Protein AF-A0AAE9ZWL4-F1 (afdb_monomer)

Organism: NCBI:txid2909285

pLDDT: mean 78.4, std 14.42, range [25.91, 95.06]

Nearest PDB structures (foldseek):
  4gcz-assembly1_A  TM=4.875E-01  e=4.636E-22  Bacillus subtilis subsp. subtilis str. 168
  8a7f-assembly1_A  TM=4.113E-01  e=7.518E-22  Pseudomonas putida KT2440
  8a6x-assembly1_B  TM=4.033E-01  e=1.219E-21  Pseudomonas putida KT2440
  4u7o-assembly1_A  TM=5.856E-01  e=2.076E-14  Lactiplantibacillus plantarum JDM1
  9ce0-assembly1_B  TM=6.979E-01  e=6.829E-05  Escherichia coli

Structure (mmCIF, N/CA/C/O backbone):
data_AF-A0AAE9ZWL4-F1
#
_entry.id   AF-A0AAE9ZWL4-F1
#
loop_
_atom_site.group_PDB
_atom_site.id
_atom_site.type_symbol
_atom_site.label_atom_id
_atom_site.label_alt_id
_atom_site.label_comp_id
_atom_site.label_asym_id
_atom_site.label_entity_id
_atom_site.label_seq_id
_atom_site.pdbx_PDB_ins_code
_atom_site.Cartn_x
_atom_site.Cartn_y
_atom_site.Cartn_z
_atom_site.occupancy
_atom_site.B_iso_or_equiv
_atom_site.auth_seq_id
_atom_site.auth_comp_id
_atom_site.auth_asym_id
_atom_site.auth_atom_id
_atom_site.pdbx_PDB_model_num
ATOM 1 N N . MET A 1 1 ? -73.776 -15.658 -8.386 1.00 37.19 1 MET A N 1
ATOM 2 C CA . MET A 1 1 ? -74.672 -16.437 -7.505 1.00 37.19 1 MET A CA 1
ATOM 3 C C . MET A 1 1 ? -75.152 -15.501 -6.413 1.00 37.19 1 MET A C 1
ATOM 5 O O . MET A 1 1 ? -74.314 -14.996 -5.683 1.00 37.19 1 MET A O 1
ATOM 9 N N . SER A 1 2 ? -76.451 -15.206 -6.346 1.00 34.47 2 SER A N 1
ATOM 10 C CA . SER A 1 2 ? -77.036 -14.541 -5.174 1.00 34.47 2 SER A CA 1
ATOM 11 C C . SER A 1 2 ? -76.901 -15.471 -3.964 1.00 34.47 2 SER A C 1
ATOM 13 O O . SER A 1 2 ? -77.270 -16.642 -4.106 1.00 34.47 2 SER A O 1
ATOM 15 N N . PRO A 1 3 ? -76.398 -15.023 -2.801 1.00 38.16 3 PRO A N 1
ATOM 16 C CA . PRO A 1 3 ? -76.472 -15.833 -1.600 1.00 38.16 3 PRO A CA 1
ATOM 17 C C . PRO A 1 3 ? -77.908 -15.818 -1.087 1.00 38.16 3 PRO A C 1
ATOM 19 O O . PRO A 1 3 ? -78.582 -14.786 -1.063 1.00 38.16 3 PRO A O 1
ATOM 22 N N . ALA A 1 4 ? -78.366 -17.005 -0.717 1.00 38.38 4 ALA A N 1
ATOM 23 C CA . ALA A 1 4 ? -79.643 -17.232 -0.084 1.00 38.38 4 ALA A CA 1
ATOM 24 C C . ALA A 1 4 ? -79.751 -16.459 1.239 1.00 38.38 4 ALA A C 1
ATOM 26 O O . ALA A 1 4 ? -78.816 -16.386 2.033 1.00 38.38 4 ALA A O 1
ATOM 27 N N . SER A 1 5 ? -80.942 -15.923 1.469 1.00 46.00 5 SER A N 1
ATOM 28 C CA . SER A 1 5 ? -81.447 -15.444 2.749 1.00 46.00 5 SER A CA 1
ATOM 29 C C . SER A 1 5 ? -81.238 -16.471 3.873 1.00 46.00 5 SER A C 1
ATOM 31 O O . SER A 1 5 ? -81.764 -17.581 3.767 1.00 46.00 5 SER A O 1
ATOM 33 N N . GLY A 1 6 ? -80.565 -16.083 4.966 1.00 45.44 6 GLY A N 1
ATOM 34 C CA . GLY A 1 6 ? -80.790 -16.703 6.282 1.00 45.44 6 GLY A CA 1
ATOM 35 C C . GLY A 1 6 ? -79.592 -17.065 7.168 1.00 45.44 6 GLY A C 1
ATOM 36 O O . GLY A 1 6 ? -79.840 -17.592 8.246 1.00 45.44 6 GLY A O 1
ATOM 37 N N . GLN A 1 7 ? -78.333 -16.817 6.793 1.00 48.47 7 GLN A N 1
ATOM 38 C CA . GLN A 1 7 ? -77.205 -17.017 7.722 1.00 48.47 7 GLN A CA 1
ATOM 39 C C . GLN A 1 7 ? -76.834 -15.700 8.410 1.00 48.47 7 GLN A C 1
ATOM 41 O O . GLN A 1 7 ? -76.457 -14.741 7.740 1.00 48.47 7 GLN A O 1
ATOM 46 N N . GLU A 1 8 ? -76.970 -15.654 9.738 1.00 57.31 8 GLU A N 1
ATOM 47 C CA . GLU A 1 8 ? -76.430 -14.574 10.569 1.00 57.31 8 GLU A CA 1
ATOM 48 C C . GLU A 1 8 ? -74.919 -14.462 10.331 1.00 57.31 8 GLU A C 1
ATOM 50 O O . GLU A 1 8 ? -74.193 -15.457 10.383 1.00 57.31 8 GLU A O 1
ATOM 55 N N . THR A 1 9 ? -74.449 -13.253 10.028 1.00 64.88 9 THR A N 1
ATOM 56 C CA . THR A 1 9 ? -73.023 -12.959 9.877 1.00 64.88 9 THR A CA 1
ATOM 57 C C . THR A 1 9 ? -72.321 -13.254 11.209 1.00 64.88 9 THR A C 1
ATOM 59 O O . THR A 1 9 ? -72.756 -12.719 12.231 1.00 64.88 9 THR A O 1
ATOM 62 N N . PRO A 1 10 ? -71.267 -14.091 11.248 1.00 78.56 10 PRO A N 1
ATOM 63 C CA . PRO A 1 10 ? -70.610 -14.448 12.502 1.00 78.56 10 PRO A CA 1
ATOM 64 C C . PRO A 1 10 ? -69.962 -13.217 13.150 1.00 78.56 10 PRO A C 1
ATOM 66 O O . PRO A 1 10 ? -69.257 -12.459 12.484 1.00 78.56 10 PRO A O 1
ATOM 69 N N . THR A 1 11 ? -70.203 -13.027 14.449 1.00 83.06 11 THR A N 1
ATOM 70 C CA . THR A 1 11 ? -69.582 -11.959 15.245 1.00 83.06 11 THR A CA 1
ATOM 71 C C . THR A 1 11 ? -68.169 -12.354 15.653 1.00 83.06 11 THR A C 1
ATOM 73 O O . THR A 1 11 ? -67.961 -13.420 16.228 1.00 83.06 11 THR A O 1
ATOM 76 N N . VAL A 1 12 ? -67.202 -11.476 15.402 1.00 82.56 12 VAL A N 1
ATOM 77 C CA . VAL A 1 12 ? -65.813 -11.626 15.839 1.00 82.56 12 VAL A CA 1
ATOM 78 C C . VAL A 1 12 ? -65.725 -11.293 17.327 1.00 82.56 12 VAL A C 1
ATOM 80 O O . VAL A 1 12 ? -66.024 -10.166 17.727 1.00 82.56 12 VAL A O 1
ATOM 83 N N . THR A 1 13 ? -65.313 -12.266 18.145 1.00 82.38 13 THR A N 1
ATOM 84 C CA . THR A 1 13 ? -65.181 -12.098 19.607 1.00 82.38 13 THR A CA 1
ATOM 85 C C . THR A 1 13 ? -63.762 -12.307 20.125 1.00 82.38 13 THR A C 1
ATOM 87 O O . THR A 1 13 ? -63.435 -11.882 21.229 1.00 82.38 13 THR A O 1
ATOM 90 N N . SER A 1 14 ? -62.892 -12.912 19.319 1.00 81.50 14 SER A N 1
ATOM 91 C CA . SER A 1 14 ? -61.481 -13.129 19.624 1.00 81.50 14 SER A CA 1
ATOM 92 C C . SER A 1 14 ? -60.605 -12.902 18.391 1.00 81.50 14 SER A C 1
ATOM 94 O O . SER A 1 14 ? -61.078 -12.941 17.253 1.00 81.50 14 SER A O 1
ATOM 96 N N . LEU A 1 15 ? -59.302 -12.718 18.607 1.00 76.94 15 LEU A N 1
ATOM 97 C CA . LEU A 1 15 ? -58.333 -12.616 17.516 1.00 76.94 15 LEU A CA 1
ATOM 98 C C . LEU A 1 15 ? -58.260 -13.916 16.686 1.00 76.94 15 LEU A C 1
ATOM 100 O O . LEU A 1 15 ? -58.034 -13.875 15.480 1.00 76.94 15 LEU A O 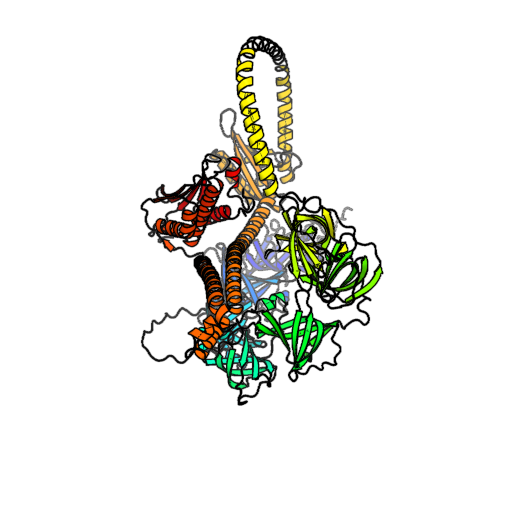1
ATOM 104 N N . ALA A 1 16 ? -58.496 -15.079 17.302 1.00 76.38 16 ALA A N 1
ATOM 105 C CA . ALA A 1 16 ? -58.570 -16.353 16.587 1.00 76.38 16 ALA A CA 1
ATOM 106 C C . ALA A 1 16 ? -59.769 -16.397 15.623 1.00 76.38 16 ALA A C 1
ATOM 108 O O . ALA A 1 16 ? -59.608 -16.826 14.479 1.00 76.38 16 ALA A O 1
ATOM 109 N N . ASP A 1 17 ? -60.934 -15.886 16.046 1.00 76.50 17 ASP A N 1
ATOM 110 C CA . ASP A 1 17 ? -62.109 -15.747 15.173 1.00 76.50 17 ASP A CA 1
ATOM 111 C C . ASP A 1 17 ? -61.779 -14.838 13.987 1.00 76.50 17 ASP A C 1
ATOM 113 O O . ASP A 1 17 ? -62.059 -15.183 12.840 1.00 76.50 17 ASP A O 1
ATOM 117 N N . TYR A 1 18 ? -61.110 -13.715 14.257 1.00 75.25 18 TYR A N 1
ATOM 118 C CA . TYR A 1 18 ? -60.695 -12.746 13.248 1.00 75.25 18 TYR A CA 1
ATOM 119 C C . TYR A 1 18 ? -59.800 -13.362 12.161 1.00 75.25 18 TYR A C 1
ATOM 121 O O . TYR A 1 18 ? -60.066 -13.190 10.972 1.00 75.25 18 TYR A O 1
ATOM 129 N N . TRP A 1 19 ? -58.784 -14.143 12.547 1.00 71.19 19 TRP A N 1
ATOM 130 C CA . TRP A 1 19 ? -57.896 -14.822 11.595 1.00 71.19 19 TRP A CA 1
ATOM 131 C C . TRP A 1 19 ? -58.560 -16.003 10.876 1.00 71.19 19 TRP A C 1
ATOM 133 O O . TRP A 1 19 ? -58.221 -16.292 9.726 1.00 71.19 19 TRP A O 1
ATOM 143 N N . SER A 1 20 ? -59.522 -16.675 11.517 1.00 72.19 20 SER A N 1
ATOM 144 C CA . SER A 1 20 ? -60.236 -17.820 10.933 1.00 72.19 20 SER A CA 1
ATOM 145 C C . SER A 1 20 ? -61.121 -17.457 9.733 1.00 72.19 20 SER A C 1
ATOM 147 O O . SER A 1 20 ? -61.422 -18.324 8.913 1.00 72.19 20 SER A O 1
ATOM 149 N N . LEU A 1 21 ? -61.491 -16.177 9.590 1.00 71.50 21 LEU A N 1
ATOM 150 C CA . LEU A 1 21 ? -62.309 -15.670 8.483 1.00 71.50 21 LEU A CA 1
ATOM 151 C C . LEU A 1 21 ? -61.555 -15.625 7.136 1.00 71.50 21 LEU A C 1
ATOM 153 O O . LEU A 1 21 ? -62.200 -15.563 6.090 1.00 71.50 21 LEU A O 1
ATOM 157 N N . GLY A 1 22 ? -60.218 -15.745 7.144 1.00 55.44 22 GLY A N 1
ATOM 158 C CA . GLY A 1 22 ? -59.363 -15.853 5.954 1.00 55.44 22 GLY A CA 1
ATOM 159 C C . GLY A 1 22 ? -59.314 -14.595 5.067 1.00 55.44 22 GLY A C 1
ATOM 160 O O . GLY A 1 22 ? -60.216 -13.765 5.050 1.00 55.44 22 GLY A O 1
ATOM 161 N N . THR A 1 23 ? -58.259 -14.451 4.256 1.00 53.75 23 THR A N 1
ATOM 162 C CA . THR A 1 23 ? -58.097 -13.317 3.313 1.00 53.75 23 THR A CA 1
ATOM 163 C C . THR A 1 23 ? -59.020 -13.390 2.085 1.00 53.75 23 THR A C 1
ATOM 165 O O . THR A 1 23 ? -59.045 -12.470 1.272 1.00 53.75 23 THR A O 1
ATOM 168 N N . GLY A 1 24 ? -59.798 -14.468 1.934 1.00 47.91 24 GLY A N 1
ATOM 169 C CA . GLY A 1 24 ? -60.672 -14.715 0.779 1.00 47.91 24 GLY A CA 1
ATOM 170 C C . GLY A 1 24 ? -62.015 -13.969 0.786 1.00 47.91 24 GLY A C 1
ATOM 171 O O . GLY A 1 24 ? -62.770 -14.107 -0.173 1.00 47.91 24 GLY A O 1
ATOM 172 N N . GLY A 1 25 ? -62.326 -13.205 1.841 1.00 50.28 25 GLY A N 1
ATOM 173 C CA . GLY A 1 25 ? -63.624 -12.542 2.044 1.00 50.28 25 GLY A CA 1
ATOM 174 C C . GLY A 1 25 ? -63.800 -11.140 1.438 1.00 50.28 25 GLY A C 1
ATOM 175 O O . GLY A 1 25 ? -64.884 -10.578 1.565 1.00 50.28 25 GLY A O 1
ATOM 176 N N . GLY A 1 26 ? -62.785 -10.553 0.788 1.00 55.97 26 GLY A N 1
ATOM 177 C CA . GLY A 1 26 ? -62.871 -9.181 0.250 1.00 55.97 26 GLY A CA 1
ATOM 178 C C . GLY A 1 26 ? -63.246 -8.119 1.306 1.00 55.97 26 GLY A C 1
ATOM 179 O O . GLY A 1 26 ? -63.008 -8.315 2.497 1.00 55.97 26 GLY A O 1
ATOM 180 N N . ASP A 1 27 ? -63.864 -7.012 0.873 1.00 65.81 27 ASP A N 1
ATOM 181 C CA . ASP A 1 27 ? -64.302 -5.866 1.705 1.00 65.81 27 ASP A CA 1
ATOM 182 C C . ASP A 1 27 ? -65.557 -6.148 2.565 1.00 65.81 27 ASP A C 1
ATOM 184 O O . ASP A 1 27 ? -66.308 -5.240 2.923 1.00 65.81 27 ASP A O 1
ATOM 188 N N . GLN A 1 28 ? -65.843 -7.416 2.873 1.00 78.81 28 GLN A N 1
ATOM 189 C CA . GLN A 1 28 ? -67.029 -7.787 3.640 1.00 78.81 28 GLN A CA 1
ATOM 190 C C . GLN A 1 28 ? -66.879 -7.411 5.124 1.00 78.81 28 GLN A C 1
ATOM 192 O O . GLN A 1 28 ? -65.907 -7.780 5.783 1.00 78.81 28 GLN A O 1
ATOM 197 N N . GLU A 1 29 ? -67.881 -6.707 5.658 1.00 83.56 29 GLU A N 1
ATOM 198 C CA . GLU A 1 29 ? -67.945 -6.302 7.065 1.00 83.56 29 GLU A CA 1
ATOM 199 C C . GLU A 1 29 ? -68.489 -7.425 7.960 1.00 83.56 29 GLU A C 1
ATOM 201 O O . GLU A 1 29 ? -69.533 -8.021 7.674 1.00 83.56 29 GLU A O 1
ATOM 206 N N . PHE A 1 30 ? -67.824 -7.652 9.091 1.00 85.38 30 PHE A N 1
ATOM 207 C CA . PHE A 1 30 ? -68.262 -8.563 10.147 1.00 85.38 30 PHE A CA 1
ATOM 208 C C . PHE A 1 30 ? -68.467 -7.787 11.453 1.00 85.38 30 PHE A C 1
ATOM 210 O O . PHE A 1 30 ? -67.647 -6.925 11.775 1.00 85.38 30 PHE A O 1
ATOM 217 N N . PRO A 1 31 ? -69.541 -8.055 12.218 1.00 87.75 31 PRO A N 1
ATOM 218 C CA . PRO A 1 31 ? -69.724 -7.432 13.522 1.00 87.75 31 PRO A CA 1
ATOM 219 C C . PRO A 1 31 ? -68.602 -7.859 14.480 1.00 87.75 31 PRO A C 1
ATOM 221 O O . PRO A 1 31 ? -68.210 -9.023 14.511 1.00 87.75 31 PRO A O 1
ATOM 224 N N . LEU A 1 32 ? -68.088 -6.917 15.264 1.00 88.06 32 LEU A N 1
ATOM 225 C CA . LEU A 1 32 ? -67.034 -7.099 16.261 1.00 88.06 32 LEU A CA 1
ATOM 226 C C . LEU A 1 32 ? -67.612 -6.807 17.640 1.00 88.06 32 LEU A C 1
ATOM 228 O O . LEU A 1 32 ? -68.112 -5.707 17.864 1.00 88.06 32 LEU A O 1
ATOM 232 N N . ARG A 1 33 ? -67.484 -7.750 18.576 1.00 89.38 33 ARG A N 1
ATOM 233 C CA . ARG A 1 33 ? -67.759 -7.498 19.992 1.00 89.38 33 ARG A CA 1
ATOM 234 C C . ARG A 1 33 ? -66.735 -8.211 20.863 1.00 89.38 33 ARG A C 1
ATOM 236 O O . ARG A 1 33 ? -66.790 -9.427 21.006 1.00 89.38 33 ARG A O 1
ATOM 243 N N . THR A 1 34 ? -65.802 -7.462 21.442 1.00 89.62 34 THR A N 1
ATOM 244 C CA . THR A 1 34 ? -64.680 -8.031 22.206 1.00 89.62 34 THR A CA 1
ATOM 245 C C . THR A 1 34 ? -64.226 -7.111 23.332 1.00 89.62 34 THR A C 1
ATOM 247 O O . THR A 1 34 ? -64.480 -5.909 23.302 1.00 89.62 34 THR A O 1
ATOM 250 N N . GLN A 1 35 ? -63.503 -7.669 24.302 1.00 90.19 35 GLN A N 1
ATOM 251 C CA . GLN A 1 35 ? -62.712 -6.898 25.259 1.00 90.19 35 GLN A CA 1
ATOM 252 C C . GLN A 1 35 ? -61.227 -7.019 24.920 1.00 90.19 35 GLN A C 1
ATOM 254 O O . GLN A 1 35 ? -60.768 -8.107 24.566 1.00 90.19 35 GLN A O 1
ATOM 259 N N . ILE A 1 36 ? -60.497 -5.909 25.011 1.00 89.62 36 ILE A N 1
ATOM 260 C CA . ILE A 1 36 ? -59.049 -5.861 24.790 1.00 89.62 36 ILE A CA 1
ATOM 261 C C . ILE A 1 36 ? -58.354 -5.066 25.895 1.00 89.62 36 ILE A C 1
ATOM 263 O O . ILE A 1 36 ? -58.919 -4.126 26.465 1.00 89.62 36 ILE A O 1
ATOM 267 N N . ASP A 1 37 ? -57.119 -5.463 26.177 1.00 90.00 37 ASP A N 1
ATOM 268 C CA . ASP A 1 37 ? -56.246 -4.852 27.171 1.00 90.00 37 ASP A CA 1
ATOM 269 C C . ASP A 1 37 ? -55.214 -3.974 26.467 1.00 90.00 37 ASP A C 1
ATOM 271 O O . ASP A 1 37 ? -54.341 -4.477 25.767 1.00 90.00 37 ASP A O 1
ATOM 275 N N . VAL A 1 38 ? -55.320 -2.656 26.622 1.00 90.12 38 VAL A N 1
ATOM 276 C CA . VAL A 1 38 ? -54.443 -1.691 25.950 1.00 90.12 38 VAL A CA 1
ATOM 277 C C . VAL A 1 38 ? -53.129 -1.598 26.720 1.00 90.12 38 VAL A C 1
ATOM 279 O O . VAL A 1 38 ? -53.079 -1.035 27.814 1.00 90.12 38 VAL A O 1
ATOM 282 N N . PHE A 1 39 ? -52.053 -2.154 26.165 1.00 89.50 39 PHE A N 1
ATOM 283 C CA . PHE A 1 39 ? -50.728 -2.120 26.787 1.00 89.50 39 PHE A CA 1
ATOM 284 C C . PHE A 1 39 ? -49.990 -0.820 26.504 1.00 89.50 39 PHE A C 1
ATOM 286 O O . PHE A 1 39 ? -49.381 -0.259 27.408 1.00 89.50 39 PHE A O 1
ATOM 293 N N . TYR A 1 40 ? -50.068 -0.343 25.268 1.00 90.38 40 TYR A N 1
ATOM 294 C CA . TYR A 1 40 ? -49.476 0.915 24.846 1.00 90.38 40 TYR A CA 1
ATOM 295 C C . TYR A 1 40 ? -50.411 1.567 23.839 1.00 90.38 40 TYR A C 1
ATOM 297 O O . TYR A 1 40 ? -50.862 0.911 22.900 1.00 90.38 40 TYR A O 1
ATOM 305 N N . TYR A 1 41 ? -50.705 2.842 24.033 1.00 89.19 41 TYR A N 1
ATOM 306 C CA . TYR A 1 41 ? -51.411 3.665 23.071 1.00 89.19 41 TYR A CA 1
ATOM 307 C C . TYR A 1 41 ? -50.761 5.037 23.031 1.00 89.19 41 TYR A C 1
ATOM 309 O O . TYR A 1 41 ? -50.666 5.708 24.058 1.00 89.19 41 TYR A O 1
ATOM 317 N N . ASP A 1 42 ? -50.361 5.426 21.831 1.00 88.06 42 ASP A N 1
ATOM 318 C CA . ASP A 1 42 ? -49.905 6.763 21.520 1.00 88.06 42 ASP A CA 1
ATOM 319 C C . ASP A 1 42 ? -50.720 7.303 20.342 1.00 88.06 42 ASP A C 1
ATOM 321 O O . ASP A 1 42 ? -50.744 6.731 19.245 1.00 88.06 42 ASP A O 1
ATOM 325 N N . SER A 1 43 ? -51.428 8.400 20.601 1.00 83.81 43 SER A N 1
ATOM 326 C CA . SER A 1 43 ? -52.210 9.100 19.591 1.00 83.81 43 SER A CA 1
ATOM 327 C C . SER A 1 43 ? -51.344 9.862 18.597 1.00 83.81 43 SER A C 1
ATOM 329 O O . SER A 1 43 ? -51.783 10.039 17.463 1.00 83.81 43 SER A O 1
ATOM 331 N N . ASP A 1 44 ? -50.153 10.304 19.007 1.00 81.94 44 ASP A N 1
ATOM 332 C CA . ASP A 1 44 ? -49.305 11.194 18.217 1.00 81.94 44 ASP A CA 1
ATOM 333 C C . ASP A 1 44 ? -48.598 10.413 17.104 1.00 81.94 44 ASP A C 1
ATOM 335 O O . ASP A 1 44 ? -48.622 10.833 15.947 1.00 81.94 44 ASP A O 1
ATOM 339 N N . TRP A 1 45 ? -48.070 9.218 17.395 1.00 86.88 45 TRP A N 1
ATOM 340 C CA . TRP A 1 45 ? -47.541 8.308 16.369 1.00 86.88 45 TRP A CA 1
ATOM 341 C C . TRP A 1 45 ? -48.579 7.319 15.818 1.00 86.88 45 TRP A C 1
ATOM 343 O O . TRP A 1 45 ? -48.261 6.510 14.942 1.00 86.88 45 TRP A O 1
ATOM 353 N N . ASN A 1 46 ? -49.828 7.377 16.291 1.00 85.12 46 ASN A N 1
ATOM 354 C CA . ASN A 1 46 ? -50.921 6.489 15.885 1.00 85.12 46 ASN A CA 1
ATOM 355 C C . ASN A 1 46 ? -50.591 4.991 16.068 1.00 85.12 46 ASN A C 1
ATOM 357 O O . ASN A 1 46 ? -50.816 4.147 15.190 1.00 85.12 46 ASN A O 1
ATOM 361 N N . VAL A 1 47 ? -50.031 4.654 17.229 1.00 87.12 47 VAL A N 1
ATOM 362 C CA . VAL A 1 47 ? -49.579 3.303 17.578 1.00 87.12 47 VAL A CA 1
ATOM 363 C C . VAL A 1 47 ? -50.426 2.770 18.726 1.00 87.12 47 VAL A C 1
ATOM 365 O O . VAL A 1 47 ? -50.548 3.409 19.767 1.00 87.12 47 VAL A O 1
ATOM 368 N N . MET A 1 48 ? -50.982 1.565 18.572 1.00 88.62 48 MET A N 1
ATOM 369 C CA . MET A 1 48 ? -51.623 0.852 19.677 1.00 88.62 48 MET A CA 1
ATOM 370 C C . MET A 1 48 ? -51.209 -0.614 19.704 1.00 88.62 48 MET A C 1
ATOM 372 O O . MET A 1 48 ? -51.389 -1.358 18.738 1.00 88.62 48 MET A O 1
ATOM 376 N N . TRP A 1 49 ? -50.697 -1.027 20.856 1.00 89.88 49 TRP A N 1
ATOM 377 C CA . TRP A 1 49 ? -50.411 -2.411 21.193 1.00 89.88 49 TRP A CA 1
ATOM 378 C C . TRP A 1 49 ? -51.372 -2.864 22.278 1.00 89.88 49 TRP A C 1
ATOM 380 O O . TRP A 1 49 ? -51.505 -2.219 23.323 1.00 89.88 49 TRP A O 1
ATOM 390 N N . ALA A 1 50 ? -52.033 -3.988 22.039 1.00 88.94 50 ALA A N 1
ATOM 391 C CA . ALA A 1 50 ? -53.018 -4.521 22.960 1.00 88.94 50 ALA A CA 1
ATOM 392 C C . ALA A 1 50 ? -52.946 -6.044 23.038 1.00 88.94 50 ALA A C 1
ATOM 394 O O . ALA A 1 50 ? -52.531 -6.715 22.092 1.00 88.94 50 ALA A O 1
ATOM 395 N N . ASP A 1 51 ? -53.398 -6.593 24.157 1.00 87.81 51 ASP A N 1
ATOM 396 C CA . ASP A 1 51 ? -53.710 -8.008 24.278 1.00 87.81 51 ASP A CA 1
ATOM 397 C C . ASP A 1 51 ? -55.179 -8.253 23.923 1.00 87.81 51 ASP A C 1
ATOM 399 O O . ASP A 1 51 ? -56.103 -7.731 24.556 1.00 87.81 51 ASP A O 1
ATOM 403 N N . TRP A 1 52 ? -55.385 -9.059 22.881 1.00 86.56 52 TRP A N 1
ATOM 404 C CA . TRP A 1 52 ? -56.696 -9.480 22.415 1.00 86.56 52 TRP A CA 1
ATOM 405 C C . TRP A 1 52 ? -56.895 -10.965 22.718 1.00 86.56 52 TRP A C 1
ATOM 407 O O . TRP A 1 52 ? -56.591 -11.848 21.914 1.00 86.56 52 TRP A O 1
ATOM 417 N N . GLY A 1 53 ? -57.455 -11.245 23.897 1.00 75.00 53 GLY A N 1
ATOM 418 C CA . GLY A 1 53 ? -57.810 -12.605 24.308 1.00 75.00 53 GLY A CA 1
ATOM 419 C C . GLY A 1 53 ? -56.608 -13.502 24.635 1.00 75.00 53 GLY A C 1
ATOM 420 O O . GLY A 1 53 ? -56.673 -14.706 24.392 1.00 75.00 53 GLY A O 1
ATOM 421 N N . GLY A 1 54 ? -55.519 -12.941 25.171 1.00 75.44 54 GLY A N 1
ATOM 422 C CA . GLY A 1 54 ? -54.285 -13.653 25.534 1.00 75.44 54 GLY A CA 1
ATOM 423 C C . GLY A 1 54 ? -53.211 -13.664 24.438 1.00 75.44 54 GLY A C 1
ATOM 424 O O . GLY A 1 54 ? -52.188 -14.340 24.583 1.00 75.44 54 GLY A O 1
ATOM 425 N N . THR A 1 55 ? -53.440 -12.940 23.340 1.00 79.12 55 THR A N 1
ATOM 426 C CA . THR A 1 55 ? -52.498 -12.746 22.236 1.00 79.12 55 THR A CA 1
ATOM 427 C C . THR A 1 55 ? -52.210 -11.257 22.052 1.00 79.12 55 THR A C 1
ATOM 429 O O . THR A 1 55 ? -53.100 -10.484 21.698 1.00 79.12 55 THR A O 1
ATOM 432 N N . GLY A 1 56 ? -50.948 -10.864 22.248 1.00 83.69 56 GLY A N 1
ATOM 433 C CA . GLY A 1 56 ? -50.475 -9.514 21.944 1.00 83.69 56 GLY A CA 1
ATOM 434 C C . GLY A 1 56 ? -50.545 -9.229 20.444 1.00 83.69 56 GLY A C 1
ATOM 435 O O . GLY A 1 56 ? -50.134 -10.060 19.632 1.00 83.69 56 GLY A O 1
ATOM 436 N N . CYS A 1 57 ? -51.082 -8.074 20.068 1.00 84.81 57 CYS A N 1
ATOM 437 C CA . CYS A 1 57 ? -51.257 -7.674 18.678 1.00 84.81 57 CYS A CA 1
ATOM 438 C C . CYS A 1 57 ? -51.101 -6.160 18.494 1.00 84.81 57 CYS A C 1
ATOM 440 O O . CYS A 1 57 ? -51.353 -5.369 19.408 1.00 84.81 57 CYS A O 1
ATOM 442 N N . TYR A 1 58 ? -50.683 -5.771 17.289 1.00 85.31 58 TYR A N 1
ATOM 443 C CA . TYR A 1 58 ? -50.788 -4.392 16.821 1.00 85.31 58 TYR A CA 1
ATOM 444 C C . TYR A 1 58 ? -52.223 -4.138 16.372 1.00 85.31 58 TYR A C 1
ATOM 446 O O . TYR A 1 58 ? -52.774 -4.923 15.596 1.00 85.31 58 TYR A O 1
ATOM 454 N N . ILE A 1 59 ? -52.811 -3.031 16.809 1.00 84.00 59 ILE A N 1
ATOM 455 C CA . ILE A 1 59 ? -54.120 -2.590 16.342 1.00 84.00 59 ILE A CA 1
ATOM 456 C C . ILE A 1 59 ? -53.960 -1.172 15.801 1.00 84.00 59 ILE A C 1
ATOM 458 O O . ILE A 1 59 ? -53.576 -0.269 16.531 1.00 84.00 59 ILE A O 1
ATOM 462 N N . SER A 1 60 ? -54.279 -0.950 14.526 1.00 81.19 60 SER A N 1
ATOM 463 C CA . SER A 1 60 ? -54.247 0.402 13.957 1.00 81.19 60 SER A CA 1
ATOM 464 C C . SER A 1 60 ? -55.393 1.246 14.545 1.00 81.19 60 SER A C 1
ATOM 466 O O . SER A 1 60 ? -56.547 0.864 14.334 1.00 81.19 60 SER A O 1
ATOM 468 N N . PRO A 1 61 ? -55.136 2.374 15.239 1.00 77.12 61 PRO A N 1
ATOM 469 C CA . PRO A 1 61 ? -56.167 3.191 15.906 1.00 77.12 61 PRO A CA 1
ATOM 470 C C . PRO A 1 61 ? -57.068 4.010 14.961 1.00 77.12 61 PRO A C 1
ATOM 472 O O . PRO A 1 61 ? -58.003 4.672 15.411 1.00 77.12 61 PRO A O 1
ATOM 475 N N . GLY A 1 62 ? -56.835 3.954 13.644 1.00 72.94 62 GLY A N 1
ATOM 476 C CA . GLY A 1 62 ? -57.530 4.791 12.661 1.00 72.94 62 GLY A CA 1
ATOM 477 C C . GLY A 1 62 ? -56.898 6.179 12.531 1.00 72.94 62 GLY A C 1
ATOM 478 O O . GLY A 1 62 ? -55.767 6.384 12.938 1.00 72.94 62 GLY A O 1
ATOM 479 N N . THR A 1 63 ? -57.581 7.137 11.900 1.00 69.38 63 THR A N 1
ATOM 480 C CA . THR A 1 63 ? -57.033 8.493 11.660 1.00 69.38 63 THR A CA 1
ATOM 481 C C . THR A 1 63 ? -57.448 9.521 12.710 1.00 69.38 63 THR A C 1
ATOM 483 O O . THR A 1 63 ? -56.994 10.661 12.667 1.00 69.38 63 THR A O 1
ATOM 486 N N . LYS A 1 64 ? -58.344 9.153 13.631 1.00 74.88 64 LYS A N 1
ATOM 487 C CA . LYS A 1 64 ? -58.803 10.029 14.709 1.00 74.88 64 LYS A CA 1
ATOM 488 C C . LYS A 1 64 ? -58.282 9.499 16.039 1.00 74.88 64 LYS A C 1
ATOM 490 O O . LYS A 1 64 ? -58.458 8.307 16.284 1.00 74.88 64 LYS A O 1
ATOM 495 N N . PRO A 1 65 ? -57.734 10.363 16.910 1.00 77.69 65 PRO A N 1
ATOM 496 C CA . PRO A 1 65 ? -57.318 9.945 18.236 1.00 77.69 65 PRO A CA 1
ATOM 497 C C . PRO A 1 65 ? -58.516 9.374 18.995 1.00 77.69 65 PRO A C 1
ATOM 499 O O . PRO A 1 65 ? -59.558 10.017 19.157 1.00 77.69 65 PRO A O 1
ATOM 502 N N . LEU A 1 66 ? -58.362 8.131 19.433 1.00 84.75 66 LEU A N 1
ATOM 503 C CA . LEU A 1 66 ? -59.301 7.446 20.301 1.00 84.75 66 LEU A CA 1
ATOM 504 C C . LEU A 1 66 ? -59.160 8.006 21.728 1.00 84.75 66 LEU A C 1
ATOM 506 O O . LEU A 1 66 ? -58.041 8.306 22.153 1.00 84.75 66 LEU A O 1
ATOM 510 N N . PRO A 1 67 ? -60.258 8.139 22.494 1.00 82.25 67 PRO A N 1
ATOM 511 C CA . PRO A 1 67 ? -60.236 8.623 23.876 1.00 82.25 67 PRO A CA 1
ATOM 512 C C . PRO A 1 67 ? -59.753 7.520 24.837 1.00 82.25 67 PRO A C 1
ATOM 514 O O . PRO A 1 67 ? -60.472 7.113 25.749 1.00 82.25 67 PRO A O 1
ATOM 517 N N . LEU A 1 68 ? -58.554 7.001 24.584 1.00 87.12 68 LEU A N 1
ATOM 518 C CA . LEU A 1 68 ? -57.938 5.869 25.268 1.00 87.12 68 LEU A CA 1
ATOM 519 C C . LEU A 1 68 ? -56.645 6.286 25.966 1.00 87.12 68 LEU A C 1
ATOM 521 O O . LEU A 1 68 ? -56.029 7.290 25.617 1.00 87.12 68 LEU A O 1
ATOM 525 N N . LYS A 1 69 ? -56.230 5.490 26.950 1.00 84.94 69 LYS A N 1
ATOM 526 C CA . LYS A 1 69 ? -54.929 5.583 27.615 1.00 84.94 69 LYS A CA 1
ATOM 527 C C . LYS A 1 69 ? -54.305 4.197 27.727 1.00 84.94 69 LYS A C 1
ATOM 529 O O . LYS A 1 69 ? -55.016 3.200 27.878 1.00 84.94 69 LYS A O 1
ATOM 534 N N . SER A 1 70 ? -52.976 4.145 27.706 1.00 88.00 70 SER A N 1
ATOM 535 C CA . SER A 1 70 ? -52.215 2.946 28.073 1.00 88.00 70 SER A CA 1
ATOM 536 C C . SER A 1 70 ? -52.647 2.442 29.458 1.00 88.00 70 SER A C 1
ATOM 538 O O . SER A 1 70 ? -52.883 3.237 30.367 1.00 88.00 70 SER A O 1
ATOM 540 N N . GLY A 1 71 ? -52.781 1.126 29.628 1.00 85.69 71 GLY A N 1
ATOM 541 C CA . GLY A 1 71 ? -53.201 0.510 30.892 1.00 85.69 71 GLY A CA 1
ATOM 542 C C . GLY A 1 71 ? -54.716 0.332 31.073 1.00 85.69 71 GLY A C 1
ATOM 543 O O . GLY A 1 71 ? -55.142 -0.172 32.116 1.00 85.69 71 GLY A O 1
ATOM 544 N N . GLN A 1 72 ? -55.536 0.704 30.084 1.00 90.06 72 GLN A N 1
ATOM 545 C CA . GLN A 1 72 ? -56.992 0.532 30.128 1.00 90.06 72 GLN A CA 1
ATOM 546 C C . GLN A 1 72 ? -57.439 -0.842 29.613 1.00 90.06 72 GLN A C 1
ATOM 548 O O . GLN A 1 72 ? -56.877 -1.388 28.664 1.00 90.06 72 GLN A O 1
ATOM 553 N N . ARG A 1 73 ? -58.524 -1.370 30.189 1.00 90.38 73 ARG A N 1
ATOM 554 C CA . ARG A 1 73 ? -59.304 -2.467 29.594 1.00 90.38 73 ARG A CA 1
ATOM 555 C C . ARG A 1 73 ? -60.552 -1.892 28.955 1.00 90.38 73 ARG A C 1
ATOM 557 O O . ARG A 1 73 ? -61.341 -1.220 29.630 1.00 90.38 73 ARG A O 1
ATOM 564 N N . ILE A 1 74 ? -60.760 -2.192 27.681 1.00 91.50 74 ILE A N 1
ATOM 565 C CA . ILE A 1 74 ? -61.858 -1.625 26.900 1.00 91.50 74 ILE A CA 1
ATOM 566 C C . ILE A 1 74 ? -62.705 -2.703 26.246 1.00 91.50 74 ILE A C 1
ATOM 568 O O . ILE A 1 74 ? -62.233 -3.790 25.930 1.00 91.50 74 ILE A O 1
ATOM 572 N N . GLU A 1 75 ? -63.973 -2.378 26.047 1.00 90.94 75 GLU A N 1
ATOM 573 C CA . GLU A 1 75 ? -64.936 -3.152 25.282 1.00 90.94 75 GLU A CA 1
ATOM 574 C C . GLU A 1 75 ? -65.183 -2.431 23.956 1.00 90.94 75 GLU A C 1
ATOM 576 O O . GLU A 1 75 ? -65.488 -1.235 23.931 1.00 90.94 75 GLU A O 1
ATOM 581 N N . LEU A 1 76 ? -65.006 -3.165 22.861 1.00 89.44 76 LEU A N 1
ATOM 582 C CA . LEU A 1 76 ? -65.239 -2.715 21.496 1.00 89.44 76 LEU A CA 1
ATOM 583 C C . LEU A 1 76 ? -66.516 -3.369 20.979 1.00 89.44 76 LEU A C 1
ATOM 585 O O . LEU A 1 76 ? -66.626 -4.595 21.009 1.00 89.44 76 LEU A O 1
ATOM 589 N N . ASP A 1 77 ? -67.450 -2.560 20.486 1.00 89.94 77 ASP A N 1
ATOM 590 C CA . ASP A 1 77 ? -68.700 -3.012 19.864 1.00 89.94 77 ASP A CA 1
ATOM 591 C C . ASP A 1 77 ? -68.901 -2.275 18.533 1.00 89.94 77 ASP A C 1
ATOM 593 O O . ASP A 1 77 ? -69.193 -1.076 18.514 1.00 89.94 77 ASP A O 1
ATOM 597 N N . GLY A 1 78 ? -68.668 -2.955 17.412 1.00 89.38 78 GLY A N 1
ATOM 598 C CA . GLY A 1 78 ? -68.551 -2.323 16.098 1.00 89.38 78 GLY A CA 1
ATOM 599 C C . GLY A 1 78 ? -68.442 -3.303 14.938 1.00 89.38 78 GLY A C 1
ATOM 600 O O . GLY A 1 78 ? -69.103 -4.338 14.925 1.00 89.38 78 GLY A O 1
ATOM 601 N N . PHE A 1 79 ? -67.616 -2.968 13.943 1.00 86.06 79 PHE A N 1
ATOM 602 C CA . PHE A 1 79 ? -67.430 -3.770 12.730 1.00 86.06 79 PHE A CA 1
ATOM 603 C C . PHE A 1 79 ? -65.956 -3.852 12.326 1.00 86.06 79 PHE A C 1
ATOM 605 O O . PHE A 1 79 ? -65.189 -2.906 12.513 1.00 86.06 79 PHE A O 1
ATOM 612 N N . VAL A 1 80 ? -65.574 -4.979 11.730 1.00 85.69 80 VAL A N 1
ATOM 613 C CA . VAL A 1 80 ? -64.236 -5.233 11.185 1.00 85.69 80 VAL A CA 1
ATOM 614 C C . VAL A 1 80 ? -64.306 -5.718 9.747 1.00 85.69 80 VAL A C 1
ATOM 616 O O . VAL A 1 80 ? -65.266 -6.379 9.353 1.00 85.69 80 VAL A O 1
ATOM 619 N N . ILE A 1 81 ? -63.258 -5.427 8.980 1.00 82.31 81 ILE A N 1
ATOM 620 C CA . ILE A 1 81 ? -63.044 -5.961 7.633 1.00 82.31 81 ILE A CA 1
ATOM 621 C C . ILE A 1 81 ? -61.745 -6.780 7.661 1.00 82.31 81 ILE A C 1
ATOM 623 O O . ILE A 1 81 ? -60.659 -6.206 7.521 1.00 82.31 81 ILE A O 1
ATOM 627 N N . PRO A 1 82 ? -61.819 -8.114 7.842 1.00 74.00 82 PRO A N 1
ATOM 628 C CA . PRO A 1 82 ? -60.634 -8.969 7.943 1.00 74.00 82 PRO A CA 1
ATOM 629 C C . PRO A 1 82 ? -59.725 -8.896 6.708 1.00 74.00 82 PRO A C 1
ATOM 631 O O . PRO A 1 82 ? -58.504 -8.888 6.845 1.00 74.00 82 PRO A O 1
ATOM 634 N N . GLY A 1 83 ? -60.305 -8.768 5.504 1.00 65.88 83 GLY A N 1
ATOM 635 C CA . GLY A 1 83 ? -59.559 -8.659 4.243 1.00 65.88 83 GLY A CA 1
ATOM 636 C C . GLY A 1 83 ? -58.681 -7.406 4.133 1.00 65.88 83 GLY A C 1
ATOM 637 O O . GLY A 1 83 ? -57.647 -7.448 3.474 1.00 65.88 83 GLY A O 1
ATOM 638 N N . GLN A 1 84 ? -59.053 -6.324 4.827 1.00 69.50 84 GLN A N 1
ATOM 639 C CA . GLN A 1 84 ? -58.281 -5.076 4.914 1.00 69.50 84 GLN A CA 1
ATOM 640 C C . GLN A 1 84 ? -57.504 -4.945 6.231 1.00 69.50 84 GLN A C 1
ATOM 642 O O . GLN A 1 84 ? -56.895 -3.912 6.492 1.00 69.50 84 GLN A O 1
ATOM 647 N N . GLN A 1 85 ? -57.567 -5.969 7.085 1.00 72.12 85 GLN A N 1
ATOM 648 C CA . GLN A 1 85 ? -57.027 -5.967 8.439 1.00 72.12 85 GLN A CA 1
ATOM 649 C C . GLN A 1 85 ? -57.434 -4.739 9.285 1.00 72.12 85 GLN A C 1
ATOM 651 O O . GLN A 1 85 ? -56.633 -4.214 10.059 1.00 72.12 85 GLN A O 1
ATOM 656 N N . LYS A 1 86 ? -58.676 -4.259 9.135 1.00 76.25 86 LYS A N 1
ATOM 657 C CA . LYS A 1 86 ? -59.101 -2.949 9.648 1.00 76.25 86 LYS A CA 1
ATOM 658 C C . LYS A 1 86 ? -60.317 -3.036 10.569 1.00 76.25 86 LYS A C 1
ATOM 660 O O . LYS A 1 86 ? -61.322 -3.664 10.232 1.00 76.25 86 LYS A O 1
ATOM 665 N N . ILE A 1 87 ? -60.246 -2.333 11.701 1.00 84.94 87 ILE A N 1
ATOM 666 C CA . ILE A 1 87 ? -61.404 -2.011 12.547 1.00 84.94 87 ILE A CA 1
ATOM 667 C C . ILE A 1 87 ? -62.039 -0.716 12.024 1.00 84.94 87 ILE A C 1
ATOM 669 O O . ILE A 1 87 ? -61.344 0.274 11.787 1.00 84.94 87 ILE A O 1
ATOM 673 N N . LEU A 1 88 ? -63.358 -0.717 11.822 1.00 85.44 88 LEU A N 1
ATOM 674 C CA . LEU A 1 88 ? -64.113 0.463 11.391 1.00 85.44 88 LEU A CA 1
ATOM 675 C C . LEU A 1 88 ? -64.425 1.346 12.603 1.00 85.44 88 LEU A C 1
ATOM 677 O O . LEU A 1 88 ? -65.508 1.274 13.192 1.00 85.44 88 LEU A O 1
ATOM 681 N N . TRP A 1 89 ? -63.451 2.154 13.016 1.00 85.75 89 TRP A N 1
ATOM 682 C CA . TRP A 1 89 ? -63.522 2.977 14.227 1.00 85.75 89 TRP A CA 1
ATOM 683 C C . TRP A 1 89 ? -64.691 3.964 14.235 1.00 85.75 89 TRP A C 1
ATOM 685 O O . TRP A 1 89 ? -65.318 4.164 15.270 1.00 85.75 89 TRP A O 1
ATOM 695 N N . GLU A 1 90 ? -65.066 4.518 13.082 1.00 81.50 90 GLU A N 1
ATOM 696 C CA . GLU A 1 90 ? -66.217 5.417 12.930 1.00 81.50 90 GLU A CA 1
ATOM 697 C C . GLU A 1 90 ? -67.571 4.758 13.241 1.00 81.50 90 GLU A C 1
ATOM 699 O O . GLU A 1 90 ? -68.554 5.449 13.510 1.00 81.50 90 GLU A O 1
ATOM 704 N N . ARG A 1 91 ? -67.619 3.424 13.211 1.00 83.69 91 ARG A N 1
ATOM 705 C CA . ARG A 1 91 ? -68.795 2.599 13.512 1.00 83.69 91 ARG A CA 1
ATOM 706 C C . ARG A 1 91 ? -68.556 1.668 14.701 1.00 83.69 91 ARG A C 1
ATOM 708 O O . ARG A 1 91 ? -69.320 0.724 14.889 1.00 83.69 91 ARG A O 1
ATOM 715 N N . THR A 1 92 ? -67.519 1.933 15.495 1.00 85.50 92 THR A N 1
ATOM 716 C CA . THR A 1 92 ? -67.173 1.150 16.683 1.00 85.50 92 THR A CA 1
ATOM 717 C C . THR A 1 92 ? -67.359 1.996 17.930 1.00 85.50 92 THR A C 1
ATOM 719 O O . THR A 1 92 ? -66.759 3.056 18.088 1.00 85.50 92 THR A O 1
ATOM 722 N N . THR A 1 93 ? -68.203 1.517 18.837 1.00 86.44 93 THR A N 1
ATOM 723 C CA . THR A 1 93 ? -68.371 2.117 20.157 1.00 86.44 93 THR A CA 1
ATOM 724 C C . THR A 1 93 ? -67.294 1.564 21.078 1.00 86.44 93 THR A C 1
ATOM 726 O O . THR A 1 93 ? -67.139 0.349 21.199 1.00 86.44 93 THR A O 1
ATOM 729 N N . ILE A 1 94 ? -66.559 2.463 21.728 1.00 89.12 94 ILE A N 1
ATOM 730 C CA . ILE A 1 94 ? -65.521 2.126 22.700 1.00 89.12 94 ILE A CA 1
ATOM 731 C C . ILE A 1 94 ? -66.061 2.417 24.093 1.00 89.12 94 ILE A C 1
ATOM 733 O O . ILE A 1 94 ? -66.482 3.539 24.382 1.00 89.12 94 ILE A O 1
ATOM 737 N N . ARG A 1 95 ? -66.024 1.420 24.975 1.00 88.94 95 ARG A N 1
ATOM 738 C CA . ARG A 1 95 ? -66.378 1.584 26.383 1.00 88.94 95 ARG A CA 1
ATOM 739 C C . ARG A 1 95 ? -65.205 1.177 27.260 1.00 88.94 95 ARG A C 1
ATOM 741 O O . ARG A 1 95 ? -64.782 0.028 27.233 1.00 88.94 95 ARG A O 1
ATOM 748 N N . VAL A 1 96 ? -64.713 2.098 28.084 1.00 88.75 96 VAL A N 1
ATOM 749 C CA . VAL A 1 96 ? -63.710 1.767 29.104 1.00 88.75 96 VAL A CA 1
ATOM 750 C C . VAL A 1 96 ? -64.386 0.927 30.187 1.00 88.75 96 VAL A C 1
ATOM 752 O O . VAL A 1 96 ? -65.297 1.391 30.874 1.00 88.75 96 VAL A O 1
ATOM 755 N N . VAL A 1 97 ? -63.971 -0.332 30.298 1.00 87.56 97 VAL A N 1
ATOM 756 C CA . VAL A 1 97 ? -64.458 -1.282 31.309 1.00 87.56 97 VAL A CA 1
ATOM 757 C C . VAL A 1 97 ? -63.692 -1.077 32.611 1.00 87.56 97 VAL A C 1
ATOM 759 O O . VAL A 1 97 ? -64.275 -1.131 33.692 1.00 87.56 97 VAL A O 1
ATOM 762 N N . GLN A 1 98 ? -62.388 -0.816 32.504 1.00 86.69 98 GLN A N 1
ATOM 763 C CA . GLN A 1 98 ? -61.512 -0.542 33.633 1.00 86.69 98 GLN A CA 1
ATOM 764 C C . GLN A 1 98 ? -60.453 0.488 33.236 1.00 86.69 98 GLN A C 1
ATOM 766 O O . GLN A 1 98 ? -59.752 0.304 32.245 1.00 86.69 98 GLN A O 1
ATOM 771 N N . ASP A 1 99 ? -60.346 1.559 34.022 1.00 76.50 99 ASP A N 1
ATOM 772 C CA . ASP A 1 99 ? -59.488 2.711 33.710 1.00 76.50 99 ASP A CA 1
ATOM 773 C C . ASP A 1 99 ? -58.003 2.471 34.050 1.00 76.50 99 ASP A C 1
ATOM 775 O O . ASP A 1 99 ? -57.117 2.961 33.363 1.00 76.50 99 ASP A O 1
ATOM 779 N N . VAL A 1 100 ? -57.725 1.662 35.079 1.00 73.38 100 VAL A N 1
ATOM 780 C CA . VAL A 1 100 ? -56.373 1.194 35.427 1.00 73.38 100 VAL A CA 1
ATOM 781 C C . VAL A 1 100 ? -56.437 -0.306 35.695 1.00 73.38 100 VAL A C 1
ATOM 783 O O . VAL A 1 100 ? -56.977 -0.750 36.717 1.00 73.38 100 VAL A O 1
ATOM 786 N N . ALA A 1 101 ? -55.926 -1.103 34.763 1.00 72.69 101 ALA A N 1
ATOM 787 C CA . ALA A 1 101 ? -55.862 -2.550 34.886 1.00 72.69 101 ALA A CA 1
ATOM 788 C C . ALA A 1 101 ? -54.446 -2.994 35.314 1.00 72.69 101 ALA A C 1
ATOM 790 O O . ALA A 1 101 ? -53.453 -2.588 34.709 1.00 72.69 101 ALA A O 1
ATOM 791 N N . PRO A 1 102 ? -54.304 -3.834 36.360 1.00 65.31 102 PRO A N 1
ATOM 792 C CA . PRO A 1 102 ? -53.003 -4.268 36.863 1.00 65.31 102 PRO A CA 1
ATOM 793 C C . PRO A 1 102 ? -52.442 -5.402 35.994 1.00 65.31 102 PRO A C 1
ATOM 795 O O . PRO A 1 102 ? -52.364 -6.556 36.420 1.00 65.31 102 PRO A O 1
ATOM 798 N N . PHE A 1 103 ? -52.073 -5.092 34.751 1.00 79.81 103 PHE A N 1
ATOM 799 C CA . PHE A 1 103 ? -51.428 -6.061 33.870 1.00 79.81 103 PHE A CA 1
ATOM 800 C C . PHE A 1 103 ? -50.099 -6.498 34.483 1.00 79.81 103 PHE A C 1
ATOM 802 O O . PHE A 1 103 ? -49.320 -5.670 34.956 1.00 79.81 103 PHE A O 1
ATOM 809 N N . LYS A 1 104 ? -49.831 -7.802 34.510 1.00 77.25 104 LYS A N 1
ATOM 810 C CA . LYS A 1 104 ? -48.580 -8.328 35.052 1.00 77.25 104 LYS A CA 1
ATOM 811 C C . LYS A 1 104 ? -47.554 -8.405 33.926 1.00 77.25 104 LYS A C 1
ATOM 813 O O . LYS A 1 104 ? -47.702 -9.232 33.032 1.00 77.25 104 LYS A O 1
ATOM 818 N N . ALA A 1 105 ? -46.531 -7.555 33.978 1.00 83.31 105 ALA A N 1
ATOM 819 C CA . ALA A 1 105 ? -45.397 -7.657 33.068 1.00 83.31 105 ALA A CA 1
ATOM 820 C C . ALA A 1 105 ? -44.587 -8.927 33.370 1.00 83.31 105 ALA A C 1
ATOM 822 O O . ALA A 1 105 ? -44.439 -9.321 34.533 1.00 83.31 105 ALA A O 1
ATOM 823 N N . VAL A 1 106 ? -44.091 -9.585 32.325 1.00 85.56 106 VAL A N 1
ATOM 824 C CA . VAL A 1 106 ? -43.261 -10.789 32.460 1.00 85.56 106 VAL A CA 1
ATOM 825 C C . VAL A 1 106 ? -41.786 -10.398 32.316 1.00 85.56 106 VAL A C 1
ATOM 827 O O . VAL A 1 106 ? -41.452 -9.692 31.369 1.00 85.56 106 VAL A O 1
ATOM 830 N N . PRO A 1 107 ? -40.878 -10.835 33.205 1.00 84.12 107 PRO A N 1
ATOM 831 C CA . PRO A 1 107 ? -39.450 -10.585 33.022 1.00 84.12 107 PRO A CA 1
ATOM 832 C C . PRO A 1 107 ? -38.963 -11.191 31.701 1.00 84.12 107 PRO A C 1
ATOM 834 O O . PRO A 1 107 ? -39.235 -12.365 31.433 1.00 84.12 107 PRO A O 1
ATOM 837 N N . LEU A 1 108 ? -38.253 -10.411 30.885 1.00 79.31 108 LEU A N 1
ATOM 838 C CA . LEU A 1 108 ? -37.679 -10.913 29.637 1.00 79.31 108 LEU A CA 1
ATOM 839 C C . LEU A 1 108 ? -36.494 -11.849 29.968 1.00 79.31 108 LEU A C 1
ATOM 841 O O . LEU A 1 108 ? -35.567 -11.424 30.661 1.00 79.31 108 LEU A O 1
ATOM 845 N N . PRO A 1 109 ? -36.497 -13.125 29.537 1.00 66.56 109 PRO A N 1
ATOM 846 C CA . PRO A 1 109 ? -35.455 -14.071 29.923 1.00 66.56 109 PRO A CA 1
ATOM 847 C C . PRO A 1 109 ? -34.115 -13.781 29.233 1.00 66.56 109 PRO A C 1
ATOM 849 O O . PRO A 1 109 ? -34.058 -13.487 28.039 1.00 66.56 109 PRO A O 1
ATOM 852 N N . VAL A 1 110 ? -33.026 -13.963 29.984 1.00 60.66 110 VAL A N 1
ATOM 853 C CA . VAL A 1 110 ? -31.638 -13.916 29.499 1.00 60.66 110 VAL A CA 1
ATOM 854 C C . VAL A 1 110 ? -31.042 -15.332 29.607 1.00 60.66 110 VAL A C 1
ATOM 856 O O . VAL A 1 110 ? -31.178 -15.945 30.669 1.00 60.66 110 VAL A O 1
ATOM 859 N N . PRO A 1 111 ? -30.398 -15.890 28.558 1.00 56.62 111 PRO A N 1
ATOM 860 C CA . PRO A 1 111 ? -30.100 -15.284 27.258 1.00 56.62 111 PRO A CA 1
ATOM 861 C C . PRO A 1 111 ? -31.260 -15.384 26.250 1.00 56.62 111 PRO A C 1
ATOM 863 O O . PRO A 1 111 ? -32.023 -16.352 26.235 1.00 56.62 111 PRO A O 1
ATOM 866 N N . LEU A 1 112 ? -31.331 -14.406 25.343 1.00 59.44 112 LEU A N 1
ATOM 867 C CA . LEU A 1 112 ? -32.440 -14.123 24.416 1.00 59.44 112 LEU A CA 1
ATOM 868 C C . LEU A 1 112 ? -32.734 -15.186 23.339 1.00 59.44 112 LEU A C 1
ATOM 870 O O . LEU A 1 112 ? -33.507 -14.932 22.430 1.00 59.44 112 LEU A O 1
ATOM 874 N N . SER A 1 113 ? -32.227 -16.413 23.436 1.00 59.94 113 SER A N 1
ATOM 875 C CA . SER A 1 113 ? -32.535 -17.511 22.493 1.00 59.94 113 SER A CA 1
ATOM 876 C C . SER A 1 113 ? -34.037 -17.826 22.300 1.00 59.94 113 SER A C 1
ATOM 878 O O . SER A 1 113 ? -34.391 -18.597 21.411 1.00 59.94 113 SER A O 1
ATOM 880 N N . ARG A 1 114 ? -34.924 -17.234 23.115 1.00 65.19 114 ARG A N 1
ATOM 881 C CA . ARG A 1 114 ? -36.389 -17.370 23.074 1.00 65.19 114 ARG A CA 1
ATOM 882 C C . ARG A 1 114 ? -37.142 -16.036 22.944 1.00 65.19 114 ARG A C 1
ATOM 884 O O . ARG A 1 114 ? -38.321 -15.981 23.277 1.00 65.19 114 ARG A O 1
ATOM 891 N N . PHE A 1 115 ? -36.505 -14.957 22.472 1.00 72.69 115 PHE A N 1
ATOM 892 C CA . PHE A 1 115 ? -37.129 -13.619 22.412 1.00 72.69 115 PHE A CA 1
ATOM 893 C C . PHE A 1 115 ? -38.462 -13.592 21.640 1.00 72.69 115 PHE A C 1
ATOM 895 O O . PHE A 1 115 ? -39.376 -12.861 22.014 1.00 72.69 115 PHE A O 1
ATOM 902 N N . MET A 1 116 ? -38.615 -14.452 20.625 1.00 73.44 116 MET A N 1
ATOM 903 C CA . MET A 1 116 ? -39.848 -14.566 19.837 1.00 73.44 116 MET A CA 1
ATOM 904 C C . MET A 1 116 ? -41.071 -14.973 20.670 1.00 73.44 116 MET A C 1
ATOM 906 O O . MET A 1 116 ? -42.187 -14.602 20.320 1.00 73.44 116 MET A O 1
ATOM 910 N N . GLU A 1 117 ? -40.887 -15.683 21.789 1.00 76.44 117 GLU A N 1
ATOM 911 C CA . GLU A 1 117 ? -41.982 -16.070 22.696 1.00 76.44 117 GLU A CA 1
ATOM 912 C C . GLU A 1 117 ? -42.595 -14.864 23.435 1.00 76.44 117 GLU A C 1
ATOM 914 O O . GLU A 1 117 ? -43.711 -14.947 23.955 1.00 76.44 117 GLU A O 1
ATOM 919 N N . PHE A 1 118 ? -41.870 -13.742 23.480 1.00 82.25 118 PHE A N 1
ATOM 920 C CA . PHE A 1 118 ? -42.240 -12.518 24.190 1.00 82.25 118 PHE A CA 1
ATOM 921 C C . PHE A 1 118 ? -42.616 -11.373 23.248 1.00 82.25 118 PHE A C 1
ATOM 923 O O . PHE A 1 118 ? -42.930 -10.282 23.721 1.00 82.25 118 PHE A O 1
ATOM 930 N N . ASN A 1 119 ? -42.612 -11.612 21.933 1.00 85.00 119 ASN A N 1
ATOM 931 C CA . ASN A 1 119 ? -42.988 -10.604 20.952 1.00 85.00 119 ASN A CA 1
ATOM 932 C C . ASN A 1 119 ? -44.419 -10.105 21.213 1.00 85.00 119 ASN A C 1
ATOM 934 O O . ASN A 1 119 ? -45.339 -10.899 21.424 1.00 85.00 119 ASN A O 1
ATOM 938 N N . LEU A 1 120 ? -44.591 -8.786 21.195 1.00 86.06 120 LEU A N 1
ATOM 939 C CA . LEU A 1 120 ? -45.836 -8.053 21.438 1.00 86.06 120 LEU A CA 1
ATOM 940 C C . LEU A 1 120 ? -46.421 -8.219 22.847 1.00 86.06 120 LEU A C 1
ATOM 942 O O . LEU A 1 120 ? -47.608 -7.973 23.064 1.00 86.06 120 LEU A O 1
ATOM 946 N N . ARG A 1 121 ? -45.609 -8.641 23.822 1.00 86.94 121 ARG A N 1
ATOM 947 C CA . ARG A 1 121 ? -46.027 -8.777 25.224 1.00 86.94 121 ARG A CA 1
ATOM 948 C C . ARG A 1 121 ? -45.477 -7.651 26.084 1.00 86.94 121 ARG A C 1
ATOM 950 O O . ARG A 1 121 ? -44.428 -7.079 25.801 1.00 86.94 121 ARG A O 1
ATOM 957 N N . LEU A 1 122 ? -46.180 -7.381 27.181 1.00 88.38 122 LEU A N 1
ATOM 958 C CA . LEU A 1 122 ? -45.711 -6.479 28.222 1.00 88.38 122 LEU A CA 1
ATOM 959 C C . LEU A 1 122 ? -44.625 -7.169 29.060 1.00 88.38 122 LEU A C 1
ATOM 961 O O . LEU A 1 122 ? -44.891 -8.179 29.723 1.00 88.38 122 LEU A O 1
ATOM 965 N N . VAL A 1 123 ? -43.411 -6.622 29.041 1.00 90.12 123 VAL A N 1
ATOM 966 C CA . VAL A 1 123 ? -42.238 -7.195 29.709 1.00 90.12 123 VAL A CA 1
ATOM 967 C C . VAL A 1 123 ? -41.555 -6.209 30.649 1.00 90.12 123 VAL A C 1
ATOM 969 O O . VAL A 1 123 ? -41.839 -5.011 30.637 1.00 90.12 123 VAL A O 1
ATOM 972 N N . THR A 1 124 ? -40.648 -6.729 31.474 1.00 90.81 124 THR A N 1
ATOM 973 C CA . THR A 1 124 ? -39.712 -5.929 32.272 1.00 90.81 124 THR A CA 1
ATOM 974 C C . THR A 1 124 ? -38.280 -6.271 31.873 1.00 90.81 124 THR A C 1
ATOM 976 O O . THR A 1 124 ? -37.942 -7.455 31.769 1.00 90.81 124 THR A O 1
ATOM 979 N N . VAL A 1 125 ? -37.457 -5.244 31.647 1.00 88.81 125 VAL A N 1
ATOM 980 C CA . VAL A 1 125 ? -36.064 -5.349 31.185 1.00 88.81 125 VAL A CA 1
ATOM 981 C C . VAL A 1 125 ? -35.153 -4.496 32.069 1.00 88.81 125 VAL A C 1
ATOM 983 O O . VAL A 1 125 ? -35.534 -3.398 32.467 1.00 88.81 125 VAL A O 1
ATOM 986 N N . GLU A 1 126 ? -33.948 -4.993 32.354 1.00 89.06 126 GLU A N 1
ATOM 987 C CA . GLU A 1 126 ? -32.890 -4.265 33.068 1.00 89.06 126 GLU A CA 1
ATOM 988 C C . GLU A 1 126 ? -31.659 -4.081 32.171 1.00 89.06 126 GLU A C 1
ATOM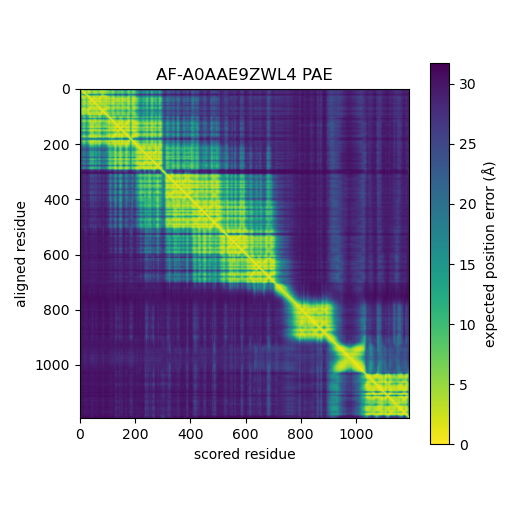 990 O O . GLU A 1 126 ? -31.239 -5.025 31.495 1.00 89.06 126 GLU A O 1
ATOM 995 N N . GLY A 1 127 ? -31.059 -2.889 32.171 1.00 88.88 127 GLY A N 1
ATOM 996 C CA . GLY A 1 127 ? -29.838 -2.620 31.408 1.00 88.88 127 GLY A CA 1
ATOM 997 C C . GLY A 1 127 ? -29.264 -1.217 31.607 1.00 88.88 127 GLY A C 1
ATOM 998 O O . GLY A 1 127 ? -29.822 -0.397 32.331 1.00 88.88 127 GLY A O 1
ATOM 999 N N . LEU A 1 128 ? -28.124 -0.954 30.968 1.00 90.38 128 LEU A N 1
ATOM 1000 C CA . LEU A 1 128 ? -27.427 0.333 30.979 1.00 90.38 128 LEU A CA 1
ATOM 1001 C C . LEU A 1 128 ? -27.886 1.197 29.802 1.00 90.38 128 LEU A C 1
ATOM 1003 O O . LEU A 1 128 ? -27.816 0.757 28.657 1.00 90.38 128 LEU A O 1
ATOM 1007 N N . VAL A 1 129 ? -28.281 2.440 30.057 1.00 90.56 129 VAL A N 1
ATOM 1008 C CA . VAL A 1 129 ? -28.602 3.408 29.000 1.00 90.56 129 VAL A CA 1
ATOM 1009 C C . VAL A 1 129 ? -27.303 4.008 28.439 1.00 90.56 129 VAL A C 1
ATOM 1011 O O . VAL A 1 129 ? -26.628 4.786 29.114 1.00 90.56 129 VAL A O 1
ATOM 1014 N N . CYS A 1 130 ? -26.935 3.670 27.201 1.00 86.88 130 CYS A N 1
ATOM 1015 C CA . CYS A 1 130 ? -25.716 4.174 26.545 1.00 86.88 130 CYS A CA 1
ATOM 1016 C C . CYS A 1 130 ? -25.946 5.450 25.739 1.00 86.88 130 CYS A C 1
ATOM 1018 O O . CYS A 1 130 ? -25.109 6.360 25.741 1.00 86.88 130 CYS A O 1
ATOM 1020 N N . GLU A 1 131 ? -27.092 5.521 25.069 1.00 86.00 131 GLU A N 1
ATOM 1021 C CA . GLU A 1 131 ? -27.497 6.662 24.260 1.00 86.00 131 GLU A CA 1
ATOM 1022 C C . GLU A 1 131 ? -28.924 7.056 24.592 1.00 86.00 131 GLU A C 1
ATOM 1024 O O . GLU A 1 131 ? -29.766 6.216 24.911 1.00 86.00 131 GLU A O 1
ATOM 1029 N N . GLN A 1 132 ? -29.167 8.352 24.484 1.00 90.31 132 GLN A N 1
ATOM 1030 C CA . GLN A 1 132 ? -30.473 8.962 24.603 1.00 90.31 132 GLN A CA 1
ATOM 1031 C C . GLN A 1 132 ? -30.574 10.027 23.516 1.00 90.31 132 GLN A C 1
ATOM 1033 O O . GLN A 1 132 ? -29.678 10.863 23.388 1.00 90.31 132 GLN A O 1
ATOM 1038 N N . SER A 1 133 ? -31.639 9.977 22.726 1.00 88.88 133 SER A N 1
ATOM 1039 C CA . SER A 1 133 ? -31.935 10.970 21.697 1.00 88.88 133 SER A CA 1
ATOM 1040 C C . SER A 1 133 ? -33.397 11.380 21.788 1.00 88.88 133 SER A C 1
ATOM 1042 O O . SER A 1 133 ? -34.282 10.525 21.738 1.00 88.88 133 SER A O 1
ATOM 1044 N N . GLU A 1 134 ? -33.658 12.676 21.891 1.00 86.75 134 GLU A N 1
ATOM 1045 C CA . GLU A 1 134 ? -35.007 13.227 21.756 1.00 86.75 134 GLU A CA 1
ATOM 1046 C C . GLU A 1 134 ? -35.459 13.084 20.299 1.00 86.75 134 GLU A C 1
ATOM 1048 O O . GLU A 1 134 ? -34.715 13.428 19.379 1.00 86.75 134 GLU A O 1
ATOM 1053 N N . LEU A 1 135 ? -36.642 12.509 20.088 1.00 85.12 135 LEU A N 1
ATOM 1054 C CA . LEU A 1 135 ? -37.224 12.346 18.754 1.00 85.12 135 LEU A CA 1
ATOM 1055 C C . LEU A 1 135 ? -38.195 13.481 18.445 1.00 85.12 135 LEU A C 1
ATOM 1057 O O . LEU A 1 135 ? -38.168 14.033 17.348 1.00 85.12 135 LEU A O 1
ATOM 1061 N N . ASP A 1 136 ? -39.016 13.834 19.430 1.00 84.12 136 ASP A N 1
ATOM 1062 C CA . ASP A 1 136 ? -39.932 14.967 19.412 1.00 84.12 136 ASP A CA 1
ATOM 1063 C C . ASP A 1 136 ? -40.221 15.423 20.857 1.00 84.12 136 ASP A C 1
ATOM 1065 O O . ASP A 1 136 ? -39.636 14.910 21.811 1.00 84.12 136 ASP A O 1
ATOM 1069 N N . SER A 1 137 ? -41.117 16.399 21.035 1.00 80.00 137 SER A N 1
ATOM 1070 C CA . SER A 1 137 ? -41.479 16.952 22.352 1.00 80.00 137 SER A CA 1
ATOM 1071 C C . SER A 1 137 ? -42.160 15.961 23.306 1.00 80.00 137 SER A C 1
ATOM 1073 O O . SER A 1 137 ? -42.344 16.276 24.477 1.00 80.00 137 SER A O 1
ATOM 1075 N N . THR A 1 138 ? -42.568 14.798 22.804 1.00 83.88 138 THR A N 1
ATOM 1076 C CA . THR A 1 138 ? -43.340 13.762 23.506 1.00 83.88 138 THR A CA 1
ATOM 1077 C C . THR A 1 138 ? -42.665 12.390 23.477 1.00 83.88 138 THR A C 1
ATOM 1079 O O . THR A 1 138 ? -43.158 11.457 24.100 1.00 83.88 138 THR A O 1
ATOM 1082 N N . HIS A 1 139 ? -41.522 12.245 22.803 1.00 89.69 139 HIS A N 1
ATOM 1083 C CA . HIS A 1 139 ? -40.840 10.968 22.636 1.00 89.69 139 HIS A CA 1
ATOM 1084 C C . HIS A 1 139 ? -39.333 11.092 22.800 1.00 89.69 139 HIS A C 1
ATOM 1086 O O . HIS A 1 139 ? -38.658 11.877 22.128 1.00 89.69 139 HIS A O 1
ATOM 1092 N N . THR A 1 140 ? -38.774 10.213 23.628 1.00 90.94 140 THR A N 1
ATOM 1093 C CA . THR A 1 140 ? -37.329 10.009 23.710 1.00 90.94 140 THR A CA 1
ATOM 1094 C C . THR A 1 140 ? -36.981 8.567 23.377 1.00 90.94 140 THR A C 1
ATOM 1096 O O . THR A 1 140 ? -37.713 7.631 23.703 1.00 90.94 140 THR A O 1
ATOM 1099 N N . ARG A 1 141 ? -35.852 8.380 22.702 1.00 92.44 141 ARG A N 1
ATOM 1100 C CA . ARG A 1 141 ? -35.309 7.068 22.370 1.00 92.44 141 ARG A CA 1
ATOM 1101 C C . ARG A 1 141 ? -34.103 6.784 23.238 1.00 92.44 141 ARG A C 1
ATOM 1103 O O . ARG A 1 141 ? -33.183 7.596 23.295 1.00 92.44 141 ARG A O 1
ATOM 1110 N N . LEU A 1 142 ? -34.086 5.605 23.846 1.00 92.19 142 LEU A N 1
ATOM 1111 C CA . LEU A 1 142 ? -32.978 5.101 24.646 1.00 92.19 142 LEU A CA 1
ATOM 1112 C C . LEU A 1 142 ? -32.355 3.884 23.958 1.00 92.19 142 LEU A C 1
ATOM 1114 O O . LEU A 1 142 ? -33.063 2.954 23.569 1.00 92.19 142 LEU A O 1
ATOM 1118 N N . THR A 1 143 ? -31.030 3.854 23.852 1.00 89.62 143 THR A N 1
ATOM 1119 C CA . THR A 1 143 ? -30.292 2.626 23.528 1.00 89.62 143 THR A CA 1
ATOM 1120 C C . THR A 1 143 ? -29.862 1.993 24.838 1.00 89.62 143 THR A C 1
ATOM 1122 O O . THR A 1 143 ? -28.982 2.520 25.526 1.00 89.62 143 THR A O 1
ATOM 1125 N N . VAL A 1 144 ? -30.491 0.873 25.188 1.00 88.81 144 VAL A N 1
ATOM 1126 C CA . VAL A 1 144 ? -30.209 0.152 26.427 1.00 88.81 144 VAL A CA 1
ATOM 1127 C C . VAL A 1 144 ? -29.457 -1.126 26.117 1.00 88.81 144 VAL A C 1
ATOM 1129 O O . VAL A 1 144 ? -29.865 -1.916 25.266 1.00 88.81 144 VAL A O 1
ATOM 1132 N N . VAL A 1 145 ? -28.343 -1.329 26.808 1.00 86.44 145 VAL A N 1
ATOM 1133 C CA . VAL A 1 145 ? -27.457 -2.466 26.588 1.00 86.44 145 VAL A CA 1
ATOM 1134 C C . VAL A 1 145 ? -27.356 -3.326 27.835 1.00 86.44 145 VAL A C 1
ATOM 1136 O O . VAL A 1 145 ? -27.416 -2.867 28.975 1.00 86.44 145 VAL A O 1
ATOM 1139 N N . SER A 1 146 ? -27.140 -4.602 27.588 1.00 79.94 146 SER A N 1
ATOM 1140 C CA . SER A 1 146 ? -26.763 -5.616 28.557 1.00 79.94 146 SER A CA 1
ATOM 1141 C C . SER A 1 146 ? -25.563 -6.371 27.977 1.00 79.94 146 SER A C 1
ATOM 1143 O O . SER A 1 146 ? -25.300 -6.254 26.776 1.00 79.94 146 SER A O 1
ATOM 1145 N N . PRO A 1 147 ? -24.811 -7.164 28.758 1.00 69.19 147 PRO A N 1
ATOM 1146 C CA . PRO A 1 147 ? -23.657 -7.875 28.218 1.00 69.19 147 PRO A CA 1
ATOM 1147 C C . PRO A 1 147 ? -23.947 -8.743 26.987 1.00 69.19 147 PRO A C 1
ATOM 1149 O O . PRO A 1 147 ? -23.083 -8.902 26.126 1.00 69.19 147 PRO A O 1
ATOM 1152 N N . ASP A 1 148 ? -25.167 -9.274 26.893 1.00 71.19 148 ASP A N 1
ATOM 1153 C CA . ASP A 1 148 ? -25.547 -10.236 25.862 1.00 71.19 148 ASP A CA 1
ATOM 1154 C C . ASP A 1 148 ? -26.447 -9.626 24.761 1.00 71.19 148 ASP A C 1
ATOM 1156 O O . ASP A 1 148 ? -26.711 -10.296 23.762 1.00 71.19 148 ASP A O 1
ATOM 1160 N N . TRP A 1 149 ? -26.920 -8.377 24.904 1.00 78.00 149 TRP A N 1
ATOM 1161 C CA . TRP A 1 149 ? -27.885 -7.772 23.974 1.00 78.00 149 TRP A CA 1
ATOM 1162 C C . TRP A 1 149 ? -27.936 -6.245 23.980 1.00 78.00 149 TRP A C 1
ATOM 1164 O O . TRP A 1 149 ? -27.486 -5.587 24.913 1.00 78.00 149 TRP A O 1
ATOM 1174 N N . GLN A 1 150 ? -28.537 -5.694 22.927 1.00 82.25 150 GLN A N 1
ATOM 1175 C CA . GLN A 1 150 ? -28.836 -4.275 22.761 1.00 82.25 150 GLN A CA 1
ATOM 1176 C C . GLN A 1 150 ? -30.315 -4.127 22.385 1.00 82.25 150 GLN A C 1
ATOM 1178 O O . GLN A 1 150 ? -30.822 -4.900 21.574 1.00 82.25 150 GLN A O 1
ATOM 1183 N N . LEU A 1 151 ? -30.993 -3.162 23.001 1.00 86.88 151 LEU A N 1
ATOM 1184 C CA . LEU A 1 151 ? -32.424 -2.907 22.866 1.00 86.88 151 LEU A CA 1
ATOM 1185 C C . LEU A 1 151 ? -32.656 -1.422 22.590 1.00 86.88 151 LEU A C 1
ATOM 1187 O O . LEU A 1 151 ? -32.208 -0.566 23.357 1.00 86.88 151 LEU A O 1
ATOM 1191 N N . THR A 1 152 ? -33.394 -1.111 21.529 1.00 89.75 152 THR A N 1
ATOM 1192 C CA . THR A 1 152 ? -33.845 0.256 21.257 1.00 89.75 152 THR A CA 1
ATOM 1193 C C . THR A 1 152 ? -35.200 0.476 21.911 1.00 89.75 152 THR A C 1
ATOM 1195 O O . THR A 1 152 ? -36.172 -0.199 21.595 1.00 89.75 152 THR A O 1
ATOM 1198 N N . THR A 1 153 ? -35.284 1.427 22.832 1.00 91.69 153 THR A N 1
ATOM 1199 C CA . THR A 1 153 ? -36.508 1.705 23.586 1.00 91.69 153 THR A CA 1
ATOM 1200 C C . THR A 1 153 ? -37.082 3.054 23.170 1.00 91.69 153 THR A C 1
ATOM 1202 O O . THR A 1 153 ? -36.382 4.058 23.258 1.00 91.69 153 THR A O 1
ATOM 1205 N N . GLN A 1 154 ? -38.337 3.083 22.724 1.00 91.94 154 GLN A N 1
ATOM 1206 C CA . GLN A 1 154 ? -39.113 4.308 22.531 1.00 91.94 154 GLN A CA 1
ATOM 1207 C C . GLN A 1 154 ? -39.896 4.583 23.813 1.00 91.94 154 GLN A C 1
ATOM 1209 O O . GLN A 1 154 ? -40.604 3.703 24.305 1.00 91.94 154 GLN A O 1
ATOM 1214 N N . VAL A 1 155 ? -39.764 5.784 24.358 1.00 90.94 155 VAL A N 1
ATOM 1215 C CA . VAL A 1 155 ? -40.408 6.185 25.607 1.00 90.94 155 VAL A CA 1
ATOM 1216 C C . VAL A 1 155 ? -41.319 7.363 25.324 1.00 90.94 155 VAL A C 1
ATOM 1218 O O . VAL A 1 155 ? -40.852 8.402 24.855 1.00 90.94 155 VAL A O 1
ATOM 1221 N N . TYR A 1 156 ? -42.603 7.192 25.625 1.00 88.19 156 TYR A N 1
ATOM 1222 C CA . TYR A 1 156 ? -43.567 8.281 25.606 1.00 88.19 156 TYR A CA 1
ATOM 1223 C C . TYR A 1 156 ? -43.398 9.151 26.857 1.00 88.19 156 TYR A C 1
ATOM 1225 O O . TYR A 1 156 ? -43.360 8.654 27.986 1.00 88.19 156 TYR A O 1
ATOM 1233 N N . VAL A 1 157 ? -43.287 10.459 26.654 1.00 84.75 157 VAL A N 1
ATOM 1234 C CA . VAL A 1 157 ? -43.141 11.482 27.687 1.00 84.75 157 VAL A CA 1
ATOM 1235 C C . VAL A 1 157 ? -44.319 12.436 27.564 1.00 84.75 157 VAL A C 1
ATOM 1237 O O . VAL A 1 157 ? -44.611 12.963 26.493 1.00 84.75 157 VAL A O 1
ATOM 1240 N N . ARG A 1 158 ? -45.021 12.672 28.676 1.00 81.12 158 ARG A N 1
ATOM 1241 C CA . ARG A 1 158 ? -46.185 13.563 28.675 1.00 81.12 158 ARG A CA 1
ATOM 1242 C C . ARG A 1 158 ? -45.758 14.992 28.284 1.00 81.12 158 ARG A C 1
ATOM 1244 O O . ARG A 1 158 ? -44.734 15.444 28.793 1.00 81.12 158 ARG A O 1
ATOM 1251 N N . PRO A 1 159 ? -46.569 15.738 27.505 1.00 73.81 159 PRO A N 1
ATOM 1252 C CA . PRO A 1 159 ? -46.217 17.074 26.997 1.00 73.81 159 PRO A CA 1
ATOM 1253 C C . PRO A 1 159 ? -45.765 18.105 28.051 1.00 73.81 159 PRO A C 1
ATOM 1255 O O . PRO A 1 159 ? -45.033 19.033 27.726 1.00 73.81 159 PRO A O 1
ATOM 1258 N N . ASP A 1 160 ? -46.178 17.939 29.314 1.00 73.31 160 ASP A N 1
ATOM 1259 C CA . ASP A 1 160 ? -45.860 18.849 30.427 1.00 73.31 160 ASP A CA 1
ATOM 1260 C C . ASP A 1 160 ? -44.742 18.328 31.358 1.00 73.31 160 ASP A C 1
ATOM 1262 O O . ASP A 1 160 ? -44.535 18.866 32.448 1.00 73.31 160 ASP A O 1
ATOM 1266 N N . SER A 1 161 ? -44.048 17.246 30.990 1.00 74.00 161 SER A N 1
ATOM 1267 C CA . SER A 1 161 ? -43.014 16.606 31.817 1.00 74.00 161 SER A CA 1
ATOM 1268 C C . SER A 1 161 ? -41.617 16.780 31.208 1.00 74.00 161 SER A C 1
ATOM 1270 O O . SER A 1 161 ? -41.441 16.530 30.019 1.00 74.00 161 SER A O 1
ATOM 1272 N N . PRO A 1 162 ? -40.600 17.196 31.989 1.00 76.12 162 PRO A N 1
ATOM 1273 C CA . PRO A 1 162 ? -39.237 17.302 31.478 1.00 76.12 162 PRO A CA 1
ATOM 1274 C C . PRO A 1 162 ? -38.677 15.911 31.162 1.00 76.12 162 PRO A C 1
ATOM 1276 O O . PRO A 1 162 ? -38.847 14.983 31.953 1.00 76.12 162 PRO A O 1
ATOM 1279 N N . ILE A 1 163 ? -37.973 15.780 30.036 1.00 78.56 163 ILE A N 1
ATOM 1280 C CA . ILE A 1 163 ? -37.275 14.546 29.663 1.00 78.56 163 ILE A CA 1
ATOM 1281 C C . ILE A 1 163 ? -36.056 14.392 30.595 1.00 78.56 163 ILE A C 1
ATOM 1283 O O . ILE A 1 163 ? -35.151 15.230 30.556 1.00 78.56 163 ILE A O 1
ATOM 1287 N N . PRO A 1 164 ? -36.005 13.370 31.470 1.00 81.50 164 PRO A N 1
ATOM 1288 C CA . PRO A 1 164 ? -34.866 13.179 32.359 1.00 81.50 164 PRO A CA 1
ATOM 1289 C C . PRO A 1 164 ? -33.647 12.694 31.568 1.00 81.50 164 PRO A C 1
ATOM 1291 O O . PRO A 1 164 ? -33.771 11.875 30.657 1.00 81.50 164 PRO A O 1
ATOM 1294 N N . GLN A 1 165 ? -32.453 13.157 31.940 1.00 87.06 165 GLN A N 1
ATOM 1295 C CA . GLN A 1 165 ? -31.206 12.653 31.368 1.00 87.06 165 GLN A CA 1
ATOM 1296 C C . GLN A 1 165 ? -30.843 11.321 32.030 1.00 87.06 165 GLN A C 1
ATOM 1298 O O . GLN A 1 165 ? -30.429 11.290 33.185 1.00 87.06 165 GLN A O 1
ATOM 1303 N N . LEU A 1 166 ? -30.998 10.225 31.292 1.00 90.19 166 LEU A N 1
ATOM 1304 C CA . LEU A 1 166 ? -30.796 8.851 31.759 1.00 90.19 166 LEU A CA 1
ATOM 1305 C C . LEU A 1 166 ? -29.508 8.220 31.218 1.00 90.19 166 LEU A C 1
ATOM 1307 O O . LEU A 1 166 ? -29.170 7.102 31.594 1.00 90.19 166 LEU A O 1
ATOM 1311 N N . ARG A 1 167 ? -28.764 8.904 30.342 1.00 88.56 167 ARG A N 1
ATOM 1312 C CA . ARG A 1 167 ? -27.489 8.395 29.816 1.00 88.56 167 ARG A CA 1
ATOM 1313 C C . ARG A 1 167 ? -26.516 8.062 30.955 1.00 88.56 167 ARG A C 1
ATOM 1315 O O . ARG A 1 167 ? -26.200 8.919 31.774 1.00 88.56 167 ARG A O 1
ATOM 1322 N N . GLY A 1 168 ? -26.007 6.832 30.965 1.00 86.38 168 GLY A N 1
ATOM 1323 C CA . GLY A 1 168 ? -25.127 6.310 32.012 1.00 86.38 168 GLY A CA 1
ATOM 1324 C C . GLY A 1 168 ? -25.857 5.731 33.229 1.00 86.38 168 GLY A C 1
ATOM 1325 O O . GLY A 1 168 ? -25.188 5.243 34.139 1.00 86.38 168 GLY A O 1
ATOM 1326 N N . ALA A 1 169 ? -27.193 5.750 33.257 1.00 91.19 169 ALA A N 1
ATOM 1327 C CA . ALA A 1 169 ? -27.990 5.110 34.297 1.00 91.19 169 ALA A CA 1
ATOM 1328 C C . ALA A 1 169 ? -28.206 3.620 33.997 1.00 91.19 169 ALA A C 1
ATOM 1330 O O . ALA A 1 169 ? -28.468 3.229 32.855 1.00 91.19 169 ALA A O 1
ATOM 1331 N N . PHE A 1 170 ? -28.159 2.791 35.036 1.00 90.75 170 PHE A N 1
ATOM 1332 C CA . PHE A 1 170 ? -28.779 1.473 35.015 1.00 90.75 170 PHE A CA 1
ATOM 1333 C C . PHE A 1 170 ? -30.266 1.637 35.309 1.00 90.75 170 PHE A C 1
ATOM 1335 O O . PHE A 1 170 ? -30.644 2.263 36.302 1.00 90.75 170 PHE A O 1
ATOM 1342 N N . VAL A 1 171 ? -31.104 1.093 34.432 1.00 92.81 171 VAL A N 1
ATOM 1343 C CA . VAL A 1 171 ? -32.557 1.236 34.506 1.00 92.81 171 VAL A CA 1
ATOM 1344 C C . VAL A 1 171 ? -33.241 -0.121 34.501 1.00 92.81 171 VAL A C 1
ATOM 1346 O O . VAL A 1 171 ? -32.830 -1.037 33.785 1.00 92.81 171 VAL A O 1
ATOM 1349 N N . ARG A 1 172 ? -34.325 -0.226 35.267 1.00 92.31 172 ARG A N 1
ATOM 1350 C CA . ARG A 1 172 ? -35.359 -1.249 35.132 1.00 92.31 172 ARG A CA 1
ATOM 1351 C C . ARG A 1 172 ? -36.573 -0.595 34.497 1.00 92.31 172 ARG A C 1
ATOM 1353 O O . ARG A 1 172 ? -37.106 0.367 35.031 1.00 92.31 172 ARG A O 1
ATOM 1360 N N . MET A 1 173 ? -37.030 -1.127 33.377 1.00 92.06 173 MET A N 1
ATOM 1361 C CA . MET A 1 173 ? -38.114 -0.524 32.605 1.00 92.06 173 MET A CA 1
ATOM 1362 C C . MET A 1 173 ? -39.172 -1.542 32.225 1.00 92.06 173 MET A C 1
ATOM 1364 O O . MET A 1 173 ? -38.883 -2.723 32.005 1.00 92.06 173 MET A O 1
ATOM 1368 N N . ARG A 1 174 ? -40.412 -1.066 32.154 1.00 91.88 174 ARG A N 1
ATOM 1369 C CA . ARG A 1 174 ? -41.586 -1.847 31.782 1.00 91.88 174 ARG A CA 1
ATOM 1370 C C . ARG A 1 174 ? -42.164 -1.322 30.470 1.00 91.88 174 ARG A C 1
ATOM 1372 O O . ARG A 1 174 ? -42.448 -0.140 30.350 1.00 91.88 174 ARG A O 1
ATOM 1379 N N . GLY A 1 175 ? -42.376 -2.206 29.500 1.00 91.31 175 GLY A N 1
ATOM 1380 C CA . GLY A 1 175 ? -42.877 -1.806 28.185 1.00 91.31 175 GLY A CA 1
ATOM 1381 C C . GLY A 1 175 ? -43.297 -2.978 27.308 1.00 91.31 175 GLY A C 1
ATOM 1382 O O . GLY A 1 175 ? -43.142 -4.142 27.681 1.00 91.31 175 GLY A O 1
ATOM 1383 N N . VAL A 1 176 ? -43.870 -2.676 26.145 1.00 90.88 176 VAL A N 1
ATOM 1384 C CA . VAL A 1 176 ? -44.236 -3.674 25.133 1.00 90.88 176 VAL A CA 1
ATOM 1385 C C . VAL A 1 176 ? -43.006 -4.011 24.306 1.00 90.88 176 VAL A C 1
ATOM 1387 O O . VAL A 1 176 ? -42.434 -3.141 23.655 1.00 90.88 176 VAL A O 1
ATOM 1390 N N . PHE A 1 177 ? -42.596 -5.274 24.325 1.00 89.50 177 PHE A N 1
ATOM 1391 C CA . PHE A 1 177 ? -41.457 -5.760 23.552 1.00 89.50 177 PHE A CA 1
ATOM 1392 C C . PHE A 1 177 ? -41.875 -6.108 22.126 1.00 89.50 177 PHE A C 1
ATOM 1394 O O . PHE A 1 177 ? -42.880 -6.787 21.930 1.00 89.50 177 PHE A O 1
ATOM 1401 N N . SER A 1 178 ? -41.105 -5.670 21.136 1.00 86.00 178 SER A N 1
ATOM 1402 C CA . SER A 1 178 ? -41.362 -5.901 19.716 1.00 86.00 178 SER A CA 1
ATOM 1403 C C . SER A 1 178 ? -40.076 -6.306 19.001 1.00 86.00 178 SER A C 1
ATOM 1405 O O . SER A 1 178 ? -39.004 -5.771 19.267 1.00 86.00 178 SER A O 1
ATOM 1407 N N . VAL A 1 179 ? -40.179 -7.256 18.077 1.00 79.38 179 VAL A N 1
ATOM 1408 C CA . VAL A 1 179 ? -39.052 -7.743 17.276 1.00 79.38 179 VAL A CA 1
ATOM 1409 C C . VAL A 1 179 ? -39.312 -7.421 15.813 1.00 79.38 179 VAL A C 1
ATOM 1411 O O . VAL A 1 179 ? -40.344 -7.816 15.265 1.00 79.38 179 VAL A O 1
ATOM 1414 N N . LYS A 1 180 ? -38.368 -6.734 15.168 1.00 68.38 180 LYS A N 1
ATOM 1415 C CA . LYS A 1 180 ? -38.457 -6.351 13.757 1.00 68.38 180 LYS A CA 1
ATOM 1416 C C . LYS A 1 180 ? -37.549 -7.258 12.923 1.00 68.38 180 LYS A C 1
ATOM 1418 O O . LYS A 1 180 ? -36.334 -7.227 13.087 1.00 68.38 180 LYS A O 1
ATOM 1423 N N . GLU A 1 181 ? -38.125 -8.100 12.062 1.00 57.03 181 GLU A N 1
ATOM 1424 C CA . GLU A 1 181 ? -37.353 -8.912 11.106 1.00 57.03 181 GLU A CA 1
ATOM 1425 C C . GLU A 1 181 ? -36.951 -8.064 9.888 1.00 57.03 181 GLU A C 1
ATOM 1427 O O . GLU A 1 181 ? -37.803 -7.422 9.270 1.00 57.03 181 GLU A O 1
ATOM 1432 N N . ASP A 1 182 ? -35.669 -8.089 9.509 1.00 42.66 182 ASP A N 1
ATOM 1433 C CA . ASP A 1 182 ? -35.210 -7.551 8.222 1.00 42.66 182 ASP A CA 1
ATOM 1434 C C . ASP A 1 182 ? -35.741 -8.400 7.041 1.00 42.66 182 ASP A C 1
ATOM 1436 O O . ASP A 1 182 ? -35.996 -9.600 7.174 1.00 42.66 182 ASP A O 1
ATOM 1440 N N . ILE A 1 183 ? -35.864 -7.802 5.852 1.00 39.34 183 ILE A N 1
ATOM 1441 C CA . ILE A 1 183 ? -36.389 -8.389 4.603 1.00 39.34 183 ILE A CA 1
ATOM 1442 C C . ILE A 1 183 ? -35.619 -9.668 4.204 1.00 39.34 183 ILE A C 1
ATOM 1444 O O . ILE A 1 183 ? -36.176 -10.560 3.560 1.00 39.34 183 ILE A O 1
ATOM 1448 N N . ALA A 1 184 ? -34.358 -9.800 4.631 1.00 36.09 184 ALA A N 1
ATOM 1449 C CA . ALA A 1 184 ? -33.514 -10.982 4.431 1.00 36.09 184 ALA A CA 1
ATOM 1450 C C . ALA A 1 184 ? -33.663 -12.084 5.510 1.00 36.09 184 ALA A C 1
ATOM 1452 O O . ALA A 1 184 ? -33.010 -13.123 5.405 1.00 36.09 184 ALA A O 1
ATOM 1453 N N . LYS A 1 185 ? -34.490 -11.880 6.550 1.00 41.94 185 LYS A N 1
ATOM 1454 C CA . LYS A 1 185 ? -34.650 -12.756 7.734 1.00 41.94 185 LYS A CA 1
ATOM 1455 C C . LYS A 1 185 ? -33.342 -13.099 8.470 1.00 41.94 185 LYS A C 1
ATOM 1457 O O . LYS A 1 185 ? -33.251 -14.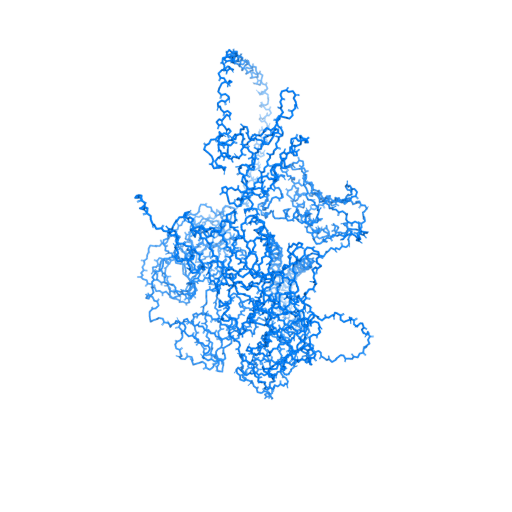143 9.113 1.00 41.94 185 LYS A O 1
ATOM 1462 N N . GLN A 1 186 ? -32.316 -12.253 8.357 1.00 33.44 186 GLN A N 1
ATOM 1463 C CA . GLN A 1 186 ? -30.975 -12.524 8.899 1.00 33.44 186 GLN A CA 1
ATOM 1464 C C . GLN A 1 186 ? -30.608 -11.707 10.144 1.00 33.44 186 GLN A C 1
ATOM 1466 O O . GLN A 1 186 ? -29.775 -12.169 10.919 1.00 33.44 186 GLN A O 1
ATOM 1471 N N . SER A 1 187 ? -31.226 -10.543 10.365 1.00 42.59 187 SER A N 1
ATOM 1472 C CA . SER A 1 187 ? -31.010 -9.710 11.553 1.00 42.59 187 SER A CA 1
ATOM 1473 C C . SER A 1 187 ? -32.353 -9.285 12.142 1.00 42.59 187 SER A C 1
ATOM 1475 O O . SER A 1 187 ? -33.285 -8.974 11.397 1.00 42.59 187 SER A O 1
ATOM 1477 N N . SER A 1 188 ? -32.460 -9.316 13.470 1.00 54.34 188 SER A N 1
ATOM 1478 C CA . SER A 1 188 ? -33.651 -8.916 14.219 1.00 54.34 188 SER A CA 1
ATOM 1479 C C . SER A 1 188 ? -33.307 -7.736 15.122 1.00 54.34 188 SER A C 1
ATOM 1481 O O . SER A 1 188 ? -32.589 -7.922 16.107 1.00 54.34 188 SER A O 1
ATOM 1483 N N . ASP A 1 189 ? -33.816 -6.549 14.792 1.00 67.00 189 ASP A N 1
ATOM 1484 C CA . ASP A 1 189 ? -33.714 -5.380 15.667 1.00 67.00 189 ASP A CA 1
ATOM 1485 C C . ASP A 1 189 ? -34.710 -5.543 16.821 1.00 67.00 189 ASP A C 1
ATOM 1487 O O . ASP A 1 189 ? -35.896 -5.834 16.614 1.00 67.00 189 ASP A O 1
ATOM 1491 N N . LEU A 1 190 ? -34.209 -5.409 18.050 1.00 83.50 190 LEU A N 1
ATOM 1492 C CA . LEU A 1 190 ? -35.010 -5.515 19.264 1.00 83.50 190 LEU A CA 1
ATOM 1493 C C . LEU A 1 190 ? -35.511 -4.123 19.643 1.00 83.50 190 LEU A C 1
ATOM 1495 O O . LEU A 1 190 ? -34.711 -3.215 19.888 1.00 83.50 190 LEU A O 1
ATOM 1499 N N . GLU A 1 191 ? -36.827 -3.976 19.740 1.00 88.56 191 GLU A N 1
ATOM 1500 C CA . GLU A 1 191 ? -37.488 -2.728 20.103 1.00 88.56 191 GLU A CA 1
ATOM 1501 C C . GLU A 1 191 ? -38.343 -2.901 21.367 1.00 88.56 191 GLU A C 1
ATOM 1503 O O . GLU A 1 191 ? -38.911 -3.964 21.631 1.00 88.56 191 GLU A O 1
ATOM 1508 N N . MET A 1 192 ? -38.472 -1.842 22.162 1.00 90.94 192 MET A N 1
ATOM 1509 C CA . MET A 1 192 ? -39.411 -1.798 23.281 1.00 90.94 192 MET A CA 1
ATOM 1510 C C . MET A 1 192 ? -40.136 -0.457 23.341 1.00 90.94 192 MET A C 1
ATOM 1512 O O . MET A 1 192 ? -39.543 0.585 23.085 1.00 90.94 192 MET A O 1
ATOM 1516 N N . TRP A 1 193 ? -41.416 -0.490 23.696 1.00 91.88 193 TRP A N 1
ATOM 1517 C CA . TRP A 1 193 ? -42.298 0.673 23.762 1.00 91.88 193 TRP A CA 1
ATOM 1518 C C . TRP A 1 193 ? -42.745 0.902 25.202 1.00 91.88 193 TRP A C 1
ATOM 1520 O O . TRP A 1 193 ? -43.450 0.070 25.777 1.00 91.88 193 TRP A O 1
ATOM 1530 N N . VAL A 1 194 ? -42.310 2.007 25.795 1.00 92.25 194 VAL A N 1
ATOM 1531 C CA . VAL A 1 194 ? -42.597 2.379 27.183 1.00 92.25 194 VAL A CA 1
ATOM 1532 C C . VAL A 1 194 ? -43.669 3.459 27.190 1.00 92.25 194 VAL A C 1
ATOM 1534 O O . VAL A 1 194 ? -43.514 4.506 26.563 1.00 92.25 194 VAL A O 1
ATOM 1537 N N . SER A 1 195 ? -44.770 3.174 27.883 1.00 88.06 195 SER A N 1
ATOM 1538 C CA . SER A 1 195 ? -45.980 4.000 27.926 1.00 88.06 195 SER A CA 1
ATOM 1539 C C . SER A 1 195 ? -45.827 5.304 28.693 1.00 88.06 195 SER A C 1
ATOM 1541 O O . SER A 1 195 ? -46.573 6.241 28.425 1.00 88.06 195 SER A O 1
ATOM 1543 N N . ASP A 1 196 ? -44.918 5.347 29.661 1.00 86.31 196 ASP A N 1
ATOM 1544 C CA . ASP A 1 196 ? -44.679 6.522 30.485 1.00 86.31 196 ASP A CA 1
ATOM 1545 C C . ASP A 1 196 ? -43.252 6.503 31.038 1.00 86.31 196 ASP A C 1
ATOM 1547 O O . ASP A 1 196 ? -42.706 5.442 31.337 1.00 86.31 196 ASP A O 1
ATOM 1551 N N . ILE A 1 197 ? -42.647 7.671 31.236 1.00 85.38 197 ILE A N 1
ATOM 1552 C CA . ILE A 1 197 ? -41.327 7.779 31.865 1.00 85.38 197 ILE A CA 1
ATOM 1553 C C . ILE A 1 197 ? -41.329 7.232 33.304 1.00 85.38 197 ILE A C 1
ATOM 1555 O O . ILE A 1 197 ? -40.305 6.739 33.771 1.00 85.38 197 ILE A O 1
ATOM 1559 N N . GLU A 1 198 ? -42.479 7.261 33.989 1.00 84.81 198 GLU A N 1
ATOM 1560 C CA . GLU A 1 198 ? -42.664 6.663 35.321 1.00 84.81 198 GLU A CA 1
ATOM 1561 C C . GLU A 1 198 ? -42.511 5.127 35.321 1.00 84.81 198 GLU A C 1
ATOM 1563 O O . GLU A 1 198 ? -42.239 4.540 36.369 1.00 84.81 198 GLU A O 1
ATOM 1568 N N . ASP A 1 199 ? -42.627 4.469 34.160 1.00 88.19 199 ASP A N 1
ATOM 1569 C CA . ASP A 1 199 ? -42.373 3.031 33.996 1.00 88.19 199 ASP A CA 1
ATOM 1570 C C . ASP A 1 199 ? -40.865 2.696 33.908 1.00 88.19 199 ASP A C 1
ATOM 1572 O O . ASP A 1 199 ? -40.502 1.533 33.688 1.00 88.19 199 ASP A O 1
ATOM 1576 N N . ILE A 1 200 ? -39.983 3.692 34.085 1.00 91.06 200 ILE A N 1
ATOM 1577 C CA . ILE A 1 200 ? -38.524 3.551 34.150 1.00 91.06 200 ILE A CA 1
ATOM 1578 C C . ILE A 1 200 ? -38.029 3.858 35.570 1.00 91.06 200 ILE A C 1
ATOM 1580 O O . ILE A 1 200 ? -38.041 4.993 36.040 1.00 91.06 200 ILE A O 1
ATOM 1584 N N . GLU A 1 201 ? -37.519 2.834 36.244 1.00 92.62 201 GLU A N 1
ATOM 1585 C CA . GLU A 1 201 ? -36.876 2.919 37.552 1.00 92.62 201 GLU A CA 1
ATOM 1586 C C . GLU A 1 201 ? -35.350 2.972 37.375 1.00 92.62 201 GLU A C 1
ATOM 1588 O O . GLU A 1 201 ? -34.748 2.038 36.847 1.00 92.62 201 GLU A O 1
ATOM 1593 N N . VAL A 1 202 ? -34.699 4.047 37.830 1.00 91.94 202 VAL A N 1
ATOM 1594 C CA . VAL A 1 202 ? -33.227 4.125 37.881 1.00 91.94 202 VAL A CA 1
ATOM 1595 C C . VAL A 1 202 ? -32.725 3.335 39.087 1.00 91.94 202 VAL A C 1
ATOM 1597 O O . VAL A 1 202 ? -33.057 3.664 40.224 1.00 91.94 202 VAL A O 1
ATOM 1600 N N . THR A 1 203 ? -31.909 2.307 38.853 1.00 90.75 203 THR A N 1
ATOM 1601 C CA . THR A 1 203 ? -31.375 1.442 39.914 1.00 90.75 203 THR A CA 1
ATOM 1602 C C . THR A 1 203 ? -30.013 1.905 40.432 1.00 90.75 203 THR A C 1
ATOM 1604 O O . THR A 1 203 ? -29.746 1.776 41.623 1.00 90.75 203 THR A O 1
ATOM 1607 N N . SER A 1 204 ? -29.144 2.418 39.554 1.00 90.50 204 SER A N 1
ATOM 1608 C CA . SER A 1 204 ? -27.793 2.916 39.878 1.00 90.50 204 SER A CA 1
ATOM 1609 C C . SER A 1 204 ? -27.186 3.693 38.695 1.00 90.50 204 SER A C 1
ATOM 1611 O O . SER A 1 204 ? -27.814 3.806 37.641 1.00 90.50 204 SER A O 1
ATOM 1613 N N . TRP A 1 205 ? -25.961 4.214 38.841 1.00 90.12 205 TRP A N 1
ATOM 1614 C CA . TRP A 1 205 ? -25.230 4.944 37.794 1.00 90.12 205 TRP A CA 1
ATOM 1615 C C . TRP A 1 205 ? -23.875 4.300 37.491 1.00 90.12 205 TRP A C 1
ATOM 1617 O O . TRP A 1 205 ? -23.168 3.887 38.403 1.00 90.12 205 TRP A O 1
ATOM 1627 N N . LEU A 1 206 ? -23.466 4.282 36.217 1.00 88.25 206 LEU A N 1
ATOM 1628 C CA . LEU A 1 206 ? -22.174 3.728 35.778 1.00 88.25 206 LEU A CA 1
ATOM 1629 C C . LEU A 1 206 ? -20.966 4.422 36.434 1.00 88.25 206 LEU A C 1
ATOM 1631 O O . LEU A 1 206 ? -19.942 3.793 36.702 1.00 88.25 206 LEU A O 1
ATOM 1635 N N . ALA A 1 207 ? -21.087 5.723 36.705 1.00 83.50 207 ALA A N 1
ATOM 1636 C CA . ALA A 1 207 ? -20.052 6.501 37.384 1.00 83.50 207 ALA A CA 1
ATOM 1637 C C . ALA A 1 207 ? -19.833 6.063 38.845 1.00 83.50 207 ALA A C 1
ATOM 1639 O O . ALA A 1 207 ? -18.741 6.246 39.372 1.00 83.50 207 ALA A O 1
ATOM 1640 N N . GLU A 1 208 ? -20.842 5.457 39.472 1.00 84.50 208 GLU A N 1
ATOM 1641 C CA . GLU A 1 208 ? -20.861 5.053 40.886 1.00 84.50 208 GLU A CA 1
ATOM 1642 C C . GLU A 1 208 ? -20.886 3.523 41.040 1.00 84.50 208 GLU A C 1
ATOM 1644 O O . GLU A 1 208 ? -21.222 3.006 42.097 1.00 84.50 208 GLU A O 1
ATOM 1649 N N . ASP A 1 209 ? -20.592 2.778 39.973 1.00 86.38 209 ASP A N 1
ATOM 1650 C CA . ASP A 1 209 ? -20.713 1.323 39.974 1.00 86.38 209 ASP A CA 1
ATOM 1651 C C . ASP A 1 209 ? -19.537 0.650 40.705 1.00 86.38 209 ASP A C 1
ATOM 1653 O O . ASP A 1 209 ? -18.395 0.698 40.237 1.00 86.38 209 ASP A O 1
ATOM 1657 N N . ASP A 1 210 ? -19.846 -0.029 41.816 1.00 85.75 210 ASP A N 1
ATOM 1658 C CA . ASP A 1 210 ? -18.893 -0.722 42.697 1.00 85.75 210 ASP A CA 1
ATOM 1659 C C . ASP A 1 210 ? -17.977 -1.725 41.965 1.00 85.75 210 ASP A C 1
ATOM 1661 O O . ASP A 1 210 ? -16.899 -2.069 42.455 1.00 85.75 210 ASP A O 1
ATOM 1665 N N . ARG A 1 211 ? -18.352 -2.219 40.771 1.00 86.75 211 ARG A N 1
ATOM 1666 C CA . ARG A 1 211 ? -17.488 -3.130 39.994 1.00 86.75 211 ARG A CA 1
ATOM 1667 C C . ARG A 1 211 ? -16.174 -2.472 39.585 1.00 86.75 211 ARG A C 1
ATOM 1669 O O . ARG A 1 211 ? -15.189 -3.177 39.382 1.00 86.75 211 ARG A O 1
ATOM 1676 N N . PHE A 1 212 ? -16.138 -1.147 39.471 1.00 87.81 212 PHE A N 1
ATOM 1677 C CA . PHE A 1 212 ? -14.921 -0.397 39.165 1.00 87.81 212 PHE A CA 1
ATOM 1678 C C . PHE A 1 212 ? -14.071 -0.072 40.405 1.00 87.81 212 PHE A C 1
ATOM 1680 O O . PHE A 1 212 ? -12.957 0.419 40.251 1.00 87.81 212 PHE A O 1
ATOM 1687 N N . ASP A 1 213 ? -14.522 -0.414 41.615 1.00 85.69 213 ASP A N 1
ATOM 1688 C CA . ASP A 1 213 ? -13.728 -0.250 42.844 1.00 85.69 213 ASP A CA 1
ATOM 1689 C C . ASP A 1 213 ? -12.716 -1.389 43.057 1.00 85.69 213 ASP A C 1
ATOM 1691 O O . ASP A 1 213 ? -11.928 -1.390 44.008 1.00 85.69 213 ASP A O 1
ATOM 1695 N N . LEU A 1 214 ? -12.703 -2.370 42.150 1.00 86.19 214 LEU A N 1
ATOM 1696 C CA . LEU A 1 214 ? -11.709 -3.433 42.128 1.00 86.19 214 LEU A CA 1
ATOM 1697 C C . LEU A 1 214 ? -10.286 -2.861 41.953 1.00 86.19 214 LEU A C 1
ATOM 1699 O O . LEU A 1 214 ? -10.079 -1.847 41.276 1.00 86.19 214 LEU A O 1
ATOM 1703 N N . PRO A 1 215 ? -9.257 -3.515 42.517 1.00 84.31 215 PRO A N 1
ATOM 1704 C CA . PRO A 1 215 ? -7.879 -3.152 42.222 1.00 84.31 215 PRO A CA 1
ATOM 1705 C C . PRO A 1 215 ? -7.577 -3.372 40.731 1.00 84.31 215 PRO A C 1
ATOM 1707 O O . PRO A 1 215 ? -7.963 -4.389 40.150 1.00 84.31 215 PRO A O 1
ATOM 1710 N N . SER A 1 216 ? -6.856 -2.428 40.116 1.00 85.25 216 SER A N 1
ATOM 1711 C CA . SER A 1 216 ? -6.405 -2.562 38.727 1.00 85.25 216 SER A CA 1
ATOM 1712 C C . SER A 1 216 ? -5.543 -3.819 38.572 1.00 85.25 216 SER A C 1
ATOM 1714 O O . SER A 1 216 ? -4.579 -4.047 39.310 1.00 85.25 216 SER A O 1
ATOM 1716 N N . THR A 1 217 ? -5.929 -4.667 37.628 1.00 86.38 217 THR A N 1
ATOM 1717 C CA . THR A 1 217 ? -5.270 -5.923 37.295 1.00 86.38 217 THR A CA 1
ATOM 1718 C C . THR A 1 217 ? -4.272 -5.654 36.168 1.00 86.38 217 THR A C 1
ATOM 1720 O O . THR A 1 217 ? -4.649 -5.143 35.123 1.00 86.38 217 THR A O 1
ATOM 1723 N N . PRO A 1 218 ? -2.982 -5.978 36.307 1.00 84.75 218 PRO A N 1
ATOM 1724 C CA . PRO A 1 218 ? -2.057 -5.891 35.180 1.00 84.75 218 PRO A CA 1
ATOM 1725 C C . PRO A 1 218 ? -2.490 -6.821 34.038 1.00 84.75 218 PRO A C 1
ATOM 1727 O O . PRO A 1 218 ? -2.845 -7.975 34.292 1.00 84.75 218 PRO A O 1
ATOM 1730 N N . VAL A 1 219 ? -2.398 -6.376 32.780 1.00 82.50 219 VAL A N 1
ATOM 1731 C CA . VAL A 1 219 ? -2.822 -7.172 31.606 1.00 82.50 219 VAL A CA 1
ATOM 1732 C C . VAL A 1 219 ? -2.085 -8.516 31.542 1.00 82.50 219 VAL A C 1
ATOM 1734 O O . VAL A 1 219 ? -2.661 -9.541 31.179 1.00 82.50 219 VAL A O 1
ATOM 1737 N N . GLU A 1 220 ? -0.821 -8.543 31.970 1.00 74.88 220 GLU A N 1
ATOM 1738 C CA . GLU A 1 220 ? 0.012 -9.748 32.063 1.00 74.88 220 GLU A CA 1
ATOM 1739 C C . GLU A 1 220 ? -0.515 -10.810 33.049 1.00 74.88 220 GLU A C 1
ATOM 1741 O O . GLU A 1 220 ? -0.215 -11.994 32.870 1.00 74.88 220 GLU A O 1
ATOM 1746 N N . LYS A 1 221 ? -1.319 -10.405 34.044 1.00 81.19 221 LYS A N 1
ATOM 1747 C CA . LYS A 1 221 ? -1.923 -11.277 35.065 1.00 81.19 221 LYS A CA 1
ATOM 1748 C C . LYS A 1 221 ? -3.343 -11.727 34.735 1.00 81.19 221 LYS A C 1
ATOM 1750 O O . LYS A 1 221 ? -3.852 -12.616 35.408 1.00 81.19 221 LYS A O 1
ATOM 1755 N N . LEU A 1 222 ? -3.967 -11.188 33.684 1.00 81.44 222 LEU A N 1
ATOM 1756 C CA . LEU A 1 222 ? -5.303 -11.622 33.251 1.00 81.44 222 LEU A CA 1
ATOM 1757 C C . LEU A 1 222 ? -5.360 -13.120 32.939 1.00 81.44 222 LEU A C 1
ATOM 1759 O O . LEU A 1 222 ? -6.393 -13.745 33.128 1.00 81.44 222 LEU A O 1
ATOM 1763 N N . ALA A 1 223 ? -4.243 -13.702 32.498 1.00 69.88 223 ALA A N 1
ATOM 1764 C CA . ALA A 1 223 ? -4.155 -15.130 32.215 1.00 69.88 223 ALA A CA 1
ATOM 1765 C C . ALA A 1 223 ? -4.219 -16.026 33.467 1.00 69.88 223 ALA A C 1
ATOM 1767 O O . ALA A 1 223 ? -4.493 -17.217 33.358 1.00 69.88 223 ALA A O 1
ATOM 1768 N N . GLU A 1 224 ? -3.915 -15.465 34.637 1.00 73.88 224 GLU A N 1
ATOM 1769 C CA . GLU A 1 224 ? -3.901 -16.161 35.929 1.00 73.88 224 GLU A CA 1
ATOM 1770 C C . GLU A 1 224 ? -5.165 -15.861 36.748 1.00 73.88 224 GLU A C 1
ATOM 1772 O O . GLU A 1 224 ? -5.392 -16.488 37.783 1.00 73.88 224 GLU A O 1
ATOM 1777 N N . ALA A 1 225 ? -5.977 -14.901 36.298 1.00 76.50 225 ALA A N 1
ATOM 1778 C CA . ALA A 1 225 ? -7.206 -14.505 36.961 1.00 76.50 225 ALA A CA 1
ATOM 1779 C C . ALA A 1 225 ? -8.307 -15.566 36.751 1.00 76.50 225 ALA A C 1
ATOM 1781 O O . ALA A 1 225 ? -8.413 -16.130 35.656 1.00 76.50 225 ALA A O 1
ATOM 1782 N N . PRO A 1 226 ? -9.142 -15.847 37.767 1.00 73.88 226 PRO A N 1
ATOM 1783 C CA . PRO A 1 226 ? -10.287 -16.738 37.616 1.00 73.88 226 PRO A CA 1
ATOM 1784 C C . PRO A 1 226 ? -11.260 -16.183 36.567 1.00 73.88 226 PRO A C 1
ATOM 1786 O O . PRO A 1 226 ? -11.659 -15.023 36.638 1.00 73.88 226 PRO A O 1
ATOM 1789 N N . GLY A 1 227 ? -11.650 -17.002 35.585 1.00 75.25 227 GLY A N 1
ATOM 1790 C CA . GLY A 1 227 ? -12.555 -16.581 34.501 1.00 75.25 227 GLY A CA 1
ATOM 1791 C C . GLY A 1 227 ? -13.983 -16.249 34.957 1.00 75.25 227 GLY A C 1
ATOM 1792 O O . GLY A 1 227 ? -14.771 -15.711 34.184 1.00 75.25 227 GLY A O 1
ATOM 1793 N N . ASP A 1 228 ? -14.329 -16.577 36.201 1.00 80.19 228 ASP A N 1
ATOM 1794 C CA . ASP A 1 228 ? -15.592 -16.275 36.874 1.00 80.19 228 ASP A CA 1
ATOM 1795 C C . ASP A 1 228 ? -15.518 -15.055 37.809 1.00 80.19 228 ASP A C 1
ATOM 1797 O O . ASP A 1 228 ? -16.548 -14.634 38.339 1.00 80.19 228 ASP A O 1
ATOM 1801 N N . GLU A 1 229 ? -14.341 -14.444 37.971 1.00 85.38 229 GLU A N 1
ATOM 1802 C CA . GLU A 1 229 ? -14.152 -13.204 38.725 1.00 85.38 229 GLU A CA 1
ATOM 1803 C C . GLU A 1 229 ? -13.984 -12.000 37.788 1.00 85.38 229 GLU A C 1
ATOM 1805 O O . GLU A 1 229 ? -13.481 -12.104 36.669 1.00 85.38 229 GLU A O 1
ATOM 1810 N N . LEU A 1 230 ? -14.432 -10.828 38.241 1.00 88.31 230 LEU A N 1
ATOM 1811 C CA . LEU A 1 230 ? -14.264 -9.587 37.491 1.00 88.31 230 LEU A CA 1
ATOM 1812 C C . LEU A 1 230 ? -12.817 -9.097 37.600 1.00 88.31 230 LEU A C 1
ATOM 1814 O O . LEU A 1 230 ? -12.260 -9.002 38.692 1.00 88.31 230 LEU A O 1
ATOM 1818 N N . ALA A 1 231 ? -12.240 -8.714 36.467 1.00 89.81 231 ALA A N 1
ATOM 1819 C CA . ALA A 1 231 ? -10.968 -8.016 36.388 1.00 89.81 231 ALA A CA 1
ATOM 1820 C C . ALA A 1 231 ? -11.197 -6.579 35.917 1.00 89.81 231 ALA A C 1
ATOM 1822 O O . ALA A 1 231 ? -11.978 -6.337 34.994 1.00 89.81 231 ALA A O 1
ATOM 1823 N N . ARG A 1 232 ? -10.487 -5.632 36.536 1.00 92.19 232 ARG A N 1
ATOM 1824 C CA . ARG A 1 232 ? -10.479 -4.215 36.155 1.00 92.19 232 ARG A CA 1
ATOM 1825 C C . ARG A 1 232 ? -9.164 -3.864 35.475 1.00 92.19 232 ARG A C 1
ATOM 1827 O O . ARG A 1 232 ? -8.114 -4.143 36.042 1.00 92.19 232 ARG A O 1
ATOM 1834 N N . ILE A 1 233 ? -9.212 -3.234 34.308 1.00 90.75 233 ILE A N 1
ATOM 1835 C CA . ILE A 1 233 ? -8.046 -2.775 33.545 1.00 90.75 233 ILE A CA 1
ATOM 1836 C C . ILE A 1 233 ? -8.150 -1.276 33.290 1.00 90.75 233 ILE A C 1
ATOM 1838 O O . ILE A 1 233 ? -9.204 -0.790 32.896 1.00 90.75 233 ILE A O 1
ATOM 1842 N N . GLU A 1 234 ? -7.033 -0.568 33.432 1.00 90.56 234 GLU A N 1
ATOM 1843 C CA . GLU A 1 234 ? -6.881 0.823 33.002 1.00 90.56 234 GLU A CA 1
ATOM 1844 C C . GLU A 1 234 ? -5.964 0.900 31.775 1.00 90.56 234 GLU A C 1
ATOM 1846 O O . GLU A 1 234 ? -4.916 0.241 31.717 1.00 90.56 234 GLU A O 1
ATOM 1851 N N . GLY A 1 235 ? -6.347 1.704 30.784 1.00 88.50 235 GLY A N 1
ATOM 1852 C CA . GLY A 1 235 ? -5.550 1.877 29.574 1.00 88.50 235 GLY A CA 1
ATOM 1853 C C . GLY A 1 235 ? -6.094 2.932 28.619 1.00 88.50 235 GLY A C 1
ATOM 1854 O O . GLY A 1 235 ? -7.228 3.390 28.745 1.00 88.50 235 GLY A O 1
ATOM 1855 N N . ALA A 1 236 ? -5.265 3.301 27.647 1.00 87.44 236 ALA A N 1
ATOM 1856 C CA . ALA A 1 236 ? -5.653 4.175 26.550 1.00 87.44 236 ALA A CA 1
ATOM 1857 C C . ALA A 1 236 ? -6.369 3.371 25.460 1.00 87.44 236 ALA A C 1
ATOM 1859 O O . ALA A 1 236 ? -5.953 2.261 25.114 1.00 87.44 236 ALA A O 1
ATOM 1860 N N . VAL A 1 237 ? -7.415 3.937 24.870 1.00 86.44 237 VAL A N 1
ATOM 1861 C CA . VAL A 1 237 ? -8.136 3.310 23.759 1.00 86.44 237 VAL A CA 1
ATOM 1862 C C . VAL A 1 237 ? -7.260 3.291 22.505 1.00 86.44 237 VAL A C 1
ATOM 1864 O O . VAL A 1 237 ? -6.890 4.336 21.970 1.00 86.44 237 VAL A O 1
ATOM 1867 N N . HIS A 1 238 ? -6.936 2.094 22.016 1.00 84.12 238 HIS A N 1
ATOM 1868 C CA . HIS A 1 238 ? -6.076 1.889 20.848 1.00 84.12 238 HIS A CA 1
ATOM 1869 C C . HIS A 1 238 ? -6.846 1.517 19.574 1.00 84.12 238 HIS A C 1
ATOM 1871 O O . HIS A 1 238 ? -6.417 1.859 18.475 1.00 84.12 238 HIS A O 1
ATOM 1877 N N . ALA A 1 239 ? -7.985 0.835 19.709 1.00 82.38 239 ALA A N 1
ATOM 1878 C CA . ALA A 1 239 ? -8.886 0.527 18.600 1.00 82.38 239 ALA A CA 1
ATOM 1879 C C . ALA A 1 239 ? -10.330 0.425 19.103 1.00 82.38 239 ALA A C 1
ATOM 1881 O O . ALA A 1 239 ? -10.557 -0.044 20.218 1.00 82.38 239 ALA A O 1
ATOM 1882 N N . VAL A 1 240 ? -11.296 0.829 18.277 1.00 81.81 240 VAL A N 1
ATOM 1883 C CA . VAL A 1 240 ? -12.727 0.821 18.616 1.00 81.81 240 VAL A CA 1
ATOM 1884 C C . VAL A 1 240 ? -13.505 0.125 17.506 1.00 81.81 240 VAL A C 1
ATOM 1886 O O . VAL A 1 240 ? -13.417 0.518 16.346 1.00 81.81 240 VAL A O 1
ATOM 1889 N N . ASP A 1 241 ? -14.285 -0.881 17.882 1.00 80.69 241 ASP A N 1
ATOM 1890 C CA . ASP A 1 241 ? -15.344 -1.487 17.082 1.00 80.69 241 ASP A CA 1
ATOM 1891 C C . ASP A 1 241 ? -16.668 -1.265 17.826 1.00 80.69 241 ASP A C 1
ATOM 1893 O O . ASP A 1 241 ? -16.990 -1.952 18.802 1.00 80.69 241 ASP A O 1
ATOM 1897 N N . SER A 1 242 ? -17.374 -0.197 17.449 1.00 72.50 242 SER A N 1
ATOM 1898 C CA . SER A 1 242 ? -18.503 0.341 18.218 1.00 72.50 242 SER A CA 1
ATOM 1899 C C . SER A 1 242 ? -19.593 -0.711 18.438 1.00 72.50 242 SER A C 1
ATOM 1901 O O . SER A 1 242 ? -20.107 -1.288 17.484 1.00 72.50 242 SER A O 1
ATOM 1903 N N . GLY A 1 243 ? -19.970 -0.946 19.700 1.00 65.88 243 GLY A N 1
ATOM 1904 C CA . GLY A 1 243 ? -20.991 -1.935 20.068 1.00 65.88 243 GLY A CA 1
ATOM 1905 C C . GLY A 1 243 ? -20.540 -3.402 19.989 1.00 65.88 243 GLY A C 1
ATOM 1906 O O . GLY A 1 243 ? -21.363 -4.294 20.212 1.00 65.88 243 GLY A O 1
ATOM 1907 N N . ALA A 1 244 ? -19.260 -3.666 19.699 1.00 80.62 244 ALA A N 1
ATOM 1908 C CA . ALA A 1 244 ? -18.689 -5.010 19.659 1.00 80.62 244 ALA A CA 1
ATOM 1909 C C . ALA A 1 244 ? -17.467 -5.161 20.574 1.00 80.62 244 ALA A C 1
ATOM 1911 O O . ALA A 1 244 ? -17.437 -6.045 21.439 1.00 80.62 244 ALA A O 1
ATOM 1912 N N . SER A 1 245 ? -16.438 -4.327 20.393 1.00 87.62 245 SER A N 1
ATOM 1913 C CA . SER A 1 245 ? -15.233 -4.394 21.217 1.00 87.62 245 SER A CA 1
ATOM 1914 C C . SER A 1 245 ? -14.404 -3.113 21.214 1.00 87.62 245 SER A C 1
ATOM 1916 O O . SER A 1 245 ? -14.410 -2.339 20.264 1.00 87.62 245 SER A O 1
ATOM 1918 N N . ILE A 1 246 ? -13.627 -2.912 22.273 1.00 89.00 246 ILE A N 1
ATOM 1919 C CA . ILE A 1 246 ? -12.635 -1.842 22.378 1.00 89.00 246 ILE A CA 1
ATOM 1920 C C . ILE A 1 246 ? -11.305 -2.476 22.760 1.00 89.00 246 ILE A C 1
ATOM 192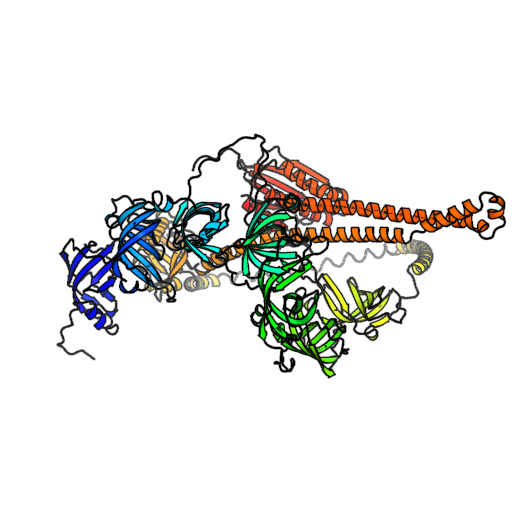2 O O . ILE A 1 246 ? -11.242 -3.297 23.668 1.00 89.00 246 ILE A O 1
ATOM 1926 N N . THR A 1 247 ? -10.228 -2.118 22.072 1.00 89.19 247 THR A N 1
ATOM 1927 C CA . THR A 1 247 ? -8.878 -2.557 22.442 1.00 89.19 247 THR A CA 1
ATOM 1928 C C . THR A 1 247 ? -8.239 -1.491 23.310 1.00 89.19 247 THR A C 1
ATOM 1930 O O . THR A 1 247 ? -8.023 -0.367 22.857 1.00 89.19 247 THR A O 1
ATOM 1933 N N . LEU A 1 248 ? -7.939 -1.853 24.553 1.00 88.94 248 LEU A N 1
ATOM 1934 C CA . LEU A 1 248 ? -7.238 -1.005 25.502 1.00 88.94 248 LEU A CA 1
ATOM 1935 C C . LEU A 1 248 ? -5.763 -1.360 25.517 1.00 88.94 248 LEU A C 1
ATOM 1937 O O . LEU A 1 248 ? -5.390 -2.533 25.586 1.00 88.94 248 LEU A O 1
ATOM 1941 N N . ARG A 1 249 ? -4.931 -0.325 25.486 1.00 83.56 249 ARG A N 1
ATOM 1942 C CA . ARG A 1 249 ? -3.487 -0.420 25.624 1.00 83.56 249 ARG A CA 1
ATOM 1943 C C . ARG A 1 249 ? -3.080 0.125 26.984 1.00 83.56 249 ARG A C 1
ATOM 1945 O O . ARG A 1 249 ? -3.257 1.304 27.279 1.00 83.56 249 ARG A O 1
ATOM 1952 N N . SER A 1 250 ? -2.515 -0.758 27.790 1.00 83.56 250 SER A N 1
ATOM 1953 C CA . SER A 1 250 ? -1.923 -0.456 29.086 1.00 83.56 250 SER A CA 1
ATOM 1954 C C . SER A 1 250 ? -0.393 -0.535 28.993 1.00 83.56 250 SER A C 1
ATOM 1956 O O . SER A 1 250 ? 0.168 -0.969 27.984 1.00 83.56 250 SER A O 1
ATOM 1958 N N . ASP A 1 251 ? 0.304 -0.142 30.052 1.00 73.62 251 ASP A N 1
ATOM 1959 C CA . ASP A 1 251 ? 1.760 -0.291 30.184 1.00 73.62 251 ASP A CA 1
ATOM 1960 C C . ASP A 1 251 ? 2.209 -1.766 30.229 1.00 73.62 251 ASP A C 1
ATOM 1962 O O . ASP A 1 251 ? 3.334 -2.107 29.854 1.00 73.62 251 ASP A O 1
ATOM 1966 N N . THR A 1 252 ? 1.307 -2.644 30.666 1.00 70.38 252 THR A N 1
ATOM 1967 C CA . THR A 1 252 ? 1.523 -4.084 30.851 1.00 70.38 252 THR A CA 1
ATOM 1968 C C . THR A 1 252 ? 1.003 -4.953 29.705 1.00 70.38 252 THR A C 1
ATOM 1970 O O . THR A 1 252 ? 1.208 -6.167 29.725 1.00 70.38 252 THR A O 1
ATOM 1973 N N . GLY A 1 253 ? 0.359 -4.367 28.691 1.00 76.62 253 GLY A N 1
ATOM 1974 C CA . GLY A 1 253 ? -0.072 -5.086 27.493 1.00 76.62 253 GLY A CA 1
ATOM 1975 C C . GLY A 1 253 ? -1.339 -4.534 26.848 1.00 76.62 253 GLY A C 1
ATOM 1976 O O . GLY A 1 253 ? -1.837 -3.473 27.219 1.00 76.62 253 GLY A O 1
ATOM 1977 N N . GLU A 1 254 ? -1.871 -5.282 25.884 1.00 85.31 254 GLU A N 1
ATOM 1978 C CA . GLU A 1 254 ? -3.146 -4.976 25.233 1.00 85.31 254 GLU A CA 1
ATOM 1979 C C . GLU A 1 254 ? -4.234 -5.968 25.639 1.00 85.31 254 GLU A C 1
ATOM 1981 O O . GLU A 1 254 ? -3.992 -7.173 25.753 1.00 85.31 254 GLU A O 1
ATOM 1986 N N . VAL A 1 255 ? -5.445 -5.453 25.834 1.00 88.81 255 VAL A N 1
ATOM 1987 C CA . VAL A 1 255 ? -6.630 -6.255 26.132 1.00 88.81 255 VAL A CA 1
ATOM 1988 C C . VAL A 1 255 ? -7.788 -5.814 25.249 1.00 88.81 255 VAL A C 1
ATOM 1990 O O . VAL A 1 255 ? -8.063 -4.623 25.107 1.00 88.81 255 VAL A O 1
ATOM 1993 N N . ARG A 1 256 ? -8.489 -6.776 24.646 1.00 90.19 256 ARG A N 1
ATOM 1994 C CA . ARG A 1 256 ? -9.727 -6.503 23.915 1.00 90.19 256 ARG A CA 1
ATOM 1995 C C . ARG A 1 256 ? -10.918 -6.656 24.853 1.00 90.19 256 ARG A C 1
ATOM 1997 O O . ARG A 1 256 ? -11.242 -7.749 25.301 1.00 90.19 256 ARG A O 1
ATOM 2004 N N . VAL A 1 257 ? -11.584 -5.555 25.141 1.00 91.06 257 VAL A N 1
ATOM 2005 C CA . VAL A 1 257 ? -12.800 -5.498 25.944 1.00 91.06 257 VAL A CA 1
ATOM 2006 C C . VAL A 1 257 ? -13.992 -5.722 25.028 1.00 91.06 257 VAL A C 1
ATOM 2008 O O . VAL A 1 257 ? -14.301 -4.880 24.191 1.00 91.06 257 VAL A O 1
ATOM 2011 N N . MET A 1 258 ? -14.657 -6.863 25.162 1.00 89.69 258 MET A N 1
ATOM 2012 C CA . MET A 1 258 ? -15.899 -7.166 24.457 1.00 89.69 258 MET A CA 1
ATOM 2013 C C . MET A 1 258 ? -17.033 -6.410 25.144 1.00 89.69 258 MET A C 1
ATOM 2015 O O . MET A 1 258 ? -17.465 -6.798 26.230 1.00 89.69 258 MET A O 1
ATOM 2019 N N . THR A 1 259 ? -17.500 -5.326 24.530 1.00 87.88 259 THR A N 1
ATOM 2020 C CA . THR A 1 259 ? -18.519 -4.442 25.102 1.00 87.88 259 THR A CA 1
ATOM 2021 C C . THR A 1 259 ? -19.597 -4.123 24.077 1.00 87.88 259 THR A C 1
ATOM 2023 O O . THR A 1 259 ? -19.314 -3.927 22.898 1.00 87.88 259 THR A O 1
ATOM 2026 N N . ARG A 1 260 ? -20.847 -4.066 24.543 1.00 83.31 260 ARG A N 1
ATOM 2027 C CA . ARG A 1 260 ? -22.004 -3.624 23.753 1.00 83.31 260 ARG A CA 1
ATOM 2028 C C . ARG A 1 260 ? -22.281 -2.130 23.900 1.00 83.31 260 ARG A C 1
ATOM 2030 O O . ARG A 1 260 ? -23.178 -1.629 23.236 1.00 83.31 260 ARG A O 1
ATOM 2037 N N . GLN A 1 261 ? -21.540 -1.417 24.753 1.00 83.94 261 GLN A N 1
ATOM 2038 C CA . GLN A 1 261 ? -21.717 0.022 24.916 1.00 83.94 261 GLN A CA 1
ATOM 2039 C C . GLN A 1 261 ? -21.425 0.736 23.597 1.00 83.94 261 GLN A C 1
ATOM 2041 O O . GLN A 1 261 ? -20.309 0.689 23.073 1.00 83.94 261 GLN A O 1
ATOM 2046 N N . THR A 1 262 ? -22.432 1.416 23.062 1.00 70.75 262 THR A N 1
ATOM 2047 C CA . THR A 1 262 ? -22.258 2.296 21.912 1.00 70.75 262 THR A CA 1
ATOM 2048 C C . THR A 1 262 ? -21.578 3.583 22.383 1.00 70.75 262 THR A C 1
ATOM 2050 O O . THR A 1 262 ? -21.932 4.136 23.426 1.00 70.75 262 THR A O 1
ATOM 2053 N N . ARG A 1 263 ? -20.534 4.020 21.660 1.00 67.56 263 ARG A N 1
ATOM 2054 C CA . ARG A 1 263 ? -19.685 5.173 22.036 1.00 67.56 263 ARG A CA 1
ATOM 2055 C C . ARG A 1 263 ? -19.125 5.100 23.468 1.00 67.56 263 ARG A C 1
ATOM 2057 O O . ARG A 1 263 ? -19.226 6.066 24.222 1.00 67.56 263 ARG A O 1
ATOM 2064 N N . ALA A 1 264 ? -18.539 3.962 23.851 1.00 69.06 264 ALA A N 1
ATOM 2065 C CA . ALA A 1 264 ? -17.951 3.823 25.187 1.00 69.06 264 ALA A CA 1
ATOM 2066 C C . ALA A 1 264 ? -16.727 4.740 25.408 1.00 69.06 264 ALA A C 1
ATOM 2068 O O . ALA A 1 264 ? -16.554 5.222 26.524 1.00 69.06 264 ALA A O 1
ATOM 2069 N N . ALA A 1 265 ? -15.912 4.966 24.366 1.00 79.81 265 ALA A N 1
ATOM 2070 C CA . ALA A 1 265 ? -14.787 5.907 24.347 1.00 79.81 265 ALA A CA 1
ATOM 2071 C C . ALA A 1 265 ? -14.231 6.114 22.920 1.00 79.81 265 ALA A C 1
ATOM 2073 O O . ALA A 1 265 ? -14.486 5.301 22.024 1.00 79.81 265 ALA A O 1
ATOM 2074 N N . GLU A 1 266 ? -13.460 7.181 22.719 1.00 83.12 266 GLU A N 1
ATOM 2075 C CA . GLU A 1 266 ? -12.767 7.537 21.476 1.00 83.12 266 GLU A CA 1
ATOM 2076 C C . GLU A 1 266 ? -11.286 7.119 21.480 1.00 83.12 266 GLU A C 1
ATOM 2078 O O . GLU A 1 266 ? -10.681 6.861 22.520 1.00 83.12 266 GLU A O 1
ATOM 2083 N N . LEU A 1 267 ? -10.679 7.044 20.289 1.00 82.00 267 LEU A N 1
ATOM 2084 C CA . LEU A 1 267 ? -9.255 6.728 20.123 1.00 82.00 267 LEU A CA 1
ATOM 2085 C C . LEU A 1 267 ? -8.374 7.694 20.929 1.00 82.00 267 LEU A C 1
ATOM 2087 O O . LEU A 1 267 ? -8.414 8.903 20.723 1.00 82.00 267 LEU A O 1
ATOM 2091 N N . GLY A 1 268 ? -7.523 7.139 21.792 1.00 79.25 268 GLY A N 1
ATOM 2092 C CA . GLY A 1 268 ? -6.600 7.891 22.640 1.00 79.25 268 GLY A CA 1
ATOM 2093 C C . GLY A 1 268 ? -7.144 8.287 24.016 1.00 79.25 268 GLY A C 1
ATOM 2094 O O . GLY A 1 268 ? -6.342 8.696 24.854 1.00 79.25 268 GLY A O 1
ATOM 2095 N N . GLU A 1 269 ? -8.443 8.134 24.291 1.00 83.56 269 GLU A N 1
ATOM 2096 C CA . GLU A 1 269 ? -8.999 8.423 25.619 1.00 83.56 269 GLU A CA 1
ATOM 2097 C C . GLU A 1 269 ? -8.500 7.428 26.673 1.00 83.56 269 GLU A C 1
ATOM 2099 O O . GLU A 1 269 ? -8.317 6.237 26.400 1.00 83.56 269 GLU A O 1
ATOM 2104 N N . MET A 1 270 ? -8.291 7.919 27.897 1.00 88.06 270 MET A N 1
ATOM 2105 C CA . MET A 1 270 ? -7.980 7.079 29.051 1.00 88.06 270 MET A CA 1
ATOM 2106 C C . MET A 1 270 ? -9.268 6.545 29.661 1.00 88.06 270 MET A C 1
ATOM 2108 O O . MET A 1 270 ? -10.158 7.308 30.039 1.00 88.06 270 MET A O 1
ATOM 2112 N N . VAL A 1 271 ? -9.354 5.225 29.790 1.00 91.50 271 VAL A N 1
ATOM 2113 C CA . VAL A 1 271 ? -10.543 4.558 30.313 1.00 91.50 271 VAL A CA 1
ATOM 2114 C C . VAL A 1 271 ? -10.172 3.487 31.320 1.00 91.50 271 VAL A C 1
ATOM 2116 O O . VAL A 1 271 ? -9.057 2.956 31.331 1.00 91.50 271 VAL A O 1
ATOM 2119 N N . GLU A 1 272 ? -11.154 3.128 32.130 1.00 91.31 272 GLU A N 1
ATOM 2120 C CA . GLU A 1 272 ? -11.142 1.898 32.900 1.00 91.31 272 GLU A CA 1
ATOM 2121 C C . GLU A 1 272 ? -12.237 0.958 32.399 1.00 91.31 272 GLU A C 1
ATOM 2123 O O . GLU A 1 272 ? -13.338 1.385 32.040 1.00 91.31 272 GLU A O 1
ATOM 2128 N N . ALA A 1 273 ? -11.919 -0.332 32.350 1.00 92.06 273 ALA A N 1
ATOM 2129 C CA . ALA A 1 273 ? -12.826 -1.378 31.919 1.00 92.06 273 ALA A CA 1
ATOM 2130 C C . ALA A 1 273 ? -12.872 -2.520 32.925 1.00 92.06 273 ALA A C 1
ATOM 2132 O O . ALA A 1 273 ? -11.836 -2.955 33.421 1.00 92.06 273 ALA A O 1
ATOM 2133 N N . VAL A 1 274 ? -14.068 -3.040 33.179 1.00 91.44 274 VAL A N 1
ATOM 2134 C CA . VAL A 1 274 ? -14.309 -4.201 34.039 1.00 91.44 274 VAL A CA 1
ATOM 2135 C C . VAL A 1 274 ? -14.980 -5.300 33.238 1.00 91.44 274 VAL A C 1
ATOM 2137 O O . VAL A 1 274 ? -15.900 -5.032 32.470 1.00 91.44 274 VAL A O 1
ATOM 2140 N N . GLY A 1 275 ? -14.541 -6.540 33.400 1.00 90.25 275 GLY A N 1
ATOM 2141 C CA . GLY A 1 275 ? -15.150 -7.681 32.724 1.00 90.25 275 GLY A CA 1
ATOM 2142 C C . GLY A 1 275 ? -14.556 -9.001 33.183 1.00 90.25 275 GLY A C 1
ATOM 2143 O O . GLY A 1 275 ? -13.673 -9.032 34.037 1.00 90.25 275 GLY A O 1
ATOM 2144 N N . TYR A 1 276 ? -15.041 -10.095 32.612 1.00 88.50 276 TYR A N 1
ATOM 2145 C CA . TYR A 1 276 ? -14.555 -11.433 32.937 1.00 88.50 276 TYR A CA 1
ATOM 2146 C C . TYR A 1 276 ? -13.377 -11.792 32.025 1.00 88.50 276 TYR A C 1
ATOM 2148 O O . TYR A 1 276 ? -13.524 -11.712 30.801 1.00 88.50 276 TYR A O 1
ATOM 2156 N N . PRO A 1 277 ? -12.207 -12.152 32.573 1.00 88.62 277 PRO A N 1
ATOM 2157 C CA . PRO A 1 277 ? -11.029 -12.446 31.776 1.00 88.62 277 PRO A CA 1
ATOM 2158 C C . PRO A 1 277 ? -11.205 -13.732 30.961 1.00 88.62 277 PRO A C 1
ATOM 2160 O O . PRO A 1 277 ? -11.591 -14.776 31.480 1.00 88.62 277 PRO A O 1
ATOM 2163 N N . GLU A 1 278 ? -10.870 -13.664 29.673 1.00 84.94 278 GLU A N 1
ATOM 2164 C CA . GLU A 1 278 ? -10.772 -14.815 28.775 1.00 84.94 278 GLU A CA 1
ATOM 2165 C C . GLU A 1 278 ? -9.483 -14.716 27.946 1.00 84.94 278 GLU A C 1
ATOM 2167 O O . GLU A 1 278 ? -9.122 -13.647 27.449 1.00 84.94 278 GLU A O 1
ATOM 2172 N N . ILE A 1 279 ? -8.781 -15.838 27.764 1.00 73.06 279 ILE A N 1
ATOM 2173 C CA . ILE A 1 279 ? -7.601 -15.904 26.894 1.00 73.06 279 ILE A CA 1
ATOM 2174 C C . ILE A 1 279 ? -8.001 -16.490 25.538 1.00 73.06 279 ILE A C 1
ATOM 2176 O O . ILE A 1 279 ? -8.360 -17.662 25.436 1.00 73.06 279 ILE A O 1
ATOM 2180 N N . GLY A 1 280 ? -7.868 -15.690 24.478 1.00 63.91 280 GLY A N 1
ATOM 2181 C CA . GLY A 1 280 ? -8.050 -16.112 23.091 1.00 63.91 280 GLY A CA 1
ATOM 2182 C C . GLY A 1 280 ? -6.712 -16.231 22.361 1.00 63.91 280 GLY A C 1
ATOM 2183 O O . GLY A 1 280 ? -6.351 -15.357 21.574 1.00 63.91 280 GLY A O 1
ATOM 2184 N N . GLY A 1 281 ? -5.954 -17.302 22.602 1.00 76.06 281 GLY A N 1
ATOM 2185 C CA . GLY A 1 281 ? -4.636 -17.479 21.978 1.00 76.06 281 GLY A CA 1
ATOM 2186 C C . GLY A 1 281 ? -3.567 -16.566 22.585 1.00 76.06 281 GLY A C 1
ATOM 2187 O O . GLY A 1 281 ? -3.193 -16.746 23.743 1.00 76.06 281 GLY A O 1
ATOM 2188 N N . VAL A 1 282 ? -3.065 -15.605 21.799 1.00 75.12 282 VAL A N 1
ATOM 2189 C CA . VAL A 1 282 ? -2.147 -14.539 22.259 1.00 75.12 282 VAL A CA 1
ATOM 2190 C C . VAL A 1 282 ? -2.877 -13.261 22.690 1.00 75.12 282 VAL A C 1
ATOM 2192 O O . VAL A 1 282 ? -2.254 -12.395 23.301 1.00 75.12 282 VAL A O 1
ATOM 2195 N N . GLU A 1 283 ? -4.177 -13.135 22.395 1.00 78.75 283 GLU A N 1
ATOM 2196 C CA . GLU A 1 283 ? -4.998 -11.982 22.782 1.00 78.75 283 GLU A CA 1
ATOM 2197 C C . GLU A 1 283 ? -5.631 -12.201 24.166 1.00 78.75 283 GLU A C 1
ATOM 2199 O O . GLU A 1 283 ? -6.324 -13.198 24.390 1.00 78.75 283 GLU A O 1
ATOM 2204 N N . SER A 1 284 ? -5.454 -11.241 25.076 1.00 83.12 284 SER A N 1
ATOM 2205 C CA . SER A 1 284 ? -6.249 -11.157 26.307 1.00 83.12 284 SER A CA 1
ATOM 2206 C C . SER A 1 284 ? -7.583 -10.480 26.007 1.00 83.12 284 SER A C 1
ATOM 2208 O O . SER A 1 284 ? -7.617 -9.447 25.331 1.00 83.12 284 SER A O 1
ATOM 2210 N N . ARG A 1 285 ? -8.684 -11.029 26.523 1.00 89.19 285 ARG A N 1
ATOM 2211 C CA . ARG A 1 285 ? -10.028 -10.472 26.360 1.00 89.19 285 ARG A CA 1
ATOM 2212 C C . ARG A 1 285 ? -10.699 -10.244 27.707 1.00 89.19 285 ARG A C 1
ATOM 2214 O O . ARG A 1 285 ? -10.486 -11.006 28.644 1.00 89.19 285 ARG A O 1
ATOM 2221 N N . LEU A 1 286 ? -11.530 -9.211 27.782 1.00 89.56 286 LEU A N 1
ATOM 2222 C CA . LEU A 1 286 ? -12.529 -9.059 28.836 1.00 89.56 286 LEU A CA 1
ATOM 2223 C C . LEU A 1 286 ? -13.902 -9.276 28.217 1.00 89.56 286 LEU A C 1
ATOM 2225 O O . LEU A 1 286 ? -14.351 -8.474 27.401 1.00 89.56 286 LEU A O 1
ATOM 2229 N N . LEU A 1 287 ? -14.561 -10.368 28.581 1.00 87.50 287 LEU A N 1
ATOM 2230 C CA . LEU A 1 287 ? -15.940 -10.628 28.201 1.00 87.50 287 LEU A CA 1
ATOM 2231 C C . LEU A 1 287 ? -16.886 -9.789 29.054 1.00 87.50 287 LEU A C 1
ATOM 2233 O O . LEU A 1 287 ? -16.608 -9.519 30.224 1.00 87.50 287 LEU A O 1
ATOM 2237 N N . ARG A 1 288 ? -18.042 -9.433 28.478 1.00 85.88 288 ARG A N 1
ATOM 2238 C CA . ARG A 1 288 ? -19.105 -8.692 29.180 1.00 85.88 288 ARG A CA 1
ATOM 2239 C C . ARG A 1 288 ? -18.598 -7.374 29.775 1.00 85.88 288 ARG A C 1
ATOM 2241 O O . ARG A 1 288 ? -18.962 -7.001 30.887 1.00 85.88 288 ARG A O 1
ATOM 2248 N N . GLY A 1 289 ? -17.725 -6.713 29.023 1.00 87.31 289 GLY A N 1
ATOM 2249 C CA . GLY A 1 289 ? -16.981 -5.550 29.456 1.00 87.31 289 GLY A CA 1
ATOM 2250 C C . GLY A 1 289 ? -17.858 -4.316 29.620 1.00 87.31 289 GLY A C 1
ATOM 2251 O O . GLY A 1 289 ? -18.592 -3.945 28.700 1.00 87.31 289 GLY A O 1
ATOM 2252 N N . LEU A 1 290 ? -17.730 -3.655 30.765 1.00 89.06 290 LEU A N 1
ATOM 2253 C CA . LEU A 1 290 ? -18.191 -2.289 30.974 1.00 89.06 290 LEU A CA 1
ATOM 2254 C C . LEU A 1 290 ? -16.991 -1.354 30.991 1.00 89.06 290 LEU A C 1
ATOM 2256 O O . LEU A 1 290 ? -15.974 -1.665 31.598 1.00 89.06 290 LEU A O 1
ATOM 2260 N N . VAL A 1 291 ? -17.122 -0.214 30.335 1.00 90.44 291 VAL A N 1
ATOM 2261 C CA . VAL A 1 291 ? -16.088 0.797 30.136 1.00 90.44 291 VAL A CA 1
ATOM 2262 C C . VAL A 1 291 ? -16.631 2.133 30.618 1.00 90.44 291 VAL A C 1
ATOM 2264 O O . VAL A 1 291 ? -17.775 2.484 30.310 1.00 90.44 291 VAL A O 1
ATOM 2267 N N . ARG A 1 292 ? -15.809 2.887 31.347 1.00 89.44 292 ARG A N 1
ATOM 2268 C CA . ARG A 1 292 ? -16.072 4.294 31.659 1.00 89.44 292 ARG A CA 1
ATOM 2269 C C . ARG A 1 292 ? -14.810 5.135 31.470 1.00 89.44 292 ARG A C 1
ATOM 2271 O O . ARG A 1 292 ? -13.695 4.663 31.698 1.00 89.44 292 ARG A O 1
ATOM 2278 N N . ILE A 1 293 ? -15.004 6.372 31.020 1.00 86.31 293 ILE A N 1
ATOM 2279 C CA . ILE A 1 293 ? -13.926 7.331 30.761 1.00 86.31 293 ILE A CA 1
ATOM 2280 C C . ILE A 1 293 ? -13.390 7.846 32.097 1.00 86.31 293 ILE A C 1
ATOM 2282 O O . ILE A 1 293 ? -14.167 8.227 32.975 1.00 86.31 293 ILE A O 1
ATOM 2286 N N . LEU A 1 294 ? -12.067 7.857 32.250 1.00 81.06 294 LEU A N 1
ATOM 2287 C CA . LEU A 1 294 ? -11.420 8.440 33.419 1.00 81.06 294 LEU A CA 1
ATOM 2288 C C . LEU A 1 294 ? -11.388 9.971 33.260 1.00 81.06 294 LEU A C 1
ATOM 2290 O O . LEU A 1 294 ? -10.951 10.454 32.213 1.00 81.06 294 LEU A O 1
ATOM 2294 N N . PRO A 1 295 ? -11.811 10.759 34.268 1.00 60.44 295 PRO A N 1
ATOM 2295 C CA . PRO A 1 295 ? -11.623 12.206 34.249 1.00 60.44 295 PRO A CA 1
ATOM 2296 C C . PRO A 1 295 ? -10.134 12.523 34.087 1.00 60.44 295 PRO A C 1
ATOM 2298 O O . PRO A 1 295 ? -9.312 11.907 34.767 1.00 60.44 295 PRO A O 1
ATOM 2301 N N . GLU A 1 296 ? -9.773 13.476 33.221 1.00 48.19 296 GLU A N 1
ATOM 2302 C CA . GLU A 1 296 ? -8.387 13.943 33.085 1.00 48.19 296 GLU A CA 1
ATOM 2303 C C . GLU A 1 296 ? -7.891 14.511 34.428 1.00 48.19 296 GLU A C 1
ATOM 2305 O O . GLU A 1 296 ? -8.049 15.693 34.740 1.00 48.19 296 GLU A O 1
ATOM 2310 N N . VAL A 1 297 ? -7.287 13.664 35.262 1.00 38.06 297 VAL A N 1
ATOM 2311 C CA . VAL A 1 297 ? -6.571 14.110 36.453 1.00 38.06 297 VAL A CA 1
ATOM 2312 C C . VAL A 1 297 ? -5.304 14.796 35.967 1.00 38.06 297 VAL A C 1
ATOM 2314 O O . VAL A 1 297 ? -4.500 14.216 35.238 1.00 38.06 297 VAL A O 1
ATOM 2317 N N . GLY A 1 298 ? -5.194 16.070 36.345 1.00 35.69 298 GLY A N 1
ATOM 2318 C CA . GLY A 1 298 ? -4.248 17.045 35.830 1.00 35.69 298 GLY A CA 1
ATOM 2319 C C . GLY A 1 298 ? -2.858 16.494 35.541 1.00 35.69 298 GLY A C 1
ATOM 2320 O O . GLY A 1 298 ? -2.241 15.837 36.378 1.00 35.69 298 GLY A O 1
ATOM 2321 N N . LYS A 1 299 ? -2.348 16.864 34.360 1.00 31.17 299 LYS A N 1
ATOM 2322 C CA . LYS A 1 299 ? -0.921 16.868 34.037 1.00 31.17 299 LYS A CA 1
ATOM 2323 C C . LYS A 1 299 ? -0.169 17.538 35.187 1.00 31.17 299 LYS A C 1
ATOM 2325 O O . LYS A 1 299 ? -0.076 18.764 35.249 1.00 31.17 299 LYS A O 1
ATOM 2330 N N . SER A 1 300 ? 0.356 16.731 36.101 1.00 27.30 300 SER A N 1
ATOM 2331 C CA . SER A 1 300 ? 1.340 17.169 37.069 1.00 27.30 300 SER A CA 1
ATOM 2332 C C . SER A 1 300 ? 2.588 17.543 36.282 1.00 27.30 300 SER A C 1
ATOM 2334 O O . SER A 1 300 ? 3.342 16.717 35.775 1.00 27.30 300 SER A O 1
ATOM 2336 N N . THR A 1 301 ? 2.777 18.849 36.145 1.00 36.12 301 THR A N 1
ATOM 2337 C CA . THR A 1 301 ? 4.097 19.441 36.016 1.00 36.12 301 THR A CA 1
ATOM 2338 C C . THR A 1 301 ? 4.937 18.960 37.193 1.00 36.12 301 THR A C 1
ATOM 2340 O O . THR A 1 301 ? 4.729 19.409 38.319 1.00 36.12 301 THR A O 1
ATOM 2343 N N . GLU A 1 302 ? 5.885 18.068 36.937 1.00 27.53 302 GLU A N 1
ATOM 2344 C CA . GLU A 1 302 ? 7.007 17.834 37.838 1.00 27.53 302 GLU A CA 1
ATOM 2345 C C . GLU A 1 302 ? 8.343 18.099 37.133 1.00 27.53 302 GLU A C 1
ATOM 2347 O O . GLU A 1 302 ? 8.431 18.082 35.901 1.00 27.53 302 GLU A O 1
ATOM 2352 N N . PRO A 1 303 ? 9.361 18.494 37.912 1.00 31.45 303 PRO A N 1
ATOM 2353 C CA . PRO A 1 303 ? 10.316 19.511 37.516 1.00 31.45 303 PRO A CA 1
ATOM 2354 C C . PRO A 1 303 ? 11.538 18.915 36.828 1.00 31.45 303 PRO A C 1
ATOM 2356 O O . PRO A 1 303 ? 11.951 17.784 37.076 1.00 31.45 303 PRO A O 1
ATOM 2359 N N . SER A 1 304 ? 12.207 19.754 36.044 1.00 35.00 304 SER A N 1
ATOM 2360 C CA . SER A 1 304 ? 13.605 19.575 35.669 1.00 35.00 304 SER A CA 1
ATOM 2361 C C . SER A 1 304 ? 14.480 19.430 36.925 1.00 35.00 304 SER A C 1
ATOM 2363 O O . SER A 1 304 ? 14.869 20.423 37.542 1.00 35.00 304 SER A O 1
ATOM 2365 N N . GLY A 1 305 ? 14.792 18.190 37.295 1.00 25.91 305 GLY A N 1
ATOM 2366 C CA . GLY A 1 305 ? 15.712 17.834 38.369 1.00 25.91 305 GLY A CA 1
ATOM 2367 C C . GLY A 1 305 ? 16.392 16.509 38.043 1.00 25.91 305 GLY A C 1
ATOM 2368 O O . GLY A 1 305 ? 15.750 15.466 37.999 1.00 25.91 305 GLY A O 1
ATOM 2369 N N . GLY A 1 306 ? 17.694 16.559 37.757 1.00 34.53 306 GLY A N 1
ATOM 2370 C CA . GLY A 1 306 ? 18.485 15.398 37.366 1.00 34.53 306 GLY A CA 1
ATOM 2371 C C . GLY A 1 306 ? 18.531 14.321 38.447 1.00 34.53 306 GLY A C 1
ATOM 2372 O O . GLY A 1 306 ? 19.159 14.502 39.486 1.00 34.53 306 GLY A O 1
ATOM 2373 N N . ILE A 1 307 ? 17.934 13.172 38.143 1.00 29.36 307 ILE A N 1
ATOM 2374 C CA . ILE A 1 307 ? 18.248 11.867 38.724 1.00 29.36 307 ILE A CA 1
ATOM 2375 C C . ILE A 1 307 ? 18.279 10.899 37.539 1.00 29.36 307 ILE A C 1
ATOM 2377 O O . ILE A 1 307 ? 17.384 10.930 36.696 1.00 29.36 307 ILE A O 1
ATOM 2381 N N . ALA A 1 308 ? 19.335 10.089 37.430 1.00 33.06 308 ALA A N 1
ATOM 2382 C CA . ALA A 1 308 ? 19.474 9.086 36.379 1.00 33.06 308 ALA A CA 1
ATOM 2383 C C . ALA A 1 308 ? 18.213 8.206 36.320 1.00 33.06 308 ALA A C 1
ATOM 2385 O O . ALA A 1 308 ? 17.943 7.439 37.244 1.00 33.06 308 ALA A O 1
ATOM 2386 N N . SER A 1 309 ? 17.426 8.352 35.253 1.00 31.44 309 SER A N 1
ATOM 2387 C CA . SER A 1 309 ? 16.200 7.585 35.053 1.00 31.44 309 SER A CA 1
ATOM 2388 C C . SER A 1 309 ? 16.541 6.093 34.921 1.00 31.44 309 SER A C 1
ATOM 2390 O O . SER A 1 309 ? 17.527 5.759 34.251 1.00 31.44 309 SER A O 1
ATOM 2392 N N . PRO A 1 310 ? 15.756 5.177 35.519 1.00 39.81 310 PRO A N 1
ATOM 2393 C CA . PRO A 1 310 ? 15.912 3.753 35.252 1.00 39.81 310 PRO A CA 1
ATOM 2394 C C . PRO A 1 310 ? 15.778 3.538 33.7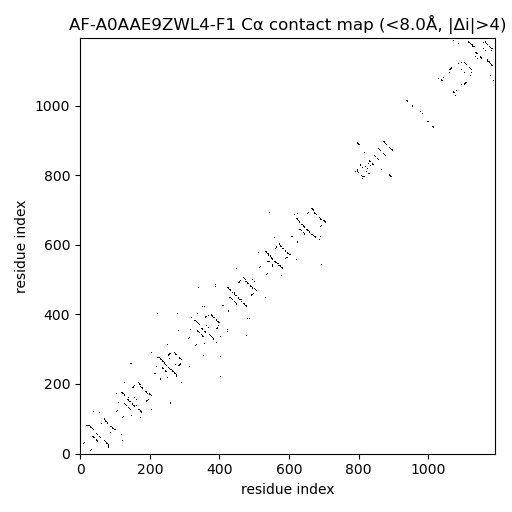42 1.00 39.81 310 PRO A C 1
ATOM 2396 O O . PRO A 1 310 ? 14.876 4.103 33.122 1.00 39.81 310 PRO A O 1
ATOM 2399 N N . LYS A 1 311 ? 16.691 2.769 33.131 1.00 55.28 311 LYS A N 1
ATOM 2400 C CA . LYS A 1 311 ? 16.614 2.432 31.701 1.00 55.28 311 LYS A CA 1
ATOM 2401 C C . LYS A 1 311 ? 15.195 1.948 31.384 1.00 55.28 311 LYS A C 1
ATOM 2403 O O . LYS A 1 311 ? 14.756 0.957 31.961 1.00 55.28 311 LYS A O 1
ATOM 2408 N N . MET A 1 312 ? 14.506 2.661 30.491 1.00 67.69 312 MET A N 1
ATOM 2409 C CA . MET A 1 312 ? 13.166 2.326 30.002 1.00 67.69 312 MET A CA 1
ATOM 2410 C C . MET A 1 312 ? 13.106 0.828 29.650 1.00 67.69 312 MET A C 1
ATOM 2412 O O . MET A 1 312 ? 13.982 0.336 28.931 1.00 67.69 312 MET A O 1
ATOM 2416 N N . LYS A 1 313 ? 12.136 0.106 30.228 1.00 81.38 313 LYS A N 1
ATOM 2417 C CA . LYS A 1 313 ? 11.944 -1.341 30.049 1.00 81.38 313 LYS A CA 1
ATOM 2418 C C . LYS A 1 313 ? 10.741 -1.569 29.131 1.00 81.38 313 LYS A C 1
ATOM 2420 O O . LYS A 1 313 ? 9.629 -1.216 29.512 1.00 81.38 313 LYS A O 1
ATOM 2425 N N . PHE A 1 314 ? 10.958 -2.132 27.947 1.00 86.38 314 PHE A N 1
ATOM 2426 C CA . PHE A 1 314 ? 9.901 -2.449 26.983 1.00 86.38 314 PHE A CA 1
ATOM 2427 C C . PHE A 1 314 ? 9.249 -3.793 27.301 1.00 86.38 314 PHE A C 1
ATOM 2429 O O . PHE A 1 314 ? 9.952 -4.760 27.604 1.00 86.38 314 PHE A O 1
ATOM 2436 N N . ARG A 1 315 ? 7.916 -3.851 27.216 1.00 86.25 315 ARG A N 1
ATOM 2437 C CA . ARG A 1 315 ? 7.129 -5.063 27.515 1.00 86.25 315 ARG A CA 1
ATOM 2438 C C . ARG A 1 315 ? 6.362 -5.622 26.316 1.00 86.25 315 ARG A C 1
ATOM 2440 O O . ARG A 1 315 ? 5.918 -6.765 26.370 1.00 86.25 315 ARG A O 1
ATOM 2447 N N . LEU A 1 316 ? 6.241 -4.844 25.239 1.00 85.88 316 LEU A N 1
ATOM 2448 C CA . LEU A 1 316 ? 5.579 -5.237 23.992 1.00 85.88 316 LEU A CA 1
ATOM 2449 C C . LEU A 1 316 ? 6.579 -5.289 22.837 1.00 85.88 316 LEU A C 1
ATOM 2451 O O . LEU A 1 316 ? 7.463 -4.433 22.739 1.00 85.88 316 LEU A O 1
ATOM 2455 N N . THR A 1 317 ? 6.419 -6.258 21.936 1.00 87.06 317 THR A N 1
ATOM 2456 C CA . THR A 1 317 ? 7.279 -6.387 20.750 1.00 87.06 317 THR A CA 1
ATOM 2457 C C . THR A 1 317 ? 7.181 -5.159 19.849 1.00 87.06 317 THR A C 1
ATOM 2459 O O . THR A 1 317 ? 8.199 -4.679 19.353 1.00 87.06 317 THR A O 1
ATOM 2462 N N . ASP A 1 318 ? 5.988 -4.590 19.686 1.00 84.19 318 ASP A N 1
ATOM 2463 C CA . ASP A 1 318 ? 5.756 -3.453 18.798 1.00 84.19 318 ASP A CA 1
ATOM 2464 C C . ASP A 1 318 ? 6.484 -2.173 19.239 1.00 84.19 318 ASP A C 1
ATOM 2466 O O . ASP A 1 318 ? 7.031 -1.444 18.407 1.00 84.19 318 ASP A O 1
ATOM 2470 N N . GLN A 1 319 ? 6.598 -1.956 20.558 1.00 85.75 319 GLN A N 1
ATOM 2471 C CA . GLN A 1 319 ? 7.390 -0.861 21.133 1.00 85.75 319 GLN A CA 1
ATOM 2472 C C . GLN A 1 319 ? 8.862 -0.954 20.723 1.00 85.75 319 GLN A C 1
ATOM 2474 O O . GLN A 1 319 ? 9.523 0.067 20.559 1.00 85.75 319 GLN A O 1
ATOM 2479 N N . ILE A 1 320 ? 9.371 -2.177 20.565 1.00 87.56 320 ILE A N 1
ATOM 2480 C CA . ILE A 1 320 ? 10.756 -2.442 20.184 1.00 87.56 320 ILE A CA 1
ATOM 2481 C C . ILE A 1 320 ? 10.916 -2.323 18.663 1.00 87.56 320 ILE A C 1
ATOM 2483 O O . ILE A 1 320 ? 11.863 -1.689 18.201 1.00 87.56 320 ILE A O 1
ATOM 2487 N N . ARG A 1 321 ? 9.980 -2.876 17.879 1.00 84.81 321 ARG A N 1
ATOM 2488 C CA . ARG A 1 321 ? 10.018 -2.878 16.402 1.00 84.81 321 ARG A CA 1
ATOM 2489 C C . ARG A 1 321 ? 10.012 -1.476 15.792 1.00 84.81 321 ARG A C 1
ATOM 2491 O O . ARG A 1 321 ? 10.629 -1.274 14.750 1.00 84.81 321 ARG A O 1
ATOM 2498 N N . HIS A 1 322 ? 9.354 -0.520 16.446 1.00 82.12 322 HIS A N 1
ATOM 2499 C CA . HIS A 1 322 ? 9.267 0.871 15.995 1.00 82.12 322 HIS A CA 1
ATOM 2500 C C . HIS A 1 322 ? 10.459 1.748 16.405 1.00 82.12 322 HIS A C 1
ATOM 2502 O O . HIS A 1 322 ? 10.517 2.923 16.033 1.00 82.12 322 HIS A O 1
ATOM 2508 N N . LEU A 1 323 ? 11.428 1.213 17.154 1.00 83.19 323 LEU A N 1
ATOM 2509 C CA . LEU A 1 323 ? 12.625 1.974 17.493 1.00 83.19 323 LEU A CA 1
ATOM 2510 C C . LEU A 1 323 ? 13.465 2.218 16.244 1.00 83.19 323 LEU A C 1
ATOM 2512 O O . LEU A 1 323 ? 13.781 1.304 15.481 1.00 83.19 323 LEU A O 1
ATOM 2516 N N . ASN A 1 324 ? 13.914 3.460 16.075 1.00 79.44 324 ASN A N 1
ATOM 2517 C CA . ASN A 1 324 ? 14.924 3.739 15.068 1.00 79.44 324 ASN A CA 1
ATOM 2518 C C . ASN A 1 324 ? 16.255 3.035 15.440 1.00 79.44 324 ASN A C 1
ATOM 2520 O O . ASN A 1 324 ? 16.513 2.731 16.614 1.00 79.44 324 ASN A O 1
ATOM 2524 N N . PRO A 1 325 ? 17.159 2.808 14.469 1.00 76.81 325 PRO A N 1
ATOM 2525 C CA . PRO A 1 325 ? 18.410 2.099 14.729 1.00 76.81 325 PRO A CA 1
ATOM 2526 C C . PRO A 1 325 ? 19.312 2.754 15.785 1.00 76.81 325 PRO A C 1
ATOM 2528 O O . PRO A 1 325 ? 20.114 2.056 16.405 1.00 76.81 325 PRO A O 1
ATOM 2531 N N . ALA A 1 326 ? 19.230 4.075 15.981 1.00 75.56 326 ALA A N 1
ATOM 2532 C CA . ALA A 1 326 ? 20.040 4.790 16.965 1.00 75.56 326 ALA A CA 1
ATOM 2533 C C . ALA A 1 326 ? 19.544 4.548 18.396 1.00 75.56 326 ALA A C 1
ATOM 2535 O O . ALA A 1 326 ? 20.363 4.329 19.288 1.00 75.56 326 ALA A O 1
ATOM 2536 N N . ASP A 1 327 ? 18.230 4.522 18.596 1.00 79.06 327 ASP A N 1
ATOM 2537 C CA . ASP A 1 327 ? 17.602 4.242 19.883 1.00 79.06 327 ASP A CA 1
ATOM 2538 C C . ASP A 1 327 ? 17.755 2.768 20.263 1.00 79.06 327 ASP A C 1
ATOM 2540 O O . ASP A 1 327 ? 18.128 2.464 21.395 1.00 79.06 327 ASP A O 1
ATOM 2544 N N . ALA A 1 328 ? 17.627 1.846 19.305 1.00 79.56 328 ALA A N 1
ATOM 2545 C CA . ALA A 1 328 ? 17.887 0.427 19.544 1.00 79.56 328 ALA A CA 1
ATOM 2546 C C . ALA A 1 328 ? 19.335 0.148 20.015 1.00 79.56 328 ALA A C 1
ATOM 2548 O O . ALA A 1 328 ? 19.560 -0.750 20.822 1.00 79.56 328 ALA A O 1
ATOM 2549 N N . ARG A 1 329 ? 20.329 0.949 19.588 1.00 80.06 329 ARG A N 1
ATOM 2550 C CA . ARG A 1 329 ? 21.734 0.832 20.049 1.00 80.06 329 ARG A CA 1
ATOM 2551 C C . ARG A 1 329 ? 21.964 1.283 21.490 1.00 80.06 329 ARG A C 1
ATOM 2553 O O . ARG A 1 329 ? 23.035 1.026 22.034 1.00 80.06 329 ARG A O 1
ATOM 2560 N N . ARG A 1 330 ? 20.998 1.954 22.121 1.00 80.62 330 ARG A N 1
ATOM 2561 C CA . ARG A 1 330 ? 21.131 2.428 23.508 1.00 80.62 330 ARG A CA 1
ATOM 2562 C C . ARG A 1 330 ? 21.020 1.297 24.536 1.00 80.62 330 ARG A C 1
ATOM 2564 O O . ARG A 1 330 ? 21.303 1.528 25.712 1.00 80.62 330 ARG A O 1
ATOM 2571 N N . GLY A 1 331 ? 20.643 0.086 24.110 1.00 74.88 331 GLY A N 1
ATOM 2572 C CA . GLY A 1 331 ? 20.562 -1.087 24.981 1.00 74.88 331 GLY A CA 1
ATOM 2573 C C . GLY A 1 331 ? 19.485 -0.928 26.052 1.00 74.88 331 GLY A C 1
ATOM 2574 O O . GLY A 1 331 ? 19.756 -1.113 27.245 1.00 74.88 331 GLY A O 1
ATOM 2575 N N . TYR A 1 332 ? 18.288 -0.508 25.629 1.00 87.19 332 TYR A N 1
ATOM 2576 C CA . TYR A 1 332 ? 17.094 -0.502 26.473 1.00 87.19 332 TYR A CA 1
ATOM 2577 C C . TYR A 1 332 ? 16.777 -1.920 26.953 1.00 87.19 332 TYR A C 1
ATOM 2579 O O . TYR A 1 332 ? 17.113 -2.897 26.283 1.00 87.19 332 TYR A O 1
ATOM 2587 N N . LEU A 1 333 ? 16.158 -2.037 28.125 1.00 90.62 333 LEU A N 1
ATOM 2588 C CA . LEU A 1 333 ? 15.802 -3.341 28.679 1.00 90.62 333 LEU A CA 1
ATOM 2589 C C . LEU A 1 333 ? 14.501 -3.837 28.038 1.00 90.62 333 LEU A C 1
ATOM 2591 O O . LEU A 1 333 ? 13.612 -3.039 27.755 1.00 90.62 333 LEU A O 1
ATOM 2595 N N . ALA A 1 334 ? 14.386 -5.143 27.834 1.00 90.44 334 ALA A N 1
ATOM 2596 C CA . ALA A 1 334 ? 13.193 -5.815 27.334 1.00 90.44 334 ALA A CA 1
ATOM 2597 C C . ALA A 1 334 ? 12.754 -6.897 28.333 1.00 90.44 334 ALA A C 1
ATOM 2599 O O . ALA A 1 334 ? 13.597 -7.586 28.906 1.00 90.44 334 ALA A O 1
ATOM 2600 N N . ASP A 1 335 ? 11.450 -7.016 28.565 1.00 91.62 335 ASP A N 1
ATOM 2601 C CA . ASP A 1 335 ? 10.800 -8.079 29.345 1.00 91.62 335 ASP A CA 1
ATOM 2602 C C . ASP A 1 335 ? 9.470 -8.404 28.679 1.00 91.62 335 ASP A C 1
ATOM 2604 O O . ASP A 1 335 ? 8.428 -7.844 29.015 1.00 91.62 335 ASP A O 1
ATOM 2608 N N . VAL A 1 336 ? 9.561 -9.215 27.627 1.00 90.69 336 VAL A N 1
ATOM 2609 C CA . VAL A 1 336 ? 8.477 -9.437 26.668 1.00 90.69 336 VAL A CA 1
ATOM 2610 C C . VAL A 1 336 ? 7.943 -10.854 26.826 1.00 90.69 336 VAL A C 1
ATOM 2612 O O . VAL A 1 336 ? 8.706 -11.823 26.805 1.00 90.69 336 VAL A O 1
ATOM 2615 N N . ARG A 1 337 ? 6.620 -10.979 26.967 1.00 90.12 337 ARG A N 1
ATOM 2616 C CA . ARG A 1 337 ? 5.904 -12.260 27.032 1.00 90.12 337 ARG A CA 1
ATOM 2617 C C . ARG A 1 337 ? 5.307 -12.608 25.677 1.00 90.12 337 ARG A C 1
ATOM 2619 O O . ARG A 1 337 ? 4.552 -11.807 25.130 1.00 90.12 337 ARG A O 1
ATOM 2626 N N . GLY A 1 338 ? 5.514 -13.827 25.197 1.00 91.06 338 GLY A N 1
ATOM 2627 C CA . GLY A 1 338 ? 4.913 -14.284 23.948 1.00 91.06 338 GLY A CA 1
ATOM 2628 C C . GLY A 1 338 ? 5.014 -15.789 23.735 1.00 91.06 338 GLY A C 1
ATOM 2629 O O . GLY A 1 338 ? 5.605 -16.515 24.530 1.00 91.06 338 GLY A O 1
ATOM 2630 N N . VAL A 1 339 ? 4.436 -16.247 22.630 1.00 92.81 339 VAL A N 1
ATOM 2631 C CA . VAL A 1 339 ? 4.488 -17.644 22.196 1.00 92.81 339 VAL A CA 1
ATOM 2632 C C . VAL A 1 339 ? 5.596 -17.804 21.161 1.00 92.81 339 VAL A C 1
ATOM 2634 O O . VAL A 1 339 ? 5.721 -16.996 20.241 1.00 92.81 339 VAL A O 1
ATOM 2637 N N . VAL A 1 340 ? 6.408 -18.848 21.300 1.00 93.69 340 VAL A N 1
ATOM 2638 C CA . VAL A 1 340 ? 7.504 -19.146 20.370 1.00 93.69 340 VAL A CA 1
ATOM 2639 C C . VAL A 1 340 ? 6.940 -19.668 19.051 1.00 93.69 340 VAL A C 1
ATOM 2641 O O . VAL A 1 340 ? 6.336 -20.741 19.009 1.00 93.69 340 VAL A O 1
ATOM 2644 N N . THR A 1 341 ? 7.151 -18.929 17.963 1.00 92.88 341 THR A N 1
ATOM 2645 C CA . THR A 1 341 ? 6.612 -19.250 16.628 1.00 92.88 341 THR A CA 1
ATOM 2646 C C . THR A 1 341 ? 7.622 -19.917 15.708 1.00 92.88 341 THR A C 1
ATOM 2648 O O . THR A 1 341 ? 7.225 -20.584 14.758 1.00 92.88 341 THR A O 1
ATOM 2651 N N . TRP A 1 342 ? 8.915 -19.783 15.997 1.00 92.88 342 TRP A N 1
ATOM 2652 C CA . TRP A 1 342 ? 9.993 -20.546 15.373 1.00 92.88 342 TRP A CA 1
ATOM 2653 C C . TRP A 1 342 ? 11.228 -20.525 16.272 1.00 92.88 342 TRP A C 1
ATOM 2655 O O . TRP A 1 342 ? 11.428 -19.553 16.986 1.00 92.88 342 TRP A O 1
ATOM 2665 N N . SER A 1 343 ? 12.040 -21.583 16.280 1.00 89.31 343 SER A N 1
ATOM 2666 C CA . SER A 1 343 ? 13.211 -21.685 17.161 1.00 89.31 343 SER A CA 1
ATOM 2667 C C . SER A 1 343 ? 14.284 -22.582 16.555 1.00 89.31 343 SER A C 1
ATOM 2669 O O . SER A 1 343 ? 13.979 -23.703 16.121 1.00 89.31 343 SER A O 1
ATOM 2671 N N . ASP A 1 344 ? 15.530 -22.106 16.561 1.00 80.62 344 ASP A N 1
ATOM 2672 C CA . ASP A 1 344 ? 16.693 -22.836 16.066 1.00 80.62 344 ASP A CA 1
ATOM 2673 C C . ASP A 1 344 ? 17.843 -22.830 17.096 1.00 80.62 344 ASP A C 1
ATOM 2675 O O . ASP A 1 344 ? 18.493 -21.804 17.322 1.00 80.62 344 ASP A O 1
ATOM 2679 N N . PRO A 1 345 ? 18.119 -23.989 17.726 1.00 74.75 345 PRO A N 1
ATOM 2680 C CA . PRO A 1 345 ? 19.227 -24.141 18.661 1.00 74.75 345 PRO A CA 1
ATOM 2681 C C . PRO A 1 345 ? 20.619 -23.968 18.034 1.00 74.75 345 PRO A C 1
ATOM 2683 O O . PRO A 1 345 ? 21.543 -23.605 18.755 1.00 74.75 345 PRO A O 1
ATOM 2686 N N . GLU A 1 346 ? 20.794 -24.250 16.738 1.00 76.31 346 GLU A N 1
ATOM 2687 C CA . GLU A 1 346 ? 22.088 -24.152 16.045 1.00 76.31 346 GLU A CA 1
ATOM 2688 C C . GLU A 1 346 ? 22.398 -22.711 15.629 1.00 76.31 346 GLU A C 1
ATOM 2690 O O . GLU A 1 346 ? 23.546 -22.276 15.724 1.00 76.31 346 GLU A O 1
ATOM 2695 N N . LEU A 1 347 ? 21.378 -21.957 15.204 1.00 77.50 347 LEU A N 1
ATOM 2696 C CA . LEU A 1 347 ? 21.516 -20.539 14.842 1.00 77.50 347 LEU A CA 1
ATOM 2697 C C . LEU A 1 347 ? 21.503 -19.600 16.054 1.00 77.50 347 LEU A C 1
ATOM 2699 O O . LEU A 1 347 ? 21.879 -18.435 15.931 1.00 77.50 347 LEU A O 1
ATOM 2703 N N . GLY A 1 348 ? 21.105 -20.100 17.228 1.00 85.19 348 GLY A N 1
ATOM 2704 C CA . GLY A 1 348 ? 21.100 -19.322 18.462 1.00 85.19 348 GLY A CA 1
ATOM 2705 C C . GLY A 1 348 ? 20.078 -18.185 18.445 1.00 85.19 348 GLY A C 1
ATOM 2706 O O . GLY A 1 348 ? 20.308 -17.157 19.077 1.00 85.19 348 GLY A O 1
ATOM 2707 N N . SER A 1 349 ? 18.959 -18.338 17.734 1.00 90.56 349 SER A N 1
ATOM 2708 C CA . SER A 1 349 ? 17.847 -17.384 17.765 1.00 90.56 349 SER A CA 1
ATOM 2709 C C . SER A 1 349 ? 16.489 -18.081 17.655 1.00 90.56 349 SER A C 1
ATOM 2711 O O . SER A 1 349 ? 16.370 -19.240 17.249 1.00 90.56 349 SER A O 1
ATOM 2713 N N . PHE A 1 350 ? 15.441 -17.380 18.078 1.00 93.31 350 PHE A N 1
ATOM 2714 C CA . PHE A 1 350 ? 14.055 -17.816 17.951 1.00 93.31 350 PHE A CA 1
ATOM 2715 C C . PHE A 1 350 ? 13.139 -16.609 17.730 1.00 93.31 350 PHE A C 1
ATOM 2717 O O . PHE A 1 350 ? 13.477 -15.487 18.093 1.00 93.31 350 PHE A O 1
ATOM 2724 N N . PHE A 1 351 ? 11.967 -16.833 17.146 1.00 94.12 351 PHE A N 1
ATOM 2725 C CA . PHE A 1 351 ? 10.932 -15.816 16.998 1.00 94.12 351 PHE A CA 1
ATOM 2726 C C . PHE A 1 351 ? 9.889 -15.945 18.103 1.00 94.12 351 PHE A C 1
ATOM 2728 O O . PHE A 1 351 ? 9.404 -17.039 18.409 1.00 94.12 351 PHE A O 1
ATOM 2735 N N . LEU A 1 352 ? 9.541 -14.801 18.684 1.00 93.62 352 LEU A N 1
ATOM 2736 C CA . LEU A 1 352 ? 8.541 -14.653 19.730 1.00 93.62 352 LEU A CA 1
ATOM 2737 C C . LEU A 1 352 ? 7.385 -13.805 19.198 1.00 93.62 352 LEU A C 1
ATOM 2739 O O . LEU A 1 352 ? 7.619 -12.721 18.669 1.00 93.62 352 LEU A O 1
ATOM 2743 N N . LEU A 1 353 ? 6.151 -14.278 19.363 1.00 92.44 353 LEU A N 1
ATOM 2744 C CA . LEU A 1 353 ? 4.936 -13.560 18.982 1.00 92.44 353 LEU A CA 1
ATOM 2745 C C . LEU A 1 353 ? 4.138 -13.161 20.225 1.00 92.44 353 LEU A C 1
ATOM 2747 O O . LEU A 1 353 ? 3.754 -14.021 21.020 1.00 92.44 353 LEU A O 1
ATOM 2751 N N . ASP A 1 354 ? 3.851 -11.871 20.371 1.00 89.12 354 ASP A N 1
ATOM 2752 C CA . ASP A 1 354 ? 2.884 -11.355 21.343 1.00 89.12 354 ASP A CA 1
ATOM 2753 C C . ASP A 1 354 ? 1.626 -10.809 20.641 1.00 89.12 354 ASP A C 1
ATOM 2755 O O . ASP A 1 354 ? 1.432 -11.007 19.440 1.00 89.12 354 ASP A O 1
ATOM 2759 N N . SER A 1 355 ? 0.732 -10.157 21.390 1.00 81.62 355 SER A N 1
ATOM 2760 C CA . SER A 1 355 ? -0.494 -9.568 20.831 1.00 81.62 355 SER A CA 1
ATOM 2761 C C . SER A 1 355 ? -0.230 -8.410 19.862 1.00 81.62 355 SER A C 1
ATOM 2763 O O . SER A 1 355 ? -1.084 -8.113 19.033 1.00 81.62 355 SER A O 1
ATOM 2765 N N . SER A 1 356 ? 0.939 -7.772 19.954 1.00 82.31 356 SER A N 1
ATOM 2766 C CA . SER A 1 356 ? 1.309 -6.581 19.185 1.00 82.31 356 SER A CA 1
ATOM 2767 C C . SER A 1 356 ? 2.142 -6.905 17.937 1.00 82.31 356 SER A C 1
ATOM 2769 O O . SER A 1 356 ? 2.116 -6.162 16.956 1.00 82.31 356 SER A O 1
ATOM 2771 N N . GLY A 1 357 ? 2.851 -8.037 17.918 1.00 85.38 357 GLY A N 1
ATOM 2772 C CA . GLY A 1 357 ? 3.667 -8.439 16.780 1.00 85.38 357 GLY A CA 1
ATOM 2773 C C . GLY A 1 357 ? 4.672 -9.545 17.082 1.00 85.38 357 GLY A C 1
ATOM 2774 O O . GLY A 1 357 ? 4.708 -10.127 18.165 1.00 85.38 357 GLY A O 1
ATOM 2775 N N . GLY A 1 358 ? 5.478 -9.865 16.069 1.00 90.00 358 GLY A N 1
ATOM 2776 C CA . GLY A 1 358 ? 6.565 -10.832 16.181 1.00 90.00 358 GLY A CA 1
ATOM 2777 C C . GLY A 1 358 ? 7.926 -10.154 16.226 1.00 90.00 358 GLY A C 1
ATOM 2778 O O . GLY A 1 358 ? 8.159 -9.183 15.505 1.00 90.00 358 GLY A O 1
ATOM 2779 N N . ILE A 1 359 ? 8.834 -10.679 17.043 1.00 92.31 359 ILE A N 1
ATOM 2780 C CA . ILE A 1 359 ? 10.211 -10.196 17.157 1.00 92.31 359 ILE A CA 1
ATOM 2781 C C . ILE A 1 359 ? 11.204 -11.354 17.148 1.00 92.31 359 ILE A C 1
ATOM 2783 O O . ILE A 1 359 ? 10.918 -12.438 17.661 1.00 92.31 359 ILE A O 1
ATOM 2787 N N . GLU A 1 360 ? 12.383 -11.111 16.583 1.00 93.50 360 GLU A N 1
ATOM 2788 C CA . GLU A 1 360 ? 13.510 -12.032 16.682 1.00 93.50 360 GLU A CA 1
ATOM 2789 C C . GLU A 1 360 ? 14.220 -11.858 18.033 1.00 93.50 360 GLU A C 1
ATOM 2791 O O . GLU A 1 360 ? 14.509 -10.741 18.482 1.00 93.50 360 GLU A O 1
ATOM 2796 N N . VAL A 1 361 ? 14.508 -12.980 18.686 1.00 94.06 361 VAL A N 1
ATOM 2797 C CA . VAL A 1 361 ? 15.221 -13.057 19.956 1.00 94.06 361 VAL A CA 1
ATOM 2798 C C . VAL A 1 361 ? 16.507 -13.846 19.757 1.00 94.06 361 VAL A C 1
ATOM 2800 O O . VAL A 1 361 ? 16.485 -15.010 19.366 1.00 94.06 361 VAL A O 1
ATOM 2803 N N . HIS A 1 362 ? 17.636 -13.217 20.061 1.00 93.00 362 HIS A N 1
ATOM 2804 C CA . HIS A 1 362 ? 18.964 -13.810 19.981 1.00 93.00 362 HIS A CA 1
ATOM 2805 C C . HIS A 1 362 ? 19.347 -14.397 21.340 1.00 93.00 362 HIS A C 1
ATOM 2807 O O . HIS A 1 362 ? 19.234 -13.738 22.379 1.00 93.00 362 HIS A O 1
ATOM 2813 N N . LEU A 1 363 ? 19.827 -15.634 21.334 1.00 91.56 363 LEU A N 1
ATOM 2814 C CA . LEU A 1 363 ? 20.351 -16.328 22.502 1.00 91.56 363 LEU A CA 1
ATOM 2815 C C . LEU A 1 363 ? 21.845 -16.007 22.691 1.00 91.56 363 LEU A C 1
ATOM 2817 O O . LEU A 1 363 ? 22.547 -15.681 21.729 1.00 91.56 363 LEU A O 1
ATOM 2821 N N . PRO A 1 364 ? 22.362 -16.072 23.927 1.00 89.00 364 PRO A N 1
ATOM 2822 C CA . PRO A 1 364 ? 23.791 -15.958 24.191 1.00 89.00 364 PRO A CA 1
ATOM 2823 C C . PRO A 1 364 ? 24.599 -17.064 23.494 1.00 89.00 364 PRO A C 1
ATOM 2825 O O . PRO A 1 364 ? 24.251 -18.242 23.564 1.00 89.00 364 PRO A O 1
ATOM 2828 N N . SER A 1 365 ? 25.725 -16.704 22.872 1.00 83.81 365 SER A N 1
ATOM 2829 C CA . SER A 1 365 ? 26.594 -17.659 22.159 1.00 83.81 365 SER A CA 1
ATOM 2830 C C . SER A 1 365 ? 27.314 -18.660 23.071 1.00 83.81 365 SER A C 1
ATOM 2832 O O . SER A 1 365 ? 27.911 -19.614 22.582 1.00 83.81 365 SER A O 1
ATOM 2834 N N . ASP A 1 366 ? 27.292 -18.439 24.387 1.00 84.12 366 ASP A N 1
ATOM 2835 C CA . ASP A 1 366 ? 27.900 -19.317 25.393 1.00 84.12 366 ASP A CA 1
ATOM 2836 C C . ASP A 1 366 ? 27.016 -20.520 25.773 1.00 84.12 366 ASP A C 1
ATOM 2838 O O . ASP A 1 366 ? 27.440 -21.373 26.554 1.00 84.12 366 ASP A O 1
ATOM 2842 N N . GLY A 1 367 ? 25.797 -20.599 25.224 1.00 78.56 367 GLY A N 1
ATOM 2843 C CA . GLY A 1 367 ? 24.842 -21.673 25.497 1.00 78.56 367 GLY A CA 1
ATOM 2844 C C . GLY A 1 367 ? 24.211 -21.611 26.890 1.00 78.56 367 GLY A C 1
ATOM 2845 O O . GLY A 1 367 ? 23.610 -22.592 27.325 1.00 78.56 367 GLY A O 1
ATOM 2846 N N . SER A 1 368 ? 24.330 -20.483 27.599 1.00 84.94 368 SER A N 1
ATOM 2847 C CA . SER A 1 368 ? 23.766 -20.300 28.945 1.00 84.94 368 SER A CA 1
ATOM 2848 C C . SER A 1 368 ? 22.235 -20.384 28.995 1.00 84.94 368 SER A C 1
ATOM 2850 O O . SER A 1 368 ? 21.680 -20.767 30.026 1.00 84.94 368 SER A O 1
ATOM 2852 N N . ILE A 1 369 ? 21.549 -20.067 27.891 1.00 88.06 369 ILE A N 1
ATOM 2853 C CA . ILE A 1 369 ? 20.088 -20.133 27.765 1.00 88.06 369 ILE A CA 1
ATOM 2854 C C . ILE A 1 369 ? 19.730 -21.136 26.658 1.00 88.06 369 ILE A C 1
ATOM 2856 O O . ILE A 1 369 ? 20.085 -20.900 25.500 1.00 88.06 369 ILE A O 1
ATOM 2860 N N . PRO A 1 370 ? 19.025 -22.244 26.967 1.00 87.44 370 PRO A N 1
ATOM 2861 C CA . PRO A 1 370 ? 18.595 -23.195 25.949 1.00 87.44 370 PRO A CA 1
ATOM 2862 C C . PRO A 1 370 ? 17.486 -22.599 25.073 1.00 87.44 370 PRO A C 1
ATOM 2864 O O . PRO A 1 370 ? 16.621 -21.865 25.556 1.00 87.44 370 PRO A O 1
ATOM 2867 N N . ALA A 1 371 ? 17.480 -22.956 23.788 1.00 87.12 371 ALA A N 1
ATOM 2868 C CA . ALA A 1 371 ? 16.438 -22.526 22.863 1.00 87.12 371 ALA A CA 1
ATOM 2869 C C . ALA A 1 371 ? 15.070 -23.129 23.252 1.00 87.12 371 ALA A C 1
ATOM 2871 O O . ALA A 1 371 ? 14.976 -24.349 23.433 1.00 87.12 371 ALA A O 1
ATOM 2872 N N . PRO A 1 372 ? 14.004 -22.316 23.379 1.00 91.94 372 PRO A N 1
ATOM 2873 C CA . PRO A 1 372 ? 12.682 -22.819 23.736 1.00 91.94 372 PRO A CA 1
ATOM 2874 C C . PRO A 1 372 ? 12.051 -23.616 22.588 1.00 91.94 372 PRO A C 1
ATOM 2876 O O . PRO A 1 372 ? 12.375 -23.406 21.417 1.00 91.94 372 PRO A O 1
ATOM 2879 N N . ALA A 1 373 ? 11.130 -24.526 22.910 1.00 89.12 373 ALA A N 1
ATOM 2880 C CA . ALA A 1 373 ? 10.408 -25.290 21.896 1.00 89.12 373 ALA A CA 1
ATOM 2881 C C . ALA A 1 373 ? 9.316 -24.445 21.215 1.00 89.12 373 ALA A C 1
ATOM 2883 O O . ALA A 1 373 ? 8.739 -23.541 21.823 1.00 89.12 373 ALA A O 1
ATOM 2884 N N . PHE A 1 374 ? 9.011 -24.773 19.955 1.00 89.88 374 PHE A N 1
ATOM 2885 C CA . PHE A 1 374 ? 7.876 -24.201 19.225 1.00 89.88 374 PHE A CA 1
ATOM 2886 C C . PHE A 1 374 ? 6.571 -24.372 20.019 1.00 89.88 374 PHE A C 1
ATOM 2888 O O . PHE A 1 374 ? 6.306 -25.441 20.569 1.00 89.88 374 PHE A O 1
ATOM 2895 N N . GLY A 1 375 ? 5.766 -23.313 20.079 1.00 88.25 375 GLY A N 1
ATOM 2896 C CA . GLY A 1 375 ? 4.485 -23.289 20.779 1.00 88.25 375 GLY A CA 1
ATOM 2897 C C . GLY A 1 375 ? 4.551 -23.054 22.287 1.00 88.25 375 GLY A C 1
ATOM 2898 O O . GLY A 1 375 ? 3.498 -22.938 22.909 1.00 88.25 375 GLY A O 1
ATOM 2899 N N . MET A 1 376 ? 5.741 -22.945 22.887 1.00 90.81 376 MET A N 1
ATOM 2900 C CA . MET A 1 376 ? 5.860 -22.595 24.305 1.00 90.81 376 MET A CA 1
ATOM 2901 C C . MET A 1 376 ? 5.526 -21.119 24.552 1.00 90.81 376 MET A C 1
ATOM 2903 O O . MET A 1 376 ? 6.007 -20.246 23.831 1.00 90.81 376 MET A O 1
ATOM 2907 N N . ASP A 1 377 ? 4.756 -20.845 25.607 1.00 91.38 377 ASP A N 1
ATOM 2908 C CA . ASP A 1 377 ? 4.590 -19.504 26.182 1.00 91.38 377 ASP A CA 1
ATOM 2909 C C . ASP A 1 377 ? 5.791 -19.210 27.092 1.00 91.38 377 ASP A C 1
ATOM 2911 O O . ASP A 1 377 ? 6.108 -19.977 28.009 1.00 91.38 377 ASP A O 1
ATOM 2915 N N . VAL A 1 378 ? 6.508 -18.127 26.809 1.00 92.81 378 VAL A N 1
ATOM 2916 C CA . VAL A 1 378 ? 7.750 -17.768 27.500 1.00 92.81 378 VAL A CA 1
ATOM 2917 C C . VAL A 1 378 ? 7.816 -16.272 27.757 1.00 92.81 378 VAL A C 1
ATOM 2919 O O . VAL A 1 378 ? 7.206 -15.461 27.056 1.00 92.81 378 VAL A O 1
ATOM 2922 N N . ILE A 1 379 ? 8.604 -15.903 28.762 1.00 91.88 379 ILE A N 1
ATOM 2923 C CA . ILE A 1 379 ? 8.941 -14.513 29.046 1.00 91.88 379 ILE A CA 1
ATOM 2924 C C . ILE A 1 379 ? 10.444 -14.338 28.886 1.00 91.88 379 ILE A C 1
ATOM 2926 O O . ILE A 1 379 ? 11.237 -15.079 29.476 1.00 91.88 379 ILE A O 1
ATOM 2930 N N . VAL A 1 380 ? 10.803 -13.374 28.043 1.00 93.31 380 VAL A N 1
ATOM 2931 C CA . VAL A 1 380 ? 12.169 -13.077 27.628 1.00 93.31 380 VAL A CA 1
ATOM 2932 C C . VAL A 1 380 ? 12.615 -11.797 28.307 1.00 93.31 380 VAL A C 1
ATOM 2934 O O . VAL A 1 380 ? 12.120 -10.718 27.987 1.00 93.31 380 VAL A O 1
ATOM 2937 N N . GLU A 1 381 ? 13.600 -11.913 29.189 1.00 93.44 381 GLU A N 1
ATOM 2938 C CA . GLU A 1 381 ? 14.317 -10.771 29.745 1.00 93.44 381 GLU A CA 1
ATOM 2939 C C . GLU A 1 381 ? 15.588 -10.546 28.930 1.00 93.44 381 GLU A C 1
ATOM 2941 O O . GLU A 1 381 ? 16.342 -11.488 28.680 1.00 93.44 381 GLU A O 1
ATOM 2946 N N . GLY A 1 382 ? 15.845 -9.313 28.502 1.00 92.25 382 GLY A N 1
ATOM 2947 C CA . GLY A 1 382 ? 16.958 -9.037 27.602 1.00 92.25 382 GLY A CA 1
ATOM 2948 C C . GLY A 1 382 ? 17.254 -7.563 27.366 1.00 92.25 382 GLY A C 1
ATOM 2949 O O . GLY A 1 382 ? 16.731 -6.674 28.038 1.00 92.25 382 GLY A O 1
ATOM 2950 N N . GLN A 1 383 ? 18.119 -7.306 26.388 1.00 91.69 383 GLN A N 1
ATOM 2951 C CA . GLN A 1 383 ? 18.446 -5.963 25.910 1.00 91.69 383 GLN A CA 1
ATOM 2952 C C . GLN A 1 383 ? 18.071 -5.809 24.440 1.00 91.69 383 GLN A C 1
ATOM 2954 O O . GLN A 1 383 ? 18.330 -6.697 23.630 1.00 91.69 383 GLN A O 1
ATOM 2959 N N . VAL A 1 384 ? 17.495 -4.662 24.092 1.00 92.06 384 VAL A N 1
ATOM 2960 C CA . VAL A 1 384 ? 17.188 -4.303 22.706 1.00 92.06 384 VAL A CA 1
ATOM 2961 C C . VAL A 1 384 ? 18.476 -4.077 21.916 1.00 92.06 384 VAL A C 1
ATOM 2963 O O . VAL A 1 384 ? 19.426 -3.468 2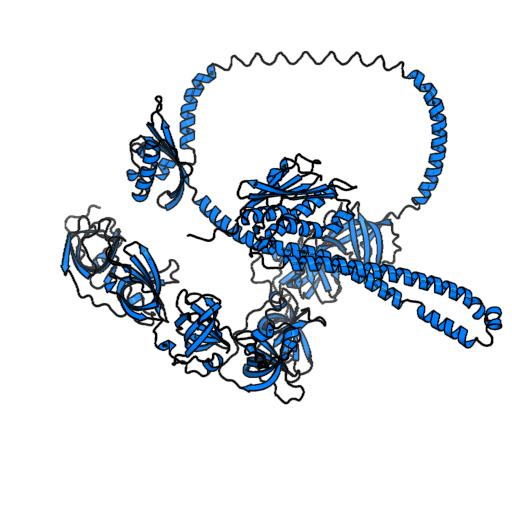2.414 1.00 92.06 384 VAL A O 1
ATOM 2966 N N . GLN A 1 385 ? 18.483 -4.541 20.669 1.00 88.44 385 GLN A N 1
ATOM 2967 C CA . GLN A 1 385 ? 19.553 -4.353 19.696 1.00 88.44 385 GLN A CA 1
ATOM 2968 C C . GLN A 1 385 ? 18.982 -3.940 18.333 1.00 88.44 385 GLN A C 1
ATOM 2970 O O . GLN A 1 385 ? 17.801 -4.120 18.058 1.00 88.44 385 GLN A O 1
ATOM 2975 N N . SER A 1 386 ? 19.818 -3.400 17.441 1.00 80.25 386 SER A N 1
ATOM 2976 C CA . SER A 1 386 ? 19.365 -2.873 16.141 1.00 80.25 386 SER A CA 1
ATOM 2977 C C . SER A 1 386 ? 18.816 -3.910 15.156 1.00 80.25 386 SER A C 1
ATOM 2979 O O . SER A 1 386 ? 18.242 -3.489 14.156 1.00 80.25 386 SER A O 1
ATOM 2981 N N . GLY A 1 387 ? 19.043 -5.209 15.388 1.00 79.44 387 GLY A N 1
ATOM 2982 C CA . GLY A 1 387 ? 18.656 -6.301 14.487 1.00 79.44 387 GLY A CA 1
ATOM 2983 C C . GLY A 1 387 ? 19.149 -6.150 13.036 1.00 79.44 387 GLY A C 1
ATOM 2984 O O . GLY A 1 387 ? 19.955 -5.260 12.716 1.00 79.44 387 GLY A O 1
ATOM 2985 N N . ASN A 1 388 ? 18.677 -7.050 12.167 1.00 71.94 388 ASN A N 1
ATOM 2986 C CA . ASN A 1 388 ? 19.046 -7.111 10.745 1.00 71.94 388 ASN A CA 1
ATOM 2987 C C . ASN A 1 388 ? 18.127 -6.263 9.853 1.00 71.94 388 ASN A C 1
ATOM 2989 O O . ASN A 1 388 ? 18.620 -5.527 8.998 1.00 71.94 388 ASN A O 1
ATOM 2993 N N . PHE A 1 389 ? 16.812 -6.328 10.083 1.00 80.06 389 PHE A N 1
ATOM 2994 C CA . PHE A 1 389 ? 15.796 -5.549 9.364 1.00 80.06 389 PHE A CA 1
ATOM 2995 C C . PHE A 1 389 ? 15.042 -4.620 10.324 1.00 80.06 389 PHE A C 1
ATOM 2997 O O . PHE A 1 389 ? 15.088 -3.402 10.167 1.00 80.06 389 PHE A O 1
ATOM 3004 N N . VAL A 1 390 ? 14.450 -5.190 11.377 1.00 85.31 390 VAL A N 1
ATOM 3005 C CA . VAL A 1 390 ? 13.872 -4.465 12.523 1.00 85.31 390 VAL A CA 1
ATOM 3006 C C . VAL A 1 390 ? 14.678 -4.753 13.796 1.00 85.31 390 VAL A C 1
ATOM 3008 O O . VAL A 1 390 ? 15.408 -5.749 13.825 1.00 85.31 390 VAL A O 1
ATOM 3011 N N . PRO A 1 391 ? 14.571 -3.918 14.847 1.00 89.38 391 PRO A N 1
ATOM 3012 C CA . PRO A 1 391 ? 15.190 -4.190 16.140 1.00 89.38 391 PRO A CA 1
ATOM 3013 C C . PRO A 1 391 ? 14.837 -5.573 16.707 1.00 89.38 391 PRO A C 1
ATOM 3015 O O . PRO A 1 391 ? 13.726 -6.070 16.528 1.00 89.38 391 PRO A O 1
ATOM 3018 N N . ALA A 1 392 ? 15.793 -6.170 17.416 1.00 91.56 392 ALA A N 1
ATOM 3019 C CA . ALA A 1 392 ? 15.716 -7.511 17.996 1.00 91.56 392 ALA A CA 1
ATOM 3020 C C . ALA A 1 392 ? 16.025 -7.474 19.502 1.00 91.56 392 ALA A C 1
ATOM 3022 O O . ALA A 1 392 ? 16.496 -6.457 20.022 1.00 91.56 392 ALA A O 1
ATOM 3023 N N . VAL A 1 393 ? 15.787 -8.579 20.211 1.00 93.81 393 VAL A N 1
ATOM 3024 C CA . VAL A 1 393 ? 16.095 -8.704 21.648 1.00 93.81 393 VAL A CA 1
ATOM 3025 C C . VAL A 1 393 ? 17.222 -9.706 21.865 1.00 93.81 393 VAL A C 1
ATOM 3027 O O . VAL A 1 393 ? 17.126 -10.852 21.449 1.00 93.81 393 VAL A O 1
ATOM 3030 N N . GLN A 1 394 ? 18.272 -9.310 22.576 1.00 93.62 394 GLN A N 1
ATOM 3031 C CA . GLN A 1 394 ? 19.280 -10.233 23.091 1.00 93.62 394 GLN A CA 1
ATOM 3032 C C . GLN A 1 394 ? 18.850 -10.736 24.463 1.00 93.62 394 GLN A C 1
ATOM 3034 O O . GLN A 1 394 ? 18.841 -9.967 25.427 1.00 93.62 394 GLN A O 1
ATOM 3039 N N . ALA A 1 395 ? 18.511 -12.018 24.552 1.00 93.25 395 ALA A N 1
ATOM 3040 C CA . ALA A 1 395 ? 18.071 -12.638 25.791 1.00 93.25 395 ALA A CA 1
ATOM 3041 C C . ALA A 1 395 ? 19.211 -12.693 26.822 1.00 93.25 395 ALA A C 1
ATOM 3043 O O . ALA A 1 395 ? 20.318 -13.141 26.528 1.00 93.25 395 ALA A O 1
ATOM 3044 N N . THR A 1 396 ? 18.912 -12.261 28.044 1.00 92.25 396 THR A N 1
ATOM 3045 C CA . THR A 1 396 ? 19.727 -12.440 29.256 1.00 92.25 396 THR A CA 1
ATOM 3046 C C . THR A 1 396 ? 19.063 -13.384 30.257 1.00 92.25 396 THR A C 1
ATOM 3048 O O . THR A 1 396 ? 19.731 -13.890 31.153 1.00 92.25 396 THR A O 1
ATOM 3051 N N . GLY A 1 397 ? 17.761 -13.636 30.105 1.00 91.44 397 GLY A N 1
ATOM 3052 C CA . GLY A 1 397 ? 16.999 -14.592 30.896 1.00 91.44 397 GLY A CA 1
ATOM 3053 C C . GLY A 1 397 ? 15.768 -15.082 30.138 1.00 91.44 397 GLY A C 1
ATOM 3054 O O . GLY A 1 397 ? 15.187 -14.359 29.329 1.00 91.44 397 GLY A O 1
ATOM 3055 N N . LEU A 1 398 ? 15.373 -16.326 30.400 1.00 92.75 398 LEU A N 1
ATOM 3056 C CA . LEU A 1 398 ? 14.186 -16.948 29.822 1.00 92.75 398 LEU A CA 1
ATOM 3057 C C . LEU A 1 398 ? 13.450 -17.710 30.921 1.00 92.75 398 LEU A C 1
ATOM 3059 O O . LEU A 1 398 ? 14.050 -18.542 31.605 1.00 92.75 398 LEU A O 1
ATOM 3063 N N . ARG A 1 399 ? 12.155 -17.441 31.089 1.00 91.56 399 ARG A N 1
ATOM 3064 C CA . ARG A 1 399 ? 11.308 -18.116 32.082 1.00 91.56 399 ARG A CA 1
ATOM 3065 C C . ARG A 1 399 ? 10.019 -18.639 31.436 1.00 91.56 399 ARG A C 1
ATOM 3067 O O . ARG A 1 399 ? 9.449 -17.940 30.596 1.00 91.56 399 ARG A O 1
ATOM 3074 N N . PRO A 1 400 ? 9.559 -19.855 31.784 1.00 85.56 400 PRO A N 1
ATOM 3075 C CA . PRO A 1 400 ? 8.318 -20.395 31.243 1.00 85.56 400 PRO A CA 1
ATOM 3076 C C . PRO A 1 400 ? 7.116 -19.590 31.742 1.00 85.56 400 PRO A C 1
ATOM 3078 O O . PRO A 1 400 ? 7.090 -19.138 32.889 1.00 85.56 400 PRO A O 1
ATOM 3081 N N . ALA A 1 401 ? 6.119 -19.444 30.878 1.00 81.69 401 ALA A N 1
ATOM 3082 C CA . ALA A 1 401 ? 4.803 -18.913 31.200 1.00 81.69 401 ALA A CA 1
ATOM 3083 C C . ALA A 1 401 ? 3.723 -19.943 30.822 1.00 81.69 401 ALA A C 1
ATOM 3085 O O . ALA A 1 401 ? 4.011 -20.941 30.160 1.00 81.69 401 ALA A O 1
ATOM 3086 N N . MET A 1 402 ? 2.488 -19.746 31.290 1.00 74.50 402 MET A N 1
ATOM 3087 C CA . MET A 1 402 ? 1.357 -20.621 30.965 1.00 74.50 402 MET A CA 1
ATOM 3088 C C . MET A 1 402 ? 0.116 -19.811 30.586 1.00 74.50 402 MET A C 1
ATOM 3090 O O . MET A 1 402 ? -0.140 -18.751 31.158 1.00 74.50 402 MET A O 1
ATOM 3094 N N . GLY A 1 403 ? -0.665 -20.337 29.639 1.00 72.00 403 GLY A N 1
ATOM 3095 C CA . GLY A 1 403 ? -1.986 -19.821 29.265 1.00 72.00 403 GLY A CA 1
ATOM 3096 C C . GLY A 1 403 ? -2.111 -19.352 27.814 1.00 72.00 403 GLY A C 1
ATOM 3097 O O . GLY A 1 403 ? -3.201 -19.457 27.258 1.00 72.00 403 GLY A O 1
ATOM 3098 N N . ARG A 1 404 ? -1.030 -18.893 27.162 1.00 82.81 404 ARG A N 1
ATOM 3099 C CA . ARG A 1 404 ? -1.098 -18.451 25.754 1.00 82.81 404 ARG A CA 1
ATOM 3100 C C . ARG A 1 404 ? -0.906 -19.601 24.770 1.00 82.81 404 ARG A C 1
ATOM 3102 O O . ARG A 1 404 ? -0.110 -20.508 24.998 1.00 82.81 404 ARG A O 1
ATOM 3109 N N . THR A 1 405 ? -1.614 -19.532 23.646 1.00 83.56 405 THR A N 1
ATOM 3110 C CA . THR A 1 405 ? -1.484 -20.479 22.524 1.00 83.56 405 THR A CA 1
ATOM 3111 C C . THR A 1 405 ? -1.309 -19.730 21.203 1.00 83.56 405 THR A C 1
ATOM 3113 O O . THR A 1 405 ? -1.650 -18.549 21.109 1.00 83.56 405 THR A O 1
ATOM 3116 N N . LEU A 1 406 ? -0.739 -20.387 20.183 1.00 83.69 406 LEU A N 1
ATOM 3117 C CA . LEU A 1 406 ? -0.556 -19.764 18.868 1.00 83.69 406 LEU A CA 1
ATOM 3118 C C . LEU A 1 406 ? -1.911 -19.362 18.253 1.00 83.69 406 LEU A C 1
ATOM 3120 O O . LEU A 1 406 ? -2.842 -20.170 18.255 1.00 83.69 406 LEU A O 1
ATOM 3124 N N . PRO A 1 407 ? -2.021 -18.156 17.666 1.00 83.56 407 PRO A N 1
ATOM 3125 C CA . PRO A 1 407 ? -3.210 -17.763 16.923 1.00 83.56 407 PRO A CA 1
ATOM 3126 C C . PRO A 1 407 ? -3.313 -18.521 15.589 1.00 83.56 407 PRO A C 1
ATOM 3128 O O . PRO A 1 407 ? -2.345 -19.108 15.097 1.00 83.56 407 PRO A O 1
ATOM 3131 N N . SER A 1 408 ? -4.490 -18.462 14.958 1.00 85.19 408 SER A N 1
ATOM 3132 C CA . SER A 1 408 ? -4.647 -18.950 13.581 1.00 85.19 408 SER A CA 1
ATOM 3133 C C . SER A 1 408 ? -3.762 -18.134 12.622 1.00 85.19 408 SER A C 1
ATOM 3135 O O . SER A 1 408 ? -3.726 -16.905 12.740 1.00 85.19 408 SER A O 1
ATOM 3137 N N . PRO A 1 409 ? -3.030 -18.780 11.693 1.00 87.12 409 PRO A N 1
ATOM 3138 C CA . PRO A 1 409 ? -2.137 -18.087 10.768 1.00 87.12 409 PRO A CA 1
ATOM 3139 C C . PRO A 1 409 ? -2.926 -17.211 9.792 1.00 87.12 409 PRO A C 1
ATOM 3141 O O . PRO A 1 409 ? -4.001 -17.591 9.329 1.00 87.12 409 PRO A O 1
ATOM 3144 N N . LYS A 1 410 ? -2.378 -16.041 9.458 1.00 84.06 410 LYS A N 1
ATOM 3145 C CA . LYS A 1 410 ? -2.988 -15.128 8.480 1.00 84.06 410 LYS A CA 1
ATOM 3146 C C . LYS A 1 410 ? -2.544 -15.499 7.054 1.00 84.06 410 LYS A C 1
ATOM 3148 O O . LYS A 1 410 ? -1.332 -15.553 6.831 1.00 84.06 410 LYS A O 1
ATOM 3153 N N . PRO A 1 411 ? -3.463 -15.723 6.091 1.00 88.19 411 PRO A N 1
ATOM 3154 C CA . PRO A 1 411 ? -3.096 -15.931 4.691 1.00 88.19 411 PRO A CA 1
ATOM 3155 C C . PRO A 1 411 ? -2.358 -14.711 4.143 1.00 88.19 411 PRO A C 1
ATOM 3157 O O . PRO A 1 411 ? -2.822 -13.582 4.317 1.00 88.19 411 PRO A O 1
ATOM 3160 N N . LEU A 1 412 ? -1.220 -14.932 3.488 1.00 86.75 412 LEU A N 1
ATOM 3161 C CA . LEU A 1 412 ? -0.375 -13.860 2.978 1.00 86.75 412 LEU A CA 1
ATOM 3162 C C . LEU A 1 412 ? 0.040 -14.133 1.529 1.00 86.75 412 LEU A C 1
ATOM 3164 O O . LEU A 1 412 ? 0.469 -15.230 1.175 1.00 86.75 412 LEU A O 1
ATOM 3168 N N . THR A 1 413 ? -0.098 -13.119 0.675 1.00 84.50 413 THR A N 1
ATOM 3169 C CA . THR A 1 413 ? 0.402 -13.160 -0.709 1.00 84.50 413 THR A CA 1
ATOM 3170 C C . THR A 1 413 ? 1.853 -12.683 -0.777 1.00 84.50 413 THR A C 1
ATOM 3172 O O . THR A 1 413 ? 2.316 -11.943 0.094 1.00 84.50 413 THR A O 1
ATOM 3175 N N . PHE A 1 414 ? 2.582 -13.073 -1.827 1.00 83.06 414 PHE A N 1
ATOM 3176 C CA . PHE A 1 414 ? 3.975 -12.647 -2.011 1.00 83.06 414 PHE A CA 1
ATOM 3177 C C . PHE A 1 414 ? 4.110 -11.114 -2.053 1.00 83.06 414 PHE A C 1
ATOM 3179 O O . PHE A 1 414 ? 4.946 -10.558 -1.345 1.00 83.06 414 PHE A O 1
ATOM 3186 N N . ASP A 1 415 ? 3.229 -10.427 -2.789 1.00 78.50 415 ASP A N 1
ATOM 3187 C CA . ASP A 1 415 ? 3.230 -8.960 -2.887 1.00 78.50 415 ASP A CA 1
ATOM 3188 C C . ASP A 1 415 ? 3.017 -8.286 -1.520 1.00 78.50 415 ASP A C 1
ATOM 3190 O O . ASP A 1 415 ? 3.698 -7.318 -1.184 1.00 78.50 415 ASP A O 1
ATOM 3194 N N . GLN A 1 416 ? 2.120 -8.827 -0.687 1.00 80.81 416 GLN A N 1
ATOM 3195 C CA . GLN A 1 416 ? 1.889 -8.314 0.667 1.00 80.81 416 GLN A CA 1
ATOM 3196 C C . GLN A 1 416 ? 3.076 -8.567 1.603 1.00 80.81 416 GLN A C 1
ATOM 3198 O O . GLN A 1 416 ? 3.364 -7.729 2.460 1.00 80.81 416 GLN A O 1
ATOM 3203 N N . ALA A 1 417 ? 3.787 -9.687 1.462 1.00 84.69 417 ALA A N 1
ATOM 3204 C CA . ALA A 1 417 ? 5.000 -9.938 2.241 1.00 84.69 417 ALA A CA 1
ATOM 3205 C C . ALA A 1 417 ? 6.147 -8.997 1.860 1.00 84.69 417 ALA A C 1
ATOM 3207 O O . ALA A 1 417 ? 6.852 -8.511 2.744 1.00 84.69 417 ALA A O 1
ATOM 3208 N N . MET A 1 418 ? 6.289 -8.678 0.571 1.00 82.38 418 MET A N 1
ATOM 3209 C CA . MET A 1 418 ? 7.310 -7.749 0.074 1.00 82.38 418 MET A CA 1
ATOM 3210 C C . MET A 1 418 ? 7.132 -6.304 0.578 1.00 82.38 418 MET A C 1
ATOM 3212 O O . MET A 1 418 ? 8.020 -5.482 0.378 1.00 82.38 418 MET A O 1
ATOM 3216 N N . THR A 1 419 ? 6.039 -5.988 1.286 1.00 79.69 419 THR A N 1
ATOM 3217 C CA . THR A 1 419 ? 5.881 -4.705 2.001 1.00 79.69 419 THR A CA 1
ATOM 3218 C C . THR A 1 419 ? 6.725 -4.608 3.279 1.00 79.69 419 THR A C 1
ATOM 3220 O O . THR A 1 419 ? 6.911 -3.515 3.805 1.00 79.69 419 THR A O 1
ATOM 3223 N N . GLY A 1 420 ? 7.199 -5.735 3.826 1.00 76.25 420 GLY A N 1
ATOM 3224 C CA . GLY A 1 420 ? 7.943 -5.794 5.091 1.00 76.25 420 GLY A CA 1
ATOM 3225 C C . GLY A 1 420 ? 7.090 -5.654 6.362 1.00 76.25 420 GLY A C 1
ATOM 3226 O O . GLY A 1 420 ? 7.572 -5.965 7.451 1.00 76.25 420 GLY A O 1
ATOM 3227 N N . PHE A 1 421 ? 5.813 -5.268 6.253 1.00 75.50 421 PHE A N 1
ATOM 3228 C CA . PHE A 1 421 ? 4.923 -5.051 7.404 1.00 75.50 421 PHE A CA 1
ATOM 3229 C C . PHE A 1 421 ? 4.691 -6.326 8.235 1.00 75.50 421 PHE A C 1
ATOM 3231 O O . PHE A 1 421 ? 4.633 -6.292 9.466 1.00 75.50 421 PHE A O 1
ATOM 3238 N N . ASN A 1 422 ? 4.621 -7.477 7.559 1.00 81.12 422 ASN A N 1
ATOM 3239 C CA . ASN A 1 422 ? 4.353 -8.778 8.176 1.00 81.12 422 ASN A CA 1
ATOM 3240 C C . ASN A 1 422 ? 5.609 -9.486 8.720 1.00 81.12 422 ASN A C 1
ATOM 3242 O O . ASN A 1 422 ? 5.537 -10.670 9.050 1.00 81.12 422 ASN A O 1
ATOM 3246 N N . TYR A 1 423 ? 6.750 -8.795 8.827 1.00 87.38 423 TYR A N 1
ATOM 3247 C CA . TYR A 1 423 ? 7.965 -9.364 9.418 1.00 87.38 423 TYR A CA 1
ATOM 3248 C C . TYR A 1 423 ? 7.708 -9.912 10.832 1.00 87.38 423 TYR A C 1
ATOM 3250 O O . TYR A 1 423 ? 7.088 -9.242 11.659 1.00 87.38 423 TYR A O 1
ATOM 3258 N N . GLY A 1 424 ? 8.189 -11.126 11.107 1.00 86.88 424 GLY A N 1
ATOM 3259 C CA . GLY A 1 424 ? 7.998 -11.826 12.380 1.00 86.88 424 GLY A CA 1
ATOM 3260 C C . GLY A 1 424 ? 6.576 -12.361 12.593 1.00 86.88 424 GLY A C 1
ATOM 3261 O O . GLY A 1 424 ? 6.316 -13.045 13.582 1.00 86.88 424 GLY A O 1
ATOM 3262 N N . GLY A 1 425 ? 5.645 -12.078 11.679 1.00 89.19 425 GLY A N 1
ATOM 3263 C CA . GLY A 1 425 ? 4.253 -12.500 11.780 1.00 89.19 425 GLY A CA 1
ATOM 3264 C C . GLY A 1 425 ? 4.059 -13.995 11.525 1.00 89.19 425 GLY A C 1
ATOM 3265 O O . GLY A 1 425 ? 4.753 -14.598 10.706 1.00 89.19 425 GLY A O 1
ATOM 3266 N N . TRP A 1 426 ? 3.063 -14.578 12.197 1.00 92.38 426 TRP A N 1
ATOM 3267 C CA . TRP A 1 426 ? 2.600 -15.949 11.966 1.00 92.38 426 TRP A CA 1
ATOM 3268 C C . TRP A 1 426 ? 1.624 -16.004 10.781 1.00 92.38 426 TRP A C 1
ATOM 3270 O O . TRP A 1 426 ? 0.517 -15.460 10.840 1.00 92.38 426 TRP A O 1
ATOM 3280 N N . THR A 1 427 ? 2.053 -16.628 9.683 1.00 93.62 427 THR A N 1
ATOM 3281 C CA . THR A 1 427 ? 1.428 -16.486 8.356 1.00 93.62 427 THR A CA 1
ATOM 3282 C C . THR A 1 427 ? 1.270 -17.821 7.632 1.00 93.62 427 THR A C 1
ATOM 3284 O O . THR A 1 427 ? 1.964 -18.790 7.938 1.00 93.62 427 THR A O 1
ATOM 3287 N N . GLU A 1 428 ? 0.343 -17.872 6.675 1.00 93.06 428 GLU A N 1
ATOM 3288 C CA . GLU A 1 428 ? 0.122 -19.003 5.771 1.00 93.06 428 GLU A CA 1
ATOM 3289 C C . GLU A 1 428 ? 0.410 -18.584 4.320 1.00 93.06 428 GLU A C 1
ATOM 3291 O O . GLU A 1 428 ? -0.155 -17.604 3.834 1.00 93.06 428 GLU A O 1
ATOM 3296 N N . PHE A 1 429 ? 1.264 -19.340 3.623 1.00 91.00 429 PHE A N 1
ATOM 3297 C CA . PHE A 1 429 ? 1.599 -19.140 2.209 1.00 91.00 429 PHE A CA 1
ATOM 3298 C C . PHE A 1 429 ? 1.246 -20.353 1.364 1.00 91.00 429 PHE A C 1
ATOM 3300 O O . PHE A 1 429 ? 1.491 -21.490 1.766 1.00 91.00 429 PHE A O 1
ATOM 3307 N N . ARG A 1 430 ? 0.766 -20.099 0.143 1.00 89.75 430 ARG A N 1
ATOM 3308 C CA . ARG A 1 430 ? 0.450 -21.135 -0.846 1.00 89.75 430 ARG A CA 1
ATOM 3309 C C . ARG A 1 430 ? 1.324 -21.003 -2.083 1.00 89.75 430 ARG A C 1
ATOM 3311 O O . ARG A 1 430 ? 1.605 -19.894 -2.531 1.00 89.75 430 ARG A O 1
ATOM 3318 N N . GLY A 1 431 ? 1.745 -22.132 -2.648 1.00 88.75 431 GLY A N 1
ATOM 3319 C CA . GLY A 1 431 ? 2.527 -22.144 -3.884 1.00 88.75 431 GLY A CA 1
ATOM 3320 C C . GLY A 1 431 ? 2.921 -23.540 -4.354 1.00 88.75 431 GLY A C 1
ATOM 3321 O O . GLY A 1 431 ? 2.826 -24.520 -3.612 1.00 88.75 431 GLY A O 1
ATOM 3322 N N . TYR A 1 432 ? 3.375 -23.638 -5.605 1.00 87.62 432 TYR A N 1
ATOM 3323 C CA . TYR A 1 432 ? 3.840 -24.907 -6.168 1.00 87.62 432 TYR A CA 1
ATOM 3324 C C . TYR A 1 432 ? 5.303 -25.147 -5.859 1.00 87.62 432 TYR A C 1
ATOM 3326 O O . TYR A 1 432 ? 6.158 -24.330 -6.199 1.00 87.62 432 TYR A O 1
ATOM 3334 N N . VAL A 1 433 ? 5.605 -26.323 -5.324 1.00 89.00 433 VAL A N 1
ATOM 3335 C CA . VAL A 1 433 ? 6.979 -26.745 -5.064 1.00 89.00 433 VAL A CA 1
ATOM 3336 C C . VAL A 1 433 ? 7.686 -27.023 -6.382 1.00 89.00 433 VAL A C 1
ATOM 3338 O O . VAL A 1 433 ? 7.246 -27.863 -7.168 1.00 89.00 433 VAL A O 1
ATOM 3341 N N . HIS A 1 434 ? 8.809 -26.354 -6.622 1.00 84.38 434 HIS A N 1
ATOM 3342 C CA . HIS A 1 434 ? 9.632 -26.602 -7.807 1.00 84.38 434 HIS A CA 1
ATOM 3343 C C . HIS A 1 434 ? 11.019 -27.158 -7.476 1.00 84.38 434 HIS A C 1
ATOM 3345 O O . HIS A 1 434 ? 11.646 -27.767 -8.339 1.00 84.38 434 HIS A O 1
ATOM 3351 N N . ALA A 1 435 ? 11.501 -26.980 -6.245 1.00 85.69 435 ALA A N 1
ATOM 3352 C CA . ALA A 1 435 ? 12.746 -27.578 -5.781 1.00 85.69 435 ALA A CA 1
ATOM 3353 C C . ALA A 1 435 ? 12.677 -27.874 -4.282 1.00 85.69 435 ALA A C 1
ATOM 3355 O O . ALA A 1 435 ? 12.116 -27.095 -3.512 1.00 85.69 435 ALA A O 1
ATOM 3356 N N . VAL A 1 436 ? 13.285 -28.988 -3.884 1.00 89.62 436 VAL A N 1
ATOM 3357 C CA . VAL A 1 436 ? 13.531 -29.352 -2.488 1.00 89.62 436 VAL A CA 1
ATOM 3358 C C . VAL A 1 436 ? 15.013 -29.674 -2.385 1.00 89.62 436 VAL A C 1
ATOM 3360 O O . VAL A 1 436 ? 15.513 -30.518 -3.126 1.00 89.62 436 VAL A O 1
ATOM 3363 N N . ALA A 1 437 ? 15.721 -28.974 -1.510 1.00 86.88 437 ALA A N 1
ATOM 3364 C CA . ALA A 1 437 ? 17.145 -29.168 -1.292 1.00 86.88 437 ALA A CA 1
ATOM 3365 C C . ALA A 1 437 ? 17.429 -29.208 0.206 1.00 86.88 437 ALA A C 1
ATOM 3367 O O . ALA A 1 437 ? 16.856 -28.439 0.974 1.00 86.88 437 ALA A O 1
ATOM 3368 N N . ARG A 1 438 ? 18.327 -30.100 0.625 1.00 83.12 438 ARG A N 1
ATOM 3369 C CA . ARG A 1 438 ? 18.827 -30.087 1.999 1.00 83.12 438 ARG A CA 1
ATOM 3370 C C . ARG A 1 438 ? 19.755 -28.887 2.165 1.00 83.12 438 ARG A C 1
ATOM 3372 O O . ARG A 1 438 ? 20.636 -28.685 1.330 1.00 83.12 438 ARG A O 1
ATOM 3379 N N . GLU A 1 439 ? 19.529 -28.096 3.201 1.00 80.25 439 GLU A N 1
ATOM 3380 C CA . GLU A 1 439 ? 20.383 -26.969 3.566 1.00 80.25 439 GLU A CA 1
ATOM 3381 C C . GLU A 1 439 ? 21.274 -27.377 4.753 1.00 80.25 439 GLU A C 1
ATOM 3383 O O . GLU A 1 439 ? 21.434 -28.568 5.037 1.00 80.25 439 GLU A O 1
ATOM 3388 N N . PHE A 1 440 ? 21.935 -26.418 5.396 1.00 70.25 440 PHE A N 1
ATOM 3389 C CA . PHE A 1 440 ? 22.809 -26.693 6.534 1.00 70.25 440 PHE A CA 1
ATOM 3390 C C . PHE A 1 440 ? 22.015 -27.283 7.719 1.00 70.25 440 PHE A C 1
ATOM 3392 O O . PHE A 1 440 ? 20.905 -26.839 8.008 1.00 70.25 440 PHE A O 1
ATOM 3399 N N . GLY A 1 441 ? 22.582 -28.286 8.399 1.00 75.44 441 GLY A N 1
ATOM 3400 C CA . GLY A 1 441 ? 21.969 -28.922 9.573 1.00 75.44 441 GLY A CA 1
ATOM 3401 C C . GLY A 1 441 ? 20.696 -29.732 9.266 1.00 75.44 441 GLY A C 1
ATOM 3402 O O . GLY A 1 441 ? 20.668 -30.579 8.365 1.00 75.44 441 GLY A O 1
ATOM 3403 N N . ASP A 1 442 ? 19.648 -29.492 10.060 1.00 81.12 442 ASP A N 1
ATOM 3404 C CA . ASP A 1 442 ? 18.317 -30.125 9.967 1.00 81.12 442 ASP A CA 1
ATOM 3405 C C . ASP A 1 442 ? 17.300 -29.300 9.142 1.00 81.12 442 ASP A C 1
ATOM 3407 O O . ASP A 1 442 ? 16.101 -29.592 9.116 1.00 81.12 442 ASP A O 1
ATOM 3411 N N . LEU A 1 443 ? 17.763 -28.246 8.459 1.00 86.12 443 LEU A N 1
ATOM 3412 C CA . LEU A 1 443 ? 16.925 -27.388 7.624 1.00 86.12 443 LEU A CA 1
ATOM 3413 C C . LEU A 1 443 ? 16.837 -27.918 6.187 1.00 86.12 443 LEU A C 1
ATOM 3415 O O . LEU A 1 443 ? 17.832 -28.251 5.541 1.00 86.12 443 LEU A O 1
ATOM 3419 N N . THR A 1 444 ? 15.618 -27.954 5.657 1.00 90.31 444 THR A N 1
ATOM 3420 C CA . THR A 1 444 ? 15.336 -28.242 4.250 1.00 90.31 444 THR A CA 1
ATOM 3421 C C . THR A 1 444 ? 14.764 -27.007 3.579 1.00 90.31 444 THR A C 1
ATOM 3423 O O . THR A 1 444 ? 13.755 -26.451 4.015 1.00 90.31 444 THR A O 1
ATOM 3426 N N . ARG A 1 445 ? 15.388 -26.616 2.472 1.00 92.31 445 ARG A N 1
ATOM 3427 C CA . ARG A 1 445 ? 14.941 -25.538 1.605 1.00 92.31 445 ARG A CA 1
ATOM 3428 C C . ARG A 1 445 ? 13.892 -26.055 0.632 1.00 92.31 445 ARG A C 1
ATOM 3430 O O . ARG A 1 445 ? 14.200 -26.862 -0.247 1.00 92.31 445 ARG A O 1
ATOM 3437 N N . ILE A 1 446 ? 12.670 -25.549 0.734 1.00 92.75 446 ILE A N 1
ATOM 3438 C CA . ILE A 1 446 ? 11.606 -25.790 -0.244 1.00 92.75 446 ILE A CA 1
ATOM 3439 C C . ILE A 1 446 ? 11.390 -24.497 -1.023 1.00 92.75 446 ILE A C 1
ATOM 3441 O O . ILE A 1 446 ? 11.092 -23.459 -0.445 1.00 92.75 446 ILE A O 1
ATOM 3445 N N . SER A 1 447 ? 11.574 -24.542 -2.339 1.00 91.31 447 SER A N 1
ATOM 3446 C CA . SER A 1 447 ? 11.352 -23.382 -3.208 1.00 91.31 447 SER A CA 1
ATOM 3447 C C . SER A 1 447 ? 9.976 -23.486 -3.857 1.00 91.31 447 SER A C 1
ATOM 3449 O O . SER A 1 447 ? 9.673 -24.490 -4.517 1.00 91.31 447 SER A O 1
ATOM 3451 N N . LEU A 1 448 ? 9.150 -22.461 -3.646 1.00 90.00 448 LEU A N 1
ATOM 3452 C CA . LEU A 1 448 ? 7.813 -22.333 -4.211 1.00 90.00 448 LEU A CA 1
ATOM 3453 C C . LEU A 1 448 ? 7.781 -21.293 -5.314 1.00 90.00 448 LEU A C 1
ATOM 3455 O O . LEU A 1 448 ? 8.407 -20.245 -5.201 1.00 90.00 448 LEU A O 1
ATOM 3459 N N . THR A 1 449 ? 6.955 -21.553 -6.318 1.00 86.31 449 THR A N 1
ATOM 3460 C CA . THR A 1 449 ? 6.529 -20.550 -7.292 1.00 86.31 449 THR A CA 1
ATOM 3461 C C . THR A 1 449 ? 5.070 -20.190 -7.030 1.00 86.31 449 THR A C 1
ATOM 3463 O O . THR A 1 449 ? 4.214 -21.075 -6.924 1.00 86.31 449 THR A O 1
ATOM 3466 N N . THR A 1 450 ? 4.798 -18.890 -6.950 1.00 84.75 450 THR A N 1
ATOM 3467 C CA . THR A 1 450 ? 3.457 -18.289 -6.853 1.00 84.75 450 THR A CA 1
ATOM 3468 C C . THR A 1 450 ? 3.135 -17.507 -8.135 1.00 84.75 450 THR A C 1
ATOM 3470 O O . THR A 1 450 ? 3.988 -17.378 -9.019 1.00 84.75 450 THR A O 1
ATOM 3473 N N . SER A 1 451 ? 1.926 -16.951 -8.260 1.00 76.38 451 SER A N 1
ATOM 3474 C CA . SER A 1 451 ? 1.566 -16.078 -9.390 1.00 76.38 451 SER A CA 1
ATOM 3475 C C . SER A 1 451 ? 2.387 -14.777 -9.453 1.00 76.38 451 SER A C 1
ATOM 3477 O O . SER A 1 451 ? 2.540 -14.189 -10.529 1.00 76.38 451 SER A O 1
ATOM 3479 N N . ALA A 1 452 ? 2.906 -14.313 -8.312 1.00 74.88 452 ALA A N 1
ATOM 3480 C CA . ALA A 1 452 ? 3.601 -13.031 -8.171 1.00 74.88 452 ALA A CA 1
ATOM 3481 C C . ALA A 1 452 ? 5.133 -13.169 -8.088 1.00 74.88 452 ALA A C 1
ATOM 3483 O O . ALA A 1 452 ? 5.853 -12.284 -8.543 1.00 74.88 452 ALA A O 1
ATOM 3484 N N . GLY A 1 453 ? 5.651 -14.291 -7.583 1.00 77.69 453 GLY A N 1
ATOM 3485 C CA . GLY A 1 453 ? 7.094 -14.498 -7.436 1.00 77.69 453 GLY A CA 1
ATOM 3486 C C . GLY A 1 453 ? 7.481 -15.857 -6.855 1.00 77.69 453 GLY A C 1
ATOM 3487 O O . GLY A 1 453 ? 6.620 -16.672 -6.509 1.00 77.69 453 GLY A O 1
ATOM 3488 N N . ASP A 1 454 ? 8.788 -16.094 -6.754 1.00 84.12 454 ASP A N 1
ATOM 3489 C CA . ASP A 1 454 ? 9.342 -17.277 -6.093 1.00 84.12 454 ASP A CA 1
ATOM 3490 C C . ASP A 1 454 ? 9.582 -16.981 -4.600 1.00 84.12 454 ASP A C 1
ATOM 3492 O O . ASP A 1 454 ? 10.157 -15.953 -4.243 1.00 84.12 454 ASP A O 1
ATOM 3496 N N . LEU A 1 455 ? 9.160 -17.898 -3.728 1.00 89.31 455 LEU A N 1
ATOM 3497 C CA . LEU A 1 455 ? 9.313 -17.826 -2.272 1.00 89.31 455 LEU A CA 1
ATOM 3498 C C . LEU A 1 455 ? 10.125 -19.024 -1.778 1.00 89.31 455 LEU A C 1
ATOM 3500 O O . LEU A 1 455 ? 9.991 -20.139 -2.283 1.00 89.31 455 LEU A O 1
ATOM 3504 N N . VAL A 1 456 ? 10.942 -18.814 -0.750 1.00 92.00 456 VAL A N 1
ATOM 3505 C CA . VAL A 1 456 ? 11.717 -19.884 -0.115 1.00 92.00 456 VAL A CA 1
ATOM 3506 C C . VAL A 1 456 ? 11.142 -20.197 1.258 1.00 92.00 456 VAL A C 1
ATOM 3508 O O . VAL A 1 456 ? 10.905 -19.292 2.054 1.00 92.00 456 VAL A O 1
ATOM 3511 N N . LEU A 1 457 ? 10.972 -21.483 1.548 1.00 93.94 457 LEU A N 1
ATOM 3512 C CA . LEU A 1 457 ? 10.640 -21.993 2.868 1.00 93.94 457 LEU A CA 1
ATOM 3513 C C . LEU A 1 457 ? 11.847 -22.709 3.439 1.00 93.94 457 LEU A C 1
ATOM 3515 O O . LEU A 1 457 ? 12.464 -23.530 2.757 1.00 93.94 457 LEU A O 1
ATOM 3519 N N . LEU A 1 458 ? 12.134 -22.429 4.701 1.00 92.19 458 LEU A N 1
ATOM 3520 C CA . LEU A 1 458 ? 13.113 -23.157 5.492 1.00 92.19 458 LEU A CA 1
ATOM 3521 C C . LEU A 1 458 ? 12.355 -24.012 6.495 1.00 92.19 458 LEU A C 1
ATOM 3523 O O . LEU A 1 458 ? 11.738 -23.488 7.419 1.00 92.19 458 LEU A O 1
ATOM 3527 N N . VAL A 1 459 ? 12.363 -25.322 6.270 1.00 91.12 459 VAL A N 1
ATOM 3528 C CA . VAL A 1 459 ? 11.559 -26.281 7.028 1.00 91.12 459 VAL A CA 1
ATOM 3529 C C . VAL A 1 459 ? 12.468 -27.161 7.861 1.00 91.12 459 VAL A C 1
ATOM 3531 O O . VAL A 1 459 ? 13.351 -27.831 7.323 1.00 91.12 459 VAL A O 1
ATOM 3534 N N . ARG A 1 460 ? 12.234 -27.193 9.168 1.00 85.44 460 ARG A N 1
ATOM 3535 C CA . ARG A 1 460 ? 13.007 -28.024 10.092 1.00 85.44 460 ARG A CA 1
ATOM 3536 C C . ARG A 1 460 ? 12.517 -29.471 10.112 1.00 85.44 460 ARG A C 1
ATOM 3538 O O . ARG A 1 460 ? 11.312 -29.717 10.043 1.00 85.44 460 ARG A O 1
ATOM 3545 N N . GLY A 1 461 ? 13.443 -30.426 10.209 1.00 83.44 461 GLY A N 1
ATOM 3546 C CA . GLY A 1 461 ? 13.137 -31.853 10.364 1.00 83.44 461 GLY A CA 1
ATOM 3547 C C . GLY A 1 461 ? 12.414 -32.469 9.167 1.00 83.44 461 GLY A C 1
ATOM 3548 O O . GLY A 1 461 ? 11.824 -33.546 9.275 1.00 83.44 461 GLY A O 1
ATOM 3549 N N . PHE A 1 462 ? 12.396 -31.777 8.025 1.00 84.56 462 PHE A N 1
ATOM 3550 C CA . PHE A 1 462 ? 11.674 -32.231 6.847 1.00 84.56 462 PHE A CA 1
ATOM 3551 C C . PHE A 1 462 ? 12.509 -33.267 6.082 1.00 84.56 462 PHE A C 1
ATOM 3553 O O . PHE A 1 462 ? 13.635 -32.967 5.688 1.00 84.56 462 PHE A O 1
ATOM 3560 N N . PRO A 1 463 ? 11.990 -34.480 5.822 1.00 78.31 463 PRO A N 1
ATOM 3561 C CA . PRO A 1 463 ? 12.725 -35.483 5.064 1.00 78.31 463 PRO A CA 1
ATOM 3562 C C . PRO A 1 463 ? 12.754 -35.098 3.571 1.00 78.31 463 PRO A C 1
ATOM 3564 O O . PRO A 1 463 ? 11.696 -35.082 2.933 1.00 78.31 463 PRO A O 1
ATOM 3567 N N . PRO A 1 464 ? 13.932 -34.834 2.969 1.00 69.00 464 PRO A N 1
ATOM 3568 C CA . PRO A 1 464 ? 14.026 -34.374 1.579 1.00 69.00 464 PRO A CA 1
ATOM 3569 C C . PRO A 1 464 ? 13.556 -35.422 0.555 1.00 69.00 464 PRO A C 1
ATOM 3571 O O . PRO A 1 464 ? 13.254 -35.077 -0.582 1.00 69.00 464 PRO A O 1
ATOM 3574 N N . GLU A 1 465 ? 13.449 -36.692 0.953 1.00 66.62 465 GLU A N 1
ATOM 3575 C CA . GLU A 1 465 ? 12.959 -37.793 0.111 1.00 66.62 465 GLU A CA 1
ATOM 3576 C C . GLU A 1 465 ? 11.438 -37.755 -0.126 1.00 66.62 465 GLU A C 1
ATOM 3578 O O . GLU A 1 465 ? 10.916 -38.497 -0.960 1.00 66.62 465 GLU A O 1
ATOM 3583 N N . ARG A 1 466 ? 10.696 -36.898 0.591 1.00 75.31 466 ARG A N 1
ATOM 3584 C CA . ARG A 1 466 ? 9.244 -36.778 0.423 1.00 75.31 466 ARG A CA 1
ATOM 3585 C C . ARG A 1 466 ? 8.934 -36.130 -0.941 1.00 75.31 466 ARG A C 1
ATOM 3587 O O . ARG A 1 466 ? 9.359 -34.999 -1.180 1.00 75.31 466 ARG A O 1
ATOM 3594 N N . PRO A 1 467 ? 8.174 -36.791 -1.836 1.00 77.00 467 PRO A N 1
ATOM 3595 C CA . PRO A 1 467 ? 7.945 -36.297 -3.191 1.00 77.00 467 PRO A CA 1
ATOM 3596 C C . PRO A 1 467 ? 6.955 -35.127 -3.180 1.00 77.00 467 PRO A C 1
ATOM 3598 O O . PRO A 1 467 ? 5.743 -35.316 -3.276 1.00 77.00 467 PRO A O 1
ATOM 3601 N N . LEU A 1 468 ? 7.481 -33.910 -3.035 1.00 85.06 468 LEU A N 1
ATOM 3602 C CA . LEU A 1 468 ? 6.702 -32.672 -3.096 1.00 85.06 468 LEU A CA 1
ATOM 3603 C C . LEU A 1 468 ? 6.860 -31.918 -4.415 1.00 85.06 468 LEU A C 1
ATOM 3605 O O . LEU A 1 468 ? 6.005 -31.104 -4.738 1.00 85.06 468 LEU A O 1
ATOM 3609 N N . VAL A 1 469 ? 7.926 -32.164 -5.182 1.00 86.31 469 VAL A N 1
ATOM 3610 C CA . VAL A 1 469 ? 8.176 -31.439 -6.437 1.00 86.31 469 VAL A CA 1
ATOM 3611 C C . VAL A 1 469 ? 6.975 -31.584 -7.373 1.00 86.31 469 VAL A C 1
ATOM 3613 O O . VAL A 1 469 ? 6.588 -32.685 -7.754 1.00 86.31 469 VAL A O 1
ATOM 3616 N N . GLY A 1 470 ? 6.386 -30.449 -7.740 1.00 80.62 470 GLY A N 1
ATOM 3617 C CA . GLY A 1 470 ? 5.200 -30.347 -8.578 1.00 80.62 470 GLY A CA 1
ATOM 3618 C C . GLY A 1 470 ? 3.865 -30.265 -7.835 1.00 80.62 470 GLY A C 1
ATOM 3619 O O . GLY A 1 470 ? 2.861 -30.019 -8.498 1.00 80.62 470 GLY A O 1
ATOM 3620 N N . ALA A 1 471 ? 3.841 -30.444 -6.513 1.00 87.88 471 ALA A N 1
ATOM 3621 C CA . ALA A 1 471 ? 2.644 -30.331 -5.681 1.00 87.88 471 ALA A CA 1
ATOM 3622 C C . ALA A 1 471 ? 2.334 -28.868 -5.318 1.00 87.88 471 ALA A C 1
ATOM 3624 O O . ALA A 1 471 ? 3.255 -28.061 -5.163 1.00 87.88 471 ALA A O 1
ATOM 3625 N N . LEU A 1 472 ? 1.048 -28.548 -5.155 1.00 88.56 472 LEU A N 1
ATOM 3626 C CA . LEU A 1 472 ? 0.580 -27.321 -4.510 1.00 88.56 472 LEU A CA 1
ATOM 3627 C C . LEU A 1 472 ? 0.537 -27.566 -3.004 1.00 88.56 472 LEU A C 1
ATOM 3629 O O . LEU A 1 472 ? -0.109 -28.514 -2.546 1.00 88.56 472 LEU A O 1
ATOM 3633 N N . ILE A 1 473 ? 1.225 -26.721 -2.244 1.00 91.88 473 ILE A N 1
ATOM 3634 C CA . ILE A 1 473 ? 1.234 -26.798 -0.785 1.00 91.88 473 ILE A CA 1
ATOM 3635 C C . ILE A 1 473 ? 0.734 -25.492 -0.172 1.00 91.88 473 ILE A C 1
ATOM 3637 O O . ILE A 1 473 ? 0.931 -24.420 -0.747 1.00 91.88 473 ILE A O 1
ATOM 3641 N N . SER A 1 474 ? 0.146 -25.603 1.015 1.00 92.38 474 SER A N 1
ATOM 3642 C CA . SER A 1 474 ? -0.028 -24.516 1.973 1.00 92.38 474 SER A CA 1
ATOM 3643 C C . SER A 1 474 ? 0.948 -24.733 3.127 1.00 92.38 474 SER A C 1
ATOM 3645 O O . SER A 1 474 ? 1.072 -25.847 3.636 1.00 92.38 474 SER A O 1
ATOM 3647 N N . ALA A 1 475 ? 1.675 -23.701 3.532 1.00 93.69 475 ALA A N 1
ATOM 3648 C CA . ALA A 1 475 ? 2.664 -23.788 4.597 1.00 93.69 475 ALA A CA 1
ATOM 3649 C C . ALA A 1 475 ? 2.477 -22.667 5.613 1.00 93.69 475 ALA A C 1
ATOM 3651 O O . ALA A 1 475 ? 2.300 -21.505 5.244 1.00 93.69 475 ALA A O 1
ATOM 3652 N N . ARG A 1 476 ? 2.554 -23.025 6.895 1.00 94.94 476 ARG A N 1
ATOM 3653 C CA . ARG A 1 476 ? 2.357 -22.116 8.030 1.00 94.94 476 ARG A CA 1
ATOM 3654 C C . ARG A 1 476 ? 3.692 -21.854 8.716 1.00 94.94 476 ARG A C 1
ATOM 3656 O O . ARG A 1 476 ? 4.405 -22.797 9.056 1.00 94.94 476 ARG A O 1
ATOM 3663 N N . GLY A 1 477 ? 4.045 -20.588 8.901 1.00 93.62 477 GLY A N 1
ATOM 3664 C CA . GLY A 1 477 ? 5.346 -20.219 9.448 1.00 93.62 477 GLY A CA 1
ATOM 3665 C C . GLY A 1 477 ? 5.524 -18.729 9.711 1.00 93.62 477 GLY A C 1
ATOM 3666 O O . GLY A 1 477 ? 4.607 -17.922 9.537 1.00 93.62 477 GLY A O 1
ATOM 3667 N N . VAL A 1 478 ? 6.734 -18.370 10.134 1.00 93.56 478 VAL A N 1
ATOM 3668 C CA . VAL A 1 478 ? 7.132 -16.986 10.412 1.00 93.56 478 VAL A CA 1
ATOM 3669 C C . VAL A 1 478 ? 7.672 -16.331 9.148 1.00 93.56 478 VAL A C 1
ATOM 3671 O O . VAL A 1 478 ? 8.588 -16.864 8.520 1.00 93.56 478 VAL A O 1
ATOM 3674 N N . CYS A 1 479 ? 7.116 -15.179 8.772 1.00 92.31 479 CYS A N 1
ATOM 3675 C CA . CYS A 1 479 ? 7.607 -14.407 7.632 1.00 92.31 479 CYS A CA 1
ATOM 3676 C C . CYS A 1 479 ? 8.875 -13.635 8.020 1.00 92.31 479 CYS A C 1
ATOM 3678 O O . CYS A 1 479 ? 8.838 -12.759 8.883 1.00 92.31 479 CYS A O 1
ATOM 3680 N N . ASP A 1 480 ? 9.984 -13.934 7.354 1.00 91.19 480 ASP A N 1
ATOM 3681 C CA . ASP A 1 480 ? 11.291 -13.326 7.590 1.00 91.19 480 ASP A CA 1
ATOM 3682 C C . ASP A 1 480 ? 11.770 -12.549 6.352 1.00 91.19 480 ASP A C 1
ATOM 3684 O O . ASP A 1 480 ? 11.415 -12.864 5.210 1.00 91.19 480 ASP A O 1
ATOM 3688 N N . ALA A 1 481 ? 12.567 -11.509 6.584 1.00 88.06 481 ALA A N 1
ATOM 3689 C CA . ALA A 1 481 ? 13.066 -10.598 5.563 1.00 88.06 481 ALA A CA 1
ATOM 3690 C C . ALA A 1 481 ? 14.484 -10.981 5.124 1.00 88.06 481 ALA A C 1
ATOM 3692 O O . ALA A 1 481 ? 15.377 -11.194 5.939 1.00 88.06 481 ALA A O 1
ATOM 3693 N N . ILE A 1 482 ? 14.714 -10.998 3.813 1.00 86.12 482 ILE A N 1
ATOM 3694 C CA . ILE A 1 482 ? 16.045 -11.122 3.220 1.00 86.12 482 ILE A CA 1
ATOM 3695 C C . ILE A 1 482 ? 16.511 -9.717 2.861 1.00 86.12 482 ILE A C 1
ATOM 3697 O O . ILE A 1 482 ? 15.939 -9.073 1.979 1.00 86.12 482 ILE A O 1
ATOM 3701 N N . VAL A 1 483 ? 17.558 -9.243 3.525 1.00 83.00 483 VAL A N 1
ATOM 3702 C CA . VAL A 1 483 ? 18.102 -7.898 3.321 1.00 83.00 483 VAL A CA 1
ATOM 3703 C C . VAL A 1 483 ? 19.514 -7.936 2.749 1.00 83.00 483 VAL A C 1
ATOM 3705 O O . VAL A 1 483 ? 20.250 -8.896 2.966 1.00 83.00 483 VAL A O 1
ATOM 3708 N N . ASN A 1 484 ? 19.898 -6.891 2.016 1.00 76.81 484 ASN A N 1
ATOM 3709 C CA . ASN A 1 484 ? 21.283 -6.705 1.573 1.00 76.81 484 ASN A CA 1
ATOM 3710 C C . ASN A 1 484 ? 22.157 -6.062 2.673 1.00 76.81 484 ASN A C 1
ATOM 3712 O O . ASN A 1 484 ? 21.671 -5.702 3.745 1.00 76.81 484 ASN A O 1
ATOM 3716 N N . ASP A 1 485 ? 23.445 -5.840 2.385 1.00 74.38 485 ASP A N 1
ATOM 3717 C CA . ASP A 1 485 ? 24.402 -5.202 3.312 1.00 74.38 485 ASP A CA 1
ATOM 3718 C C . ASP A 1 485 ? 23.990 -3.783 3.754 1.00 74.38 485 ASP A C 1
ATOM 3720 O O . ASP A 1 485 ? 24.461 -3.274 4.772 1.00 74.38 485 ASP A O 1
ATOM 3724 N N . ARG A 1 486 ? 23.100 -3.129 2.996 1.00 71.25 486 ARG A N 1
ATOM 3725 C CA . ARG A 1 486 ? 22.526 -1.813 3.314 1.00 71.25 486 ARG A CA 1
ATOM 3726 C C . ARG A 1 486 ? 21.236 -1.903 4.135 1.00 71.25 486 ARG A C 1
ATOM 3728 O O . ARG A 1 486 ? 20.656 -0.866 4.438 1.00 71.25 486 ARG A O 1
ATOM 3735 N N . ARG A 1 487 ? 20.818 -3.112 4.532 1.00 69.06 487 ARG A N 1
ATOM 3736 C CA . ARG A 1 487 ? 19.556 -3.424 5.229 1.00 69.06 487 ARG A CA 1
ATOM 3737 C C . ARG A 1 487 ? 18.295 -3.131 4.410 1.00 69.06 487 ARG A C 1
ATOM 3739 O O . ARG A 1 487 ? 17.219 -2.951 4.972 1.00 69.06 487 ARG A O 1
ATOM 3746 N N . GLU A 1 488 ? 18.410 -3.094 3.086 1.00 75.06 488 GLU A N 1
ATOM 3747 C CA . GLU A 1 488 ? 17.260 -2.942 2.191 1.00 75.06 488 GLU A CA 1
ATOM 3748 C C . GLU A 1 488 ? 16.622 -4.312 1.940 1.00 75.06 488 GLU A C 1
ATOM 3750 O O . GLU A 1 488 ? 17.334 -5.294 1.719 1.00 75.06 488 GLU A O 1
ATOM 3755 N N . LEU A 1 489 ? 15.288 -4.381 1.954 1.00 80.62 489 LEU A N 1
ATOM 3756 C CA . LEU A 1 489 ? 14.533 -5.604 1.680 1.00 80.62 489 LEU A CA 1
ATOM 3757 C C . LEU A 1 489 ? 14.729 -6.038 0.219 1.00 80.62 489 LEU A C 1
ATOM 3759 O O . LEU A 1 489 ? 14.320 -5.347 -0.708 1.00 80.62 489 LEU A O 1
ATOM 3763 N N . THR A 1 490 ? 15.342 -7.202 0.020 1.00 81.00 490 THR A N 1
ATOM 3764 C CA . THR A 1 490 ? 15.601 -7.809 -1.301 1.00 81.00 490 THR A CA 1
ATOM 3765 C C . THR A 1 490 ? 14.731 -9.028 -1.586 1.00 81.00 490 THR A C 1
ATOM 3767 O O . THR A 1 490 ? 14.619 -9.455 -2.733 1.00 81.00 490 THR A O 1
ATOM 3770 N N . GLY A 1 491 ? 14.098 -9.588 -0.558 1.00 83.00 491 GLY A N 1
ATOM 3771 C CA . GLY A 1 491 ? 13.199 -10.725 -0.675 1.00 83.00 491 GLY A CA 1
ATOM 3772 C C . GLY A 1 491 ? 12.610 -11.110 0.674 1.00 83.00 491 GLY A C 1
ATOM 3773 O O . GLY A 1 491 ? 12.940 -10.524 1.703 1.00 83.00 491 GLY A O 1
ATOM 3774 N N . VAL A 1 492 ? 11.767 -12.134 0.671 1.00 89.81 492 VAL A N 1
ATOM 3775 C CA . VAL A 1 492 ? 11.185 -12.717 1.883 1.00 89.81 492 VAL A CA 1
ATOM 3776 C C . VAL A 1 492 ? 11.358 -14.232 1.883 1.00 89.81 492 VAL A C 1
ATOM 3778 O O . VAL A 1 492 ? 11.503 -14.859 0.830 1.00 89.81 492 VAL A O 1
ATOM 3781 N N . ARG A 1 493 ? 11.345 -14.831 3.071 1.00 92.12 493 ARG A N 1
ATOM 3782 C CA . ARG A 1 493 ? 11.321 -16.285 3.263 1.00 92.12 493 ARG A CA 1
ATOM 3783 C C . ARG A 1 493 ? 10.349 -16.655 4.374 1.00 92.12 493 ARG A C 1
ATOM 3785 O O . ARG A 1 493 ? 10.060 -15.838 5.242 1.00 92.12 493 ARG A O 1
ATOM 3792 N N . LEU A 1 494 ? 9.873 -17.894 4.361 1.00 94.62 494 LEU A N 1
ATOM 3793 C CA . LEU A 1 494 ? 9.018 -18.428 5.416 1.00 94.62 494 LEU A CA 1
ATOM 3794 C C . LEU A 1 494 ? 9.791 -19.448 6.254 1.00 94.62 494 LEU A C 1
ATOM 3796 O O . LEU A 1 494 ? 10.300 -20.439 5.729 1.00 94.62 494 LEU A O 1
ATOM 3800 N N . LEU A 1 495 ? 9.867 -19.221 7.560 1.00 93.00 495 LEU A N 1
ATOM 3801 C CA . LEU A 1 495 ? 10.491 -20.135 8.511 1.00 93.00 495 LEU A CA 1
ATOM 3802 C C . LEU A 1 495 ? 9.424 -21.075 9.083 1.00 93.00 495 LEU A C 1
ATOM 3804 O O . LEU A 1 495 ? 8.493 -20.634 9.757 1.00 93.00 495 LEU A O 1
ATOM 3808 N N . VAL A 1 496 ? 9.548 -22.374 8.812 1.00 93.50 496 VAL A N 1
ATOM 3809 C CA . VAL A 1 496 ? 8.569 -23.404 9.185 1.00 93.50 496 VAL A CA 1
ATOM 3810 C C . VAL A 1 496 ? 9.181 -24.338 10.225 1.00 93.50 496 VAL A C 1
ATOM 3812 O O . VAL A 1 496 ? 10.180 -25.017 9.975 1.00 93.50 496 VAL A O 1
ATOM 3815 N N . SER A 1 497 ? 8.584 -24.371 11.416 1.00 89.50 497 SER A N 1
ATOM 3816 C CA . SER A 1 497 ? 9.170 -25.040 12.586 1.00 89.50 497 SER A CA 1
ATOM 3817 C C . SER A 1 497 ? 9.060 -26.558 12.577 1.00 89.50 497 SER A C 1
ATOM 3819 O O . SER A 1 497 ? 9.842 -27.210 13.267 1.00 89.50 497 SER A O 1
ATOM 3821 N N . ALA A 1 498 ? 8.103 -27.118 11.836 1.00 87.44 498 ALA A N 1
ATOM 3822 C CA . ALA A 1 498 ? 7.874 -28.554 11.787 1.00 87.44 498 ALA A CA 1
ATOM 3823 C C . ALA A 1 498 ? 7.199 -28.995 10.467 1.00 87.44 498 ALA A C 1
ATOM 3825 O O . ALA A 1 498 ? 6.474 -28.207 9.853 1.00 87.44 498 ALA A O 1
ATOM 3826 N N . PRO A 1 499 ? 7.417 -30.242 10.000 1.00 88.25 499 PRO A N 1
ATOM 3827 C CA . PRO A 1 499 ? 6.888 -30.729 8.718 1.00 88.25 499 PRO A CA 1
ATOM 3828 C C . PRO A 1 499 ? 5.360 -30.854 8.628 1.00 88.25 499 PRO A C 1
ATOM 3830 O O . PRO A 1 499 ? 4.826 -30.942 7.524 1.00 88.25 499 PRO A O 1
ATOM 3833 N N . ASP A 1 500 ? 4.667 -30.938 9.761 1.00 89.62 500 ASP A N 1
ATOM 3834 C CA . ASP A 1 500 ? 3.206 -31.025 9.886 1.00 89.62 500 ASP A CA 1
ATOM 3835 C C . ASP A 1 500 ? 2.501 -29.683 9.638 1.00 89.62 500 ASP A C 1
ATOM 3837 O O . ASP A 1 500 ? 1.318 -29.660 9.309 1.00 89.62 500 ASP A O 1
ATOM 3841 N N . LEU A 1 501 ? 3.241 -28.573 9.697 1.00 91.81 501 LEU A N 1
ATOM 3842 C CA . LEU A 1 501 ? 2.777 -27.239 9.303 1.00 91.81 501 LEU A CA 1
ATOM 3843 C C . LEU A 1 501 ? 2.718 -27.040 7.778 1.00 91.81 501 LEU A C 1
ATOM 3845 O O . LEU A 1 501 ? 2.395 -25.945 7.313 1.00 91.81 501 LEU A O 1
ATOM 3849 N N . ILE A 1 502 ? 3.038 -28.082 7.003 1.00 92.44 502 ILE A N 1
ATOM 3850 C CA . ILE A 1 502 ? 2.922 -28.116 5.545 1.00 92.44 502 ILE A CA 1
ATOM 3851 C C . ILE A 1 502 ? 1.786 -29.052 5.153 1.00 92.44 502 ILE A C 1
ATOM 3853 O O . ILE A 1 502 ? 1.859 -30.272 5.323 1.00 92.44 502 ILE A O 1
ATOM 3857 N N . GLU A 1 503 ? 0.761 -28.472 4.548 1.00 91.88 503 GLU A N 1
ATOM 3858 C CA . GLU A 1 503 ? -0.400 -29.163 4.019 1.00 91.88 503 GLU A CA 1
ATOM 3859 C C . GLU A 1 503 ? -0.281 -29.283 2.495 1.00 91.88 503 GLU A C 1
ATOM 3861 O O . GLU A 1 503 ? -0.024 -28.308 1.793 1.00 91.88 503 GLU A O 1
ATOM 3866 N N . VAL A 1 504 ? -0.441 -30.496 1.961 1.00 91.00 504 VAL A N 1
ATOM 3867 C CA . VAL A 1 504 ? -0.442 -30.723 0.509 1.00 91.00 504 VAL A CA 1
ATOM 3868 C C . VAL A 1 504 ? -1.875 -30.583 0.007 1.00 91.00 504 VAL A C 1
ATOM 3870 O O . VAL A 1 504 ? -2.667 -31.507 0.179 1.00 91.00 504 VAL A O 1
ATOM 3873 N N . GLU A 1 505 ? -2.190 -29.449 -0.617 1.00 89.00 505 GLU A N 1
ATOM 3874 C CA . GLU A 1 505 ? -3.517 -29.181 -1.187 1.00 89.00 505 GLU A CA 1
ATOM 3875 C C . GLU A 1 505 ? -3.742 -29.983 -2.480 1.00 89.00 505 GLU A C 1
ATOM 3877 O O . GLU A 1 505 ? -4.793 -30.596 -2.667 1.00 89.00 505 GLU A O 1
ATOM 3882 N N . GLU A 1 506 ? -2.737 -30.032 -3.362 1.00 86.12 506 GLU A N 1
ATOM 3883 C CA . GLU A 1 506 ? -2.791 -30.773 -4.626 1.00 86.12 506 GLU A CA 1
ATOM 3884 C C . GLU A 1 506 ? -1.490 -31.550 -4.843 1.00 86.12 506 GLU A C 1
ATOM 3886 O O . GLU A 1 506 ? -0.395 -30.989 -4.809 1.00 86.12 506 GLU A O 1
ATOM 3891 N N . ARG A 1 507 ? -1.584 -32.861 -5.084 1.00 85.88 507 ARG A N 1
ATOM 3892 C CA . ARG A 1 507 ? -0.404 -33.684 -5.395 1.00 85.88 507 ARG A CA 1
ATOM 3893 C C . ARG A 1 507 ? 0.063 -33.434 -6.825 1.00 85.88 507 ARG A C 1
ATOM 3895 O O . ARG A 1 507 ? -0.755 -33.218 -7.712 1.00 85.88 507 ARG A O 1
ATOM 3902 N N . ALA A 1 508 ? 1.369 -33.564 -7.058 1.00 81.12 508 ALA A N 1
ATOM 3903 C CA . ALA A 1 508 ? 1.923 -33.520 -8.406 1.00 81.12 508 ALA A CA 1
ATOM 3904 C C . ALA A 1 508 ? 1.229 -34.573 -9.302 1.00 81.12 508 ALA A C 1
ATOM 3906 O O . ALA A 1 508 ? 1.248 -35.762 -8.958 1.00 81.12 508 ALA A O 1
ATOM 3907 N N . PRO A 1 509 ? 0.601 -34.179 -10.424 1.00 79.19 509 PRO A N 1
ATOM 3908 C CA . PRO A 1 509 ? -0.059 -35.129 -11.312 1.00 79.19 509 PRO A CA 1
ATOM 3909 C C . PRO A 1 509 ? 0.968 -36.045 -11.993 1.00 79.19 509 PRO A C 1
ATOM 3911 O O . PRO A 1 509 ? 2.087 -35.625 -12.286 1.00 79.19 509 PRO A O 1
ATOM 3914 N N . ALA A 1 510 ? 0.574 -37.293 -12.276 1.00 77.94 510 ALA A N 1
ATOM 3915 C CA . ALA A 1 510 ? 1.444 -38.289 -12.914 1.00 77.94 510 ALA A CA 1
ATOM 3916 C C . ALA A 1 510 ? 1.883 -37.879 -14.335 1.00 77.94 510 ALA A C 1
ATOM 3918 O O . ALA A 1 510 ? 3.019 -38.135 -14.725 1.00 77.94 510 ALA A O 1
ATOM 3919 N N . ASP A 1 511 ? 0.997 -37.213 -15.083 1.00 82.69 511 ASP A N 1
ATOM 3920 C CA . ASP A 1 511 ? 1.323 -36.502 -16.323 1.00 82.69 511 ASP A CA 1
ATOM 3921 C C . ASP A 1 511 ? 0.767 -35.076 -16.250 1.00 82.69 511 ASP A C 1
ATOM 3923 O O . ASP A 1 511 ? -0.447 -34.858 -16.310 1.00 82.69 511 ASP A O 1
ATOM 3927 N N . ILE A 1 512 ? 1.666 -34.096 -16.148 1.00 83.19 512 ILE A N 1
ATOM 3928 C CA . ILE A 1 512 ? 1.331 -32.666 -16.124 1.00 83.19 512 ILE A CA 1
ATOM 3929 C C . ILE A 1 512 ? 0.639 -32.198 -17.415 1.00 83.19 512 ILE A C 1
ATOM 3931 O O . ILE A 1 512 ? -0.095 -31.215 -17.389 1.00 83.19 512 ILE A O 1
ATOM 3935 N N . PHE A 1 513 ? 0.821 -32.900 -18.539 1.00 86.69 513 PHE A N 1
ATOM 3936 C CA . PHE A 1 513 ? 0.196 -32.564 -19.819 1.00 86.69 513 PHE A CA 1
ATOM 3937 C C . PHE A 1 513 ? -1.183 -33.205 -20.004 1.00 86.69 513 PHE A C 1
ATOM 3939 O O . PHE A 1 513 ? -1.797 -33.007 -21.045 1.00 86.69 513 PHE A O 1
ATOM 3946 N N . SER A 1 514 ? -1.710 -33.946 -19.027 1.00 84.38 514 SER A N 1
ATOM 3947 C CA . SER A 1 514 ? -3.066 -34.514 -19.106 1.00 84.38 514 SER A CA 1
ATOM 3948 C C . SER A 1 514 ? -4.182 -33.485 -18.855 1.00 84.38 514 SER A C 1
ATOM 3950 O O . SER A 1 514 ? -5.350 -33.760 -19.123 1.00 84.38 514 SER A O 1
ATOM 3952 N N . MET A 1 515 ? -3.826 -32.283 -18.387 1.00 84.62 515 MET A N 1
ATOM 3953 C CA . MET A 1 515 ? -4.761 -31.198 -18.074 1.00 84.62 515 MET A CA 1
ATOM 3954 C C . MET A 1 515 ? -5.471 -30.652 -19.335 1.00 84.62 515 MET A C 1
ATOM 3956 O O . MET A 1 515 ? -4.925 -30.760 -20.443 1.00 84.62 515 MET A O 1
ATOM 3960 N N . PRO A 1 516 ? -6.663 -30.032 -19.193 1.00 83.62 516 PRO A N 1
ATOM 3961 C CA . PRO A 1 516 ? -7.384 -29.422 -20.309 1.00 83.62 516 PRO A CA 1
ATOM 3962 C C . PRO A 1 516 ? -6.567 -28.319 -20.987 1.00 83.62 516 PRO A C 1
ATOM 3964 O O . PRO A 1 516 ? -5.999 -27.455 -20.317 1.00 83.62 516 PRO A O 1
ATOM 3967 N N . LEU A 1 517 ? -6.529 -28.342 -22.321 1.00 86.94 517 LEU A N 1
ATOM 3968 C CA . LEU A 1 517 ? -5.876 -27.308 -23.120 1.00 86.94 517 LEU A CA 1
ATOM 3969 C C . LEU A 1 517 ? -6.705 -26.016 -23.088 1.00 86.94 517 LEU A C 1
ATOM 3971 O O . LEU A 1 517 ? -7.902 -26.044 -23.372 1.00 86.94 517 LEU A O 1
ATOM 3975 N N . ARG A 1 518 ? -6.062 -24.888 -22.779 1.00 87.31 518 ARG A N 1
ATOM 3976 C CA . ARG A 1 518 ? -6.631 -23.538 -22.878 1.00 87.31 518 ARG A CA 1
ATOM 3977 C C . ARG A 1 518 ? -5.963 -22.771 -24.016 1.00 87.31 518 ARG A C 1
ATOM 3979 O O . ARG A 1 518 ? -4.763 -22.928 -24.242 1.00 87.31 518 ARG A O 1
ATOM 3986 N N . SER A 1 519 ? -6.735 -21.945 -24.721 1.00 87.12 519 SER A N 1
ATOM 3987 C CA . SER A 1 519 ? -6.182 -21.016 -25.712 1.00 87.12 519 SER A CA 1
ATOM 3988 C C . SER A 1 519 ? -5.520 -19.831 -25.019 1.00 87.12 519 SER A C 1
ATOM 3990 O O . SER A 1 519 ? -5.944 -19.430 -23.928 1.00 87.12 519 SER A O 1
ATOM 3992 N N . ILE A 1 520 ? -4.512 -19.236 -25.660 1.00 86.50 520 ILE A N 1
ATOM 3993 C CA . ILE A 1 520 ? -3.824 -18.064 -25.099 1.00 86.50 520 ILE A CA 1
ATOM 3994 C C . ILE A 1 520 ? -4.808 -16.894 -24.920 1.00 86.50 520 ILE A C 1
ATOM 3996 O O . ILE A 1 520 ? -4.836 -16.289 -23.849 1.00 86.50 520 ILE A O 1
ATOM 4000 N N . GLY A 1 521 ? -5.690 -16.641 -25.892 1.00 81.31 521 GLY A N 1
ATOM 4001 C CA . GLY A 1 521 ? -6.713 -15.594 -25.794 1.00 81.31 521 GLY A CA 1
ATOM 4002 C C . GLY A 1 521 ? -7.659 -15.742 -24.602 1.00 81.31 521 GLY A C 1
ATOM 4003 O O . GLY A 1 521 ? -8.007 -14.748 -23.970 1.00 81.31 521 GLY A O 1
ATOM 4004 N N . SER A 1 522 ? -8.023 -16.973 -24.216 1.00 80.19 522 SER A N 1
ATOM 4005 C CA . SER A 1 522 ? -8.872 -17.204 -23.032 1.00 80.19 522 SER A CA 1
ATOM 4006 C C . SER A 1 522 ? -8.190 -16.811 -21.717 1.00 80.19 522 SER A C 1
ATOM 4008 O O . SER A 1 522 ? -8.870 -16.428 -20.770 1.00 80.19 522 SER A O 1
ATOM 4010 N N . LEU A 1 523 ? -6.853 -16.864 -21.663 1.00 77.25 523 LEU A N 1
ATOM 4011 C CA . LEU A 1 523 ? -6.071 -16.430 -20.502 1.00 77.25 523 LEU A CA 1
ATOM 4012 C C . LEU A 1 523 ? -5.917 -14.904 -20.443 1.00 77.25 523 LEU A C 1
ATOM 4014 O O . LEU A 1 523 ? -5.747 -14.355 -19.356 1.00 77.25 523 LEU A O 1
ATOM 4018 N N . LEU A 1 524 ? -5.974 -14.229 -21.597 1.00 70.12 524 LEU A N 1
ATOM 4019 C CA . LEU A 1 524 ? -5.902 -12.768 -21.712 1.00 70.12 524 LEU A CA 1
ATOM 4020 C C . LEU A 1 524 ? -7.244 -12.076 -21.403 1.00 70.12 524 LEU A C 1
ATOM 4022 O O . LEU A 1 524 ? -7.261 -10.881 -21.111 1.00 70.12 524 LEU A O 1
ATOM 4026 N N . GLN A 1 525 ? -8.364 -12.804 -21.439 1.00 68.94 525 GLN A N 1
ATOM 4027 C CA . GLN A 1 525 ? -9.685 -12.288 -21.070 1.00 68.94 525 GLN A CA 1
ATOM 4028 C C . GLN A 1 525 ? -9.859 -12.210 -19.544 1.00 68.94 525 GLN A C 1
ATOM 4030 O O . GLN A 1 525 ? -9.379 -13.061 -18.794 1.00 68.94 525 GLN A O 1
ATOM 4035 N N . PHE A 1 526 ? -10.570 -11.182 -19.065 1.00 44.44 526 PHE A N 1
ATOM 4036 C CA . PHE A 1 526 ? -10.821 -10.969 -17.636 1.00 44.44 526 PHE A CA 1
ATOM 4037 C C . PHE A 1 526 ? -11.828 -12.005 -17.099 1.00 44.44 526 PHE A C 1
ATOM 4039 O O . PHE A 1 526 ? -13.035 -11.776 -17.094 1.00 44.44 526 PHE A O 1
ATOM 4046 N N . GLY A 1 527 ? -11.329 -13.169 -16.676 1.00 43.78 527 GLY A N 1
ATOM 4047 C CA . GLY A 1 527 ? -12.085 -14.203 -15.964 1.00 43.78 527 GLY A CA 1
ATOM 4048 C C . GLY A 1 527 ? -11.772 -14.186 -14.466 1.00 43.78 527 GLY A C 1
ATOM 4049 O O . GLY A 1 527 ? -10.605 -14.168 -14.077 1.00 43.78 527 GLY A O 1
ATOM 4050 N N . GLY A 1 528 ? -12.813 -14.162 -13.628 1.00 37.94 528 GLY A N 1
ATOM 4051 C CA . GLY A 1 528 ? -12.735 -13.987 -12.175 1.00 37.94 528 GLY A CA 1
ATOM 4052 C C . GLY A 1 528 ? -11.736 -14.907 -11.458 1.00 37.94 528 GLY A C 1
ATOM 4053 O O . GLY A 1 528 ? -11.829 -16.126 -11.541 1.00 37.94 528 GLY A O 1
ATOM 4054 N N . THR A 1 529 ? -10.767 -14.273 -10.792 1.00 40.94 529 THR A N 1
ATOM 4055 C CA . THR A 1 529 ? -10.261 -14.463 -9.408 1.00 40.94 529 THR A CA 1
ATOM 4056 C C . THR A 1 529 ? -10.096 -15.849 -8.751 1.00 40.94 529 THR A C 1
ATOM 4058 O O . THR A 1 529 ? -9.588 -15.885 -7.638 1.00 40.94 529 THR A O 1
ATOM 4061 N N . GLY A 1 530 ? -10.409 -16.985 -9.380 1.00 44.62 530 GLY A N 1
ATOM 4062 C CA . GLY A 1 530 ? -10.279 -18.311 -8.748 1.00 44.62 530 GLY A CA 1
ATOM 4063 C C . GLY A 1 530 ? -9.074 -19.159 -9.179 1.00 44.62 530 GLY A C 1
ATOM 4064 O O . GLY A 1 530 ? -8.690 -20.070 -8.456 1.00 44.62 530 GLY A O 1
ATOM 4065 N N . ASP A 1 531 ? -8.486 -18.894 -10.352 1.00 52.22 531 ASP A N 1
ATOM 4066 C CA . ASP A 1 531 ? -7.685 -19.905 -11.078 1.00 52.22 531 ASP A CA 1
ATOM 4067 C C . ASP A 1 531 ? -6.252 -19.450 -11.437 1.00 52.22 531 ASP A C 1
ATOM 4069 O O . ASP A 1 531 ? -5.546 -20.136 -12.173 1.00 52.22 531 ASP A O 1
ATOM 4073 N N . ARG A 1 532 ? -5.803 -18.279 -10.950 1.00 60.22 532 ARG A N 1
ATOM 4074 C CA . ARG A 1 532 ? -4.455 -17.747 -11.259 1.00 60.22 532 ARG A CA 1
ATOM 4075 C C . ARG A 1 532 ? -3.332 -18.511 -10.562 1.00 60.22 532 ARG A C 1
ATOM 4077 O O . ARG A 1 532 ? -2.258 -18.653 -11.131 1.00 60.22 532 ARG A O 1
ATOM 4084 N N . ASP A 1 533 ? -3.605 -19.073 -9.391 1.00 63.22 533 ASP A N 1
ATOM 4085 C CA . ASP A 1 533 ? -2.656 -19.906 -8.648 1.00 63.22 533 ASP A CA 1
ATOM 4086 C C . ASP A 1 533 ? -2.728 -21.383 -9.055 1.00 63.22 533 ASP A C 1
ATOM 4088 O O . ASP A 1 533 ? -2.311 -22.259 -8.302 1.00 63.22 533 ASP A O 1
ATOM 4092 N N . ARG A 1 534 ? -3.275 -21.698 -10.237 1.00 77.44 534 ARG A N 1
ATOM 4093 C CA . ARG A 1 534 ? -3.351 -23.066 -10.764 1.00 77.44 534 ARG A CA 1
ATOM 4094 C C . ARG A 1 534 ? -2.627 -23.206 -12.087 1.00 77.44 534 ARG A C 1
ATOM 4096 O O . ARG A 1 534 ? -2.532 -22.271 -12.876 1.00 77.44 534 ARG A O 1
ATOM 4103 N N . ARG A 1 535 ? -2.085 -24.400 -12.333 1.00 83.56 535 ARG A N 1
ATOM 4104 C CA . ARG A 1 535 ? -1.399 -24.692 -13.594 1.00 83.56 535 ARG A CA 1
ATOM 4105 C C . ARG A 1 535 ? -2.383 -24.678 -14.758 1.00 83.56 535 ARG A C 1
ATOM 4107 O O . ARG A 1 535 ? -3.458 -25.268 -14.689 1.00 83.56 535 ARG A O 1
ATOM 4114 N N . VAL A 1 536 ? -1.962 -24.070 -15.858 1.00 87.06 536 VAL A N 1
ATOM 4115 C CA . VAL A 1 536 ? -2.671 -24.071 -17.136 1.00 87.06 536 VAL A CA 1
ATOM 4116 C C . VAL A 1 536 ? -1.822 -24.760 -18.191 1.00 87.06 536 VAL A C 1
ATOM 4118 O O . VAL A 1 536 ? -0.597 -24.637 -18.197 1.00 87.06 536 VAL A O 1
ATOM 4121 N N . ARG A 1 537 ? -2.485 -25.478 -19.098 1.00 91.06 537 ARG A N 1
ATOM 4122 C CA . ARG A 1 537 ? -1.869 -26.059 -20.290 1.00 91.06 537 ARG A CA 1
ATOM 4123 C C . ARG A 1 537 ? -2.235 -25.211 -21.497 1.00 91.06 537 ARG A C 1
ATOM 4125 O O . ARG A 1 537 ? -3.416 -25.019 -21.771 1.00 91.06 537 ARG A O 1
ATOM 4132 N N . ILE A 1 538 ? -1.228 -24.768 -22.234 1.00 92.94 538 ILE A N 1
ATOM 4133 C CA . ILE A 1 538 ? -1.363 -24.006 -23.476 1.00 92.94 538 ILE A CA 1
ATOM 4134 C C . ILE A 1 538 ? -0.590 -24.686 -24.604 1.00 92.94 538 ILE A C 1
ATOM 4136 O O . ILE A 1 538 ? 0.318 -25.487 -24.364 1.00 92.94 538 ILE A O 1
ATOM 4140 N N . SER A 1 539 ? -0.937 -24.369 -25.848 1.00 92.94 539 SER A N 1
ATOM 4141 C CA . SER A 1 539 ? -0.206 -24.820 -27.031 1.00 92.94 539 SER A CA 1
ATOM 4142 C C . SER A 1 539 ? -0.112 -23.694 -28.046 1.00 92.94 539 SER A C 1
ATOM 4144 O O . SER A 1 539 ? -0.987 -22.840 -28.107 1.00 92.94 539 SER A O 1
ATOM 4146 N N . GLY A 1 540 ? 0.958 -23.694 -28.833 1.00 91.94 540 GLY A N 1
ATOM 4147 C CA . GLY A 1 540 ? 1.173 -22.707 -29.878 1.00 91.94 540 GLY A CA 1
ATOM 4148 C C . GLY A 1 540 ? 2.456 -22.973 -30.652 1.00 91.94 540 GLY A C 1
ATOM 4149 O O . GLY A 1 540 ? 3.070 -24.039 -30.534 1.00 91.94 540 GLY A O 1
ATOM 4150 N N . VAL A 1 541 ? 2.852 -22.000 -31.463 1.00 92.44 541 VAL A N 1
ATOM 4151 C CA . VAL A 1 541 ? 4.083 -22.016 -32.256 1.00 92.44 541 VAL A CA 1
ATOM 4152 C C . VAL A 1 541 ? 5.124 -21.112 -31.601 1.00 92.44 541 VAL A C 1
ATOM 4154 O O . VAL A 1 541 ? 4.816 -19.997 -31.185 1.00 92.44 541 VAL A O 1
ATOM 4157 N N . VAL A 1 542 ? 6.360 -21.594 -31.498 1.00 91.62 542 VAL A N 1
ATOM 4158 C CA . VAL A 1 542 ? 7.483 -20.848 -30.922 1.00 91.62 542 VAL A CA 1
ATOM 4159 C C . VAL A 1 542 ? 7.887 -19.719 -31.867 1.00 91.62 542 VAL A C 1
ATOM 4161 O O . VAL A 1 542 ? 8.211 -19.965 -33.029 1.00 91.62 542 VAL A O 1
ATOM 4164 N N . ALA A 1 543 ? 7.902 -18.483 -31.371 1.00 89.44 543 ALA A N 1
ATOM 4165 C CA . ALA A 1 543 ? 8.343 -17.317 -32.138 1.00 89.44 543 ALA A CA 1
ATOM 4166 C C . ALA A 1 543 ? 9.816 -16.962 -31.876 1.00 89.44 543 ALA A C 1
ATOM 4168 O O . ALA A 1 543 ? 10.549 -16.626 -32.806 1.00 89.44 543 ALA A O 1
ATOM 4169 N N . LEU A 1 544 ? 10.252 -17.087 -30.622 1.00 88.81 544 LEU A N 1
ATOM 4170 C CA . LEU A 1 544 ? 11.615 -16.843 -30.144 1.00 88.81 544 LEU A CA 1
ATOM 4171 C C . LEU A 1 544 ? 11.849 -17.695 -28.900 1.00 88.81 544 LEU A C 1
ATOM 4173 O O . LEU A 1 544 ? 10.924 -17.870 -28.110 1.00 88.81 544 LEU A O 1
ATOM 4177 N N . HIS A 1 545 ? 13.066 -18.196 -28.714 1.00 88.56 545 HIS A N 1
ATOM 4178 C CA . HIS A 1 545 ? 13.423 -19.005 -27.556 1.00 88.56 545 HIS A CA 1
ATOM 4179 C C . HIS A 1 545 ? 14.836 -18.681 -27.078 1.00 88.56 545 HIS A C 1
ATOM 4181 O O . HIS A 1 545 ? 15.789 -18.745 -27.851 1.00 88.56 545 HIS A O 1
ATOM 4187 N N . HIS A 1 546 ? 14.946 -18.390 -25.786 1.00 86.25 546 HIS A N 1
ATOM 4188 C CA . HIS A 1 546 ? 16.188 -18.314 -25.035 1.00 86.25 546 HIS A CA 1
ATOM 4189 C C . HIS A 1 546 ? 16.257 -19.544 -24.114 1.00 86.25 546 HIS A C 1
ATOM 4191 O O . HIS A 1 546 ? 15.529 -19.610 -23.117 1.00 86.25 546 HIS A O 1
ATOM 4197 N N . PRO A 1 547 ? 17.085 -20.552 -24.455 1.00 85.06 547 PRO A N 1
ATOM 4198 C CA . PRO A 1 547 ? 17.162 -21.799 -23.702 1.00 85.06 547 PRO A CA 1
ATOM 4199 C C . PRO A 1 547 ? 17.447 -21.579 -22.214 1.00 85.06 547 PRO A C 1
ATOM 4201 O O . PRO A 1 547 ? 18.391 -20.883 -21.847 1.00 85.06 547 PRO A O 1
ATOM 4204 N N . GLY A 1 548 ? 16.635 -22.200 -21.355 1.00 81.44 548 GLY A N 1
ATOM 4205 C CA . GLY A 1 548 ? 16.776 -22.117 -19.898 1.00 81.44 548 GLY A CA 1
ATOM 4206 C C . GLY A 1 548 ? 16.265 -20.821 -19.259 1.00 81.44 548 GLY A C 1
ATOM 4207 O O . GLY A 1 548 ? 16.350 -20.696 -18.037 1.00 81.44 548 GLY A O 1
ATOM 4208 N N . THR A 1 549 ? 15.735 -19.879 -20.045 1.00 85.94 549 THR A N 1
ATOM 4209 C CA . THR A 1 549 ? 15.154 -18.625 -19.543 1.00 85.94 549 THR A CA 1
ATOM 4210 C C . THR A 1 549 ? 13.695 -18.445 -19.959 1.00 85.94 549 THR A C 1
ATOM 4212 O O . THR A 1 549 ? 12.809 -18.483 -19.102 1.00 85.94 549 THR A O 1
ATOM 4215 N N . PHE A 1 550 ? 13.408 -18.247 -21.249 1.00 90.19 550 PHE A N 1
ATOM 4216 C CA . PHE A 1 550 ? 12.040 -17.997 -21.722 1.00 90.19 550 PHE A CA 1
ATOM 4217 C C . PHE A 1 550 ? 11.854 -18.280 -23.217 1.00 90.19 550 PHE A C 1
ATOM 4219 O O . PHE A 1 550 ? 12.809 -18.336 -23.987 1.00 90.19 550 PHE A O 1
ATOM 4226 N N . PHE A 1 551 ? 10.604 -18.391 -23.660 1.00 91.62 551 PHE A N 1
ATOM 4227 C CA . PHE A 1 551 ? 10.228 -18.346 -25.073 1.00 91.62 551 PHE A CA 1
ATOM 4228 C C . PHE A 1 551 ? 8.899 -17.622 -25.276 1.00 91.62 551 PHE A C 1
ATOM 4230 O O . PHE A 1 551 ? 8.058 -17.567 -24.381 1.00 91.62 551 PHE A O 1
ATOM 4237 N N . TYR A 1 552 ? 8.701 -17.089 -26.479 1.00 90.75 552 TYR A N 1
ATOM 4238 C CA . TYR A 1 552 ? 7.413 -16.566 -26.922 1.00 90.75 552 TYR A CA 1
ATOM 4239 C C . TYR A 1 552 ? 6.624 -17.657 -27.629 1.00 90.75 552 TYR A C 1
ATOM 4241 O O . TYR A 1 552 ? 7.116 -18.275 -28.579 1.00 90.75 552 TYR A O 1
ATOM 4249 N N . LEU A 1 553 ? 5.389 -17.860 -27.180 1.00 91.81 553 LEU A N 1
ATOM 4250 C CA . LEU A 1 553 ? 4.441 -18.789 -27.777 1.00 91.81 553 LEU A CA 1
ATOM 4251 C C . LEU A 1 553 ? 3.306 -18.005 -28.443 1.00 91.81 553 LEU A C 1
ATOM 4253 O O . LEU A 1 553 ? 2.770 -17.071 -27.846 1.00 91.81 553 LEU A O 1
ATOM 4257 N N . VAL A 1 554 ? 2.956 -18.387 -29.670 1.00 89.94 554 VAL A N 1
ATOM 4258 C CA . VAL A 1 554 ? 1.918 -17.737 -30.483 1.00 89.94 554 VAL A CA 1
ATOM 4259 C C . VAL A 1 554 ? 0.801 -18.729 -30.800 1.00 89.94 554 VAL A C 1
ATOM 4261 O O . VAL A 1 554 ? 1.071 -19.837 -31.270 1.00 89.94 554 VAL A O 1
ATOM 4264 N N . ASP A 1 555 ? -0.444 -18.324 -30.567 1.00 88.50 555 ASP A N 1
ATOM 4265 C CA . ASP A 1 555 ? -1.665 -19.081 -30.861 1.00 88.50 555 ASP A CA 1
ATOM 4266 C C . ASP A 1 555 ? -2.662 -18.154 -31.575 1.00 88.50 555 ASP A C 1
ATOM 4268 O O . ASP A 1 555 ? -3.296 -17.304 -30.956 1.00 88.50 555 ASP A O 1
ATOM 4272 N N . GLY A 1 556 ? -2.747 -18.254 -32.905 1.00 84.12 556 GLY A N 1
ATOM 4273 C CA . GLY A 1 556 ? -3.491 -17.280 -33.712 1.00 84.12 556 GLY A CA 1
ATOM 4274 C C . GLY A 1 556 ? -2.858 -15.884 -33.648 1.00 84.12 556 GLY A C 1
ATOM 4275 O O . GLY A 1 556 ? -1.677 -15.733 -33.965 1.00 84.12 556 GLY A O 1
ATOM 4276 N N . ASP A 1 557 ? -3.646 -14.882 -33.246 1.00 79.75 557 ASP A N 1
ATOM 4277 C CA . ASP A 1 557 ? -3.187 -13.499 -33.031 1.00 79.75 557 ASP A CA 1
ATOM 4278 C C . ASP A 1 557 ? -2.658 -13.257 -31.605 1.00 79.75 557 ASP A C 1
ATOM 4280 O O . ASP A 1 557 ? -1.980 -12.252 -31.354 1.00 79.75 557 ASP A O 1
ATOM 4284 N N . ASP A 1 558 ? -2.935 -14.187 -30.687 1.00 86.06 558 ASP A N 1
ATOM 4285 C CA . ASP A 1 558 ? -2.562 -14.098 -29.284 1.00 86.06 558 ASP A CA 1
ATOM 4286 C C . ASP A 1 558 ? -1.136 -14.601 -29.051 1.00 86.06 558 ASP A C 1
ATOM 4288 O O . ASP A 1 558 ? -0.630 -15.519 -29.706 1.00 86.06 558 ASP A O 1
ATOM 4292 N N . ARG A 1 559 ? -0.466 -13.988 -28.079 1.00 87.38 559 ARG A N 1
ATOM 4293 C CA . ARG A 1 559 ? 0.943 -14.234 -27.777 1.00 87.38 559 ARG A CA 1
ATOM 4294 C C . ARG A 1 559 ? 1.194 -14.140 -26.292 1.00 87.38 559 ARG A C 1
ATOM 4296 O O . ARG A 1 559 ? 0.626 -13.291 -25.610 1.00 87.38 559 ARG A O 1
ATOM 4303 N N . LEU A 1 560 ? 2.054 -15.022 -25.806 1.00 89.25 560 LEU A N 1
ATOM 4304 C CA . LEU A 1 560 ? 2.349 -15.119 -24.388 1.00 89.25 560 LEU A CA 1
ATOM 4305 C C . LEU A 1 560 ? 3.825 -15.409 -24.170 1.00 89.25 560 LEU A C 1
ATOM 4307 O O . LEU A 1 560 ? 4.422 -16.246 -24.854 1.00 89.25 560 LEU A O 1
ATOM 4311 N N . LEU A 1 561 ? 4.397 -14.717 -23.191 1.00 89.94 561 LEU A N 1
ATOM 4312 C CA . LEU A 1 561 ? 5.738 -14.996 -22.711 1.00 89.94 561 LEU A CA 1
ATOM 4313 C C . LEU A 1 561 ? 5.683 -16.183 -21.745 1.00 89.94 561 LEU A C 1
ATOM 4315 O O . LEU A 1 561 ? 4.929 -16.185 -20.769 1.00 89.94 561 LEU A O 1
ATOM 4319 N N . VAL A 1 562 ? 6.492 -17.197 -22.026 1.00 91.81 562 VAL A N 1
ATOM 4320 C CA . VAL A 1 562 ? 6.571 -18.428 -21.246 1.00 91.81 562 VAL A CA 1
ATOM 4321 C C . VAL A 1 562 ? 7.961 -18.527 -20.632 1.00 91.81 562 VAL A C 1
ATOM 4323 O O . VAL A 1 562 ? 8.951 -18.692 -21.341 1.00 91.81 562 VAL A O 1
ATOM 4326 N N . LEU A 1 563 ? 8.040 -18.434 -19.306 1.00 90.69 563 LEU A N 1
ATOM 4327 C CA . LEU A 1 563 ? 9.278 -18.557 -18.543 1.00 90.69 563 LEU A CA 1
ATOM 4328 C C . LEU A 1 563 ? 9.525 -20.031 -18.222 1.00 90.69 563 LEU A C 1
ATOM 4330 O O . LEU A 1 563 ? 8.708 -20.682 -17.562 1.00 90.69 563 LEU A O 1
ATOM 4334 N N . SER A 1 564 ? 10.661 -20.563 -18.661 1.00 89.56 564 SER A N 1
ATOM 4335 C CA . SER A 1 564 ? 11.003 -21.971 -18.474 1.00 89.56 564 SER A CA 1
ATOM 4336 C C . SER A 1 564 ? 12.484 -22.146 -18.182 1.00 89.56 564 SER A C 1
ATOM 4338 O O . SER A 1 564 ? 13.332 -21.550 -18.834 1.00 89.56 564 SER A O 1
ATOM 4340 N N . ARG A 1 565 ? 12.788 -23.034 -17.232 1.00 84.81 565 ARG A N 1
ATOM 4341 C CA . ARG A 1 565 ? 14.159 -23.428 -16.876 1.00 84.81 565 ARG A CA 1
ATOM 4342 C C . ARG A 1 565 ? 14.684 -24.592 -17.726 1.00 84.81 565 ARG A C 1
ATOM 4344 O O . ARG A 1 565 ? 15.839 -24.979 -17.582 1.00 84.81 565 ARG A O 1
ATOM 4351 N N . GLN A 1 566 ? 13.859 -25.180 -18.598 1.00 86.56 566 GLN A N 1
ATOM 4352 C CA . GLN A 1 566 ? 14.308 -26.247 -19.494 1.00 86.56 566 GLN A CA 1
ATOM 4353 C C . GLN A 1 566 ? 15.216 -25.680 -20.595 1.00 86.56 566 GLN A C 1
ATOM 4355 O O . GLN A 1 566 ? 14.864 -24.729 -21.289 1.00 86.56 566 GLN A O 1
ATOM 4360 N N . SER A 1 567 ? 16.375 -26.308 -20.780 1.00 85.88 567 SER A N 1
ATOM 4361 C CA . SER A 1 567 ? 17.408 -25.916 -21.749 1.00 85.88 567 SER A CA 1
ATOM 4362 C C . SER A 1 567 ? 17.273 -26.584 -23.125 1.00 85.88 567 SER A C 1
ATOM 4364 O O . SER A 1 567 ? 18.134 -26.401 -23.984 1.00 85.88 567 SER A O 1
ATOM 4366 N N . GLY A 1 568 ? 16.217 -27.373 -23.353 1.00 86.38 568 GLY A N 1
ATOM 4367 C CA . GLY A 1 568 ? 15.992 -28.064 -24.624 1.00 86.38 568 GLY A CA 1
ATOM 4368 C C . GLY A 1 568 ? 15.765 -27.075 -25.766 1.00 86.38 568 GLY A C 1
ATOM 4369 O O . GLY A 1 568 ? 14.782 -26.350 -25.772 1.00 86.38 568 GLY A O 1
ATOM 4370 N N . VAL A 1 569 ? 16.656 -27.028 -26.756 1.00 82.75 569 VAL A N 1
ATOM 4371 C CA . VAL A 1 569 ? 16.575 -26.022 -27.826 1.00 82.75 569 VAL A CA 1
ATOM 4372 C C . VAL A 1 569 ? 15.332 -26.241 -28.701 1.00 82.75 569 VAL A C 1
ATOM 4374 O O . VAL A 1 569 ? 15.248 -27.216 -29.443 1.00 82.75 569 VAL A O 1
ATOM 4377 N N . LEU A 1 570 ? 14.382 -25.308 -28.625 1.00 88.44 570 LEU A N 1
ATOM 4378 C CA . LEU A 1 570 ? 13.274 -25.143 -29.569 1.00 88.44 570 LEU A CA 1
ATOM 4379 C C . LEU A 1 570 ? 13.692 -24.228 -30.722 1.00 88.44 570 LEU A C 1
ATOM 4381 O O . LEU A 1 570 ? 14.356 -23.215 -30.487 1.00 88.44 570 LEU A O 1
ATOM 4385 N N . GLN A 1 571 ? 13.278 -24.555 -31.946 1.00 86.06 571 GLN A N 1
ATOM 4386 C CA . GLN A 1 571 ? 13.468 -23.687 -33.106 1.00 86.06 571 GLN A CA 1
ATOM 4387 C C . GLN A 1 571 ? 12.238 -22.796 -33.334 1.00 86.06 571 GLN A C 1
ATOM 4389 O O . GLN A 1 571 ? 11.108 -23.247 -33.120 1.00 86.06 571 GLN A O 1
ATOM 4394 N N . PRO A 1 572 ? 12.411 -21.547 -33.807 1.00 85.31 572 PRO A N 1
ATOM 4395 C CA . PRO A 1 572 ? 11.292 -20.747 -34.291 1.00 85.31 572 PRO A CA 1
ATOM 4396 C C . PRO A 1 572 ? 10.479 -21.520 -35.340 1.00 85.31 572 PRO A C 1
ATOM 4398 O O . PRO A 1 572 ? 11.039 -22.056 -36.295 1.00 85.31 572 PRO A O 1
ATOM 4401 N N . GLY A 1 573 ? 9.159 -21.590 -35.159 1.00 85.62 573 GLY A N 1
ATOM 4402 C CA . GLY A 1 573 ? 8.265 -22.418 -35.972 1.00 85.62 573 GLY A CA 1
ATOM 4403 C C . GLY A 1 573 ? 7.951 -23.797 -35.382 1.00 85.62 573 GLY A C 1
ATOM 4404 O O . GLY A 1 573 ? 7.041 -24.458 -35.874 1.00 85.62 573 GLY A O 1
ATOM 4405 N N . ASP A 1 574 ? 8.616 -24.247 -34.316 1.00 91.38 574 ASP A N 1
ATOM 4406 C CA . ASP A 1 574 ? 8.221 -25.478 -33.627 1.00 91.38 574 ASP A CA 1
ATOM 4407 C C . ASP A 1 574 ? 6.853 -25.322 -32.951 1.00 91.38 574 ASP A C 1
ATOM 4409 O O . ASP A 1 574 ? 6.575 -24.317 -32.297 1.00 91.38 574 ASP A O 1
ATOM 4413 N N . ARG A 1 575 ? 5.996 -26.341 -33.070 1.00 92.56 575 ARG A N 1
ATOM 4414 C CA . ARG A 1 575 ? 4.736 -26.420 -32.324 1.00 92.56 575 ARG A CA 1
ATOM 4415 C C . ARG A 1 575 ? 4.988 -27.093 -30.980 1.00 92.56 575 ARG A C 1
ATOM 4417 O O . ARG A 1 575 ? 5.536 -28.198 -30.925 1.00 92.56 575 ARG A O 1
ATOM 4424 N N . VAL A 1 576 ? 4.569 -26.437 -29.906 1.00 94.44 576 VAL A N 1
ATOM 4425 C CA . VAL A 1 576 ? 4.891 -26.807 -28.525 1.00 94.44 576 VAL A CA 1
ATOM 4426 C C . VAL A 1 576 ? 3.634 -26.786 -27.659 1.00 94.44 576 VAL A C 1
ATOM 4428 O O . VAL A 1 576 ? 2.710 -26.003 -27.882 1.00 94.44 576 VAL A O 1
ATOM 4431 N N . GLU A 1 577 ? 3.601 -27.668 -26.667 1.00 93.88 577 GLU A N 1
ATOM 4432 C CA . GLU A 1 577 ? 2.715 -27.563 -25.508 1.00 93.88 577 GLU A CA 1
ATOM 4433 C C . GLU A 1 577 ? 3.520 -27.117 -24.298 1.00 93.88 577 GLU A C 1
ATOM 4435 O O . GLU A 1 577 ? 4.608 -27.644 -24.072 1.00 93.88 577 GLU A O 1
ATOM 4440 N N . ALA A 1 578 ? 2.972 -26.190 -23.516 1.00 93.12 578 ALA A N 1
ATOM 4441 C CA . ALA A 1 578 ? 3.566 -25.703 -22.281 1.00 93.12 578 ALA A CA 1
ATOM 4442 C C . ALA A 1 578 ? 2.549 -25.775 -21.137 1.00 93.12 578 ALA A C 1
ATOM 4444 O O . ALA A 1 578 ? 1.379 -25.436 -21.311 1.00 93.12 578 ALA A O 1
ATOM 4445 N N . VAL A 1 579 ? 3.000 -26.219 -19.967 1.00 90.50 579 VAL A N 1
ATOM 4446 C CA . VAL A 1 579 ? 2.218 -26.278 -18.730 1.00 90.50 579 VAL A CA 1
ATOM 4447 C C . VAL A 1 579 ? 2.935 -25.460 -17.672 1.00 90.50 579 VAL A C 1
ATOM 4449 O O . VAL A 1 579 ? 4.086 -25.750 -17.362 1.00 90.50 579 VAL A O 1
ATOM 4452 N N . GLY A 1 580 ? 2.271 -24.463 -17.098 1.00 88.56 580 GLY A N 1
ATOM 4453 C CA . GLY A 1 580 ? 2.847 -23.630 -16.041 1.00 88.56 580 GLY A CA 1
ATOM 4454 C C . GLY A 1 580 ? 1.794 -22.779 -15.347 1.00 88.56 580 GLY A C 1
ATOM 4455 O O . GLY A 1 580 ? 0.603 -22.981 -15.561 1.00 88.56 580 GLY A O 1
ATOM 4456 N N . ILE A 1 581 ? 2.220 -21.854 -14.493 1.00 86.31 581 ILE A N 1
ATOM 4457 C CA . ILE A 1 581 ? 1.317 -21.063 -13.643 1.00 86.31 581 ILE A CA 1
ATOM 4458 C C . ILE A 1 581 ? 1.123 -19.678 -14.273 1.00 86.31 581 ILE A C 1
ATOM 4460 O O . ILE A 1 581 ? 2.128 -19.023 -14.563 1.00 86.31 581 ILE A O 1
ATOM 4464 N N . PRO A 1 582 ? -0.118 -19.207 -14.493 1.00 85.31 582 PRO A N 1
ATOM 4465 C CA . PRO A 1 582 ? -0.375 -17.831 -14.892 1.00 85.31 582 PRO A CA 1
ATOM 4466 C C . PRO A 1 582 ? 0.161 -16.868 -13.832 1.00 85.31 582 PRO A C 1
ATOM 4468 O O . PRO A 1 582 ? -0.227 -16.913 -12.669 1.00 85.31 582 PRO A O 1
ATOM 4471 N N . GLY A 1 583 ? 1.057 -15.981 -14.232 1.00 78.50 583 GLY A N 1
ATOM 4472 C CA . GLY A 1 583 ? 1.660 -15.003 -13.345 1.00 78.50 583 GLY A CA 1
ATOM 4473 C C . GLY A 1 583 ? 1.701 -13.622 -13.965 1.00 78.50 583 GLY A C 1
ATOM 4474 O O . GLY A 1 583 ? 1.369 -13.430 -15.135 1.00 78.50 583 GLY A O 1
ATOM 4475 N N . ASN A 1 584 ? 2.124 -12.655 -13.161 1.00 74.31 584 ASN A N 1
ATOM 4476 C CA . ASN A 1 584 ? 2.363 -11.296 -13.620 1.00 74.31 584 ASN A CA 1
ATOM 4477 C C . ASN A 1 584 ? 3.862 -10.981 -13.547 1.00 74.31 584 ASN A C 1
ATOM 4479 O O . ASN A 1 584 ? 4.520 -11.272 -12.547 1.00 74.31 584 ASN A O 1
ATOM 4483 N N . GLU A 1 585 ? 4.414 -10.396 -14.604 1.00 70.00 585 GLU A N 1
ATOM 4484 C CA . GLU A 1 585 ? 5.783 -9.889 -14.634 1.00 70.00 585 GLU A CA 1
ATOM 4485 C C . GLU A 1 585 ? 5.797 -8.496 -15.253 1.00 70.00 585 GLU A C 1
ATOM 4487 O O . GLU A 1 585 ? 5.431 -8.319 -16.413 1.00 70.00 585 GLU A O 1
ATOM 4492 N N . ALA A 1 586 ? 6.161 -7.486 -14.456 1.00 62.44 586 ALA A N 1
ATOM 4493 C CA . ALA A 1 586 ? 6.158 -6.081 -14.874 1.00 62.44 586 ALA A CA 1
ATOM 4494 C C . ALA A 1 586 ? 4.827 -5.618 -15.521 1.00 62.44 586 ALA A C 1
ATOM 4496 O O . ALA A 1 586 ? 4.818 -4.812 -16.448 1.00 62.44 586 ALA A O 1
ATOM 4497 N N . GLY A 1 587 ? 3.686 -6.135 -15.045 1.00 60.97 587 GLY A N 1
ATOM 4498 C CA . GLY A 1 587 ? 2.359 -5.809 -15.581 1.00 60.97 587 GLY A CA 1
ATOM 4499 C C . GLY A 1 587 ? 1.914 -6.668 -16.772 1.00 60.97 587 GLY A C 1
ATOM 4500 O O . GLY A 1 587 ? 0.839 -6.420 -17.313 1.00 60.97 587 GLY A O 1
ATOM 4501 N N . ARG A 1 588 ? 2.706 -7.667 -17.178 1.00 71.69 588 ARG A N 1
ATOM 4502 C CA . ARG A 1 588 ? 2.420 -8.581 -18.291 1.00 71.69 588 ARG A CA 1
ATOM 4503 C C . ARG A 1 588 ? 1.973 -9.934 -17.766 1.00 71.69 588 ARG A C 1
ATOM 4505 O O . ARG A 1 588 ? 2.586 -10.478 -16.850 1.00 71.69 588 ARG A O 1
ATOM 4512 N N . LEU A 1 589 ? 0.951 -10.510 -18.394 1.00 80.38 589 LEU A N 1
ATOM 4513 C CA . LEU A 1 589 ? 0.605 -11.905 -18.155 1.00 80.38 589 LEU A CA 1
ATOM 4514 C C . LEU A 1 589 ? 1.714 -12.799 -18.725 1.00 80.38 589 LEU A C 1
ATOM 4516 O O . LEU A 1 589 ? 2.062 -12.694 -19.901 1.00 80.38 589 LEU A O 1
ATOM 4520 N N . VAL A 1 590 ? 2.257 -13.676 -17.890 1.00 88.12 590 VAL A N 1
ATOM 4521 C CA . VAL A 1 590 ? 3.290 -14.649 -18.259 1.00 88.12 590 VAL A CA 1
ATOM 4522 C C . VAL A 1 590 ? 2.901 -16.032 -17.758 1.00 88.12 590 VAL A C 1
ATOM 4524 O O . VAL A 1 590 ? 2.094 -16.161 -16.838 1.00 88.12 590 VAL A O 1
ATOM 4527 N N . ILE A 1 591 ? 3.500 -17.080 -18.317 1.00 89.94 591 ILE A N 1
ATOM 4528 C CA . ILE A 1 591 ? 3.467 -18.408 -17.696 1.00 89.94 591 ILE A CA 1
ATOM 4529 C C . ILE A 1 591 ? 4.780 -18.627 -16.955 1.00 89.94 591 ILE A C 1
ATOM 4531 O O . ILE A 1 591 ? 5.838 -18.697 -17.576 1.00 89.94 591 ILE A O 1
ATOM 4535 N N . ARG A 1 592 ? 4.714 -18.747 -15.627 1.00 87.62 592 ARG A N 1
ATOM 4536 C CA . ARG A 1 592 ? 5.867 -19.017 -14.763 1.00 87.62 592 ARG A CA 1
ATOM 4537 C C . ARG A 1 592 ? 6.092 -20.516 -14.584 1.00 87.62 592 ARG A C 1
ATOM 4539 O O . ARG A 1 592 ? 5.146 -21.308 -14.581 1.00 87.62 592 ARG A O 1
ATOM 4546 N N . ASN A 1 593 ? 7.362 -20.877 -14.388 1.00 84.50 593 ASN A N 1
ATOM 4547 C CA . ASN A 1 593 ? 7.828 -22.242 -14.131 1.00 84.50 593 ASN A CA 1
ATOM 4548 C C . ASN A 1 593 ? 7.248 -23.267 -15.126 1.00 84.50 593 ASN A C 1
ATOM 4550 O O . ASN A 1 593 ? 6.779 -24.341 -14.744 1.00 84.50 593 ASN A O 1
ATOM 4554 N N . ALA A 1 594 ? 7.234 -22.893 -16.407 1.00 89.06 594 ALA A N 1
ATOM 4555 C CA . ALA A 1 594 ? 6.632 -23.694 -17.452 1.00 89.06 594 ALA A CA 1
ATOM 4556 C C . ALA A 1 594 ? 7.489 -24.913 -17.794 1.00 89.06 594 ALA A C 1
ATOM 4558 O O . ALA A 1 594 ? 8.705 -24.807 -17.978 1.00 89.06 594 ALA A O 1
ATOM 4559 N N . VAL A 1 595 ? 6.829 -26.051 -17.972 1.00 90.31 595 VAL A N 1
ATOM 4560 C CA . VAL A 1 595 ? 7.402 -27.255 -18.568 1.00 90.31 595 VAL A CA 1
ATOM 4561 C C . VAL A 1 595 ? 6.784 -27.432 -19.945 1.00 90.31 595 VAL A C 1
ATOM 4563 O O . VAL A 1 595 ? 5.564 -27.372 -20.091 1.00 90.31 595 VAL A O 1
ATOM 4566 N N . TYR A 1 596 ? 7.612 -27.647 -20.957 1.00 93.12 596 TYR A N 1
ATOM 4567 C CA . TYR A 1 596 ? 7.195 -27.769 -22.340 1.00 93.12 596 TYR A CA 1
ATOM 4568 C C . TYR A 1 596 ? 7.639 -29.077 -22.993 1.00 93.12 596 TYR A C 1
ATOM 4570 O O . TYR A 1 596 ? 8.606 -29.724 -22.584 1.00 93.12 596 TYR A O 1
ATOM 4578 N N . ARG A 1 597 ? 6.916 -29.454 -24.051 1.00 92.75 597 ARG A N 1
ATOM 4579 C CA . ARG A 1 597 ? 7.275 -30.547 -24.961 1.00 92.75 597 ARG A CA 1
ATOM 4580 C C . ARG A 1 597 ? 6.985 -30.171 -26.411 1.00 92.75 597 ARG A C 1
ATOM 4582 O O . ARG A 1 597 ? 5.971 -29.540 -26.711 1.00 92.75 597 ARG A O 1
ATOM 4589 N N . ARG A 1 598 ? 7.869 -30.587 -27.318 1.00 93.31 598 ARG A N 1
ATOM 4590 C CA . ARG A 1 598 ? 7.711 -30.379 -28.763 1.00 93.31 598 ARG A CA 1
ATOM 4591 C C . ARG A 1 598 ? 6.712 -31.384 -29.339 1.00 93.31 598 ARG A C 1
ATOM 4593 O O . ARG A 1 598 ? 6.840 -32.579 -29.095 1.00 93.31 598 ARG A O 1
ATOM 4600 N N . LEU A 1 599 ? 5.751 -30.896 -30.123 1.00 90.56 599 LEU A N 1
ATOM 4601 C CA . LEU A 1 599 ? 4.757 -31.708 -30.834 1.00 90.56 599 LEU A CA 1
ATOM 4602 C C . LEU A 1 599 ? 5.100 -31.910 -32.318 1.00 90.56 599 LEU A C 1
ATOM 4604 O O . LEU A 1 599 ? 4.672 -32.890 -32.918 1.00 90.56 599 LEU A O 1
ATOM 4608 N N . GLY A 1 600 ? 5.857 -30.987 -32.919 1.00 88.81 600 GLY A N 1
ATOM 4609 C CA . GLY A 1 600 ? 6.227 -31.024 -34.335 1.00 88.81 600 GLY A CA 1
ATOM 4610 C C . GLY A 1 600 ? 6.652 -29.650 -34.848 1.00 88.81 600 GLY A C 1
ATOM 4611 O O . GLY A 1 600 ? 7.039 -28.791 -34.058 1.00 88.81 600 GLY A O 1
ATOM 4612 N N . SER A 1 601 ? 6.553 -29.433 -36.159 1.00 85.38 601 SER A N 1
ATOM 4613 C CA . SER A 1 601 ? 6.741 -28.129 -36.804 1.00 85.38 601 SER A CA 1
ATOM 4614 C C . SER A 1 601 ? 5.398 -27.501 -37.194 1.00 85.38 601 SER A C 1
ATOM 4616 O O . SER A 1 601 ? 4.425 -28.194 -37.493 1.00 85.38 601 SER A O 1
ATOM 4618 N N . GLY A 1 602 ? 5.336 -26.175 -37.168 1.00 79.19 602 GLY A N 1
ATOM 4619 C CA . GLY A 1 602 ? 4.205 -25.357 -37.587 1.00 79.19 602 GLY A CA 1
ATOM 4620 C C . GLY A 1 602 ? 4.635 -24.262 -38.571 1.00 79.19 602 GLY A C 1
ATOM 4621 O O . GLY A 1 602 ? 5.825 -24.108 -38.854 1.00 79.19 602 GLY A O 1
ATOM 4622 N N . PRO A 1 603 ? 3.677 -23.502 -39.127 1.00 75.88 603 PRO A N 1
ATOM 4623 C CA . PRO A 1 603 ? 3.993 -22.353 -39.967 1.00 75.88 603 PRO A CA 1
ATOM 4624 C C . PRO A 1 603 ? 4.714 -21.288 -39.133 1.00 75.88 603 PRO A C 1
ATOM 4626 O O . PRO A 1 603 ? 4.238 -20.909 -38.063 1.00 75.88 603 PRO A O 1
ATOM 4629 N N . ALA A 1 604 ? 5.862 -20.812 -39.619 1.00 69.62 604 ALA A N 1
ATOM 4630 C CA . ALA A 1 604 ? 6.598 -19.744 -38.955 1.00 69.62 604 ALA A CA 1
ATOM 4631 C C . ALA A 1 604 ? 5.730 -18.470 -38.868 1.00 69.62 604 ALA A C 1
ATOM 4633 O O . ALA A 1 604 ? 5.024 -18.160 -39.835 1.00 69.62 604 ALA A O 1
ATOM 4634 N N . PRO A 1 605 ? 5.788 -17.715 -37.755 1.00 76.50 605 PRO A N 1
ATOM 4635 C CA . PRO A 1 605 ? 5.051 -16.462 -37.623 1.00 76.50 605 PRO A CA 1
ATOM 4636 C C . PRO A 1 605 ? 5.388 -15.504 -38.772 1.00 76.50 605 PRO A C 1
ATOM 4638 O O . PRO A 1 605 ? 6.562 -15.242 -39.052 1.00 76.50 605 PRO A O 1
ATOM 4641 N N . VAL A 1 606 ? 4.361 -14.991 -39.454 1.00 77.69 606 VAL A N 1
ATOM 4642 C CA . VAL A 1 606 ? 4.542 -14.050 -40.566 1.00 77.69 606 VAL A CA 1
ATOM 4643 C C . VAL A 1 606 ? 4.970 -12.698 -40.000 1.00 77.69 606 VAL A C 1
ATOM 4645 O O . VAL A 1 606 ? 4.271 -12.112 -39.176 1.00 77.69 606 VAL A O 1
ATOM 4648 N N . ALA A 1 607 ? 6.121 -12.195 -40.446 1.00 83.12 607 ALA A N 1
ATOM 4649 C CA . ALA A 1 607 ? 6.622 -10.898 -40.011 1.00 83.12 607 ALA A CA 1
ATOM 4650 C C . ALA A 1 607 ? 5.761 -9.758 -40.574 1.00 83.12 607 ALA A C 1
ATOM 4652 O O . ALA A 1 607 ? 5.576 -9.657 -41.789 1.00 83.12 607 ALA A O 1
ATOM 4653 N N . ARG A 1 608 ? 5.285 -8.863 -39.704 1.00 84.00 608 ARG A N 1
ATOM 4654 C CA . ARG A 1 608 ? 4.590 -7.637 -40.113 1.00 84.00 608 ARG A CA 1
ATOM 4655 C C . ARG A 1 608 ? 5.611 -6.560 -40.474 1.00 84.00 608 ARG A C 1
ATOM 4657 O O . ARG A 1 608 ? 6.416 -6.164 -39.633 1.00 84.00 608 ARG A O 1
ATOM 4664 N N . THR A 1 609 ? 5.584 -6.069 -41.711 1.00 83.94 609 THR A N 1
ATOM 4665 C CA . THR A 1 609 ? 6.425 -4.935 -42.124 1.00 83.94 609 THR A CA 1
ATOM 4666 C C . THR A 1 609 ? 5.894 -3.644 -41.513 1.00 83.94 609 THR A C 1
ATOM 4668 O O . THR A 1 609 ? 4.717 -3.325 -41.678 1.00 83.94 609 THR A O 1
ATOM 4671 N N . LEU A 1 610 ? 6.753 -2.905 -40.809 1.00 82.81 610 LEU A N 1
ATOM 4672 C CA . LEU A 1 610 ? 6.414 -1.591 -40.268 1.00 82.81 610 LEU A CA 1
ATOM 4673 C C . LEU A 1 610 ? 7.018 -0.504 -41.159 1.00 82.81 610 LEU A C 1
ATOM 4675 O O . LEU A 1 610 ? 8.233 -0.441 -41.353 1.00 82.81 610 LEU A O 1
ATOM 4679 N N . GLU A 1 611 ? 6.159 0.361 -41.698 1.00 69.31 611 GLU A N 1
ATOM 4680 C CA . GLU A 1 611 ? 6.576 1.469 -42.569 1.00 69.31 611 GLU A CA 1
ATOM 4681 C C . GLU A 1 611 ? 7.230 2.629 -41.797 1.00 69.31 611 GLU A C 1
ATOM 4683 O O . GLU A 1 611 ? 7.973 3.424 -42.383 1.00 69.31 611 GLU A O 1
ATOM 4688 N N . HIS A 1 612 ? 6.963 2.729 -40.488 1.00 64.94 612 HIS A N 1
ATOM 4689 C CA . HIS A 1 612 ? 7.512 3.754 -39.604 1.00 64.94 612 HIS A CA 1
ATOM 4690 C C . HIS A 1 612 ? 7.559 3.281 -38.146 1.00 64.94 612 HIS A C 1
ATOM 4692 O O . HIS A 1 612 ? 6.592 2.700 -37.651 1.00 64.94 612 HIS A O 1
ATOM 4698 N N . SER A 1 613 ? 8.643 3.593 -37.440 1.00 61.84 613 SER A N 1
ATOM 4699 C CA . SER A 1 613 ? 8.716 3.527 -35.980 1.00 61.84 613 SER A CA 1
ATOM 4700 C C . SER A 1 613 ? 8.278 4.859 -35.351 1.00 61.84 613 SER A C 1
ATOM 4702 O O . SER A 1 613 ? 9.114 5.725 -35.104 1.00 61.84 613 SER A O 1
ATOM 4704 N N . GLU A 1 614 ? 6.978 5.065 -35.135 1.00 65.81 614 GLU A N 1
ATOM 4705 C CA . GLU A 1 614 ? 6.504 6.066 -34.155 1.00 65.81 614 GLU A CA 1
ATOM 4706 C C . GLU A 1 614 ? 6.356 5.423 -32.761 1.00 65.81 614 GLU A C 1
ATOM 4708 O O . GLU A 1 614 ? 6.745 4.265 -32.588 1.00 65.81 614 GLU A O 1
ATOM 4713 N N . SER A 1 615 ? 5.874 6.197 -31.775 1.00 68.31 615 SER A N 1
ATOM 4714 C CA . SER A 1 615 ? 5.807 5.889 -30.335 1.00 68.31 615 SER A CA 1
ATOM 4715 C C . SER A 1 615 ? 5.608 4.401 -30.009 1.00 68.31 615 SER A C 1
ATOM 4717 O O . SER A 1 615 ? 4.770 3.749 -30.641 1.00 68.31 615 SER A O 1
ATOM 4719 N N . PRO A 1 616 ? 6.340 3.845 -29.023 1.00 81.12 616 PRO A N 1
ATOM 4720 C CA . PRO A 1 616 ? 6.340 2.410 -28.783 1.00 81.12 616 PRO A CA 1
ATOM 4721 C C . PRO A 1 616 ? 4.939 1.905 -28.428 1.00 81.12 616 PRO A C 1
ATOM 4723 O O . PRO A 1 616 ? 4.245 2.483 -27.593 1.00 81.12 616 PRO A O 1
ATOM 4726 N N . LYS A 1 617 ? 4.514 0.819 -29.077 1.00 80.56 617 LYS A N 1
ATOM 4727 C CA . LYS A 1 617 ? 3.147 0.302 -28.965 1.00 80.56 617 LYS A CA 1
ATOM 4728 C C . LYS A 1 617 ? 3.108 -0.988 -28.167 1.00 80.56 617 LYS A C 1
ATOM 4730 O O . LYS A 1 617 ? 3.610 -2.013 -28.619 1.00 80.56 617 LYS A O 1
ATOM 4735 N N . LEU A 1 618 ? 2.441 -0.952 -27.015 1.00 77.62 618 LEU A N 1
ATOM 4736 C CA . LEU A 1 618 ? 2.298 -2.121 -26.144 1.00 77.62 618 LEU A CA 1
ATOM 4737 C C . LEU A 1 618 ? 1.556 -3.284 -26.824 1.00 77.62 618 LEU A C 1
ATOM 4739 O O . LEU A 1 618 ? 1.899 -4.440 -26.610 1.00 77.62 618 LEU A O 1
ATOM 4743 N N . GLU A 1 619 ? 0.599 -2.986 -27.707 1.00 76.75 619 GLU A N 1
ATOM 4744 C CA . GLU A 1 619 ? -0.134 -3.984 -28.504 1.00 76.75 619 GLU A CA 1
ATOM 4745 C C . GLU A 1 619 ? 0.767 -4.851 -29.402 1.00 76.75 619 GLU A C 1
ATOM 4747 O O . GLU A 1 619 ? 0.384 -5.961 -29.783 1.00 76.75 619 GLU A O 1
ATOM 4752 N N . TRP A 1 620 ? 1.962 -4.366 -29.753 1.00 83.00 620 TRP A N 1
ATOM 4753 C CA . TRP A 1 620 ? 2.900 -5.078 -30.623 1.00 83.00 620 TRP A CA 1
ATOM 4754 C C . TRP A 1 620 ? 3.900 -5.936 -29.846 1.00 83.00 620 TRP A C 1
ATOM 4756 O O . TRP A 1 620 ? 4.692 -6.638 -30.469 1.00 83.00 620 TRP A O 1
ATOM 4766 N N . GLU A 1 621 ? 3.853 -5.931 -28.510 1.00 84.31 621 GLU A N 1
ATOM 4767 C CA . GLU A 1 621 ? 4.700 -6.776 -27.662 1.00 84.31 621 GLU A CA 1
ATOM 4768 C C . GLU A 1 621 ? 4.628 -8.241 -28.104 1.00 84.31 621 GLU A C 1
ATOM 4770 O O . GLU A 1 621 ? 3.539 -8.799 -28.221 1.00 84.31 621 GLU A O 1
ATOM 4775 N N . GLY A 1 622 ? 5.782 -8.862 -28.359 1.00 82.94 622 GLY A N 1
ATOM 4776 C CA . GLY A 1 622 ? 5.886 -10.257 -28.787 1.00 82.94 622 GLY A CA 1
ATOM 4777 C C . GLY A 1 622 ? 5.574 -10.507 -30.272 1.00 82.94 622 GLY A C 1
ATOM 4778 O O . GLY A 1 622 ? 5.640 -11.654 -30.715 1.00 82.94 622 GLY A O 1
ATOM 4779 N N . MET A 1 623 ? 5.232 -9.481 -31.066 1.00 86.81 623 MET A N 1
ATOM 4780 C CA . MET A 1 623 ? 5.005 -9.637 -32.510 1.00 86.81 623 MET A CA 1
ATOM 4781 C C . MET A 1 623 ? 6.314 -9.810 -33.272 1.00 86.81 623 MET A C 1
ATOM 4783 O O . MET A 1 623 ? 7.298 -9.129 -32.998 1.00 86.81 623 MET A O 1
ATOM 4787 N N . THR A 1 624 ? 6.303 -10.649 -34.310 1.00 89.12 624 THR A N 1
ATOM 4788 C CA . THR A 1 624 ? 7.389 -10.664 -35.297 1.00 89.12 624 THR A CA 1
ATOM 4789 C C . THR A 1 624 ? 7.215 -9.488 -36.257 1.00 89.12 624 THR A C 1
ATOM 4791 O O . THR A 1 624 ? 6.228 -9.415 -36.992 1.00 89.12 624 THR A O 1
ATOM 4794 N N . VAL A 1 625 ? 8.171 -8.565 -36.259 1.00 90.88 625 VAL A N 1
ATOM 4795 C CA . VAL A 1 625 ? 8.154 -7.337 -37.061 1.00 90.88 625 VAL A CA 1
ATOM 4796 C C . VAL A 1 625 ? 9.353 -7.280 -37.999 1.00 90.88 625 VAL A C 1
ATOM 4798 O O . VAL A 1 625 ? 10.400 -7.859 -37.716 1.00 90.88 625 VAL A O 1
ATOM 4801 N N . ARG A 1 626 ? 9.205 -6.564 -39.115 1.00 91.62 626 ARG A N 1
ATOM 4802 C CA . ARG A 1 626 ? 10.289 -6.251 -40.053 1.00 91.62 626 ARG A CA 1
ATOM 4803 C C . ARG A 1 626 ? 10.423 -4.740 -40.204 1.00 91.62 626 ARG A C 1
ATOM 4805 O O . ARG A 1 626 ? 9.448 -4.085 -40.575 1.00 91.62 626 ARG A O 1
ATOM 4812 N N . LEU A 1 627 ? 11.620 -4.208 -39.951 1.00 91.31 627 LEU A N 1
ATOM 4813 C CA . LEU A 1 627 ? 11.939 -2.777 -40.017 1.00 91.31 627 LEU A CA 1
ATOM 4814 C C . LEU A 1 627 ? 13.238 -2.514 -40.774 1.00 91.31 627 LEU A C 1
ATOM 4816 O O . LEU A 1 627 ? 14.149 -3.336 -40.775 1.00 91.31 627 LEU A O 1
ATOM 4820 N N . GLN A 1 628 ? 13.334 -1.332 -41.380 1.00 91.94 628 GLN A N 1
ATOM 4821 C CA . GLN A 1 628 ? 14.538 -0.862 -42.063 1.00 91.94 628 GLN A CA 1
ATOM 4822 C C . GLN A 1 628 ? 15.121 0.341 -41.327 1.00 91.94 628 GLN A C 1
ATOM 4824 O O . GLN A 1 628 ? 14.389 1.268 -40.989 1.00 91.94 628 GLN A O 1
ATOM 4829 N N . GLY A 1 629 ? 16.433 0.358 -41.111 1.00 90.44 629 GLY A N 1
ATOM 4830 C CA . GLY A 1 629 ? 17.104 1.439 -40.400 1.00 90.44 629 GLY A CA 1
ATOM 4831 C C . GLY A 1 629 ? 18.574 1.574 -40.776 1.00 90.44 629 GLY A C 1
ATOM 4832 O O . GLY A 1 629 ? 19.238 0.616 -41.168 1.00 90.44 629 GLY A O 1
ATOM 4833 N N . LYS A 1 630 ? 19.093 2.795 -40.683 1.00 90.44 630 LYS A N 1
ATOM 4834 C CA . LYS A 1 630 ? 20.506 3.102 -40.889 1.00 90.44 630 LYS A CA 1
ATOM 4835 C C . LYS A 1 630 ? 21.288 2.782 -39.618 1.00 90.44 630 LYS A C 1
ATOM 4837 O O . LYS A 1 630 ? 20.954 3.288 -38.553 1.00 90.44 630 LYS A O 1
ATOM 4842 N N . LEU A 1 631 ? 22.335 1.972 -39.732 1.00 91.88 631 LEU A N 1
ATOM 4843 C CA . LEU A 1 631 ? 23.205 1.592 -38.623 1.00 91.88 631 LEU A CA 1
ATOM 4844 C C . LEU A 1 631 ? 23.983 2.810 -38.113 1.00 91.88 631 LEU A C 1
ATOM 4846 O O . LEU A 1 631 ? 24.783 3.383 -38.852 1.00 91.88 631 LEU A O 1
ATOM 4850 N N . LEU A 1 632 ? 23.768 3.184 -36.855 1.00 89.62 632 LEU A N 1
ATOM 4851 C CA . LEU A 1 632 ? 24.484 4.266 -36.175 1.00 89.62 632 LEU A CA 1
ATOM 4852 C C . LEU A 1 632 ? 25.679 3.746 -35.377 1.00 89.62 632 LEU A C 1
ATOM 4854 O O . LEU A 1 632 ? 26.749 4.348 -35.401 1.00 89.62 632 LEU A O 1
ATOM 4858 N N . SER A 1 633 ? 25.502 2.629 -34.674 1.00 89.19 633 SER A N 1
ATOM 4859 C CA . SER A 1 633 ? 26.546 2.017 -33.856 1.00 89.19 633 SER A CA 1
ATOM 4860 C C . SER A 1 633 ? 26.323 0.508 -33.723 1.00 89.19 633 SER A C 1
ATOM 4862 O O . SER A 1 633 ? 25.200 0.013 -33.852 1.00 89.19 633 SER A O 1
ATOM 4864 N N . LYS A 1 634 ? 27.418 -0.224 -33.497 1.00 87.81 634 LYS A N 1
ATOM 4865 C CA . LYS A 1 634 ? 27.451 -1.663 -33.211 1.00 87.81 634 LYS A CA 1
ATOM 4866 C C . LYS A 1 634 ? 28.262 -1.868 -31.932 1.00 87.81 634 LYS A C 1
ATOM 4868 O O . LYS A 1 634 ? 29.337 -1.284 -31.791 1.00 87.81 634 LYS A O 1
ATOM 4873 N N . SER A 1 635 ? 27.755 -2.680 -31.013 1.00 86.94 635 SER A N 1
ATOM 4874 C CA . SER A 1 635 ? 28.442 -3.053 -29.774 1.00 86.94 635 SER A CA 1
ATOM 4875 C C . SER A 1 635 ? 28.339 -4.559 -29.565 1.00 86.94 635 SER A C 1
ATOM 4877 O O . SER A 1 635 ? 27.237 -5.093 -29.444 1.00 86.94 635 SER A O 1
ATOM 4879 N N . ASP A 1 636 ? 29.484 -5.234 -29.535 1.00 82.44 636 ASP A N 1
ATOM 4880 C CA . ASP A 1 636 ? 29.572 -6.683 -29.363 1.00 82.44 636 ASP A CA 1
ATOM 4881 C C . ASP A 1 636 ? 29.734 -7.029 -27.872 1.00 82.44 636 ASP A C 1
ATOM 4883 O O . ASP A 1 636 ? 30.643 -6.528 -27.205 1.00 82.44 636 ASP A O 1
ATOM 4887 N N . TYR A 1 637 ? 28.854 -7.887 -27.351 1.00 77.94 637 TYR A N 1
ATOM 4888 C CA . TYR A 1 637 ? 28.940 -8.487 -26.017 1.00 77.94 637 TYR A CA 1
ATOM 4889 C C . TYR A 1 637 ? 29.201 -10.000 -26.148 1.00 77.94 637 TYR A C 1
ATOM 4891 O O . TYR A 1 637 ? 28.975 -10.558 -27.223 1.00 77.94 637 TYR A O 1
ATOM 4899 N N . PRO A 1 638 ? 29.658 -10.691 -25.083 1.00 71.06 638 PRO A N 1
ATOM 4900 C CA . PRO A 1 638 ? 29.949 -12.128 -25.145 1.00 71.06 638 PRO A CA 1
ATOM 4901 C C . PRO A 1 638 ? 28.778 -12.990 -25.642 1.00 71.06 638 PRO A C 1
ATOM 4903 O O . PRO A 1 638 ? 29.001 -13.934 -26.395 1.00 71.06 638 PRO A O 1
ATOM 4906 N N . ASP A 1 639 ? 27.545 -12.629 -25.274 1.00 74.81 639 ASP A N 1
ATOM 4907 C CA . ASP A 1 639 ? 26.350 -13.441 -25.545 1.00 74.81 639 ASP A CA 1
ATOM 4908 C C . ASP A 1 639 ? 25.462 -12.876 -26.673 1.00 74.81 639 ASP A C 1
ATOM 4910 O O . ASP A 1 639 ? 24.659 -13.601 -27.265 1.00 74.81 639 ASP A O 1
ATOM 4914 N N . PHE A 1 640 ? 25.592 -11.586 -27.003 1.00 83.06 640 PHE A N 1
ATOM 4915 C CA . PHE A 1 640 ? 24.763 -10.912 -28.008 1.00 83.06 640 PHE A CA 1
ATOM 4916 C C . PHE A 1 640 ? 25.471 -9.709 -28.645 1.00 83.06 640 PHE A C 1
ATOM 4918 O O . PHE A 1 640 ? 26.314 -9.058 -28.035 1.00 83.06 640 PHE A O 1
ATOM 4925 N N . THR A 1 641 ? 25.066 -9.348 -29.857 1.00 85.75 641 THR A N 1
ATOM 4926 C CA . THR A 1 641 ? 25.450 -8.089 -30.503 1.00 85.75 641 THR A CA 1
ATOM 4927 C C . THR A 1 641 ? 24.293 -7.100 -30.439 1.00 85.75 641 THR A C 1
ATOM 4929 O O . THR A 1 641 ? 23.163 -7.432 -30.803 1.00 85.75 641 THR A O 1
ATOM 4932 N N . ARG A 1 642 ? 24.572 -5.862 -30.023 1.00 90.88 642 ARG A N 1
ATOM 4933 C CA . ARG A 1 642 ? 23.616 -4.750 -30.036 1.00 90.88 642 ARG A CA 1
ATOM 4934 C C . ARG A 1 642 ? 23.876 -3.827 -31.224 1.00 90.88 642 ARG A C 1
ATOM 4936 O O . ARG A 1 642 ? 25.006 -3.400 -31.456 1.00 90.88 642 ARG A O 1
ATOM 4943 N N . LEU A 1 643 ? 22.813 -3.487 -31.944 1.00 91.00 643 LEU A N 1
ATOM 4944 C CA . LEU A 1 643 ? 22.805 -2.586 -33.092 1.00 91.00 643 LEU A CA 1
ATOM 4945 C C . LEU A 1 643 ? 21.887 -1.400 -32.783 1.00 91.00 643 LEU A C 1
ATOM 4947 O O . LEU A 1 643 ? 20.721 -1.597 -32.442 1.00 91.00 643 LEU A O 1
ATOM 4951 N N . GLN A 1 644 ? 22.382 -0.172 -32.931 1.00 92.12 644 GLN A N 1
ATOM 4952 C CA . GLN A 1 644 ? 21.524 1.015 -32.921 1.00 92.12 644 GLN A CA 1
ATOM 4953 C C . GLN A 1 644 ? 21.188 1.416 -34.350 1.00 92.12 644 GLN A C 1
ATOM 4955 O O . GLN A 1 644 ? 22.081 1.660 -35.167 1.00 92.12 644 GLN A O 1
ATOM 4960 N N . LEU A 1 645 ? 19.894 1.492 -34.643 1.00 90.69 645 LEU A N 1
ATOM 4961 C CA . LEU A 1 645 ? 19.364 1.752 -35.973 1.00 90.69 645 LEU A CA 1
ATOM 4962 C C . LEU A 1 645 ? 18.515 3.019 -35.955 1.00 90.69 645 LEU A C 1
ATOM 4964 O O . LEU A 1 645 ? 17.739 3.249 -35.032 1.00 90.69 645 LEU A O 1
ATOM 4968 N N . GLN A 1 646 ? 18.653 3.831 -36.998 1.00 87.56 646 GLN A N 1
ATOM 4969 C CA . GLN A 1 646 ? 17.849 5.027 -37.206 1.00 87.56 646 GLN A CA 1
ATOM 4970 C C . GLN A 1 646 ? 16.901 4.832 -38.384 1.00 87.56 646 GLN A C 1
ATOM 4972 O O . GLN A 1 646 ? 17.345 4.608 -39.513 1.00 87.56 646 GLN A O 1
ATOM 4977 N N . GLN A 1 647 ? 15.603 4.985 -38.149 1.00 86.38 647 GLN A N 1
ATOM 4978 C CA . GLN A 1 647 ? 14.595 5.065 -39.200 1.00 86.38 647 GLN A CA 1
ATOM 4979 C C . GLN A 1 647 ? 13.939 6.446 -39.136 1.00 86.38 647 GLN A C 1
ATOM 4981 O O . GLN A 1 647 ? 13.263 6.791 -38.171 1.00 86.38 647 GLN A O 1
ATOM 4986 N N . ARG A 1 648 ? 14.167 7.265 -40.169 1.00 79.44 648 ARG A N 1
ATOM 4987 C CA . ARG A 1 648 ? 13.769 8.685 -40.203 1.00 79.44 648 ARG A CA 1
ATOM 4988 C C . ARG A 1 648 ? 14.263 9.442 -38.953 1.00 79.44 648 ARG A C 1
ATOM 4990 O O . ARG A 1 648 ? 15.472 9.599 -38.807 1.00 79.44 648 ARG A O 1
ATOM 4997 N N . ASN A 1 649 ? 13.362 9.874 -38.066 1.00 72.69 649 ASN A N 1
ATOM 4998 C CA . ASN A 1 649 ? 13.688 10.628 -36.847 1.00 72.69 649 ASN A CA 1
ATOM 4999 C C . ASN A 1 649 ? 13.748 9.763 -35.577 1.00 72.69 649 ASN A C 1
ATOM 5001 O O . ASN A 1 649 ? 14.077 10.281 -34.514 1.00 72.69 649 ASN A O 1
ATOM 5005 N N . ALA A 1 650 ? 13.451 8.466 -35.667 1.00 77.69 650 ALA A N 1
ATOM 5006 C CA . ALA A 1 650 ? 13.412 7.567 -34.522 1.00 77.69 650 ALA A CA 1
ATOM 5007 C C . ALA A 1 650 ? 14.644 6.655 -34.486 1.00 77.69 650 ALA A C 1
ATOM 5009 O O . ALA A 1 650 ? 15.105 6.153 -35.516 1.00 77.69 650 ALA A O 1
ATOM 5010 N N . ILE A 1 651 ? 15.171 6.446 -33.280 1.00 86.62 651 ILE A N 1
ATOM 5011 C CA . ILE A 1 651 ? 16.261 5.511 -33.001 1.00 86.62 651 ILE A CA 1
ATOM 5012 C C . ILE A 1 651 ? 15.666 4.338 -32.232 1.00 86.62 651 ILE A C 1
ATOM 5014 O O . ILE A 1 651 ? 14.955 4.539 -31.250 1.00 86.62 651 ILE A O 1
ATOM 5018 N N . PHE A 1 652 ? 15.969 3.122 -32.669 1.00 88.94 652 PHE A N 1
ATOM 5019 C CA . PHE A 1 652 ? 15.588 1.905 -31.965 1.00 88.94 652 PHE A CA 1
ATOM 5020 C C . PHE A 1 652 ? 16.765 0.936 -31.897 1.00 88.94 652 PHE A C 1
ATOM 5022 O O . PHE A 1 652 ? 17.716 1.005 -32.683 1.00 88.94 652 PHE A O 1
ATOM 5029 N N . GLU A 1 653 ? 16.702 0.029 -30.929 1.00 91.38 653 GLU A N 1
ATOM 5030 C CA . GLU A 1 653 ? 17.729 -0.988 -30.735 1.00 91.38 653 GLU A CA 1
ATOM 5031 C C . GLU A 1 653 ? 17.318 -2.306 -31.387 1.00 91.38 653 GLU A C 1
ATOM 5033 O O . GLU A 1 653 ? 16.163 -2.721 -31.308 1.00 91.38 653 GLU A O 1
ATOM 5038 N N . ALA A 1 654 ? 18.278 -2.993 -31.993 1.00 91.38 654 ALA A N 1
ATOM 5039 C CA . ALA A 1 654 ? 18.147 -4.376 -32.416 1.00 91.38 654 ALA A CA 1
ATOM 5040 C C . ALA A 1 654 ? 19.224 -5.223 -31.728 1.00 91.38 654 ALA A C 1
ATOM 5042 O O . ALA A 1 654 ? 20.380 -4.807 -31.632 1.00 91.38 654 ALA A O 1
ATOM 5043 N N . GLN A 1 655 ? 18.852 -6.391 -31.217 1.00 90.75 655 GLN A N 1
ATOM 5044 C CA . GLN A 1 655 ? 19.756 -7.310 -30.524 1.00 90.75 655 GLN A CA 1
ATOM 5045 C C . GLN A 1 655 ? 19.746 -8.654 -31.244 1.00 90.75 655 GLN A C 1
ATOM 5047 O O . GLN A 1 655 ? 18.675 -9.152 -31.577 1.00 90.75 655 GLN A O 1
ATOM 5052 N N . MET A 1 656 ? 20.921 -9.229 -31.493 1.00 86.75 656 MET A N 1
ATOM 5053 C CA . MET A 1 656 ? 21.058 -10.553 -32.105 1.00 86.75 656 MET A CA 1
ATOM 5054 C C . MET A 1 656 ? 21.947 -11.465 -31.253 1.00 86.75 656 MET A C 1
ATOM 5056 O O . MET A 1 656 ? 22.911 -10.971 -30.664 1.00 86.75 656 MET A O 1
ATOM 5060 N N . PRO A 1 657 ? 21.658 -12.774 -31.180 1.00 79.56 657 PRO A N 1
ATOM 5061 C CA . PRO A 1 657 ? 22.475 -13.717 -30.423 1.00 79.56 657 PRO A CA 1
ATOM 5062 C C . PRO A 1 657 ? 23.855 -13.913 -31.073 1.00 79.56 657 PRO A C 1
ATOM 5064 O O . PRO A 1 657 ? 23.953 -14.112 -32.285 1.00 79.56 657 PRO A O 1
ATOM 5067 N N . GLY A 1 658 ? 24.914 -13.890 -30.257 1.00 70.69 658 GLY A N 1
ATOM 5068 C CA . GLY A 1 658 ? 26.305 -14.075 -30.689 1.00 70.69 658 GLY A CA 1
ATOM 5069 C C . GLY A 1 658 ? 26.955 -12.867 -31.384 1.00 70.69 658 GLY A C 1
ATOM 5070 O O . GLY A 1 658 ? 26.346 -11.808 -31.553 1.00 70.69 658 GLY A O 1
ATOM 5071 N N . ILE A 1 659 ? 28.227 -13.031 -31.773 1.00 65.50 659 ILE A N 1
ATOM 5072 C CA . ILE A 1 659 ? 29.023 -12.036 -32.512 1.00 65.50 659 ILE A CA 1
ATOM 5073 C C . ILE A 1 659 ? 28.833 -12.283 -34.012 1.00 65.50 659 ILE A C 1
ATOM 5075 O O . ILE A 1 659 ? 29.137 -13.366 -34.505 1.00 65.50 659 ILE A O 1
ATOM 5079 N N . GLY A 1 660 ? 28.333 -11.287 -34.747 1.00 60.22 660 GLY A N 1
ATOM 5080 C CA . GLY A 1 660 ? 28.152 -11.409 -36.199 1.00 60.22 660 GLY A CA 1
ATOM 5081 C C . GLY A 1 660 ? 29.489 -11.471 -36.948 1.00 60.22 660 GLY A C 1
ATOM 5082 O O . GLY A 1 660 ? 30.322 -10.581 -36.769 1.00 60.22 660 GLY A O 1
ATOM 5083 N N . GLU A 1 661 ? 29.668 -12.483 -37.806 1.00 55.38 661 GLU A N 1
ATOM 5084 C CA . GLU A 1 661 ? 30.889 -12.697 -38.608 1.00 55.38 661 GLU A CA 1
ATOM 5085 C C . GLU A 1 661 ? 31.096 -11.636 -39.710 1.00 55.38 661 GLU A C 1
ATOM 5087 O O . GLU A 1 661 ? 32.225 -11.401 -40.141 1.00 55.38 661 GLU A O 1
ATOM 5092 N N . ASP A 1 662 ? 30.029 -10.953 -40.142 1.00 62.19 662 ASP A N 1
ATOM 5093 C CA . ASP A 1 662 ? 30.088 -9.955 -41.215 1.00 62.19 662 ASP A CA 1
ATOM 5094 C C . ASP A 1 662 ? 30.560 -8.567 -40.714 1.00 62.19 662 ASP A C 1
ATOM 5096 O O . ASP A 1 662 ? 30.024 -8.036 -39.726 1.00 62.19 662 ASP A O 1
ATOM 5100 N N . PRO A 1 663 ? 31.511 -7.900 -41.407 1.00 67.44 663 PRO A N 1
ATOM 5101 C CA . PRO A 1 663 ? 31.953 -6.552 -41.066 1.00 67.44 663 PRO A CA 1
ATOM 5102 C C . PRO A 1 663 ? 30.878 -5.523 -41.448 1.00 67.44 663 PRO A C 1
ATOM 5104 O O . PRO A 1 663 ? 30.891 -4.918 -42.522 1.00 67.44 663 PRO A O 1
ATOM 5107 N N . LEU A 1 664 ? 29.918 -5.324 -40.546 1.00 80.56 664 LEU A N 1
ATOM 5108 C CA . LEU A 1 664 ? 28.930 -4.252 -40.617 1.00 80.56 664 LEU A CA 1
ATOM 5109 C C . LEU A 1 664 ? 29.620 -2.887 -40.504 1.00 80.56 664 LEU A C 1
ATOM 5111 O O . LEU A 1 664 ? 30.251 -2.574 -39.495 1.00 80.56 664 LEU A O 1
ATOM 5115 N N . VAL A 1 665 ? 29.467 -2.051 -41.531 1.00 83.50 665 VAL A N 1
ATOM 5116 C CA . VAL A 1 665 ? 30.013 -0.687 -41.549 1.00 83.50 665 VAL A CA 1
ATOM 5117 C C . VAL A 1 665 ? 28.963 0.288 -41.022 1.00 83.50 665 VAL A C 1
ATOM 5119 O O . VAL A 1 665 ? 27.846 0.337 -41.550 1.00 83.50 665 VAL A O 1
ATOM 5122 N N . VAL A 1 666 ? 29.325 1.090 -40.016 1.00 84.94 666 VAL A N 1
ATOM 5123 C CA . VAL A 1 666 ? 28.490 2.193 -39.509 1.00 84.94 666 VAL A CA 1
ATOM 5124 C C . VAL A 1 666 ? 28.073 3.101 -40.671 1.00 84.94 666 VAL A C 1
ATOM 5126 O O . VAL A 1 666 ? 28.895 3.517 -41.485 1.00 84.94 666 VAL A O 1
ATOM 5129 N N . GLY A 1 667 ? 26.777 3.382 -40.774 1.00 81.81 667 GLY A N 1
ATOM 5130 C CA . GLY A 1 667 ? 26.159 4.116 -41.874 1.00 81.81 667 GLY A CA 1
ATOM 5131 C C . GLY A 1 667 ? 25.477 3.246 -42.935 1.00 81.81 667 GLY A C 1
ATOM 5132 O O . GLY A 1 667 ? 24.826 3.808 -43.816 1.00 81.81 667 GLY A O 1
ATOM 5133 N N . SER A 1 668 ? 25.584 1.914 -42.854 1.00 89.50 668 SER A N 1
ATOM 5134 C CA . SER A 1 668 ? 24.860 0.984 -43.738 1.00 89.50 668 SER A CA 1
ATOM 5135 C C . SER A 1 668 ? 23.355 0.995 -43.454 1.00 89.50 668 SER A C 1
ATOM 5137 O O . SER A 1 668 ? 22.943 1.091 -42.303 1.00 89.50 668 SER A O 1
ATOM 5139 N N . LEU A 1 669 ? 22.526 0.874 -44.490 1.00 90.56 669 LEU A N 1
ATOM 5140 C CA . LEU A 1 669 ? 21.084 0.665 -44.367 1.00 90.56 669 LEU A CA 1
ATOM 5141 C C . LEU A 1 669 ? 20.813 -0.834 -44.209 1.00 90.56 669 LEU A C 1
ATOM 5143 O O . LEU A 1 669 ? 21.174 -1.616 -45.091 1.00 90.56 669 LEU A O 1
ATOM 5147 N N . LEU A 1 670 ? 20.196 -1.223 -43.097 1.00 91.62 670 LEU A N 1
ATOM 5148 C CA . LEU A 1 670 ? 19.883 -2.606 -42.744 1.00 91.62 670 LEU A CA 1
ATOM 5149 C C . LEU A 1 670 ? 18.368 -2.819 -42.707 1.00 91.62 670 LEU A C 1
ATOM 5151 O O . LEU A 1 670 ? 17.623 -1.932 -42.297 1.00 91.62 670 LEU A O 1
ATOM 5155 N N . GLU A 1 671 ? 17.924 -4.007 -43.095 1.00 91.81 671 GLU A N 1
ATOM 5156 C CA . GLU A 1 671 ? 16.602 -4.547 -42.790 1.00 91.81 671 GLU A CA 1
ATOM 5157 C C . GLU A 1 671 ? 16.750 -5.597 -41.690 1.00 91.81 671 GLU A C 1
ATOM 5159 O O . GLU A 1 671 ? 17.583 -6.494 -41.806 1.00 91.81 671 GLU A O 1
ATOM 5164 N N . VAL A 1 672 ? 15.964 -5.481 -40.626 1.00 92.44 672 VAL A N 1
ATOM 5165 C CA . VAL A 1 672 ? 15.976 -6.396 -39.483 1.00 92.44 672 VAL A CA 1
ATOM 5166 C C . VAL A 1 672 ? 14.587 -6.987 -39.273 1.00 92.44 672 VAL A C 1
ATOM 5168 O O . VAL A 1 672 ? 13.583 -6.274 -39.325 1.00 92.44 672 VAL A O 1
ATOM 5171 N N . THR A 1 673 ? 14.529 -8.297 -39.044 1.00 91.31 673 THR A N 1
ATOM 5172 C CA . THR A 1 673 ? 13.308 -9.036 -38.708 1.00 91.31 673 THR A CA 1
ATOM 5173 C C . THR A 1 673 ? 13.443 -9.624 -37.302 1.00 91.31 673 THR A C 1
ATOM 5175 O O . THR A 1 673 ? 14.433 -10.265 -36.991 1.00 91.31 673 THR A O 1
ATOM 5178 N N . GLY A 1 674 ? 12.479 -9.434 -36.410 1.00 90.56 674 GLY A N 1
ATOM 5179 C CA . GLY A 1 674 ? 12.607 -9.974 -35.052 1.00 90.56 674 GLY A CA 1
ATOM 5180 C C . GLY A 1 674 ? 11.393 -9.725 -34.179 1.00 90.56 674 GLY A C 1
ATOM 5181 O O . GLY A 1 674 ? 10.386 -9.199 -34.647 1.00 90.56 674 GLY A O 1
ATOM 5182 N N . ILE A 1 675 ? 11.478 -10.128 -32.914 1.00 89.94 675 ILE A N 1
ATOM 5183 C CA . ILE A 1 675 ? 10.407 -9.938 -31.937 1.00 89.94 675 ILE A CA 1
ATOM 5184 C C . ILE A 1 675 ? 10.441 -8.515 -31.391 1.00 89.94 675 ILE A C 1
ATOM 5186 O O . ILE A 1 675 ? 11.473 -8.041 -30.923 1.00 89.94 675 ILE A O 1
ATOM 5190 N N . TYR A 1 676 ? 9.299 -7.839 -31.442 1.00 89.75 676 TYR A N 1
ATOM 5191 C CA . TYR A 1 676 ? 9.114 -6.503 -30.896 1.00 89.75 676 TYR A CA 1
ATOM 5192 C C . TYR A 1 676 ? 8.963 -6.569 -29.372 1.00 89.75 676 TYR A C 1
ATOM 5194 O O . TYR A 1 676 ? 8.020 -7.181 -28.867 1.00 89.75 676 TYR A O 1
ATOM 5202 N N . ARG A 1 677 ? 9.890 -5.940 -28.643 1.00 86.94 677 ARG A N 1
ATOM 5203 C CA . ARG A 1 677 ? 9.914 -5.899 -27.178 1.00 86.94 677 ARG A CA 1
ATOM 5204 C C . ARG A 1 677 ? 9.905 -4.458 -26.692 1.00 86.94 677 ARG A C 1
ATOM 5206 O O . ARG A 1 677 ? 10.861 -3.714 -26.901 1.00 86.94 677 ARG A O 1
ATOM 5213 N N . VAL A 1 678 ? 8.836 -4.067 -26.027 1.00 84.38 678 VAL A N 1
ATOM 5214 C CA . VAL A 1 678 ? 8.646 -2.765 -25.398 1.00 84.38 678 VAL A CA 1
ATOM 5215 C C . VAL A 1 678 ? 9.415 -2.725 -24.084 1.00 84.38 678 VAL A C 1
ATOM 5217 O O . VAL A 1 678 ? 9.397 -3.683 -23.311 1.00 84.38 678 VAL A O 1
ATOM 5220 N N . GLN A 1 679 ? 10.067 -1.606 -23.802 1.00 77.06 679 GLN A N 1
ATOM 5221 C CA . GLN A 1 679 ? 10.599 -1.295 -22.481 1.00 77.06 679 GLN A CA 1
ATOM 5222 C C . GLN A 1 679 ? 9.602 -0.377 -21.779 1.00 77.06 679 GLN A C 1
ATOM 5224 O O . GLN A 1 679 ? 9.256 0.694 -22.288 1.00 77.06 679 GLN A O 1
ATOM 5229 N N . LEU A 1 680 ? 9.109 -0.846 -20.637 1.00 67.19 680 LEU A N 1
ATOM 5230 C CA . LEU A 1 680 ? 8.173 -0.117 -19.794 1.00 67.19 680 LEU A CA 1
ATOM 5231 C C . LEU A 1 680 ? 8.953 0.712 -18.774 1.00 67.19 680 LEU A C 1
ATOM 5233 O O . LEU A 1 680 ? 9.997 0.271 -18.292 1.00 67.19 680 LEU A O 1
ATOM 5237 N N . ASP A 1 681 ? 8.453 1.898 -18.458 1.00 59.25 681 ASP A N 1
ATOM 5238 C CA . ASP A 1 681 ? 8.908 2.645 -17.290 1.00 59.25 681 ASP A CA 1
ATOM 5239 C C . ASP A 1 681 ? 8.251 2.128 -15.993 1.00 59.25 681 ASP A C 1
ATOM 5241 O O . ASP A 1 681 ? 7.478 1.164 -15.988 1.00 59.25 681 ASP A O 1
ATOM 5245 N N . GLU A 1 682 ? 8.562 2.778 -14.874 1.00 43.09 682 GLU A N 1
ATOM 5246 C CA . GLU A 1 682 ? 8.040 2.446 -13.543 1.00 43.09 682 GLU A CA 1
ATOM 5247 C C . GLU A 1 682 ? 6.504 2.594 -13.434 1.00 43.09 682 GLU A C 1
ATOM 5249 O O . GLU A 1 682 ? 5.893 1.983 -12.558 1.00 43.09 682 GLU A O 1
ATOM 5254 N N . TYR A 1 683 ? 5.862 3.318 -14.364 1.00 49.16 683 TYR A N 1
ATOM 5255 C CA . TYR A 1 683 ? 4.406 3.524 -14.455 1.00 49.16 683 TYR A CA 1
ATOM 5256 C C . TYR A 1 683 ? 3.738 2.600 -15.472 1.00 49.16 683 TYR A C 1
ATOM 5258 O O . TYR A 1 683 ? 2.552 2.756 -15.770 1.00 49.16 683 TYR A O 1
ATOM 5266 N N . ARG A 1 684 ? 4.481 1.618 -15.998 1.00 60.72 684 ARG A N 1
ATOM 5267 C CA . ARG A 1 684 ? 4.027 0.689 -17.041 1.00 60.72 684 ARG A CA 1
ATOM 5268 C C . ARG A 1 684 ? 3.663 1.388 -18.354 1.00 60.72 684 ARG A C 1
ATOM 5270 O O . ARG A 1 684 ? 2.865 0.851 -19.123 1.00 60.72 684 ARG A O 1
ATOM 5277 N N . GLN A 1 685 ? 4.258 2.545 -18.640 1.00 67.50 685 GLN A N 1
ATOM 5278 C CA . GLN A 1 685 ? 4.116 3.213 -19.930 1.00 67.50 685 GLN A CA 1
ATOM 5279 C C . GLN A 1 685 ? 5.248 2.801 -20.887 1.00 67.50 685 GLN A C 1
ATOM 5281 O O . GLN A 1 685 ? 6.397 2.635 -20.468 1.00 67.50 685 GLN A O 1
ATOM 5286 N N . PRO A 1 686 ? 4.951 2.600 -22.182 1.00 72.38 686 PRO A N 1
ATOM 5287 C CA . PRO A 1 686 ? 5.950 2.247 -23.184 1.00 72.38 686 PRO A CA 1
ATOM 5288 C C . PRO A 1 686 ? 6.902 3.427 -23.455 1.00 72.38 686 PRO A C 1
ATOM 5290 O O . PRO A 1 686 ? 6.512 4.410 -24.081 1.00 72.38 686 PRO A O 1
ATOM 5293 N N . ARG A 1 687 ? 8.168 3.326 -23.023 1.00 80.06 687 ARG A N 1
ATOM 5294 C CA . ARG A 1 687 ? 9.194 4.378 -23.205 1.00 80.06 687 ARG A CA 1
ATOM 5295 C C . ARG A 1 687 ? 10.009 4.198 -24.484 1.00 80.06 687 ARG A C 1
ATOM 5297 O O . ARG A 1 687 ? 10.321 5.162 -25.178 1.00 80.06 687 ARG A O 1
ATOM 5304 N N . SER A 1 688 ? 10.387 2.963 -24.782 1.00 83.69 688 SER A N 1
ATOM 5305 C CA . SER A 1 688 ? 11.178 2.596 -25.959 1.00 83.69 688 SER A CA 1
ATOM 5306 C C . SER A 1 688 ? 10.813 1.180 -26.402 1.00 83.69 688 SER A C 1
ATOM 5308 O O . SER A 1 688 ? 10.067 0.469 -25.725 1.00 83.69 688 SER A O 1
ATOM 5310 N N . PHE A 1 689 ? 11.322 0.755 -27.553 1.00 88.56 689 PHE A N 1
ATOM 5311 C CA . PHE A 1 689 ? 11.236 -0.635 -27.977 1.00 88.56 689 PHE A CA 1
ATOM 5312 C C . PHE A 1 689 ? 12.578 -1.109 -28.529 1.00 88.56 689 PHE A C 1
ATOM 5314 O O . PHE A 1 689 ? 13.398 -0.324 -29.012 1.00 88.56 689 PHE A O 1
ATOM 5321 N N . SER A 1 690 ? 12.778 -2.417 -28.467 1.00 89.81 690 SER A N 1
ATOM 5322 C CA . SER A 1 690 ? 13.894 -3.128 -29.073 1.00 89.81 690 SER A CA 1
ATOM 5323 C C . SER A 1 690 ? 13.378 -4.279 -29.929 1.00 89.81 690 SER A C 1
ATOM 5325 O O . SER A 1 690 ? 12.335 -4.856 -29.627 1.00 89.81 690 SER A O 1
ATOM 5327 N N . ILE A 1 691 ? 14.118 -4.628 -30.976 1.00 91.38 691 ILE A N 1
ATOM 5328 C CA . ILE A 1 691 ? 13.843 -5.788 -31.824 1.00 91.38 691 ILE A CA 1
ATOM 5329 C C . ILE A 1 691 ? 14.835 -6.891 -31.473 1.00 91.38 691 ILE A C 1
ATOM 5331 O O . ILE A 1 691 ? 16.043 -6.708 -31.598 1.00 91.38 691 ILE A O 1
ATOM 5335 N N . GLU A 1 692 ? 14.332 -8.045 -31.063 1.00 90.50 692 GLU A N 1
ATOM 5336 C CA . GLU A 1 692 ? 15.147 -9.212 -30.737 1.00 90.50 692 GLU A CA 1
ATOM 5337 C C . GLU A 1 692 ? 15.165 -10.169 -31.936 1.00 90.50 692 GLU A C 1
ATOM 5339 O O . GLU A 1 692 ? 14.151 -10.774 -32.293 1.00 90.50 692 GLU A O 1
ATOM 5344 N N . LEU A 1 693 ? 16.306 -10.235 -32.622 1.00 89.31 693 LEU A N 1
ATOM 5345 C CA . LEU A 1 693 ? 16.523 -11.093 -33.783 1.00 89.31 693 LEU A CA 1
ATOM 5346 C C . LEU A 1 693 ? 16.694 -12.536 -33.311 1.00 89.31 693 LEU A C 1
ATOM 5348 O O . LEU A 1 693 ? 17.325 -12.795 -32.288 1.00 89.31 693 LEU A O 1
ATOM 5352 N N . ARG A 1 694 ? 16.165 -13.493 -34.076 1.00 84.50 694 ARG A N 1
ATOM 5353 C CA . ARG A 1 694 ? 16.226 -14.915 -33.703 1.00 84.50 694 ARG A CA 1
ATOM 5354 C C . ARG A 1 694 ? 17.537 -15.536 -34.164 1.00 84.50 694 ARG A C 1
ATOM 5356 O O . ARG A 1 694 ? 18.080 -16.407 -33.494 1.00 84.50 694 ARG A O 1
ATOM 5363 N N . THR A 1 695 ? 18.027 -15.092 -35.319 1.00 82.06 695 THR A N 1
ATOM 5364 C CA . THR A 1 695 ? 19.270 -15.557 -35.944 1.00 82.06 695 THR A CA 1
ATOM 5365 C C . THR A 1 695 ? 19.966 -14.405 -36.680 1.00 82.06 695 THR A C 1
ATOM 5367 O O . THR A 1 695 ? 19.304 -13.419 -37.011 1.00 82.06 695 THR A O 1
ATOM 5370 N N . PRO A 1 696 ? 21.270 -14.512 -36.991 1.00 79.88 696 PRO A N 1
ATOM 5371 C CA . PRO A 1 696 ? 21.953 -13.539 -37.848 1.00 79.88 696 PRO A CA 1
ATOM 5372 C C . PRO A 1 696 ? 21.314 -13.378 -39.241 1.00 79.88 696 PRO A C 1
ATOM 5374 O O . PRO A 1 696 ? 21.355 -12.283 -39.798 1.00 79.88 696 PRO A O 1
ATOM 5377 N N . ASP A 1 697 ? 20.663 -14.422 -39.769 1.00 81.12 697 ASP A N 1
ATOM 5378 C CA . ASP A 1 697 ? 19.971 -14.406 -41.071 1.00 81.12 697 ASP A CA 1
ATOM 5379 C C . ASP A 1 697 ? 18.724 -13.506 -41.089 1.00 81.12 697 ASP A C 1
ATOM 5381 O O . ASP A 1 697 ? 18.238 -13.117 -42.153 1.00 81.12 697 ASP A O 1
ATOM 5385 N N . ASP A 1 698 ? 18.209 -13.134 -39.914 1.00 86.50 698 ASP A N 1
ATOM 5386 C CA . ASP A 1 698 ? 17.103 -12.186 -39.793 1.00 86.50 698 ASP A CA 1
ATOM 5387 C C . ASP A 1 698 ? 17.523 -10.727 -40.089 1.00 86.50 698 ASP A C 1
ATOM 5389 O O . ASP A 1 698 ? 16.691 -9.813 -40.058 1.00 86.50 698 ASP A O 1
ATOM 5393 N N . MET A 1 699 ? 18.803 -10.493 -40.390 1.00 89.31 699 MET A N 1
ATOM 5394 C CA . MET A 1 699 ? 19.365 -9.200 -40.765 1.00 89.31 699 MET A CA 1
ATOM 5395 C C . MET A 1 699 ? 19.861 -9.216 -42.213 1.00 89.31 699 MET A C 1
ATOM 5397 O O . MET A 1 699 ? 20.623 -10.085 -42.628 1.00 89.31 699 MET A O 1
ATOM 5401 N N . ARG A 1 700 ? 19.501 -8.187 -42.984 1.00 88.06 700 ARG A N 1
ATOM 5402 C CA . ARG A 1 700 ? 19.905 -8.042 -44.386 1.00 88.06 700 ARG A CA 1
ATOM 5403 C C . ARG A 1 700 ? 20.449 -6.644 -44.669 1.00 88.06 700 ARG A C 1
ATOM 5405 O O . ARG A 1 700 ? 19.793 -5.642 -44.405 1.00 88.06 700 ARG A O 1
ATOM 5412 N N . VAL A 1 701 ? 21.646 -6.557 -45.250 1.00 88.12 701 VAL A N 1
ATOM 5413 C CA . VAL A 1 701 ? 22.245 -5.276 -45.664 1.00 88.12 701 VAL A CA 1
ATOM 5414 C C . VAL A 1 701 ? 21.603 -4.817 -46.977 1.00 88.12 701 VAL A C 1
ATOM 5416 O O . VAL A 1 701 ? 21.768 -5.466 -48.008 1.00 88.12 701 VAL A O 1
ATOM 5419 N N . LEU A 1 702 ? 20.878 -3.697 -46.951 1.00 88.19 702 LEU A N 1
ATOM 5420 C CA . LEU A 1 702 ? 20.208 -3.118 -48.121 1.00 88.19 702 LEU A CA 1
ATOM 5421 C C . LEU A 1 702 ? 21.121 -2.174 -48.913 1.00 88.19 702 LEU A C 1
ATOM 5423 O O . LEU A 1 702 ? 21.107 -2.188 -50.141 1.00 88.19 702 LEU A O 1
ATOM 5427 N N . ALA A 1 703 ? 21.920 -1.355 -48.222 1.00 83.94 703 ALA A N 1
ATOM 5428 C CA . ALA A 1 703 ? 22.872 -0.438 -48.850 1.00 83.94 703 ALA A CA 1
ATOM 5429 C C . ALA A 1 703 ? 24.074 -0.164 -47.936 1.00 83.94 703 ALA A C 1
ATOM 5431 O O . ALA A 1 703 ? 23.919 -0.007 -46.728 1.00 83.94 703 ALA A O 1
ATOM 5432 N N . ARG A 1 704 ? 25.278 -0.060 -48.509 1.00 79.62 704 ARG A N 1
ATOM 5433 C CA . ARG A 1 704 ? 26.489 0.404 -47.804 1.00 79.62 704 ARG A CA 1
ATOM 5434 C C . ARG A 1 704 ? 26.665 1.917 -48.013 1.00 79.62 704 ARG A C 1
ATOM 5436 O O . ARG A 1 704 ? 26.222 2.419 -49.049 1.00 79.62 704 ARG A O 1
ATOM 5443 N N . PRO A 1 705 ? 27.274 2.657 -47.068 1.00 69.12 705 PRO A N 1
ATOM 5444 C CA . PRO A 1 705 ? 27.452 4.100 -47.213 1.00 69.12 705 PRO A CA 1
ATOM 5445 C C . PRO A 1 705 ? 28.269 4.429 -48.481 1.00 69.12 705 PRO A C 1
ATOM 5447 O O . PRO A 1 705 ? 29.230 3.714 -48.783 1.00 69.12 705 PRO A O 1
ATOM 5450 N N . PRO A 1 706 ? 27.913 5.487 -49.239 1.00 65.56 706 PRO A N 1
ATOM 5451 C CA . PRO A 1 706 ? 28.689 5.924 -50.396 1.00 65.56 706 PRO A CA 1
ATOM 5452 C C . PRO A 1 706 ? 30.119 6.293 -49.988 1.00 65.56 706 PRO A C 1
ATOM 5454 O O . PRO A 1 706 ? 30.339 6.890 -48.939 1.00 65.56 706 PRO A O 1
ATOM 5457 N N . TRP A 1 707 ? 31.089 6.020 -50.858 1.00 59.72 707 TRP A N 1
ATOM 5458 C CA . TRP A 1 707 ? 32.505 6.384 -50.692 1.00 59.72 707 TRP A CA 1
ATOM 5459 C C . TRP A 1 707 ? 32.784 7.906 -50.734 1.00 59.72 707 TRP A C 1
ATOM 5461 O O . TRP A 1 707 ? 33.936 8.313 -50.607 1.00 59.72 707 TRP A O 1
ATOM 5471 N N . TRP A 1 708 ? 31.743 8.737 -50.881 1.00 51.28 708 TRP A N 1
ATOM 5472 C CA . TRP A 1 708 ? 31.801 10.201 -50.871 1.00 51.28 708 TRP A CA 1
ATOM 5473 C C . TRP A 1 708 ? 31.500 10.747 -49.468 1.00 51.28 708 TRP A C 1
ATOM 5475 O O . TRP A 1 708 ? 30.380 10.605 -48.977 1.00 51.28 708 TRP A O 1
ATOM 5485 N N . SER A 1 709 ? 32.471 11.397 -48.820 1.00 51.03 709 SER A N 1
ATOM 5486 C CA . SER A 1 709 ? 32.272 12.073 -47.525 1.00 51.03 709 SER A CA 1
ATOM 5487 C C . SER A 1 709 ? 31.925 13.559 -47.705 1.00 51.03 709 SER A C 1
ATOM 5489 O O . SER A 1 709 ? 32.313 14.187 -48.691 1.00 51.03 709 SER A O 1
ATOM 5491 N N . SER A 1 710 ? 31.232 14.170 -46.737 1.00 51.03 710 SER A N 1
ATOM 5492 C CA . SER A 1 710 ? 30.907 15.613 -46.736 1.00 51.03 710 SER A CA 1
ATOM 5493 C C . SER A 1 710 ? 32.147 16.511 -46.870 1.00 51.03 710 SER A C 1
ATOM 5495 O O . SER A 1 710 ? 32.084 17.586 -47.462 1.00 51.03 710 SER A O 1
ATOM 5497 N N . THR A 1 711 ? 33.304 16.032 -46.413 1.00 56.22 711 THR A N 1
ATOM 5498 C CA . THR A 1 711 ? 34.619 16.651 -46.622 1.00 56.22 711 THR A CA 1
ATOM 5499 C C . THR A 1 711 ? 35.059 16.683 -48.089 1.00 56.22 711 THR A C 1
ATOM 5501 O O . THR A 1 711 ? 35.683 17.653 -48.505 1.00 56.22 711 THR A O 1
ATOM 5504 N N . GLN A 1 712 ? 34.715 15.679 -48.902 1.00 58.06 712 GLN A N 1
ATOM 5505 C CA . GLN A 1 712 ? 34.997 15.671 -50.345 1.00 58.06 712 GLN A CA 1
ATOM 5506 C C . GLN A 1 712 ? 34.016 16.562 -51.120 1.00 58.06 712 GLN A C 1
ATOM 5508 O O . GLN A 1 712 ? 34.416 17.241 -52.065 1.00 58.06 712 GLN A O 1
ATOM 5513 N N . VAL A 1 713 ? 32.756 16.635 -50.673 1.00 59.34 713 VAL A N 1
ATOM 5514 C CA . VAL A 1 713 ? 31.771 17.589 -51.207 1.00 59.34 713 VAL A CA 1
ATOM 5515 C C . VAL A 1 713 ? 32.228 19.026 -50.959 1.00 59.34 713 VAL A C 1
ATOM 5517 O O . VAL A 1 713 ? 32.111 19.840 -51.860 1.00 59.34 713 VAL A O 1
ATOM 5520 N N . LEU A 1 714 ? 32.828 19.346 -49.807 1.00 65.31 714 LEU A N 1
ATOM 5521 C CA . LEU A 1 714 ? 33.345 20.692 -49.518 1.00 65.31 714 LEU A CA 1
ATOM 5522 C C . LEU A 1 714 ? 34.396 21.163 -50.545 1.00 65.31 714 LEU A C 1
ATOM 5524 O O . LEU A 1 714 ? 34.364 22.314 -50.977 1.00 65.31 714 LEU A O 1
ATOM 5528 N N . TRP A 1 715 ? 35.283 20.263 -50.984 1.00 64.56 715 TRP A N 1
ATOM 5529 C CA . TRP A 1 715 ? 36.284 20.555 -52.018 1.00 64.56 715 TRP A CA 1
ATOM 5530 C C . TRP A 1 715 ? 35.654 20.790 -53.395 1.00 64.56 715 TRP A C 1
ATOM 5532 O O . TRP A 1 715 ? 36.025 21.735 -54.092 1.00 64.56 715 TRP A O 1
ATOM 5542 N N . VAL A 1 716 ? 34.663 19.978 -53.769 1.00 71.25 716 VAL A N 1
ATOM 5543 C CA . VAL A 1 716 ? 33.933 20.132 -55.038 1.00 71.25 716 VAL A CA 1
ATOM 5544 C C . VAL A 1 716 ? 33.059 21.392 -55.024 1.00 71.25 716 VAL A C 1
ATOM 5546 O O . VAL A 1 716 ? 33.046 22.138 -56.000 1.00 71.25 716 VAL A O 1
ATOM 5549 N N . SER A 1 717 ? 32.400 21.686 -53.902 1.00 68.00 717 SER A N 1
ATOM 5550 C CA . SER A 1 717 ? 31.613 22.901 -53.673 1.00 68.00 717 SER A CA 1
ATOM 5551 C C . SER A 1 717 ? 32.475 24.159 -53.720 1.00 68.00 717 SER A C 1
ATOM 5553 O O . SER A 1 717 ? 32.061 25.149 -54.312 1.00 68.00 717 SER A O 1
ATOM 5555 N N . GLY A 1 718 ? 33.688 24.127 -53.159 1.00 76.25 718 GLY A N 1
ATOM 5556 C CA . GLY A 1 718 ? 34.643 25.235 -53.252 1.00 76.25 718 GLY A CA 1
ATOM 5557 C C . GLY A 1 718 ? 35.078 25.520 -54.694 1.00 76.25 718 GLY A C 1
ATOM 5558 O O . GLY A 1 718 ? 35.105 26.676 -55.116 1.00 76.25 718 GLY A O 1
ATOM 5559 N N . ALA A 1 719 ? 35.338 24.474 -55.483 1.00 73.44 719 ALA A N 1
ATOM 5560 C CA . ALA A 1 719 ? 35.646 24.606 -56.909 1.00 73.44 719 ALA A CA 1
ATOM 5561 C C . ALA A 1 719 ? 34.442 25.118 -57.725 1.00 73.44 719 ALA A C 1
ATOM 5563 O O . ALA A 1 719 ? 34.599 25.982 -58.592 1.00 73.44 719 ALA A O 1
ATOM 5564 N N . LEU A 1 720 ? 33.232 24.640 -57.413 1.00 75.38 720 LEU A N 1
ATOM 5565 C CA . LEU A 1 720 ? 31.984 25.112 -58.017 1.00 75.38 720 LEU A CA 1
ATOM 5566 C C . LEU A 1 720 ? 31.686 26.568 -57.665 1.00 75.38 720 LEU A C 1
ATOM 5568 O O . LEU A 1 720 ? 31.298 27.307 -58.559 1.00 75.38 720 LEU A O 1
ATOM 5572 N N . LEU A 1 721 ? 31.914 27.008 -56.424 1.00 76.62 721 LEU A N 1
ATOM 5573 C CA . LEU A 1 721 ? 31.732 28.401 -55.998 1.00 76.62 721 LEU A CA 1
ATOM 5574 C C . LEU A 1 721 ? 32.652 29.343 -56.785 1.00 76.62 721 LEU A C 1
ATOM 5576 O O . LEU A 1 721 ? 32.232 30.416 -57.210 1.00 76.62 721 LEU A O 1
ATOM 5580 N N . LEU A 1 722 ? 33.891 28.918 -57.038 1.00 74.38 722 LEU A N 1
ATOM 5581 C CA . LEU A 1 722 ? 34.866 29.684 -57.813 1.00 74.38 722 LEU A CA 1
ATOM 5582 C C . LEU A 1 722 ? 34.462 29.791 -59.295 1.00 74.38 722 LEU A C 1
ATOM 5584 O O . LEU A 1 722 ? 34.542 30.869 -59.888 1.00 74.38 722 LEU A O 1
ATOM 5588 N N . ALA A 1 723 ? 33.936 28.706 -59.874 1.00 74.62 723 ALA A N 1
ATOM 5589 C CA . ALA A 1 723 ? 33.327 28.721 -61.204 1.00 74.62 723 ALA A CA 1
ATOM 5590 C C . ALA A 1 723 ? 32.042 29.573 -61.241 1.00 74.62 723 ALA A C 1
ATOM 5592 O O . ALA A 1 723 ? 31.815 30.309 -62.202 1.00 74.62 723 ALA A O 1
ATOM 5593 N N . MET A 1 724 ? 31.244 29.542 -60.169 1.00 76.31 724 MET A N 1
ATOM 5594 C CA . MET A 1 724 ? 30.020 30.328 -60.028 1.00 76.31 724 MET A CA 1
ATOM 5595 C C . MET A 1 724 ? 30.320 31.825 -59.967 1.00 76.31 724 MET A C 1
ATOM 5597 O O . MET A 1 724 ? 29.659 32.600 -60.652 1.00 76.31 724 MET A O 1
ATOM 5601 N N . LEU A 1 725 ? 31.348 32.238 -59.222 1.00 78.25 725 LEU A N 1
ATOM 5602 C CA . LEU A 1 725 ? 31.807 33.629 -59.154 1.00 78.25 725 LEU A CA 1
ATOM 5603 C C . LEU A 1 725 ? 32.297 34.132 -60.520 1.00 78.25 725 LEU A C 1
ATOM 5605 O O . LEU A 1 725 ? 31.981 35.257 -60.907 1.00 78.25 725 LEU A O 1
ATOM 5609 N N . MET A 1 726 ? 32.973 33.280 -61.297 1.00 74.75 726 MET A N 1
ATOM 5610 C CA . MET A 1 726 ? 33.355 33.581 -62.683 1.00 74.75 726 MET A CA 1
ATOM 5611 C C . MET A 1 726 ? 32.124 33.742 -63.594 1.00 74.75 726 MET A C 1
ATOM 5613 O O . MET A 1 726 ? 32.042 34.707 -64.357 1.00 74.75 726 MET A O 1
ATOM 5617 N N . THR A 1 727 ? 31.116 32.867 -63.476 1.00 74.19 727 THR A N 1
ATOM 5618 C CA . THR A 1 727 ? 29.848 33.012 -64.219 1.00 74.19 727 THR A CA 1
ATOM 5619 C C . THR A 1 727 ? 28.989 34.182 -63.740 1.00 74.19 727 THR A C 1
ATOM 5621 O O . THR A 1 727 ? 28.300 34.792 -64.550 1.00 74.19 727 THR A O 1
ATOM 5624 N N . ALA A 1 728 ? 29.039 34.553 -62.460 1.00 71.62 728 ALA A N 1
ATOM 5625 C CA . ALA A 1 728 ? 28.325 35.702 -61.911 1.00 71.62 728 ALA A CA 1
ATOM 5626 C C . ALA A 1 728 ? 28.962 37.019 -62.373 1.00 71.62 728 ALA A C 1
ATOM 5628 O O . ALA A 1 728 ? 28.242 37.947 -62.736 1.00 71.62 728 ALA A O 1
ATOM 5629 N N . GLY A 1 729 ? 30.296 37.073 -62.467 1.00 74.06 729 GLY A N 1
ATOM 5630 C CA . GLY A 1 729 ? 31.013 38.174 -63.115 1.00 74.06 729 GLY A CA 1
ATOM 5631 C C . GLY A 1 729 ? 30.614 38.342 -64.587 1.00 74.06 729 GLY A C 1
ATOM 5632 O O . GLY A 1 729 ? 30.335 39.456 -65.033 1.00 74.06 729 GLY A O 1
ATOM 5633 N N . TRP A 1 730 ? 30.470 37.235 -65.324 1.00 69.69 730 TRP A N 1
ATOM 5634 C CA . TRP A 1 730 ? 29.929 37.240 -66.692 1.00 69.69 730 TRP A CA 1
ATOM 5635 C C . TRP A 1 730 ? 28.452 37.679 -66.727 1.00 69.69 730 TRP A C 1
ATOM 5637 O O . TRP A 1 730 ? 28.042 38.482 -67.566 1.00 69.69 730 TRP A O 1
ATOM 5647 N N . GLY A 1 731 ? 27.641 37.192 -65.788 1.00 69.56 731 GLY A N 1
ATOM 5648 C CA . GLY A 1 731 ? 26.216 37.492 -65.670 1.00 69.56 731 GLY A CA 1
ATOM 5649 C C . GLY A 1 731 ? 25.928 38.956 -65.338 1.00 69.56 731 GLY A C 1
ATOM 5650 O O . GLY A 1 731 ? 25.007 39.528 -65.913 1.00 69.56 731 GLY A O 1
ATOM 5651 N N . MET A 1 732 ? 26.734 39.604 -64.492 1.00 71.81 732 MET A N 1
ATOM 5652 C CA . MET A 1 732 ? 26.615 41.044 -64.221 1.00 71.81 732 MET A CA 1
ATOM 5653 C C . MET A 1 732 ? 26.915 41.885 -65.468 1.00 71.81 732 MET A C 1
ATOM 5655 O O . MET A 1 732 ? 26.215 42.865 -65.728 1.00 71.81 732 MET A O 1
ATOM 5659 N N . SER A 1 733 ? 27.877 41.456 -66.292 1.00 66.06 733 SER A N 1
ATOM 5660 C CA . SER A 1 733 ? 28.148 42.073 -67.597 1.00 66.06 733 SER A CA 1
ATOM 5661 C C . SER A 1 733 ? 26.952 41.948 -68.561 1.00 66.06 733 SER A C 1
ATOM 5663 O O . SER A 1 733 ? 26.621 42.894 -69.277 1.00 66.06 733 SER A O 1
ATOM 5665 N N . LEU A 1 734 ? 26.230 40.819 -68.530 1.00 65.81 734 LEU A N 1
ATOM 5666 C CA . LEU A 1 734 ? 25.047 40.576 -69.369 1.00 65.81 734 LEU A CA 1
ATOM 5667 C C . LEU A 1 734 ? 23.764 41.247 -68.828 1.00 65.81 734 LEU A C 1
ATOM 5669 O O . LEU A 1 734 ? 22.933 41.729 -69.598 1.00 65.81 734 LEU A O 1
ATOM 5673 N N . ALA A 1 735 ? 23.601 41.330 -67.506 1.00 61.56 735 ALA A N 1
ATOM 5674 C CA . ALA A 1 735 ? 22.456 41.960 -66.847 1.00 61.56 735 ALA A CA 1
ATOM 5675 C C . ALA A 1 735 ? 22.442 43.485 -67.027 1.00 61.56 735 ALA A C 1
ATOM 5677 O O . ALA A 1 735 ? 21.366 44.076 -67.129 1.00 61.56 735 ALA A O 1
ATOM 5678 N N . HIS A 1 736 ? 23.617 44.111 -67.145 1.00 63.69 736 HIS A N 1
ATOM 5679 C CA . HIS A 1 736 ? 23.728 45.511 -67.555 1.00 63.69 736 HIS A CA 1
ATOM 5680 C C . HIS A 1 736 ? 23.130 45.746 -68.957 1.00 63.69 736 HIS A C 1
ATOM 5682 O O . HIS A 1 736 ? 22.458 46.749 -69.174 1.00 63.69 736 HIS A O 1
ATOM 5688 N N . LYS A 1 737 ? 23.272 44.780 -69.878 1.00 57.50 737 LYS A N 1
ATOM 5689 C CA . LYS A 1 737 ? 22.665 44.823 -71.222 1.00 57.50 737 LYS A CA 1
ATOM 5690 C C . LYS A 1 737 ? 21.149 44.574 -71.231 1.00 57.50 737 LYS A C 1
ATOM 5692 O O . LYS A 1 737 ? 20.456 45.178 -72.039 1.00 57.50 737 LYS A O 1
ATOM 5697 N N . ASN A 1 738 ? 20.623 43.721 -70.346 1.00 59.00 738 ASN A N 1
ATOM 5698 C CA . ASN A 1 738 ? 19.200 43.333 -70.348 1.00 59.00 738 ASN A CA 1
ATOM 5699 C C . ASN A 1 738 ? 18.259 44.292 -69.602 1.00 59.00 738 ASN A C 1
ATOM 5701 O O . ASN A 1 738 ? 17.063 44.299 -69.889 1.00 59.00 738 ASN A O 1
ATOM 5705 N N . ARG A 1 739 ? 18.752 45.102 -68.655 1.00 62.53 739 ARG A N 1
ATOM 5706 C CA . ARG A 1 739 ? 17.904 46.086 -67.949 1.00 62.53 739 ARG A CA 1
ATOM 5707 C C . ARG A 1 739 ? 17.324 47.147 -68.890 1.00 62.53 739 ARG A C 1
ATOM 5709 O O . ARG A 1 739 ? 16.199 47.564 -68.687 1.00 62.53 739 ARG A O 1
ATOM 5716 N N . LEU A 1 740 ? 18.025 47.462 -69.978 1.00 60.59 740 LEU A N 1
ATOM 5717 C CA . LEU A 1 740 ? 17.553 48.372 -71.027 1.00 60.59 740 LEU A CA 1
ATOM 5718 C C . LEU A 1 740 ? 16.384 47.818 -71.872 1.00 60.59 740 LEU A C 1
ATOM 5720 O O . LEU A 1 740 ? 15.728 48.592 -72.556 1.00 60.59 740 LEU A O 1
ATOM 5724 N N . LEU A 1 741 ? 16.119 46.504 -71.850 1.00 57.66 741 LEU A N 1
ATOM 5725 C CA . LEU A 1 741 ? 15.089 45.856 -72.684 1.00 57.66 741 LEU A CA 1
ATOM 5726 C C . LEU A 1 741 ? 13.740 45.657 -71.974 1.00 57.66 741 LEU A C 1
ATOM 5728 O O . LEU A 1 741 ? 12.732 45.473 -72.647 1.00 57.66 741 LEU A O 1
ATOM 5732 N N . ARG A 1 742 ? 13.703 45.662 -70.635 1.00 59.53 742 ARG A N 1
ATOM 5733 C CA . ARG A 1 742 ? 12.496 45.319 -69.852 1.00 59.53 742 ARG A CA 1
ATOM 5734 C C . ARG A 1 742 ? 11.602 46.506 -69.517 1.00 59.53 742 ARG A C 1
ATOM 5736 O O . ARG A 1 742 ? 10.411 46.308 -69.307 1.00 59.53 742 ARG A O 1
ATOM 5743 N N . ASP A 1 743 ? 12.143 47.718 -69.530 1.00 61.38 743 ASP A N 1
ATOM 5744 C CA . ASP A 1 743 ? 11.348 48.925 -69.284 1.00 61.38 743 ASP A CA 1
ATOM 5745 C C . ASP A 1 743 ? 10.328 49.196 -70.413 1.00 61.38 743 ASP A C 1
ATOM 5747 O O . ASP A 1 743 ? 9.377 49.938 -70.209 1.00 61.38 743 ASP A O 1
ATOM 5751 N N . ALA A 1 744 ? 10.458 48.533 -71.571 1.00 57.84 744 ALA A N 1
ATOM 5752 C CA . ALA A 1 744 ? 9.556 48.669 -72.717 1.00 57.84 744 ALA A CA 1
ATOM 5753 C C . ALA A 1 744 ? 8.309 47.750 -72.696 1.00 57.84 744 ALA A C 1
ATOM 5755 O O . ALA A 1 744 ? 7.395 47.974 -73.481 1.00 57.84 744 ALA A O 1
ATOM 5756 N N . ASP A 1 745 ? 8.251 46.722 -71.838 1.00 57.16 745 ASP A N 1
ATOM 5757 C CA . ASP A 1 745 ? 7.191 45.686 -71.886 1.00 57.16 745 ASP A CA 1
ATOM 5758 C C . ASP A 1 745 ? 6.103 45.871 -70.807 1.00 57.16 745 ASP A C 1
ATOM 5760 O O . ASP A 1 745 ? 4.992 45.354 -70.905 1.00 57.16 745 ASP A O 1
ATOM 5764 N N . ARG A 1 746 ? 6.398 46.655 -69.765 1.00 58.12 746 ARG A N 1
ATOM 5765 C CA . ARG A 1 746 ? 5.549 46.779 -68.571 1.00 58.12 746 ARG A CA 1
ATOM 5766 C C . ARG A 1 746 ? 4.371 47.754 -68.726 1.00 58.12 746 ARG A C 1
ATOM 5768 O O . ARG A 1 746 ? 3.402 47.636 -67.988 1.00 58.12 746 ARG A O 1
ATOM 5775 N N . GLU A 1 747 ? 4.393 48.667 -69.695 1.00 60.16 747 GLU A N 1
ATOM 5776 C CA . GLU A 1 747 ? 3.300 49.637 -69.901 1.00 60.16 747 GLU A CA 1
ATOM 5777 C C . GLU A 1 747 ? 2.026 49.034 -70.537 1.00 60.16 747 GLU A C 1
ATOM 5779 O O . GLU A 1 747 ? 0.976 49.671 -70.517 1.00 60.16 747 GLU A O 1
ATOM 5784 N N . LEU A 1 748 ? 2.067 47.809 -71.084 1.00 56.25 748 LEU A N 1
ATOM 5785 C CA . LEU A 1 748 ? 0.985 47.287 -71.936 1.00 56.25 748 LEU A CA 1
ATOM 5786 C C . LEU A 1 748 ? -0.085 46.443 -71.206 1.00 56.25 748 LEU A C 1
ATOM 5788 O O . LEU A 1 748 ? -1.178 46.263 -71.740 1.00 56.25 748 LEU A O 1
ATOM 5792 N N . GLN A 1 749 ? 0.182 45.905 -70.011 1.00 55.53 749 GLN A N 1
ATOM 5793 C CA . GLN A 1 749 ? -0.694 44.881 -69.403 1.00 55.53 749 GLN A CA 1
ATOM 5794 C C . GLN A 1 749 ? -1.662 45.370 -68.312 1.00 55.53 749 GLN A C 1
ATOM 5796 O O . GLN A 1 749 ? -2.612 44.656 -68.000 1.00 55.53 749 GLN A O 1
ATOM 5801 N N . GLU A 1 750 ? -1.504 46.571 -67.760 1.00 56.84 750 GLU A N 1
ATOM 5802 C CA . GLU A 1 750 ? -2.299 47.004 -66.594 1.00 56.84 750 GLU A CA 1
ATOM 5803 C C . GLU A 1 750 ? -3.701 47.565 -66.940 1.00 56.84 750 GLU A C 1
ATOM 5805 O O . GLU A 1 750 ? -4.533 47.719 -66.054 1.00 56.84 750 GLU A O 1
ATOM 5810 N N . ALA A 1 751 ? -4.036 47.804 -68.214 1.00 57.91 751 ALA A N 1
ATOM 5811 C CA . ALA A 1 751 ? -5.276 48.503 -68.591 1.00 57.91 751 ALA A CA 1
ATOM 5812 C C . ALA A 1 751 ? -6.530 47.621 -68.817 1.00 57.91 751 ALA A C 1
ATOM 5814 O O . ALA A 1 751 ? -7.615 48.170 -68.999 1.00 57.91 751 ALA A O 1
ATOM 5815 N N . ASN A 1 752 ? -6.429 46.283 -68.843 1.00 57.38 752 ASN A N 1
ATOM 5816 C CA . ASN A 1 752 ? -7.468 45.451 -69.485 1.00 57.38 752 ASN A CA 1
ATOM 5817 C C . ASN A 1 752 ? -8.377 44.613 -68.555 1.00 57.38 752 ASN A C 1
ATOM 5819 O O . ASN A 1 752 ? -9.317 44.000 -69.047 1.00 57.38 752 ASN A O 1
ATOM 5823 N N . THR A 1 753 ? -8.154 44.564 -67.238 1.00 56.97 753 THR A N 1
ATOM 5824 C CA . THR A 1 753 ? -8.807 43.538 -66.380 1.00 56.97 753 THR A CA 1
ATOM 5825 C C . THR A 1 753 ? -9.892 44.073 -65.429 1.00 56.97 753 THR A C 1
ATOM 5827 O O . THR A 1 753 ? -10.602 43.291 -64.804 1.00 56.97 753 THR A O 1
ATOM 5830 N N . GLU A 1 754 ? -10.082 45.390 -65.307 1.00 55.69 754 GLU A N 1
ATOM 5831 C CA . GLU A 1 754 ? -10.917 45.974 -64.236 1.00 55.69 754 GLU A CA 1
ATOM 5832 C C . GLU A 1 754 ? -12.406 46.216 -64.601 1.00 55.69 754 GLU A C 1
ATOM 5834 O O . GLU A 1 754 ? -13.226 46.516 -63.735 1.00 55.69 754 GLU A O 1
ATOM 5839 N N . LEU A 1 755 ? -12.819 46.042 -65.862 1.00 56.88 755 LEU A N 1
ATOM 5840 C CA . LEU A 1 755 ? -14.148 46.477 -66.337 1.00 56.88 755 LEU A CA 1
ATOM 5841 C C . LEU A 1 755 ? -15.283 45.429 -66.281 1.00 56.88 755 LEU A C 1
ATOM 5843 O O . LEU A 1 755 ? -16.449 45.819 -66.336 1.00 56.88 755 LEU A O 1
ATOM 5847 N N . GLU A 1 756 ? -15.012 44.127 -66.137 1.00 54.47 756 GLU A N 1
ATOM 5848 C CA . GLU A 1 756 ? -16.037 43.093 -66.411 1.00 54.47 756 GLU A CA 1
ATOM 5849 C C . GLU A 1 756 ? -16.900 42.636 -65.209 1.00 54.47 756 GLU A C 1
ATOM 5851 O O . GLU A 1 756 ? -18.012 42.152 -65.408 1.00 54.47 756 GLU A O 1
ATOM 5856 N N . ASN A 1 757 ? -16.497 42.842 -63.949 1.00 53.03 757 ASN A N 1
ATOM 5857 C CA . ASN A 1 757 ? -17.125 42.122 -62.818 1.00 53.03 757 ASN A CA 1
ATOM 5858 C C . ASN A 1 757 ? -18.343 42.790 -62.132 1.00 53.03 757 ASN A C 1
ATOM 5860 O O . ASN A 1 757 ? -18.924 42.206 -61.221 1.00 53.03 757 ASN A O 1
ATOM 5864 N N . ARG A 1 758 ? -18.785 43.992 -62.527 1.00 60.44 758 ARG A N 1
ATOM 5865 C CA . ARG A 1 758 ? -19.690 44.822 -61.689 1.00 60.44 758 ARG A CA 1
ATOM 5866 C C . ARG A 1 758 ? -21.202 44.788 -61.994 1.00 60.44 758 ARG A C 1
ATOM 5868 O O . ARG A 1 758 ? -21.943 45.530 -61.355 1.00 60.44 758 ARG A O 1
ATOM 5875 N N . VAL A 1 759 ? -21.688 43.987 -62.949 1.00 57.66 759 VAL A N 1
ATOM 5876 C CA . VAL A 1 759 ? -23.056 44.153 -63.515 1.00 57.66 759 VAL A CA 1
ATOM 5877 C C . VAL A 1 759 ? -24.087 43.079 -63.096 1.00 57.66 759 VAL A C 1
ATOM 5879 O O . VAL A 1 759 ? -25.284 43.303 -63.244 1.00 57.66 759 VAL A O 1
ATOM 5882 N N . VAL A 1 760 ? -23.700 41.944 -62.505 1.00 58.81 760 VAL A N 1
ATOM 5883 C CA . VAL A 1 760 ? -24.608 40.773 -62.380 1.00 58.81 760 VAL A CA 1
ATOM 5884 C C . VAL A 1 760 ? -25.490 40.743 -61.110 1.00 58.81 760 VAL A C 1
ATOM 5886 O O . VAL A 1 760 ? -26.523 40.078 -61.091 1.00 58.81 760 VAL A O 1
ATOM 5889 N N . GLU A 1 761 ? -25.168 41.485 -60.051 1.00 54.66 761 GLU A N 1
ATOM 5890 C CA . GLU A 1 761 ? -25.678 41.177 -58.698 1.00 54.66 761 GLU A CA 1
ATOM 5891 C C . GLU A 1 761 ? -27.089 41.721 -58.352 1.00 54.66 761 GLU A C 1
ATOM 5893 O O . GLU A 1 761 ? -27.744 41.215 -57.447 1.00 54.66 761 GLU A O 1
ATOM 5898 N N . ARG A 1 762 ? -27.630 42.714 -59.077 1.00 57.44 762 ARG A N 1
ATOM 5899 C CA . ARG A 1 762 ? -28.746 43.554 -58.569 1.00 57.44 762 ARG A CA 1
ATOM 5900 C C . ARG A 1 762 ? -30.179 43.143 -58.948 1.00 57.44 762 ARG A C 1
ATOM 5902 O O . ARG A 1 762 ? -31.120 43.857 -58.619 1.00 57.44 762 ARG A O 1
ATOM 5909 N N . THR A 1 763 ? -30.376 42.011 -59.621 1.00 56.06 763 THR A N 1
ATOM 5910 C CA . THR A 1 763 ? -31.697 41.623 -60.182 1.00 56.06 763 THR A CA 1
ATOM 5911 C C . THR A 1 763 ? -32.472 40.628 -59.299 1.00 56.06 763 THR A C 1
ATOM 5913 O O . THR A 1 763 ? -33.600 40.263 -59.617 1.00 56.06 763 THR A O 1
ATOM 5916 N N . ARG A 1 764 ? -31.891 40.177 -58.178 1.00 57.28 764 ARG A N 1
ATOM 5917 C CA . ARG A 1 764 ? -32.392 39.041 -57.382 1.00 57.28 764 ARG A CA 1
ATOM 5918 C C . ARG A 1 764 ? -33.425 39.397 -56.298 1.00 57.28 764 ARG A C 1
ATOM 5920 O O . ARG A 1 764 ? -34.225 38.540 -55.940 1.00 57.28 764 ARG A O 1
ATOM 5927 N N . ASP A 1 765 ? -33.471 40.638 -55.817 1.00 55.56 765 ASP A N 1
ATOM 5928 C CA . ASP A 1 765 ? -34.109 40.917 -54.515 1.00 55.56 765 ASP A CA 1
ATOM 5929 C C . ASP A 1 765 ? -35.610 41.283 -54.569 1.00 55.56 765 ASP A C 1
ATOM 5931 O O . ASP A 1 765 ? -36.323 41.132 -53.579 1.00 55.56 765 ASP A O 1
ATOM 5935 N N . LEU A 1 766 ? -36.151 41.695 -55.722 1.00 56.34 766 LEU A N 1
ATOM 5936 C CA . LEU A 1 766 ? -37.523 42.240 -55.825 1.00 56.34 766 LEU A CA 1
ATOM 5937 C C . LEU A 1 766 ? -38.661 41.192 -55.861 1.00 56.34 766 LEU A C 1
ATOM 5939 O O . LEU A 1 766 ? -39.833 41.560 -55.877 1.00 56.34 766 LEU A O 1
ATOM 5943 N N . GLN A 1 767 ? -38.360 39.889 -55.849 1.00 52.59 767 GLN A N 1
ATOM 5944 C CA . GLN A 1 767 ? -39.372 38.813 -55.861 1.00 52.59 767 GLN A CA 1
ATOM 5945 C C . GLN A 1 767 ? -39.866 38.393 -54.458 1.00 52.59 767 GLN A C 1
ATOM 5947 O O . GLN A 1 767 ? -40.770 37.566 -54.349 1.00 52.59 767 GLN A O 1
ATOM 5952 N N . SER A 1 768 ? -39.318 38.970 -53.383 1.00 53.19 768 SER A N 1
ATOM 5953 C CA . SER A 1 768 ? -39.532 38.509 -52.001 1.00 53.19 768 SER A CA 1
ATOM 5954 C C . SER A 1 768 ? -40.800 39.037 -51.301 1.00 53.19 768 SER A C 1
ATOM 5956 O O . SER A 1 768 ? -41.186 38.499 -50.266 1.00 53.19 768 SER A O 1
ATOM 5958 N N . GLU A 1 769 ? -41.465 40.076 -51.809 1.00 56.16 769 GLU A N 1
ATOM 5959 C CA . GLU A 1 769 ? -42.387 40.889 -50.986 1.00 56.16 769 GLU A CA 1
ATOM 5960 C C . GLU A 1 769 ? -43.875 40.465 -51.059 1.00 56.16 769 GLU A C 1
ATOM 5962 O O . GLU A 1 769 ? -44.650 40.688 -50.131 1.00 56.16 769 GLU A O 1
ATOM 5967 N N . VAL A 1 770 ? -44.309 39.776 -52.122 1.00 54.59 770 VAL A N 1
ATOM 5968 C CA . VAL A 1 770 ? -45.739 39.445 -52.346 1.00 54.59 770 VAL A CA 1
ATOM 5969 C C . VAL A 1 770 ? -46.192 38.159 -51.624 1.00 54.59 770 VAL A C 1
ATOM 5971 O O . VAL A 1 770 ? -47.382 37.967 -51.364 1.00 54.59 770 VAL A O 1
ATOM 5974 N N . SER A 1 771 ? -45.260 37.303 -51.205 1.00 54.97 771 SER A N 1
ATOM 5975 C CA . SER A 1 771 ? -45.526 36.024 -50.518 1.00 54.97 771 SER A CA 1
ATOM 5976 C C . SER A 1 771 ? -45.923 36.175 -49.039 1.00 54.97 771 SER A C 1
ATOM 5978 O O . SER A 1 771 ? -46.383 35.223 -48.414 1.00 54.97 771 SER A O 1
ATOM 5980 N N . GLN A 1 772 ? -45.772 37.371 -48.465 1.00 56.25 772 GLN A N 1
ATOM 5981 C CA . GLN A 1 772 ? -45.747 37.575 -47.013 1.00 56.25 772 GLN A CA 1
ATOM 5982 C C . GLN A 1 772 ? -47.135 37.723 -46.361 1.00 56.25 772 GLN A C 1
ATOM 5984 O O . GLN A 1 772 ? -47.297 37.467 -45.171 1.00 56.25 772 GLN A O 1
ATOM 5989 N N . ARG A 1 773 ? -48.168 38.112 -47.120 1.00 52.91 773 ARG A N 1
ATOM 5990 C CA . ARG A 1 773 ? -49.456 38.539 -46.537 1.00 52.91 773 ARG A CA 1
ATOM 5991 C C . ARG A 1 773 ? -50.500 37.427 -46.371 1.00 52.91 773 ARG A C 1
ATOM 5993 O O . ARG A 1 773 ? -51.324 37.519 -45.471 1.00 52.91 773 ARG A O 1
ATOM 6000 N N . ARG A 1 774 ? -50.464 36.365 -47.188 1.00 53.38 774 ARG A N 1
ATOM 6001 C CA . ARG A 1 774 ? -51.390 35.212 -47.077 1.00 53.38 774 ARG A CA 1
ATOM 6002 C C . ARG A 1 774 ? -50.983 34.191 -46.005 1.00 53.38 774 ARG A C 1
ATOM 6004 O O . ARG A 1 774 ? -51.820 33.418 -45.571 1.00 53.38 774 ARG A O 1
ATOM 6011 N N . ALA A 1 775 ? -49.735 34.226 -45.540 1.00 57.81 775 ALA A N 1
ATOM 6012 C CA . ALA A 1 775 ? -49.218 33.321 -44.511 1.00 57.81 775 ALA A CA 1
ATOM 6013 C C . ALA A 1 775 ? -49.661 33.678 -43.074 1.00 57.81 775 ALA A C 1
ATOM 6015 O O . ALA A 1 775 ? -49.598 32.826 -42.198 1.00 57.81 775 ALA A O 1
ATOM 6016 N N . SER A 1 776 ? -50.113 34.913 -42.817 1.00 56.19 776 SER A N 1
ATOM 6017 C CA . SER A 1 776 ? -50.388 35.411 -41.454 1.00 56.19 776 SER A CA 1
ATOM 6018 C C . SER A 1 776 ? -51.704 34.885 -40.849 1.00 56.19 776 SER A C 1
ATOM 6020 O O . SER A 1 776 ? -51.786 34.636 -39.649 1.00 56.19 776 SER A O 1
ATOM 6022 N N . GLU A 1 777 ? -52.734 34.662 -41.672 1.00 52.12 777 GLU A N 1
ATOM 6023 C CA . GLU A 1 777 ? -54.061 34.236 -41.189 1.00 52.12 777 GLU A CA 1
ATOM 6024 C C . GLU A 1 777 ? -54.156 32.713 -40.966 1.00 52.12 777 GLU A C 1
ATOM 6026 O O . GLU A 1 777 ? -54.730 32.283 -39.964 1.00 52.12 777 GLU A O 1
ATOM 6031 N N . ASP A 1 778 ? -53.509 31.896 -41.808 1.00 56.72 778 ASP A N 1
ATOM 6032 C CA . ASP A 1 778 ? -53.354 30.448 -41.572 1.00 56.72 778 ASP A CA 1
ATOM 6033 C C . ASP A 1 778 ? -52.376 30.150 -40.414 1.00 56.72 778 ASP A C 1
ATOM 6035 O O . ASP A 1 778 ? -52.517 29.137 -39.719 1.00 56.72 778 ASP A O 1
ATOM 6039 N N . ALA A 1 779 ? -51.429 31.059 -40.140 1.00 61.38 779 ALA A N 1
ATOM 6040 C CA . ALA A 1 779 ? -50.491 30.934 -39.026 1.00 61.38 779 ALA A CA 1
ATOM 6041 C C . ALA A 1 779 ? -51.187 30.976 -37.657 1.00 61.38 779 ALA A C 1
ATOM 6043 O O . ALA A 1 779 ? -50.886 30.141 -36.813 1.00 61.38 779 ALA A O 1
ATOM 6044 N N . LEU A 1 780 ? -52.167 31.858 -37.440 1.00 56.66 780 LEU A N 1
ATOM 6045 C CA . LEU A 1 780 ? -52.817 32.040 -36.129 1.00 56.66 780 LEU A CA 1
ATOM 6046 C C . LEU A 1 780 ? -53.687 30.843 -35.685 1.00 56.66 780 LEU A C 1
ATOM 6048 O O . LEU A 1 780 ? -53.764 30.521 -34.496 1.00 56.66 780 LEU A O 1
ATOM 6052 N N . ALA A 1 781 ? -54.339 30.149 -36.625 1.00 56.41 781 ALA A N 1
ATOM 6053 C CA . ALA A 1 781 ? -55.113 28.936 -36.332 1.00 56.41 781 ALA A CA 1
ATOM 6054 C C . ALA A 1 781 ? -54.218 27.689 -36.180 1.00 56.41 781 ALA A C 1
ATOM 6056 O O . ALA A 1 781 ? -54.534 26.798 -35.383 1.00 56.41 781 ALA A O 1
ATOM 6057 N N . GLY A 1 782 ? -53.099 27.641 -36.913 1.00 62.12 782 GLY A N 1
ATOM 6058 C CA . GLY A 1 782 ? -52.040 26.648 -36.727 1.00 62.12 782 GLY A CA 1
ATOM 6059 C C . GLY A 1 782 ? -51.318 26.812 -35.387 1.00 62.12 782 GLY A C 1
ATOM 6060 O O . GLY A 1 782 ? -51.101 25.827 -34.688 1.00 62.12 782 GLY A O 1
ATOM 6061 N N . GLU A 1 783 ? -51.047 28.051 -34.978 1.00 64.62 783 GLU A N 1
ATOM 6062 C CA . GLU A 1 783 ? -50.326 28.405 -33.753 1.00 64.62 783 GLU A CA 1
ATOM 6063 C C . GLU A 1 783 ? -51.058 27.934 -32.490 1.00 64.62 783 GLU A C 1
ATOM 6065 O O . GLU A 1 783 ? -50.450 27.305 -31.633 1.00 64.62 783 GLU A O 1
ATOM 6070 N N . ARG A 1 784 ? -52.381 28.115 -32.382 1.00 67.00 784 ARG A N 1
ATOM 6071 C CA . ARG A 1 784 ? -53.139 27.634 -31.205 1.00 67.00 784 ARG A CA 1
ATOM 6072 C C . ARG A 1 784 ? -53.178 26.109 -31.084 1.00 67.00 784 ARG A C 1
ATOM 6074 O O . ARG A 1 784 ? -53.103 25.578 -29.977 1.00 67.00 784 ARG A O 1
ATOM 6081 N N . ARG A 1 785 ? -53.290 25.399 -32.211 1.00 69.69 785 ARG A N 1
ATOM 6082 C CA . ARG A 1 785 ? -53.279 23.925 -32.241 1.00 69.69 785 ARG A CA 1
ATOM 6083 C C . ARG A 1 785 ? -51.881 23.384 -31.933 1.00 69.69 785 ARG A C 1
ATOM 6085 O O . ARG A 1 785 ? -51.750 22.401 -31.204 1.00 69.69 785 ARG A O 1
ATOM 6092 N N . LEU A 1 786 ? -50.853 24.070 -32.431 1.00 73.38 786 LEU A N 1
ATOM 6093 C CA . LEU A 1 786 ? -49.453 23.796 -32.137 1.00 73.38 786 LEU A CA 1
ATOM 6094 C C . LEU A 1 786 ? -49.143 24.018 -30.653 1.00 73.38 786 LEU A C 1
ATOM 6096 O O . LEU A 1 786 ? -48.616 23.109 -30.029 1.00 73.38 786 LEU A O 1
ATOM 6100 N N . LEU A 1 787 ? -49.530 25.154 -30.062 1.00 73.88 787 LEU A N 1
ATOM 6101 C CA . LEU A 1 787 ? -49.284 25.453 -28.646 1.00 73.88 787 LEU A CA 1
ATOM 6102 C C . LEU A 1 787 ? -49.903 24.405 -27.718 1.00 73.88 787 LEU A C 1
ATOM 6104 O O . LEU A 1 787 ? -49.242 23.966 -26.782 1.00 73.88 787 LEU A O 1
ATOM 6108 N N . ARG A 1 788 ? -51.131 23.944 -27.995 1.00 78.00 788 ARG A N 1
ATOM 6109 C CA . ARG A 1 788 ? -51.742 22.882 -27.184 1.00 78.00 788 ARG A CA 1
ATOM 6110 C C . ARG A 1 788 ? -51.023 21.541 -27.347 1.00 78.00 788 ARG A C 1
ATOM 6112 O O . ARG A 1 788 ? -50.737 20.886 -26.353 1.00 78.00 788 ARG A O 1
ATOM 6119 N N . THR A 1 789 ? -50.668 21.181 -28.581 1.00 76.75 789 THR A N 1
ATOM 6120 C CA . THR A 1 789 ? -49.903 19.955 -28.861 1.00 76.75 789 THR A CA 1
ATOM 6121 C C . THR A 1 789 ? -48.528 19.992 -28.191 1.00 76.75 789 THR A C 1
ATOM 6123 O O . THR A 1 789 ? -48.097 18.985 -27.643 1.00 76.75 789 THR A O 1
ATOM 6126 N N . LEU A 1 790 ? -47.855 21.147 -28.190 1.00 76.75 790 LEU A N 1
ATOM 6127 C CA . LEU A 1 790 ? -46.580 21.339 -27.503 1.00 76.75 790 LEU A CA 1
ATOM 6128 C C . LEU A 1 790 ? -46.749 21.154 -25.998 1.00 76.75 790 LEU A C 1
ATOM 6130 O O . LEU A 1 790 ? -46.059 20.319 -25.431 1.00 76.75 790 LEU A O 1
ATOM 6134 N N . ILE A 1 791 ? -47.695 21.863 -25.373 1.00 82.12 791 ILE A N 1
ATOM 6135 C CA . ILE A 1 791 ? -47.937 21.787 -23.925 1.00 82.12 791 ILE A CA 1
ATOM 6136 C C . ILE A 1 791 ? -48.190 20.339 -23.473 1.00 82.12 791 ILE A C 1
ATOM 6138 O O . ILE A 1 791 ? -47.588 19.905 -22.491 1.00 82.12 791 ILE A O 1
ATOM 6142 N N . ASP A 1 792 ? -49.008 19.579 -24.208 1.00 81.06 792 ASP A N 1
ATOM 6143 C CA . ASP A 1 792 ? -49.344 18.186 -23.875 1.00 81.06 792 ASP A CA 1
ATOM 6144 C C . ASP A 1 792 ? -48.208 17.181 -24.142 1.00 81.06 792 ASP A C 1
ATOM 6146 O O . ASP A 1 792 ? -48.242 16.080 -23.602 1.00 81.06 792 ASP A O 1
ATOM 6150 N N . ASN A 1 793 ? -47.191 17.541 -24.933 1.00 77.31 793 ASN A N 1
ATOM 6151 C CA . ASN A 1 793 ? -46.032 16.680 -25.211 1.00 77.31 793 ASN A CA 1
ATOM 6152 C C . ASN A 1 793 ? -44.749 17.129 -24.491 1.00 77.31 793 ASN A C 1
ATOM 6154 O O . ASN A 1 793 ? -43.696 16.520 -24.688 1.00 77.31 793 ASN A O 1
ATOM 6158 N N . LEU A 1 794 ? -44.797 18.181 -23.665 1.00 80.88 794 LEU A N 1
ATOM 6159 C CA . LEU A 1 794 ? -43.656 18.545 -22.829 1.00 80.88 794 LEU A CA 1
ATOM 6160 C C . LEU A 1 794 ? -43.496 17.514 -21.700 1.00 80.88 794 LEU A C 1
ATOM 6162 O O . LEU A 1 794 ? -44.461 17.291 -20.973 1.00 80.88 794 LEU A O 1
ATOM 6166 N N . PRO A 1 795 ? -42.298 16.941 -21.479 1.00 76.75 795 PRO A N 1
ATOM 6167 C CA . PRO A 1 795 ? -42.033 15.976 -20.408 1.00 76.75 795 PRO A CA 1
ATOM 6168 C C . PRO A 1 795 ? -41.872 16.673 -19.043 1.00 76.75 795 PRO A C 1
ATOM 6170 O O . PRO A 1 795 ? -40.916 16.437 -18.312 1.00 76.75 795 PRO A O 1
ATOM 6173 N N . VAL A 1 796 ? -42.781 17.594 -18.729 1.00 84.12 796 VAL A N 1
ATOM 6174 C CA . VAL A 1 796 ? -42.861 18.326 -17.460 1.00 84.12 796 VAL A CA 1
ATOM 6175 C C . VAL A 1 796 ? -44.307 18.336 -16.998 1.00 84.12 796 VAL A C 1
ATOM 6177 O O . VAL A 1 796 ? -45.228 18.268 -17.814 1.00 84.12 796 VAL A O 1
ATOM 6180 N N . TYR A 1 797 ? -44.520 18.472 -15.698 1.00 88.44 797 TYR A N 1
ATOM 6181 C CA . TYR A 1 797 ? -45.856 18.591 -15.139 1.00 88.44 797 TYR A CA 1
ATOM 6182 C C . TYR A 1 797 ? -46.248 20.067 -15.129 1.00 88.44 797 TYR A C 1
ATOM 6184 O O . TYR A 1 797 ? -45.766 20.834 -14.299 1.00 88.44 797 TYR A O 1
ATOM 6192 N N . LEU A 1 798 ? -47.067 20.482 -16.097 1.00 89.69 798 LEU A N 1
ATOM 6193 C CA . LEU A 1 798 ? -47.470 21.876 -16.267 1.00 89.69 798 LEU A CA 1
ATOM 6194 C C . LEU A 1 798 ? -48.935 22.057 -15.896 1.00 89.69 798 LEU A C 1
ATOM 6196 O O . LEU A 1 798 ? -49.808 21.335 -16.385 1.00 89.69 798 LEU A O 1
ATOM 6200 N N . TYR A 1 799 ? -49.209 23.080 -15.093 1.00 90.25 799 TYR A N 1
ATOM 6201 C CA . TYR A 1 799 ? -50.558 23.422 -14.680 1.00 90.25 799 TYR A CA 1
ATOM 6202 C C . TYR A 1 799 ? -50.768 24.920 -14.495 1.00 90.25 799 TYR A C 1
ATOM 6204 O O . TYR A 1 799 ? -49.843 25.675 -14.223 1.00 90.25 799 TYR A O 1
ATOM 6212 N N . VAL A 1 800 ? -52.013 25.361 -14.622 1.00 90.00 800 VAL A N 1
ATOM 6213 C CA . VAL A 1 800 ? -52.453 26.726 -14.331 1.00 90.00 800 VAL A CA 1
ATOM 6214 C C . VAL A 1 800 ? -53.546 26.647 -13.284 1.00 90.00 800 VAL A C 1
ATOM 6216 O O . VAL A 1 800 ? -54.474 25.856 -13.446 1.00 90.00 800 VAL A O 1
ATOM 6219 N N . LYS A 1 801 ? -53.475 27.481 -12.249 1.00 91.62 801 LYS A N 1
ATOM 6220 C CA . LYS A 1 801 ? -54.522 27.621 -11.230 1.00 91.62 801 LYS A CA 1
ATOM 6221 C C . LYS A 1 801 ? -55.079 29.030 -11.212 1.00 91.62 801 LYS A C 1
ATOM 6223 O O . LYS A 1 801 ? -54.368 29.982 -11.521 1.00 91.62 801 LYS A O 1
ATOM 6228 N N . ASN A 1 802 ? -56.346 29.166 -10.841 1.00 90.81 802 ASN A N 1
ATOM 6229 C CA . ASN A 1 802 ? -56.957 30.468 -10.583 1.00 90.81 802 ASN A CA 1
ATOM 6230 C C . ASN A 1 802 ? -56.578 31.000 -9.188 1.00 90.81 802 ASN A C 1
ATOM 6232 O O . ASN A 1 802 ? -55.927 30.321 -8.398 1.00 90.81 802 ASN A O 1
ATOM 6236 N N . THR A 1 803 ? -57.025 32.213 -8.857 1.00 86.75 803 THR A N 1
ATOM 6237 C CA . THR A 1 803 ? -56.763 32.857 -7.554 1.00 86.75 803 THR A CA 1
ATOM 6238 C C . THR A 1 803 ? -57.359 32.137 -6.339 1.00 86.75 803 THR A C 1
ATOM 6240 O O . THR A 1 803 ? -57.069 32.523 -5.214 1.00 86.75 803 THR A O 1
ATOM 6243 N N . LYS A 1 804 ? -58.188 31.105 -6.538 1.00 84.38 804 LYS A N 1
ATOM 6244 C CA . LYS A 1 804 ? -58.734 30.249 -5.473 1.00 84.38 804 LYS A CA 1
ATOM 6245 C C . LYS A 1 804 ? -57.988 28.913 -5.351 1.00 84.38 804 LYS A C 1
ATOM 6247 O O . LYS A 1 804 ? -58.528 27.988 -4.756 1.00 84.38 804 LYS A O 1
ATOM 6252 N N . GLY A 1 805 ? -56.820 28.779 -5.987 1.00 83.62 805 GLY A N 1
ATOM 6253 C CA . GLY A 1 805 ? -56.012 27.557 -5.956 1.00 83.62 805 GLY A CA 1
ATOM 6254 C C . GLY A 1 805 ? -56.592 26.386 -6.758 1.00 83.62 805 GLY A C 1
ATOM 6255 O O . GLY A 1 805 ? -56.110 25.266 -6.629 1.00 83.62 805 GLY A O 1
ATOM 6256 N N . ARG A 1 806 ? -57.617 26.608 -7.598 1.00 88.38 806 ARG A N 1
ATOM 6257 C CA . ARG A 1 806 ? -58.219 25.538 -8.413 1.00 88.38 806 ARG A CA 1
ATOM 6258 C C . ARG A 1 806 ? -57.584 25.451 -9.789 1.00 88.38 806 ARG A C 1
ATOM 6260 O O . ARG A 1 806 ? -57.382 26.483 -10.435 1.00 88.38 806 ARG A O 1
ATOM 6267 N N . PHE A 1 807 ? -57.325 24.234 -10.254 1.00 89.38 807 PHE A N 1
ATOM 6268 C CA . PHE A 1 807 ? -56.727 23.984 -11.564 1.00 89.38 807 PHE A CA 1
ATOM 6269 C C . PHE A 1 807 ? -57.657 24.427 -12.707 1.00 89.38 807 PHE A C 1
ATOM 6271 O O . PHE A 1 807 ? -58.847 24.134 -12.725 1.00 89.38 807 PHE A O 1
ATOM 6278 N N . VAL A 1 808 ? -57.105 25.145 -13.682 1.00 86.38 808 VAL A N 1
ATOM 6279 C CA . VAL A 1 808 ? -57.791 25.665 -14.880 1.00 86.38 808 VAL A CA 1
ATOM 6280 C C . VAL A 1 808 ? -57.263 24.988 -16.140 1.00 86.38 808 VAL A C 1
ATOM 6282 O O . VAL A 1 808 ? -58.013 24.766 -17.085 1.00 86.38 808 VAL A O 1
ATOM 6285 N N . ILE A 1 809 ? -55.968 24.670 -16.161 1.00 83.94 809 ILE A N 1
ATOM 6286 C CA . ILE A 1 809 ? -55.307 23.942 -17.244 1.00 83.94 809 ILE A CA 1
ATOM 6287 C C . ILE A 1 809 ? -54.325 22.970 -16.596 1.00 83.94 809 ILE A C 1
ATOM 6289 O O . ILE A 1 809 ? -53.602 23.355 -15.683 1.00 83.94 809 ILE A O 1
ATOM 6293 N N . GLY A 1 810 ? -54.274 21.737 -17.081 1.00 83.38 810 GLY A N 1
ATOM 6294 C CA . GLY A 1 810 ? -53.183 20.800 -16.833 1.00 83.38 810 GLY A CA 1
ATOM 6295 C C . GLY A 1 810 ? -52.741 20.225 -18.169 1.00 83.38 810 GLY A C 1
ATOM 6296 O O . GLY A 1 810 ? -53.582 20.013 -19.041 1.00 83.38 810 GLY A O 1
ATOM 6297 N N . ASN A 1 811 ? -51.445 20.007 -18.367 1.00 87.62 811 ASN A N 1
ATOM 6298 C CA . ASN A 1 811 ? -51.004 19.245 -19.527 1.00 87.62 811 ASN A CA 1
ATOM 6299 C C . ASN A 1 811 ? -51.235 17.742 -19.314 1.00 87.62 811 ASN A C 1
ATOM 6301 O O . ASN A 1 811 ? -51.533 17.283 -18.204 1.00 87.62 811 ASN A O 1
ATOM 6305 N N . LEU A 1 812 ? -51.130 16.970 -20.394 1.00 84.50 812 LEU A N 1
ATOM 6306 C CA . LEU A 1 812 ? -51.373 15.530 -20.344 1.00 84.50 812 LEU A CA 1
ATOM 6307 C C . LEU A 1 812 ? -50.480 14.790 -19.313 1.00 84.50 812 LEU A C 1
ATOM 6309 O O . LEU A 1 812 ? -51.053 14.078 -18.488 1.00 84.50 812 LEU A O 1
ATOM 6313 N N . PRO A 1 813 ? -49.146 14.994 -19.247 1.00 86.31 813 PRO A N 1
ATOM 6314 C CA . PRO A 1 813 ? -48.302 14.365 -18.223 1.00 86.31 813 PRO A CA 1
ATOM 6315 C C . PRO A 1 813 ? -48.693 14.713 -16.786 1.00 86.31 813 PRO A C 1
ATOM 6317 O O . PRO A 1 813 ? -48.703 13.837 -15.928 1.00 86.31 813 PRO A O 1
ATOM 6320 N N . HIS A 1 814 ? -49.056 15.970 -16.509 1.00 87.81 814 HIS A N 1
ATOM 6321 C CA . HIS A 1 814 ? -49.538 16.365 -15.183 1.00 87.81 814 HIS A CA 1
ATOM 6322 C C . HIS A 1 814 ? -50.857 15.674 -14.827 1.00 87.81 814 HIS A C 1
ATOM 6324 O O . HIS A 1 814 ? -51.035 15.213 -13.704 1.00 87.81 814 HIS A O 1
ATOM 6330 N N . SER A 1 815 ? -51.763 15.541 -15.795 1.00 85.81 815 SER A N 1
ATOM 6331 C CA . SER A 1 815 ? -53.030 14.836 -15.579 1.00 85.81 815 SER A CA 1
ATOM 6332 C C . SER A 1 815 ? -52.796 13.351 -15.278 1.00 85.81 815 SER A C 1
ATOM 6334 O O . SER A 1 815 ? -53.383 12.817 -14.340 1.00 85.81 815 SER A O 1
ATOM 6336 N N . GLN A 1 816 ? -51.870 12.712 -16.001 1.00 83.81 816 GLN A N 1
ATOM 6337 C CA . GLN A 1 816 ? -51.492 11.309 -15.799 1.00 83.81 816 GLN A CA 1
ATOM 6338 C C . GLN A 1 816 ? -50.793 11.065 -14.459 1.00 83.81 816 GLN A C 1
ATOM 6340 O O . GLN A 1 816 ? -51.070 10.057 -13.808 1.00 83.81 816 GLN A O 1
ATOM 6345 N N . LEU A 1 817 ? -49.929 11.990 -14.016 1.00 82.69 817 LEU A N 1
ATOM 6346 C CA . LEU A 1 817 ? -49.298 11.945 -12.690 1.00 82.69 817 LEU A CA 1
ATOM 6347 C C . LEU A 1 817 ? -50.350 11.828 -11.579 1.00 82.69 817 LEU A C 1
ATOM 6349 O O . LEU A 1 817 ? -50.171 11.072 -10.625 1.00 82.69 817 LEU A O 1
ATOM 6353 N N . LEU A 1 818 ? -51.465 12.541 -11.753 1.00 79.81 818 LEU A N 1
ATOM 6354 C CA . LEU A 1 818 ? -52.600 12.597 -10.831 1.00 79.81 818 LEU A CA 1
ATOM 6355 C C . LEU A 1 818 ? -53.666 11.525 -11.104 1.00 79.81 818 LEU A C 1
ATOM 6357 O O . LEU A 1 818 ? -54.756 11.572 -10.537 1.00 79.81 818 LEU A O 1
ATOM 6361 N N . GLY A 1 819 ? -53.356 10.546 -11.961 1.00 72.81 819 GLY A N 1
ATOM 6362 C CA . GLY A 1 819 ? -54.215 9.395 -12.242 1.00 72.81 819 GLY A CA 1
ATOM 6363 C C . GLY A 1 819 ? -55.384 9.672 -13.191 1.00 72.81 819 GLY A C 1
ATOM 6364 O O . GLY A 1 819 ? -56.346 8.907 -13.197 1.00 72.81 819 GLY A O 1
ATOM 6365 N N . GLY A 1 820 ? -55.334 10.754 -13.972 1.00 76.38 820 GLY A N 1
ATOM 6366 C CA . GLY A 1 820 ? -56.368 11.134 -14.931 1.00 76.38 820 GLY A CA 1
ATOM 6367 C C . GLY A 1 820 ? -55.918 11.095 -16.397 1.00 76.38 820 GLY A C 1
ATOM 6368 O O . GLY A 1 820 ? -54.775 11.399 -16.727 1.00 76.38 820 GLY A O 1
ATOM 6369 N N . ASP A 1 821 ? -56.844 10.772 -17.306 1.00 74.94 821 ASP A N 1
ATOM 6370 C CA . ASP A 1 821 ? -56.541 10.571 -18.738 1.00 74.94 821 ASP A CA 1
ATOM 6371 C C . ASP A 1 821 ? -56.601 11.855 -19.592 1.00 74.94 821 ASP A C 1
ATOM 6373 O O . ASP A 1 821 ? -56.293 11.838 -20.784 1.00 74.94 821 ASP A O 1
ATOM 6377 N N . SER A 1 822 ? -57.048 12.978 -19.020 1.00 79.56 822 SER A N 1
ATOM 6378 C CA . SER A 1 822 ? -57.157 14.274 -19.710 1.00 79.56 822 SER A CA 1
ATOM 6379 C C . SER A 1 822 ? -57.214 15.433 -18.717 1.00 79.56 822 SER A C 1
ATOM 6381 O O . SER A 1 822 ? -57.505 15.225 -17.540 1.00 79.56 822 SER A O 1
ATOM 6383 N N . ASP A 1 823 ? -57.013 16.665 -19.184 1.00 74.69 823 ASP A N 1
ATOM 6384 C CA . ASP A 1 823 ? -57.059 17.855 -18.327 1.00 74.69 823 ASP A CA 1
ATOM 6385 C C . ASP A 1 823 ? -58.412 18.047 -17.623 1.00 74.69 823 ASP A C 1
ATOM 6387 O O . ASP A 1 823 ? -58.449 18.462 -16.466 1.00 74.69 823 ASP A O 1
ATOM 6391 N N . ALA A 1 824 ? -59.514 17.622 -18.247 1.00 76.62 824 ALA A N 1
ATOM 6392 C CA . ALA A 1 824 ? -60.851 17.609 -17.653 1.00 76.62 824 ALA A CA 1
ATOM 6393 C C . ALA A 1 824 ? -60.941 16.834 -16.322 1.00 76.62 824 ALA A C 1
ATOM 6395 O O . ALA A 1 824 ? -61.844 17.090 -15.530 1.00 76.62 824 ALA A O 1
ATOM 6396 N N . SER A 1 825 ? -60.018 15.902 -16.059 1.00 76.50 825 SER A N 1
ATOM 6397 C CA . SER A 1 825 ? -59.960 15.148 -14.799 1.00 76.50 825 SER A CA 1
ATOM 6398 C C . SER A 1 825 ? -59.353 15.933 -13.629 1.00 76.50 825 SER A C 1
ATOM 6400 O O . SER A 1 825 ? -59.544 15.541 -12.476 1.00 76.50 825 SER A O 1
ATOM 6402 N N . VAL A 1 826 ? -58.645 17.028 -13.918 1.00 80.12 826 VAL A N 1
ATOM 6403 C CA . VAL A 1 826 ? -57.926 17.869 -12.948 1.00 80.12 826 VAL A CA 1
ATOM 6404 C C . VAL A 1 826 ? -58.556 19.262 -12.841 1.00 80.12 826 VAL A C 1
ATOM 6406 O O . VAL A 1 826 ? -58.507 19.874 -11.779 1.00 80.12 826 VAL A O 1
ATOM 6409 N N . VAL A 1 827 ? -59.187 19.761 -13.909 1.00 85.38 827 VAL A N 1
ATOM 6410 C CA . VAL A 1 827 ? -59.849 21.075 -13.927 1.00 85.38 827 VAL A CA 1
ATOM 6411 C C . VAL A 1 827 ? -60.907 21.196 -12.818 1.00 85.38 827 VAL A C 1
ATOM 6413 O O . VAL A 1 827 ? -61.700 20.291 -12.581 1.00 85.38 827 VAL A O 1
ATOM 6416 N N . ASP A 1 828 ? -60.909 22.354 -12.161 1.00 84.38 828 ASP A N 1
ATOM 6417 C CA . ASP A 1 828 ? -61.745 22.760 -11.024 1.00 84.38 828 ASP A CA 1
ATOM 6418 C C . ASP A 1 828 ? -61.510 22.002 -9.702 1.00 84.38 828 ASP A C 1
ATOM 6420 O O . ASP A 1 828 ? -62.198 22.259 -8.715 1.00 84.38 828 ASP A O 1
ATOM 6424 N N . LYS A 1 829 ? -60.496 21.134 -9.622 1.00 87.25 829 LYS A N 1
ATOM 6425 C CA . LYS A 1 829 ? -60.034 20.523 -8.361 1.00 87.25 829 LYS A CA 1
ATOM 6426 C C . LYS A 1 829 ? -59.004 21.403 -7.641 1.00 87.25 829 LYS A C 1
ATOM 6428 O O . LYS A 1 829 ? -58.397 22.274 -8.268 1.00 87.25 829 LYS A O 1
ATOM 6433 N N . SER A 1 830 ? -58.824 21.212 -6.336 1.00 87.94 830 SER A N 1
ATOM 6434 C CA . SER A 1 830 ? -57.741 21.809 -5.532 1.00 87.94 830 SER A CA 1
ATOM 6435 C C . SER A 1 830 ? -56.603 20.807 -5.294 1.00 87.94 830 SER A C 1
ATOM 6437 O O . SER A 1 830 ? -56.740 19.626 -5.611 1.00 87.94 830 SER A O 1
ATOM 6439 N N . ASP A 1 831 ? -55.481 21.246 -4.713 1.00 86.88 831 ASP A N 1
ATOM 6440 C CA . ASP A 1 831 ? -54.399 20.324 -4.329 1.00 86.88 831 ASP A CA 1
ATOM 6441 C C . ASP A 1 831 ? -54.858 19.260 -3.331 1.00 86.88 831 ASP A C 1
ATOM 6443 O O . ASP A 1 831 ? -54.443 18.112 -3.440 1.00 86.88 831 ASP A O 1
ATOM 6447 N N . TYR A 1 832 ? -55.766 19.600 -2.410 1.00 83.56 832 TYR A N 1
ATOM 6448 C CA . TYR A 1 832 ? -56.318 18.649 -1.435 1.00 83.56 832 TYR A CA 1
ATOM 6449 C C . TYR A 1 832 ? -57.182 17.561 -2.073 1.00 83.56 832 TYR A C 1
ATOM 6451 O O . TYR A 1 832 ? -57.349 16.493 -1.489 1.00 83.56 832 TYR A O 1
ATOM 6459 N N . ASP A 1 833 ? -57.735 17.817 -3.261 1.00 82.75 833 ASP A N 1
ATOM 6460 C CA . ASP A 1 833 ? -58.497 16.815 -4.005 1.00 82.75 833 ASP A CA 1
ATOM 6461 C C . ASP A 1 833 ? -57.572 15.791 -4.700 1.00 82.75 833 ASP A C 1
ATOM 6463 O O . ASP A 1 833 ? -58.057 14.764 -5.178 1.00 82.75 833 ASP A O 1
ATOM 6467 N N . LEU A 1 834 ? -56.265 16.081 -4.817 1.00 82.12 834 LEU A N 1
ATOM 6468 C CA . LEU A 1 834 ? -55.329 15.370 -5.702 1.00 82.12 834 LEU A CA 1
ATOM 6469 C C . LEU A 1 834 ? -54.035 14.883 -5.024 1.00 82.12 834 LEU A C 1
ATOM 6471 O O . LEU A 1 834 ? -53.426 13.937 -5.521 1.00 82.12 834 LEU A O 1
ATOM 6475 N N . TYR A 1 835 ? -53.624 15.475 -3.901 1.00 83.19 835 TYR A N 1
ATOM 6476 C CA . TYR A 1 835 ? -52.403 15.142 -3.160 1.00 83.19 835 TYR A CA 1
ATOM 6477 C C . TYR A 1 835 ? -52.691 14.834 -1.679 1.00 83.19 835 TYR A C 1
ATOM 6479 O O . TYR A 1 835 ? -53.708 15.278 -1.140 1.00 83.19 835 TYR A O 1
ATOM 6487 N N . PRO A 1 836 ? -51.792 14.108 -0.981 1.00 83.25 836 PRO A N 1
ATOM 6488 C CA . PRO A 1 836 ? -51.852 13.960 0.474 1.00 83.25 836 PRO A CA 1
ATOM 6489 C C . PRO A 1 836 ? -51.880 15.319 1.185 1.00 83.25 836 PRO A C 1
ATOM 6491 O O . PRO A 1 836 ? -51.218 16.255 0.741 1.00 83.25 836 PRO A O 1
ATOM 6494 N N . ALA A 1 837 ? -52.595 15.410 2.311 1.00 81.50 837 ALA A N 1
ATOM 6495 C CA . ALA A 1 837 ? -52.849 16.674 3.011 1.00 81.50 837 ALA A CA 1
ATOM 6496 C C . ALA A 1 837 ? -51.570 17.462 3.349 1.00 81.50 837 ALA A C 1
ATOM 6498 O O . ALA A 1 837 ? -51.529 18.667 3.128 1.00 81.50 837 ALA A O 1
ATOM 6499 N N . GLU A 1 838 ? -50.510 16.780 3.793 1.00 81.06 838 GLU A N 1
ATOM 6500 C CA . GLU A 1 838 ? -49.216 17.400 4.123 1.00 81.06 838 GLU A CA 1
ATOM 6501 C C . GLU A 1 838 ? -48.537 18.055 2.907 1.00 81.06 838 GLU A C 1
ATOM 6503 O O . GLU A 1 838 ? -47.919 19.113 3.024 1.00 81.06 838 GLU A O 1
ATOM 6508 N N . LEU A 1 839 ? -48.656 17.448 1.720 1.00 83.19 839 LEU A N 1
ATOM 6509 C CA . LEU A 1 839 ? -48.116 18.010 0.477 1.00 83.19 839 LEU A CA 1
ATOM 6510 C C . LEU A 1 839 ? -49.040 19.093 -0.088 1.00 83.19 839 LEU A C 1
ATOM 6512 O O . LEU A 1 839 ? -48.557 20.134 -0.529 1.00 83.19 839 LEU A O 1
ATOM 6516 N N . ALA A 1 840 ? -50.357 18.882 -0.030 1.00 85.19 840 ALA A N 1
ATOM 6517 C CA . ALA A 1 840 ? -51.350 19.852 -0.477 1.00 85.19 840 ALA A CA 1
ATOM 6518 C C . ALA A 1 840 ? -51.264 21.170 0.308 1.00 85.19 840 ALA A C 1
ATOM 6520 O O . ALA A 1 840 ? -51.296 22.235 -0.301 1.00 85.19 840 ALA A O 1
ATOM 6521 N N . GLU A 1 841 ? -51.073 21.109 1.630 1.00 85.81 841 GLU A N 1
ATOM 6522 C CA . GLU A 1 841 ? -50.900 22.291 2.483 1.00 85.81 841 GLU A CA 1
ATOM 6523 C C . GLU A 1 841 ? -49.635 23.076 2.112 1.00 85.81 841 GLU A C 1
ATOM 6525 O O . GLU A 1 841 ? -49.657 24.305 2.000 1.00 85.81 841 GLU A O 1
ATOM 6530 N N . ARG A 1 842 ? -48.527 22.373 1.845 1.00 85.81 842 ARG A N 1
ATOM 6531 C CA . ARG A 1 842 ? -47.287 23.002 1.370 1.00 85.81 842 ARG A CA 1
ATOM 6532 C C . ARG A 1 842 ? -47.478 23.669 0.008 1.00 85.81 842 ARG A C 1
ATOM 6534 O O . ARG A 1 842 ? -47.070 24.817 -0.168 1.00 85.81 842 ARG A O 1
ATOM 6541 N N . TYR A 1 843 ? -48.138 22.992 -0.932 1.00 89.06 843 TYR A N 1
ATOM 6542 C CA . TYR A 1 843 ? -48.396 23.539 -2.264 1.00 89.06 843 TYR A CA 1
ATOM 6543 C C . TYR A 1 843 ? -49.329 24.736 -2.234 1.00 89.06 843 TYR A C 1
ATOM 6545 O O . TYR A 1 843 ? -49.044 25.720 -2.918 1.00 89.06 843 TYR A O 1
ATOM 6553 N N . GLU A 1 844 ? -50.383 24.682 -1.425 1.00 87.19 844 GLU A N 1
ATOM 6554 C CA . GLU A 1 844 ? -51.308 25.791 -1.240 1.00 87.19 844 GLU A CA 1
ATOM 6555 C C . GLU A 1 844 ? -50.601 26.992 -0.606 1.00 87.19 844 GLU A C 1
ATOM 6557 O O . GLU A 1 844 ? -50.765 28.115 -1.077 1.00 87.19 844 GLU A O 1
ATOM 6562 N N . LYS A 1 845 ? -49.753 26.778 0.406 1.00 88.06 845 LYS A N 1
ATOM 6563 C CA . LYS A 1 845 ? -48.981 27.855 1.041 1.00 88.06 845 LYS A CA 1
ATOM 6564 C C . LYS A 1 845 ? -48.063 28.570 0.049 1.00 88.06 845 LYS A C 1
ATOM 6566 O O . LYS A 1 845 ? -48.006 29.802 0.038 1.00 88.06 845 LYS A O 1
ATOM 6571 N N . ASP A 1 846 ? -47.379 27.815 -0.805 1.00 88.56 846 ASP A N 1
ATOM 6572 C CA . ASP A 1 846 ? -46.545 28.381 -1.866 1.00 88.56 846 ASP A CA 1
ATOM 6573 C C . ASP A 1 846 ? -47.378 29.086 -2.944 1.00 88.56 846 ASP A C 1
ATOM 6575 O O . ASP A 1 846 ? -46.997 30.159 -3.416 1.00 88.56 846 ASP A O 1
ATOM 6579 N N . ASP A 1 847 ? -48.527 28.522 -3.318 1.00 91.00 847 ASP A N 1
ATOM 6580 C CA . ASP A 1 847 ? -49.444 29.109 -4.297 1.00 91.00 847 ASP A CA 1
ATOM 6581 C C . ASP A 1 847 ? -50.018 30.442 -3.797 1.00 91.00 847 ASP A C 1
ATOM 6583 O O . ASP A 1 847 ? -49.994 31.437 -4.527 1.00 91.00 847 ASP A O 1
ATOM 6587 N N . ILE A 1 848 ? -50.474 30.487 -2.540 1.00 88.06 848 ILE A N 1
ATOM 6588 C CA . ILE A 1 848 ? -50.963 31.699 -1.872 1.00 88.06 848 ILE A CA 1
ATOM 6589 C C . ILE A 1 848 ? -49.858 32.745 -1.836 1.00 88.06 848 ILE A C 1
ATOM 6591 O O . ILE A 1 848 ? -50.091 33.878 -2.252 1.00 88.06 848 ILE A O 1
ATOM 6595 N N . ARG A 1 849 ? -48.639 32.370 -1.425 1.00 88.69 849 ARG A N 1
ATOM 6596 C CA . ARG A 1 849 ? -47.497 33.289 -1.405 1.00 88.69 849 ARG A CA 1
ATOM 6597 C C . ARG A 1 849 ? -47.275 33.921 -2.779 1.00 88.69 849 ARG A C 1
ATOM 6599 O O . ARG A 1 849 ? -47.192 35.141 -2.864 1.00 88.69 849 ARG A O 1
ATOM 6606 N N . VAL A 1 850 ? -47.223 33.125 -3.848 1.00 89.12 850 VAL A N 1
ATOM 6607 C CA . VAL A 1 850 ? -47.005 33.629 -5.218 1.00 89.12 850 VAL A CA 1
ATOM 6608 C C . VAL A 1 850 ? -48.158 34.527 -5.686 1.00 89.12 850 VAL A C 1
ATOM 6610 O O . VAL A 1 850 ? -47.925 35.533 -6.361 1.00 89.12 850 VAL A O 1
ATOM 6613 N N . ILE A 1 851 ? -49.402 34.195 -5.332 1.00 87.94 851 ILE A N 1
ATOM 6614 C CA . ILE A 1 851 ? -50.590 34.973 -5.715 1.00 87.94 851 ILE A CA 1
ATOM 6615 C C . ILE A 1 851 ? -50.669 36.302 -4.950 1.00 87.94 851 ILE A C 1
ATOM 6617 O O . ILE A 1 851 ? -51.009 37.321 -5.551 1.00 87.94 851 ILE A O 1
ATOM 6621 N N . GLU A 1 852 ? -50.361 36.311 -3.653 1.00 86.69 852 GLU A N 1
ATOM 6622 C CA . GLU A 1 852 ? -50.459 37.497 -2.796 1.00 86.69 852 GLU A CA 1
ATOM 6623 C C . GLU A 1 852 ? -49.293 38.465 -2.999 1.00 86.69 852 GLU A C 1
ATOM 6625 O O . GLU A 1 852 ? -49.509 39.674 -3.105 1.00 86.69 852 GLU A O 1
ATOM 6630 N N . THR A 1 853 ? -48.059 37.957 -3.077 1.00 85.44 853 THR A N 1
ATOM 6631 C CA . THR A 1 853 ? -46.870 38.811 -3.230 1.00 85.44 853 THR A CA 1
ATOM 6632 C C . THR A 1 853 ? -46.609 39.177 -4.687 1.00 85.44 853 THR A C 1
ATOM 6634 O O . THR A 1 853 ? -46.034 40.227 -4.975 1.00 85.44 853 THR A O 1
ATOM 6637 N N . GLY A 1 854 ? -47.036 38.328 -5.627 1.00 81.06 854 GLY A N 1
ATOM 6638 C CA . GLY A 1 854 ? -46.704 38.456 -7.042 1.00 81.06 854 GLY A CA 1
ATOM 6639 C C . GLY A 1 854 ? -45.248 38.125 -7.376 1.00 81.06 854 GLY A C 1
ATOM 6640 O O . GLY A 1 854 ? -44.825 38.397 -8.504 1.00 81.06 854 GLY A O 1
ATOM 6641 N N . GLU A 1 855 ? -44.491 37.557 -6.434 1.00 85.19 855 GLU A N 1
ATOM 6642 C CA . GLU A 1 855 ? -43.126 37.080 -6.655 1.00 85.19 855 GLU A CA 1
ATOM 6643 C C . GLU A 1 855 ? -43.141 35.621 -7.133 1.00 85.19 855 GLU A C 1
ATOM 6645 O O . GLU A 1 855 ? -43.816 34.786 -6.529 1.00 85.19 855 GLU A O 1
ATOM 6650 N N . PRO A 1 856 ? -42.413 35.280 -8.208 1.00 87.00 856 PRO A N 1
ATOM 6651 C CA . PRO A 1 856 ? -42.316 33.903 -8.670 1.00 87.00 856 PRO A CA 1
ATOM 6652 C C . PRO A 1 856 ? -41.463 33.041 -7.726 1.00 87.00 856 PRO A C 1
ATOM 6654 O O . PRO A 1 856 ? -40.446 33.484 -7.194 1.00 87.00 856 PRO A O 1
ATOM 6657 N N . LEU A 1 857 ? -41.842 31.773 -7.582 1.00 87.31 857 LEU A N 1
ATOM 6658 C CA . LEU A 1 857 ? -41.028 30.731 -6.961 1.00 87.31 857 LEU A CA 1
ATOM 6659 C C . LEU A 1 857 ? -40.249 30.013 -8.066 1.00 87.31 857 LEU A C 1
ATOM 6661 O O . LEU A 1 857 ? -40.860 29.462 -8.977 1.00 87.31 857 LEU A O 1
ATOM 6665 N N . HIS A 1 858 ? -38.918 30.015 -8.017 1.00 87.56 858 HIS A N 1
ATOM 6666 C CA . HIS A 1 858 ? -38.076 29.419 -9.058 1.00 87.56 858 HIS A CA 1
ATOM 6667 C C . HIS A 1 858 ? -37.321 28.197 -8.545 1.00 87.56 858 HIS A C 1
ATOM 6669 O O . HIS A 1 858 ? -36.679 28.277 -7.503 1.00 87.56 858 HIS A O 1
ATOM 6675 N N . GLN A 1 859 ? -37.364 27.106 -9.321 1.00 79.56 859 GLN A N 1
ATOM 6676 C CA . GLN A 1 859 ? -36.574 25.883 -9.111 1.00 79.56 859 GLN A CA 1
ATOM 6677 C C . GLN A 1 859 ? -36.571 25.384 -7.659 1.00 79.56 859 GLN A C 1
ATOM 6679 O O . GLN A 1 859 ? -35.549 24.923 -7.156 1.00 79.56 859 GLN A O 1
ATOM 6684 N N . HIS A 1 860 ? -37.708 25.483 -6.976 1.00 85.69 860 HIS A N 1
ATOM 6685 C CA . HIS A 1 860 ? -37.824 25.027 -5.604 1.00 85.69 860 HIS A CA 1
ATOM 6686 C C . HIS A 1 860 ? -37.760 23.501 -5.588 1.00 85.69 860 HIS A C 1
ATOM 6688 O O . HIS A 1 860 ? -38.667 22.838 -6.088 1.00 85.69 860 HIS A O 1
ATOM 6694 N N . GLU A 1 861 ? -36.643 22.957 -5.108 1.00 87.31 861 GLU A N 1
ATOM 6695 C CA . GLU A 1 861 ? -36.438 21.519 -4.983 1.00 87.31 861 GLU A CA 1
ATOM 6696 C C . GLU A 1 861 ? -37.045 21.032 -3.673 1.00 87.31 861 GLU A C 1
ATOM 6698 O O . GLU A 1 861 ? -36.631 21.448 -2.591 1.00 87.31 861 GLU A O 1
ATOM 6703 N N . GLU A 1 862 ? -38.011 20.132 -3.767 1.00 79.81 862 GLU A N 1
ATOM 6704 C CA . GLU A 1 862 ? -38.712 19.620 -2.603 1.00 79.81 862 GLU A CA 1
ATOM 6705 C C . GLU A 1 862 ? -39.069 18.137 -2.743 1.00 79.81 862 GLU A C 1
ATOM 6707 O O . GLU A 1 862 ? -39.280 17.642 -3.858 1.00 79.81 862 GLU A O 1
ATOM 6712 N N . PRO A 1 863 ? -39.148 17.408 -1.617 1.00 79.31 863 PRO A N 1
ATOM 6713 C CA . PRO A 1 863 ? -39.694 16.064 -1.611 1.00 79.31 863 PRO A CA 1
ATOM 6714 C C . PRO A 1 863 ? -41.186 16.116 -1.958 1.00 79.31 863 PRO A C 1
ATOM 6716 O O . PRO A 1 863 ? -41.951 16.898 -1.394 1.00 79.31 863 PRO A O 1
ATOM 6719 N N . SER A 1 864 ? -41.584 15.272 -2.898 1.00 80.12 864 SER A N 1
ATOM 6720 C CA . SER A 1 864 ? -42.944 15.125 -3.409 1.00 80.12 864 SER A CA 1
ATOM 6721 C C . SER A 1 864 ? -43.215 13.639 -3.679 1.00 80.12 864 SER A C 1
ATOM 6723 O O . SER A 1 864 ? -42.419 12.771 -3.313 1.00 80.12 864 SER A O 1
ATOM 6725 N N . CYS A 1 865 ? -44.343 13.319 -4.305 1.00 74.25 865 CYS A N 1
ATOM 6726 C CA . CYS A 1 865 ? -44.684 11.963 -4.696 1.00 74.25 865 CYS A CA 1
ATOM 6727 C C . CYS A 1 865 ? -45.073 11.873 -6.175 1.00 74.25 865 CYS A C 1
ATOM 6729 O O . CYS A 1 865 ? -45.950 12.598 -6.645 1.00 74.25 865 CYS A O 1
ATOM 6731 N N . ALA A 1 866 ? -44.469 10.921 -6.888 1.00 68.81 866 ALA A N 1
ATOM 6732 C CA . ALA A 1 866 ? -44.880 10.524 -8.231 1.00 68.81 866 ALA A CA 1
ATOM 6733 C C . ALA A 1 866 ? -45.614 9.185 -8.144 1.00 68.81 866 ALA A C 1
ATOM 6735 O O . ALA A 1 866 ? -45.036 8.203 -7.681 1.00 68.81 866 ALA A O 1
ATOM 6736 N N . HIS A 1 867 ? -46.890 9.129 -8.539 1.00 66.75 867 HIS A N 1
ATOM 6737 C CA . HIS A 1 867 ? -47.700 7.900 -8.463 1.00 66.75 867 HIS A CA 1
ATOM 6738 C C . HIS A 1 867 ? -47.669 7.212 -7.078 1.00 66.75 867 HIS A C 1
ATOM 6740 O O . HIS A 1 867 ? -47.685 5.986 -6.976 1.00 66.75 867 HIS A O 1
ATOM 6746 N N . GLY A 1 868 ? -47.585 8.001 -6.001 1.00 63.06 868 GLY A N 1
ATOM 6747 C CA . GLY A 1 868 ? -47.533 7.504 -4.623 1.00 63.06 868 GLY A CA 1
ATOM 6748 C C . GLY A 1 868 ? -46.158 7.041 -4.125 1.00 63.06 868 GLY A C 1
ATOM 6749 O O . GLY A 1 868 ? -46.061 6.650 -2.965 1.00 63.06 868 GLY A O 1
ATOM 6750 N N . GLN A 1 869 ? -45.091 7.105 -4.933 1.00 73.56 869 GLN A N 1
ATOM 6751 C CA . GLN A 1 869 ? -43.724 6.863 -4.455 1.00 73.56 869 GLN A CA 1
ATOM 6752 C C . GLN A 1 869 ? -43.003 8.168 -4.092 1.00 73.56 869 GLN A C 1
ATOM 6754 O O . GLN A 1 869 ? -43.165 9.153 -4.817 1.00 73.56 869 GLN A O 1
ATOM 6759 N N . PRO A 1 870 ? -42.187 8.190 -3.019 1.00 77.94 870 PRO A N 1
ATOM 6760 C CA . PRO A 1 870 ? -41.378 9.353 -2.667 1.00 77.94 870 PRO A CA 1
ATOM 6761 C C . PRO A 1 870 ? -40.393 9.702 -3.787 1.00 77.94 870 PRO A C 1
ATOM 6763 O O . PRO A 1 870 ? -39.649 8.844 -4.264 1.00 77.94 870 PRO A O 1
ATOM 6766 N N . GLY A 1 871 ? -40.368 10.971 -4.177 1.00 81.94 871 GLY A N 1
ATOM 6767 C CA . GLY A 1 871 ? -39.480 11.508 -5.201 1.00 81.94 871 GLY A CA 1
ATOM 6768 C C . GLY A 1 871 ? -39.082 12.949 -4.898 1.00 81.94 871 GLY A C 1
ATOM 6769 O O . GLY A 1 871 ? -39.591 13.570 -3.969 1.00 81.94 871 GLY A O 1
ATOM 6770 N N . TRP A 1 872 ? -38.159 13.487 -5.684 1.00 86.38 872 TRP A N 1
ATOM 6771 C CA . TRP A 1 872 ? -37.723 14.878 -5.599 1.00 86.38 872 TRP A CA 1
ATOM 6772 C C . TRP A 1 872 ? -38.175 15.636 -6.829 1.00 86.38 872 TRP A C 1
ATOM 6774 O O . TRP A 1 872 ? -37.953 15.189 -7.951 1.00 86.38 872 TRP A O 1
ATOM 6784 N N . PHE A 1 873 ? -38.789 16.794 -6.620 1.00 88.31 873 PHE A N 1
ATOM 6785 C CA . PHE A 1 873 ? -39.323 17.615 -7.695 1.00 88.31 873 PHE A CA 1
ATOM 6786 C C . PHE A 1 873 ? -38.727 19.013 -7.624 1.00 88.31 873 PHE A C 1
ATOM 6788 O O . PHE A 1 873 ? -38.603 19.581 -6.545 1.00 88.31 873 PHE A O 1
ATOM 6795 N N . SER A 1 874 ? -38.364 19.569 -8.778 1.00 90.19 874 SER A N 1
ATOM 6796 C CA . SER A 1 874 ? -38.009 20.980 -8.915 1.00 90.19 874 SER A CA 1
ATOM 6797 C C . SER A 1 874 ? -39.201 21.724 -9.500 1.00 90.19 874 SER A C 1
ATOM 6799 O O . SER A 1 874 ? -39.563 21.508 -10.661 1.00 90.19 874 SER A O 1
ATOM 6801 N N . THR A 1 875 ? -39.824 22.578 -8.692 1.00 89.25 875 THR A N 1
ATOM 6802 C CA . THR A 1 875 ? -41.062 23.278 -9.041 1.00 89.25 875 THR A CA 1
ATOM 6803 C C . THR A 1 875 ? -40.814 24.772 -9.228 1.00 89.25 875 THR A C 1
ATOM 6805 O O . THR A 1 875 ? -40.178 25.438 -8.413 1.00 89.25 875 THR A O 1
ATOM 6808 N N . THR A 1 876 ? -41.332 25.325 -10.323 1.00 90.12 876 THR A N 1
ATOM 6809 C CA . THR A 1 876 ? -41.353 26.763 -10.603 1.00 90.12 876 THR A CA 1
ATOM 6810 C C . THR A 1 876 ? -42.796 27.239 -10.718 1.00 90.12 876 THR A C 1
ATOM 6812 O O . THR A 1 876 ? -43.552 26.691 -11.515 1.00 90.12 876 THR A O 1
ATOM 6815 N N . LYS A 1 877 ? -43.175 28.269 -9.957 1.00 92.50 877 LYS A N 1
ATOM 6816 C CA . LYS A 1 877 ? -44.520 28.860 -9.941 1.00 92.50 877 LYS A CA 1
ATOM 6817 C C . LYS A 1 877 ? -44.434 30.350 -10.246 1.00 92.50 877 LYS A C 1
ATOM 6819 O O . LYS A 1 877 ? -43.715 31.080 -9.573 1.00 92.50 877 LYS A O 1
ATOM 6824 N N . VAL A 1 878 ? -45.163 30.814 -11.255 1.00 90.31 878 VAL A N 1
ATOM 6825 C CA . VAL A 1 878 ? -45.126 32.213 -11.712 1.00 90.31 878 VAL A CA 1
ATOM 6826 C C . VAL A 1 878 ? -46.548 32.774 -11.746 1.00 90.31 878 VAL A C 1
ATOM 6828 O O . VAL A 1 878 ? -47.453 32.085 -12.221 1.00 90.31 878 VAL A O 1
ATOM 6831 N N . PRO A 1 879 ? -46.791 34.013 -11.283 1.00 89.88 879 PRO A N 1
ATOM 6832 C CA . PRO A 1 879 ? -48.127 34.594 -11.327 1.00 89.88 879 PRO A CA 1
ATOM 6833 C C . PRO A 1 879 ? -48.529 34.930 -12.769 1.00 89.88 879 PRO A C 1
ATOM 6835 O O . PRO A 1 879 ? -47.784 35.567 -13.516 1.00 89.88 879 PRO A O 1
ATOM 6838 N N . VAL A 1 880 ? -49.744 34.545 -13.155 1.00 87.75 880 VAL A N 1
ATOM 6839 C CA . VAL A 1 880 ? -50.341 34.876 -14.454 1.00 87.75 880 VAL A CA 1
ATOM 6840 C C . VAL A 1 880 ? -51.185 36.132 -14.290 1.00 87.75 880 VAL A C 1
ATOM 6842 O O . VAL A 1 880 ? -52.026 36.201 -13.395 1.00 87.75 880 VAL A O 1
ATOM 6845 N N . ARG A 1 881 ? -50.979 37.134 -15.150 1.00 85.50 881 ARG A N 1
ATOM 6846 C CA . ARG A 1 881 ? -51.691 38.420 -15.090 1.00 85.50 881 ARG A CA 1
ATOM 6847 C C . ARG A 1 881 ? -52.740 38.543 -16.196 1.00 85.50 881 ARG A C 1
ATOM 6849 O O . ARG A 1 881 ? -52.524 38.072 -17.309 1.00 85.50 881 ARG A O 1
ATOM 6856 N N . ASP A 1 882 ? -53.868 39.180 -15.888 1.00 81.69 882 ASP A N 1
ATOM 6857 C CA . ASP A 1 882 ? -54.890 39.542 -16.873 1.00 81.69 882 ASP A CA 1
ATOM 6858 C C . ASP A 1 882 ? -54.433 40.719 -17.761 1.00 81.69 882 ASP A C 1
ATOM 6860 O O . ASP A 1 882 ? -53.405 41.358 -17.523 1.00 81.69 882 ASP A O 1
ATOM 6864 N N . THR A 1 883 ? -55.221 41.055 -18.788 1.00 75.81 883 THR A N 1
ATOM 6865 C CA . THR A 1 883 ? -54.946 42.190 -19.695 1.00 75.81 883 THR A CA 1
ATOM 6866 C C . THR A 1 883 ? -54.986 43.559 -19.002 1.00 75.81 883 THR A C 1
ATOM 6868 O O . THR A 1 883 ? -54.685 44.569 -19.632 1.00 75.81 883 THR A O 1
ATOM 6871 N N . GLN A 1 884 ? -55.390 43.612 -17.730 1.00 77.69 884 GLN A N 1
ATOM 6872 C CA . GLN A 1 884 ? -55.418 44.808 -16.887 1.00 77.69 884 GLN A CA 1
ATOM 6873 C C . GLN A 1 884 ? -54.262 44.811 -15.862 1.00 77.69 884 GLN A C 1
ATOM 6875 O O . GLN A 1 884 ? -54.188 45.716 -15.034 1.00 77.69 884 GLN A O 1
ATOM 6880 N N . GLY A 1 885 ? -53.346 43.832 -15.923 1.00 75.56 885 GLY A N 1
ATOM 6881 C CA . GLY A 1 885 ? -52.145 43.726 -15.088 1.00 75.56 885 GLY A CA 1
ATOM 6882 C C . GLY A 1 885 ? -52.349 43.076 -13.711 1.00 75.56 885 GLY A C 1
ATOM 6883 O O . GLY A 1 885 ? -51.380 42.945 -12.953 1.00 75.56 885 GLY A O 1
ATOM 6884 N N . ARG A 1 886 ? -53.570 42.644 -13.369 1.00 84.31 886 ARG A N 1
ATOM 6885 C CA . ARG A 1 886 ? -53.884 42.002 -12.078 1.00 84.31 886 ARG A CA 1
ATOM 6886 C C . ARG A 1 886 ? -53.573 40.513 -12.124 1.00 84.31 886 ARG A C 1
ATOM 6888 O O . ARG A 1 886 ? -53.735 39.892 -13.168 1.00 84.31 886 ARG A O 1
ATOM 6895 N N . ILE A 1 887 ? -53.164 39.932 -10.998 1.00 87.50 887 ILE A N 1
ATOM 6896 C CA . ILE A 1 887 ? -52.895 38.491 -10.900 1.00 87.50 887 ILE A CA 1
ATOM 6897 C C . ILE A 1 887 ? -54.224 37.734 -11.031 1.00 87.50 887 ILE A C 1
ATOM 6899 O O . ILE A 1 887 ? -55.121 37.876 -10.205 1.00 87.50 887 ILE A O 1
ATOM 6903 N N . ALA A 1 888 ? -54.354 36.964 -12.107 1.00 84.00 888 ALA A N 1
ATOM 6904 C CA . ALA A 1 888 ? -55.513 36.136 -12.431 1.00 84.00 888 ALA A CA 1
ATOM 6905 C C . ALA A 1 888 ? -55.362 34.691 -11.919 1.00 84.00 888 ALA A C 1
ATOM 6907 O O . ALA A 1 888 ? -56.329 33.927 -11.913 1.00 84.00 888 ALA A O 1
ATOM 6908 N N . GLY A 1 889 ? -54.156 34.319 -11.491 1.00 88.50 889 GLY A N 1
ATOM 6909 C CA . GLY A 1 889 ? -53.807 32.977 -11.054 1.00 88.50 889 GLY A CA 1
ATOM 6910 C C . GLY A 1 889 ? -52.300 32.752 -11.097 1.00 88.50 889 GLY A C 1
ATOM 6911 O O . GLY A 1 889 ? -51.528 33.711 -11.108 1.00 88.50 889 GLY A O 1
ATOM 6912 N N . LEU A 1 890 ? -51.881 31.495 -11.186 1.00 93.06 890 LEU A N 1
ATOM 6913 C CA . LEU A 1 890 ? -50.478 31.109 -11.344 1.00 93.06 890 LEU A CA 1
ATOM 6914 C C . LEU A 1 890 ? -50.319 30.008 -12.387 1.00 93.06 890 LEU A C 1
ATOM 6916 O O . LEU A 1 890 ? -51.260 29.264 -12.662 1.00 93.06 890 LEU A O 1
ATOM 6920 N N . ILE A 1 891 ? -49.117 29.901 -12.940 1.00 91.50 891 ILE A N 1
ATOM 6921 C CA . ILE A 1 891 ? -48.660 28.760 -13.725 1.00 91.50 891 ILE A CA 1
ATOM 6922 C C . ILE A 1 891 ? -47.562 28.046 -12.942 1.00 91.50 891 ILE A C 1
ATOM 6924 O O . ILE A 1 891 ? -46.603 28.682 -12.505 1.00 91.50 891 ILE A O 1
ATOM 6928 N N . GLY A 1 892 ? -47.727 26.744 -12.742 1.00 90.19 892 GLY A N 1
ATOM 6929 C CA . GLY A 1 892 ? -46.754 25.858 -12.125 1.00 90.19 892 GLY A CA 1
ATOM 6930 C C . GLY A 1 892 ? -46.147 24.918 -13.159 1.00 90.19 892 GLY A C 1
ATOM 6931 O O . GLY A 1 892 ? -46.844 24.406 -14.037 1.00 90.19 892 GLY A O 1
ATOM 6932 N N . ILE A 1 893 ? -44.838 24.715 -13.065 1.00 90.12 893 ILE A N 1
ATOM 6933 C CA . ILE A 1 893 ? -44.085 23.729 -13.834 1.00 90.12 893 ILE A CA 1
ATOM 6934 C C . ILE A 1 893 ? -43.251 22.933 -12.841 1.00 90.12 893 ILE A C 1
ATOM 6936 O O . ILE A 1 893 ? -42.394 23.508 -12.171 1.00 90.12 893 ILE A O 1
ATOM 6940 N N . SER A 1 894 ? -43.470 21.626 -12.780 1.00 88.88 894 SER A N 1
ATOM 6941 C CA . SER A 1 894 ? -42.710 20.720 -11.923 1.00 88.88 894 SER A CA 1
ATOM 6942 C C . SER A 1 894 ? -41.972 19.684 -12.764 1.00 88.88 894 SER A C 1
ATOM 6944 O O . SER A 1 894 ? -42.527 19.113 -13.706 1.00 88.88 894 SER A O 1
ATOM 6946 N N . LEU A 1 895 ? -40.706 19.448 -12.427 1.00 88.06 895 LEU A N 1
ATOM 6947 C CA . LEU A 1 895 ? -39.855 18.433 -13.042 1.00 88.06 895 LEU A CA 1
ATOM 6948 C C . LEU A 1 895 ? -39.465 17.399 -11.987 1.00 88.06 895 LEU A C 1
ATOM 6950 O O . LEU A 1 895 ? -38.973 17.781 -10.927 1.00 88.06 895 LEU A O 1
ATOM 6954 N N . ASP A 1 896 ? -39.628 16.113 -12.292 1.00 85.12 896 ASP A N 1
ATOM 6955 C CA . ASP A 1 896 ? -39.071 15.040 -11.466 1.00 85.12 896 ASP A CA 1
ATOM 6956 C C . ASP A 1 896 ? -37.541 15.020 -11.620 1.00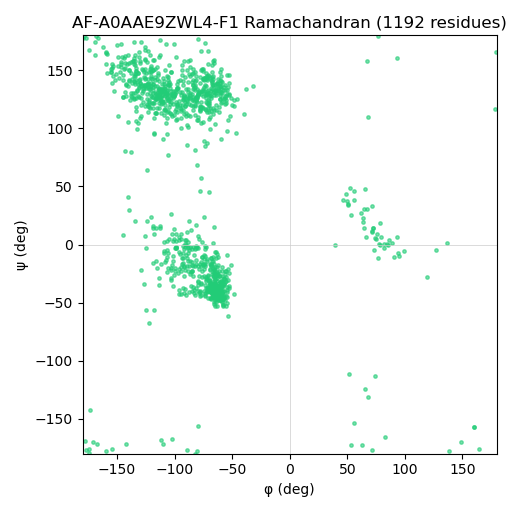 85.12 896 ASP A C 1
ATOM 6958 O O . ASP A 1 896 ? -37.006 14.828 -12.714 1.00 85.12 896 ASP A O 1
ATOM 6962 N N . ILE A 1 897 ? -36.831 15.268 -10.522 1.00 84.56 897 ILE A N 1
ATOM 6963 C CA . ILE A 1 897 ? -35.366 15.282 -10.438 1.00 84.56 897 ILE A CA 1
ATOM 6964 C C . ILE A 1 897 ? -34.832 14.126 -9.580 1.00 84.56 897 ILE A C 1
ATOM 6966 O O . ILE A 1 897 ? -33.668 14.146 -9.179 1.00 84.56 897 ILE A O 1
ATOM 6970 N N . THR A 1 898 ? -35.648 13.107 -9.301 1.00 79.62 898 THR A N 1
ATOM 6971 C CA . THR A 1 898 ? -35.287 11.996 -8.408 1.00 79.62 898 THR A CA 1
ATOM 6972 C C . THR A 1 898 ? -34.044 11.245 -8.889 1.00 79.62 898 THR A C 1
ATOM 6974 O O . THR A 1 898 ? -33.129 11.001 -8.101 1.00 79.62 898 THR A O 1
ATOM 6977 N N . GLU A 1 899 ? -33.954 10.915 -10.182 1.00 77.94 899 GLU A N 1
ATOM 6978 C CA . GLU A 1 899 ? -32.741 10.291 -10.734 1.00 77.94 899 GLU A CA 1
ATOM 6979 C C . GLU A 1 899 ? -31.533 11.228 -10.681 1.00 77.94 899 GLU A C 1
ATOM 6981 O O . GLU A 1 899 ? -30.436 10.797 -10.330 1.00 77.94 899 GLU A O 1
ATOM 6986 N N . ARG A 1 900 ? -31.730 12.524 -10.954 1.00 80.12 900 ARG A N 1
ATOM 6987 C CA . ARG A 1 900 ? -30.653 13.517 -10.888 1.00 80.12 900 ARG A CA 1
ATOM 6988 C C . ARG A 1 900 ? -30.074 13.618 -9.474 1.00 80.12 900 ARG A C 1
ATOM 6990 O O . ARG A 1 900 ? -28.856 13.648 -9.352 1.00 80.12 900 ARG A O 1
ATOM 6997 N N . LYS A 1 901 ? -30.904 13.616 -8.423 1.00 73.38 901 LYS A N 1
ATOM 6998 C CA . LYS A 1 901 ? -30.437 13.634 -7.024 1.00 73.38 901 LYS A CA 1
ATOM 6999 C C . LYS A 1 901 ? -29.655 12.376 -6.650 1.00 73.38 901 LYS A C 1
ATOM 7001 O O . LYS A 1 901 ? -28.586 12.490 -6.061 1.00 73.38 901 LYS A O 1
ATOM 7006 N N . LYS A 1 902 ? -30.116 11.196 -7.078 1.00 71.69 902 LYS A N 1
ATOM 7007 C CA . LYS A 1 902 ? -29.382 9.931 -6.876 1.00 71.69 902 LYS A CA 1
ATOM 7008 C C . LYS A 1 902 ? -28.024 9.932 -7.582 1.00 71.69 902 LYS A C 1
ATOM 7010 O O . LYS A 1 902 ? -27.033 9.472 -7.021 1.00 71.69 902 LYS A O 1
ATOM 7015 N N . VAL A 1 903 ? -27.964 10.468 -8.804 1.00 69.31 903 VAL A N 1
ATOM 7016 C CA . VAL A 1 903 ? -26.710 10.618 -9.558 1.00 69.31 903 VAL A CA 1
ATOM 7017 C C . VAL A 1 903 ? -25.797 11.664 -8.919 1.00 69.31 903 VAL A C 1
ATOM 7019 O O . VAL A 1 903 ? -24.592 11.458 -8.889 1.00 69.31 903 VAL A O 1
ATOM 7022 N N . GLU A 1 904 ? -26.334 12.757 -8.380 1.00 67.81 904 GLU A N 1
ATOM 7023 C CA . GLU A 1 904 ? -25.567 13.805 -7.698 1.00 67.81 904 GLU A CA 1
ATOM 7024 C C . GLU A 1 904 ? -24.955 13.307 -6.379 1.00 67.81 904 GLU A C 1
ATOM 7026 O O . GLU A 1 904 ? -23.782 13.559 -6.114 1.00 67.81 904 GLU A O 1
ATOM 7031 N N . GLU A 1 905 ? -25.694 12.527 -5.588 1.00 67.00 905 GLU A N 1
ATOM 7032 C CA . GLU A 1 905 ? -25.167 11.857 -4.392 1.00 67.00 905 GLU A CA 1
ATOM 7033 C C . GLU A 1 905 ? -24.083 10.832 -4.748 1.00 67.00 905 GLU A C 1
ATOM 7035 O O . GLU A 1 905 ? -23.002 10.846 -4.155 1.00 67.00 905 GLU A O 1
ATOM 7040 N N . ALA A 1 906 ? -24.314 10.007 -5.776 1.00 63.81 906 ALA A N 1
ATOM 7041 C CA . ALA A 1 906 ? -23.311 9.073 -6.283 1.00 63.81 906 ALA A CA 1
ATOM 7042 C C . ALA A 1 906 ? -22.075 9.793 -6.858 1.00 63.81 906 ALA A C 1
ATOM 7044 O O . ALA A 1 906 ? -20.950 9.331 -6.675 1.00 63.81 906 ALA A O 1
ATOM 7045 N N . HIS A 1 907 ? -22.259 10.940 -7.519 1.00 53.19 907 HIS A N 1
ATOM 7046 C CA . HIS A 1 907 ? -21.183 11.776 -8.048 1.00 53.19 907 HIS A CA 1
ATOM 7047 C C . HIS A 1 907 ? -20.387 12.444 -6.925 1.00 53.19 907 HIS A C 1
ATOM 7049 O O . HIS A 1 907 ? -19.167 12.476 -7.005 1.00 53.19 907 HIS A O 1
ATOM 7055 N N . ASN A 1 908 ? -21.032 12.916 -5.857 1.00 56.50 908 ASN A N 1
ATOM 7056 C CA . ASN A 1 908 ? -20.353 13.487 -4.691 1.00 56.50 908 ASN A CA 1
ATOM 7057 C C . ASN A 1 908 ? -19.544 12.433 -3.924 1.00 56.50 908 ASN A C 1
ATOM 7059 O O . ASN A 1 908 ? -18.430 12.718 -3.477 1.00 56.50 908 ASN A O 1
ATOM 7063 N N . GLU A 1 909 ? -20.063 11.210 -3.820 1.00 56.41 909 GLU A N 1
ATOM 7064 C CA . GLU A 1 909 ? -19.340 10.083 -3.233 1.00 56.41 909 GLU A CA 1
ATOM 7065 C C . GLU A 1 909 ? -18.146 9.668 -4.108 1.00 56.41 909 GLU A C 1
ATOM 7067 O O . GLU A 1 909 ? -17.018 9.553 -3.623 1.00 56.41 909 GLU A O 1
ATOM 7072 N N . LEU A 1 910 ? -18.342 9.575 -5.426 1.00 51.56 910 LEU A N 1
ATOM 7073 C CA . LEU A 1 910 ? -17.259 9.329 -6.378 1.00 51.56 910 LEU A CA 1
ATOM 7074 C C . LEU A 1 910 ? -16.235 10.475 -6.392 1.00 51.56 910 LEU A C 1
ATOM 7076 O O . LEU A 1 910 ? -15.041 10.224 -6.509 1.00 51.56 910 LEU A O 1
ATOM 7080 N N . GLN A 1 911 ? -16.661 11.726 -6.222 1.00 47.00 911 GLN A N 1
ATOM 7081 C CA . GLN A 1 911 ? -15.788 12.896 -6.148 1.00 47.00 911 GLN A CA 1
ATOM 7082 C C . GLN A 1 911 ? -14.960 12.887 -4.859 1.00 47.00 911 GLN A C 1
ATOM 7084 O O . GLN A 1 911 ? -13.776 13.206 -4.906 1.00 47.00 911 GLN A O 1
ATOM 7089 N N . ARG A 1 912 ? -15.519 12.460 -3.719 1.00 51.19 912 ARG A N 1
ATOM 7090 C CA . ARG A 1 912 ? -14.743 12.220 -2.487 1.00 51.19 912 ARG A CA 1
ATOM 7091 C C . ARG A 1 912 ? -13.702 11.120 -2.683 1.00 51.19 912 ARG A C 1
ATOM 7093 O O . ARG A 1 912 ? -12.554 11.283 -2.263 1.00 51.19 912 ARG A O 1
ATOM 7100 N N . GLN A 1 913 ? -14.067 10.039 -3.369 1.00 51.41 913 GLN A N 1
ATOM 7101 C CA . GLN A 1 913 ? -13.130 8.970 -3.722 1.00 51.41 913 GLN A CA 1
ATOM 7102 C C . GLN A 1 913 ? -12.045 9.463 -4.692 1.00 51.41 913 GLN A C 1
ATOM 7104 O O . GLN A 1 913 ? -10.867 9.175 -4.486 1.00 51.41 913 GLN A O 1
ATOM 7109 N N . LEU A 1 914 ? -12.404 10.282 -5.685 1.00 45.09 914 LEU A N 1
ATOM 7110 C CA . LEU A 1 914 ? -11.478 10.905 -6.631 1.00 45.09 914 LEU A CA 1
ATOM 7111 C C . LEU A 1 914 ? -10.553 11.920 -5.959 1.00 45.09 914 LEU A C 1
ATOM 7113 O O . LEU A 1 914 ? -9.378 11.940 -6.292 1.00 45.09 914 LEU A O 1
ATOM 7117 N N . ILE A 1 915 ? -11.018 12.720 -4.996 1.00 49.22 915 ILE A N 1
ATOM 7118 C CA . ILE A 1 915 ? -10.176 13.662 -4.238 1.00 49.22 915 ILE A CA 1
ATOM 7119 C C . ILE A 1 915 ? -9.140 12.898 -3.405 1.00 49.22 915 ILE A C 1
ATOM 7121 O O . ILE A 1 915 ? -7.956 13.232 -3.435 1.00 49.22 915 ILE A O 1
ATOM 7125 N N . ASN A 1 916 ? -9.543 11.822 -2.724 1.00 45.62 916 ASN A N 1
ATOM 7126 C CA . ASN A 1 916 ? -8.613 10.975 -1.971 1.00 45.62 916 ASN A CA 1
ATOM 7127 C C . ASN A 1 916 ? -7.626 10.238 -2.891 1.00 45.62 916 ASN A C 1
ATOM 7129 O O . ASN A 1 916 ? -6.427 10.190 -2.601 1.00 45.62 916 ASN A O 1
ATOM 7133 N N . SER A 1 917 ? -8.102 9.738 -4.033 1.00 42.22 917 SER A N 1
ATOM 7134 C CA . SER A 1 917 ? -7.266 9.090 -5.045 1.00 42.22 917 SER A CA 1
ATOM 7135 C C . SER A 1 917 ? -6.341 10.087 -5.757 1.00 42.22 917 SER A C 1
ATOM 7137 O O . SER A 1 917 ? -5.210 9.740 -6.072 1.00 42.22 917 SER A O 1
ATOM 7139 N N . SER A 1 918 ? -6.768 11.338 -5.952 1.00 40.53 918 SER A N 1
ATOM 7140 C CA . SER A 1 918 ? -5.975 12.443 -6.505 1.00 40.53 918 SER A CA 1
ATOM 7141 C C . SER A 1 918 ? -4.933 12.945 -5.508 1.00 40.53 918 SER A C 1
ATOM 7143 O O . SER A 1 918 ? -3.856 13.360 -5.925 1.00 40.53 918 SER A O 1
ATOM 7145 N N . ARG A 1 919 ? -5.204 12.885 -4.197 1.00 43.53 919 ARG A N 1
ATOM 7146 C CA . ARG A 1 919 ? -4.218 13.183 -3.146 1.00 43.53 919 ARG A CA 1
ATOM 7147 C C . ARG A 1 919 ? -3.093 12.148 -3.147 1.00 43.53 919 ARG A C 1
ATOM 7149 O O . ARG A 1 919 ? -1.925 12.515 -3.085 1.00 43.53 919 ARG A O 1
ATOM 7156 N N . GLN A 1 920 ? -3.441 10.868 -3.283 1.00 41.81 920 GLN A N 1
ATOM 7157 C CA . GLN A 1 920 ? -2.472 9.777 -3.423 1.00 41.81 920 GLN A CA 1
ATOM 7158 C C . GLN A 1 920 ? -1.735 9.821 -4.769 1.00 41.81 920 GLN A C 1
ATOM 7160 O O . GLN A 1 920 ? -0.524 9.630 -4.795 1.00 41.81 920 GLN A O 1
ATOM 7165 N N . ALA A 1 921 ? -2.428 10.134 -5.868 1.00 35.69 921 ALA A N 1
ATOM 7166 C CA . ALA A 1 921 ? -1.827 10.260 -7.194 1.00 35.69 921 ALA A CA 1
ATOM 7167 C C . ALA A 1 921 ? -0.910 11.488 -7.312 1.00 35.69 921 ALA A C 1
ATOM 7169 O O . ALA A 1 921 ? 0.156 11.370 -7.893 1.00 35.69 921 ALA A O 1
ATOM 7170 N N . GLY A 1 922 ? -1.258 12.630 -6.707 1.00 39.00 922 GLY A N 1
ATOM 7171 C CA . GLY A 1 922 ? -0.398 13.819 -6.661 1.00 39.00 922 GLY A CA 1
ATOM 7172 C C . GLY A 1 922 ? 0.839 13.627 -5.776 1.00 39.00 922 GLY A C 1
ATOM 7173 O O . GLY A 1 922 ? 1.928 14.067 -6.136 1.00 39.00 922 GLY A O 1
ATOM 7174 N N . MET A 1 923 ? 0.707 12.906 -4.653 1.00 41.12 923 MET A N 1
ATOM 7175 C CA . MET A 1 923 ? 1.857 12.459 -3.852 1.00 41.12 923 MET A CA 1
ATOM 7176 C C . MET A 1 923 ? 2.738 11.468 -4.628 1.00 41.12 923 MET A C 1
ATOM 7178 O O . MET A 1 923 ? 3.963 11.559 -4.561 1.00 41.12 923 MET A O 1
ATOM 7182 N N . ALA A 1 924 ? 2.127 10.566 -5.402 1.00 37.34 924 ALA A N 1
ATOM 7183 C CA . ALA A 1 924 ? 2.841 9.650 -6.279 1.00 37.34 924 ALA A CA 1
ATOM 7184 C C . ALA A 1 924 ? 3.558 10.399 -7.415 1.00 37.34 924 ALA A C 1
ATOM 7186 O O . ALA A 1 924 ? 4.740 10.171 -7.587 1.00 37.34 924 ALA A O 1
ATOM 7187 N N . GLU A 1 925 ? 2.921 11.351 -8.103 1.00 37.53 925 GLU A N 1
ATOM 7188 C CA . GLU A 1 925 ? 3.471 12.130 -9.230 1.00 37.53 925 GLU A CA 1
ATOM 7189 C C . GLU A 1 925 ? 4.656 13.032 -8.820 1.00 37.53 925 GLU A C 1
ATOM 7191 O O . GLU A 1 925 ? 5.642 13.163 -9.552 1.00 37.53 925 GLU A O 1
ATOM 7196 N N . VAL A 1 926 ? 4.626 13.609 -7.613 1.00 40.53 926 VAL A N 1
ATOM 7197 C CA . VAL A 1 926 ? 5.766 14.361 -7.053 1.00 40.53 926 VAL A CA 1
ATOM 7198 C C . VAL A 1 926 ? 6.912 13.420 -6.658 1.00 40.53 926 VAL A C 1
ATOM 7200 O O . VAL A 1 926 ? 8.080 13.725 -6.922 1.00 40.53 926 VAL A O 1
ATOM 7203 N N . ALA A 1 927 ? 6.605 12.250 -6.084 1.00 41.06 927 ALA A N 1
ATOM 7204 C CA . ALA A 1 927 ? 7.602 11.213 -5.812 1.00 41.06 927 ALA A CA 1
ATOM 7205 C C . ALA A 1 927 ? 8.214 10.659 -7.115 1.00 41.06 927 ALA A C 1
ATOM 7207 O O . ALA A 1 927 ? 9.428 10.490 -7.193 1.00 41.06 927 ALA A O 1
ATOM 7208 N N . THR A 1 928 ? 7.406 10.483 -8.162 1.00 39.25 928 THR A N 1
ATOM 7209 C CA . THR A 1 928 ? 7.785 10.098 -9.527 1.00 39.25 928 THR A CA 1
ATOM 7210 C C . THR A 1 928 ? 8.773 11.073 -10.150 1.00 39.25 928 THR A C 1
ATOM 7212 O O . THR A 1 928 ? 9.834 10.664 -10.623 1.00 39.25 928 THR A O 1
ATOM 7215 N N . GLY A 1 929 ? 8.444 12.369 -10.152 1.00 40.34 929 GLY A N 1
ATOM 7216 C CA . GLY A 1 929 ? 9.295 13.406 -10.737 1.00 40.34 929 GLY A CA 1
ATOM 7217 C C . GLY A 1 929 ? 10.637 13.527 -10.014 1.00 40.34 929 GLY A C 1
ATOM 7218 O O . GLY A 1 929 ? 11.676 13.710 -10.651 1.00 40.34 929 GLY A O 1
ATOM 7219 N N . VAL A 1 930 ? 10.641 13.350 -8.689 1.00 45.28 930 VAL A N 1
ATOM 7220 C CA . VAL A 1 930 ? 11.873 13.352 -7.896 1.00 45.28 930 VAL A CA 1
ATOM 7221 C C . VAL A 1 930 ? 12.687 12.080 -8.096 1.00 45.28 930 VAL A C 1
ATOM 7223 O O . VAL A 1 930 ? 13.889 12.191 -8.322 1.00 45.28 930 VAL A O 1
ATOM 7226 N N . LEU A 1 931 ? 12.076 10.895 -8.103 1.00 52.34 931 LEU A N 1
ATOM 7227 C CA . LEU A 1 931 ? 12.782 9.639 -8.373 1.00 52.34 931 LEU A CA 1
ATOM 7228 C C . LEU A 1 931 ? 13.403 9.630 -9.773 1.00 52.34 931 LEU A C 1
ATOM 7230 O O . LEU A 1 931 ? 14.571 9.272 -9.916 1.00 52.34 931 LEU A O 1
ATOM 7234 N N . HIS A 1 932 ? 12.685 10.119 -10.787 1.00 47.25 932 HIS A N 1
ATOM 7235 C CA . HIS A 1 932 ? 13.208 10.247 -12.147 1.00 47.25 932 HIS A CA 1
ATOM 7236 C C . HIS A 1 932 ? 14.406 11.212 -12.216 1.00 47.25 932 HIS A C 1
ATOM 7238 O O . HIS A 1 932 ? 15.418 10.917 -12.856 1.00 47.25 932 HIS A O 1
ATOM 7244 N N . ASN A 1 933 ? 14.341 12.350 -11.520 1.00 47.19 933 ASN A N 1
ATOM 7245 C CA . ASN A 1 933 ? 15.427 13.331 -11.518 1.00 47.19 933 ASN A CA 1
ATOM 7246 C C . ASN A 1 933 ? 16.637 12.867 -10.689 1.00 47.19 933 ASN A C 1
ATOM 7248 O O . ASN A 1 933 ? 17.769 12.988 -11.155 1.00 47.19 933 ASN A O 1
ATOM 7252 N N . VAL A 1 934 ? 16.421 12.263 -9.516 1.00 53.62 934 VAL A N 1
ATOM 7253 C CA . VAL A 1 934 ? 17.487 11.672 -8.688 1.00 53.62 934 VAL A CA 1
ATOM 7254 C C . VAL A 1 934 ? 18.135 10.492 -9.406 1.00 53.62 934 VAL A C 1
ATOM 7256 O O . VAL A 1 934 ? 19.359 10.408 -9.439 1.00 53.62 934 VAL A O 1
ATOM 7259 N N . GLY A 1 935 ? 17.348 9.616 -10.034 1.00 49.81 935 GLY A N 1
ATOM 7260 C CA . GLY A 1 935 ? 17.841 8.476 -10.806 1.00 49.81 935 GLY A CA 1
ATOM 7261 C C . GLY A 1 935 ? 18.737 8.897 -11.973 1.00 49.81 935 GLY A C 1
ATOM 7262 O O . GLY A 1 935 ? 19.812 8.326 -12.167 1.00 49.81 935 GLY A O 1
ATOM 7263 N N . ASN A 1 936 ? 18.358 9.953 -12.700 1.00 52.28 936 ASN A N 1
ATOM 7264 C CA . ASN A 1 936 ? 19.175 10.507 -13.782 1.00 52.28 936 ASN A CA 1
ATOM 7265 C C . ASN A 1 936 ? 20.507 11.081 -13.274 1.00 52.28 936 ASN A C 1
ATOM 7267 O O . ASN A 1 936 ? 21.552 10.834 -13.879 1.00 52.28 936 ASN A O 1
ATOM 7271 N N . VAL A 1 937 ? 20.498 11.803 -12.148 1.00 61.84 937 VAL A N 1
ATOM 7272 C CA . VAL A 1 937 ? 21.726 12.365 -11.565 1.00 61.84 937 VAL A CA 1
ATOM 7273 C C . VAL A 1 937 ? 22.608 11.263 -10.960 1.00 61.84 937 VAL A C 1
ATOM 7275 O O . VAL A 1 937 ? 23.820 11.270 -11.166 1.00 61.84 937 VAL A O 1
ATOM 7278 N N . LEU A 1 938 ? 22.022 10.251 -10.309 1.00 65.88 938 LEU A N 1
ATOM 7279 C CA . LEU A 1 938 ? 22.740 9.084 -9.778 1.00 65.88 938 LEU A CA 1
ATOM 7280 C C . LEU A 1 938 ? 23.431 8.269 -10.872 1.00 65.88 938 LEU A C 1
ATOM 7282 O O . LEU A 1 938 ? 24.545 7.786 -10.666 1.00 65.88 938 LEU A O 1
ATOM 7286 N N . ASN A 1 939 ? 22.803 8.119 -12.039 1.00 63.28 939 ASN A N 1
ATOM 7287 C CA . ASN A 1 939 ? 23.434 7.439 -13.163 1.00 63.28 939 ASN A CA 1
ATOM 7288 C C . ASN A 1 939 ? 24.687 8.197 -13.639 1.00 63.28 939 ASN A C 1
ATOM 7290 O O . ASN A 1 939 ? 25.728 7.580 -13.864 1.00 63.28 939 ASN A O 1
ATOM 7294 N N . SER A 1 940 ? 24.626 9.530 -13.698 1.00 69.81 940 SER A N 1
ATOM 7295 C CA . SER A 1 940 ? 25.785 10.378 -14.006 1.00 69.81 940 SER A CA 1
ATOM 7296 C C . SER A 1 940 ? 26.886 10.268 -12.942 1.00 69.81 940 SER A C 1
ATOM 7298 O O . SER A 1 940 ? 28.052 10.104 -13.297 1.00 69.81 940 SER A O 1
ATOM 7300 N N . VAL A 1 941 ? 26.531 10.240 -11.648 1.00 73.19 941 VAL A N 1
ATOM 7301 C CA . VAL A 1 941 ? 27.485 9.991 -10.544 1.00 73.19 941 VAL A CA 1
ATOM 7302 C C . VAL A 1 941 ? 28.169 8.631 -10.702 1.00 73.19 941 VAL A C 1
ATOM 7304 O O . VAL A 1 941 ? 29.391 8.538 -10.582 1.00 73.19 941 VAL A O 1
ATOM 7307 N N . ASN A 1 942 ? 27.410 7.576 -11.009 1.00 67.12 942 ASN A N 1
ATOM 7308 C CA . ASN A 1 942 ? 27.950 6.229 -11.204 1.00 67.12 942 ASN A CA 1
ATOM 7309 C C . ASN A 1 942 ? 28.896 6.147 -12.409 1.00 67.12 942 ASN A C 1
ATOM 7311 O O . ASN A 1 942 ? 29.929 5.476 -12.331 1.00 67.12 942 ASN A O 1
ATOM 7315 N N . ILE A 1 943 ? 28.574 6.832 -13.509 1.00 72.75 943 ILE A N 1
ATOM 7316 C CA . ILE A 1 943 ? 29.431 6.893 -14.698 1.00 72.75 943 ILE A CA 1
ATOM 7317 C C . ILE A 1 943 ? 30.745 7.608 -14.367 1.00 72.75 943 ILE A C 1
ATOM 7319 O O . ILE A 1 943 ? 31.806 7.013 -14.568 1.00 72.75 943 ILE A O 1
ATOM 7323 N N . SER A 1 944 ? 30.695 8.814 -13.789 1.00 80.81 944 SER A N 1
ATOM 7324 C CA . SER A 1 944 ? 31.896 9.565 -13.396 1.00 80.81 944 SER A CA 1
ATOM 7325 C C . SER A 1 944 ? 32.757 8.775 -12.404 1.00 80.81 944 SER A C 1
ATOM 7327 O O . SER A 1 944 ? 33.959 8.607 -12.619 1.00 80.81 944 SER A O 1
ATOM 7329 N N . ALA A 1 945 ? 32.152 8.163 -11.378 1.00 77.75 945 ALA A N 1
ATOM 7330 C CA . ALA A 1 945 ? 32.864 7.307 -10.425 1.00 77.75 945 ALA A CA 1
ATOM 7331 C C . ALA A 1 945 ? 33.520 6.087 -11.099 1.00 77.75 945 ALA A C 1
ATOM 7333 O O . ALA A 1 945 ? 34.650 5.712 -10.769 1.00 77.75 945 ALA A O 1
ATOM 7334 N N . SER A 1 946 ? 32.842 5.468 -12.070 1.00 81.31 946 SER A N 1
ATOM 7335 C CA . SER A 1 946 ? 33.388 4.346 -12.835 1.00 81.31 946 SER A CA 1
ATOM 7336 C C . SER A 1 946 ? 34.563 4.770 -13.724 1.00 81.31 946 SER A C 1
ATOM 7338 O O . SER A 1 946 ? 35.560 4.046 -13.783 1.00 81.31 946 SER A O 1
ATOM 7340 N N . ILE A 1 947 ? 34.495 5.943 -14.365 1.00 84.06 947 ILE A N 1
ATOM 7341 C CA . ILE A 1 947 ? 35.586 6.499 -15.183 1.00 84.06 947 ILE A CA 1
ATOM 7342 C C . ILE A 1 947 ? 36.811 6.802 -14.314 1.00 84.06 947 ILE A C 1
ATOM 7344 O O . ILE A 1 947 ? 37.921 6.396 -14.669 1.00 84.06 947 ILE A O 1
ATOM 7348 N N . VAL A 1 948 ? 36.630 7.428 -13.145 1.00 85.56 948 VAL A N 1
ATOM 7349 C CA . VAL A 1 948 ? 37.730 7.660 -12.192 1.00 85.56 948 VAL A CA 1
ATOM 7350 C C . VAL A 1 948 ? 38.357 6.333 -11.758 1.00 85.56 948 VAL A C 1
ATOM 7352 O O . VAL A 1 948 ? 39.578 6.169 -11.823 1.00 85.56 948 VAL A O 1
ATOM 7355 N N . ARG A 1 949 ? 37.536 5.338 -11.398 1.00 85.81 949 ARG A N 1
ATOM 7356 C CA . ARG A 1 949 ? 38.016 4.007 -10.995 1.00 85.81 949 ARG A CA 1
ATOM 7357 C C . ARG A 1 949 ? 38.779 3.295 -12.115 1.00 85.81 949 ARG A C 1
ATOM 7359 O O . ARG A 1 949 ? 39.799 2.659 -11.851 1.00 85.81 949 ARG A O 1
ATOM 7366 N N . GLN A 1 950 ? 38.299 3.380 -13.353 1.00 83.88 950 GLN A N 1
ATOM 7367 C CA . GLN A 1 950 ? 38.940 2.769 -14.517 1.00 83.88 950 GLN A CA 1
ATOM 7368 C C . GLN A 1 950 ? 40.285 3.436 -14.829 1.00 83.88 950 GLN A C 1
ATOM 7370 O O . GLN A 1 950 ? 41.267 2.731 -15.065 1.00 83.88 950 GLN A O 1
ATOM 7375 N N . THR A 1 951 ? 40.342 4.770 -14.789 1.00 86.81 951 THR A N 1
ATOM 7376 C CA . THR A 1 951 ? 41.569 5.543 -15.031 1.00 86.81 951 THR A CA 1
ATOM 7377 C C . THR A 1 951 ? 42.616 5.252 -13.953 1.00 86.81 951 THR A C 1
ATOM 7379 O O . THR A 1 951 ? 43.764 4.978 -14.284 1.00 86.81 951 THR A O 1
ATOM 7382 N N . LEU A 1 952 ? 42.221 5.183 -12.673 1.00 83.81 952 LEU A N 1
ATOM 7383 C CA . LEU A 1 952 ? 43.120 4.791 -11.578 1.00 83.81 952 LEU A CA 1
ATOM 7384 C C . LEU A 1 952 ? 43.659 3.364 -11.744 1.00 83.81 952 LEU A C 1
ATOM 7386 O O . LEU A 1 952 ? 44.845 3.121 -11.528 1.00 83.81 952 LEU A O 1
ATOM 7390 N N . ARG A 1 953 ? 42.807 2.409 -12.143 1.00 83.62 953 ARG A N 1
ATOM 7391 C CA . ARG A 1 953 ? 43.214 1.005 -12.313 1.00 83.62 953 ARG A CA 1
ATOM 7392 C C . ARG A 1 953 ? 44.199 0.811 -13.467 1.00 83.62 953 ARG A C 1
ATOM 7394 O O . ARG A 1 953 ? 45.064 -0.056 -13.375 1.00 83.62 953 ARG A O 1
ATOM 7401 N N . ASN A 1 954 ? 44.055 1.596 -14.531 1.00 83.69 954 ASN A N 1
ATOM 7402 C CA . ASN A 1 954 ? 44.872 1.498 -15.740 1.00 83.69 954 ASN A CA 1
ATOM 7403 C C . ASN A 1 954 ? 46.052 2.489 -15.762 1.00 83.69 954 ASN A C 1
ATOM 7405 O O . ASN A 1 954 ? 46.728 2.582 -16.782 1.00 83.69 954 ASN A O 1
ATOM 7409 N N . SER A 1 955 ? 46.293 3.224 -14.672 1.00 86.81 955 SER A N 1
ATOM 7410 C CA . SER A 1 955 ? 47.329 4.258 -14.611 1.00 86.81 955 SER A CA 1
ATOM 7411 C C . SER A 1 955 ? 48.748 3.682 -14.691 1.00 86.81 955 SER A C 1
ATOM 7413 O O . SER A 1 955 ? 49.083 2.680 -14.051 1.00 86.81 955 SER A O 1
ATOM 7415 N N . GLU A 1 956 ? 49.620 4.380 -15.418 1.00 82.31 956 GLU A N 1
ATOM 7416 C CA . GLU A 1 956 ? 51.040 4.045 -15.582 1.00 82.31 956 GLU A CA 1
ATOM 7417 C C . GLU A 1 956 ? 51.922 4.515 -14.407 1.00 82.31 956 GLU A C 1
ATOM 7419 O O . GLU A 1 956 ? 53.149 4.539 -14.510 1.00 82.31 956 GLU A O 1
ATOM 7424 N N . LEU A 1 957 ? 51.337 4.841 -13.249 1.00 82.50 957 LEU A N 1
ATOM 7425 C CA . LEU A 1 957 ? 52.078 5.224 -12.037 1.00 82.50 957 LEU A CA 1
ATOM 7426 C C . LEU A 1 957 ? 53.163 4.202 -11.645 1.00 82.50 957 LEU A C 1
ATOM 7428 O O . LEU A 1 957 ? 54.265 4.585 -11.265 1.00 82.50 957 LEU A O 1
ATOM 7432 N N . LYS A 1 958 ? 52.923 2.900 -11.848 1.00 78.88 958 LYS A N 1
ATOM 7433 C CA . LYS A 1 958 ? 53.930 1.841 -11.612 1.00 78.88 958 LYS A CA 1
ATOM 7434 C C . LYS A 1 958 ? 55.148 1.934 -12.542 1.00 78.88 958 LYS A C 1
ATOM 7436 O O . LYS A 1 958 ? 56.212 1.387 -12.252 1.00 78.88 958 LYS A O 1
ATOM 7441 N N . SER A 1 959 ? 55.007 2.571 -13.700 1.00 84.25 959 SER A N 1
ATOM 7442 C CA . SER A 1 959 ? 56.118 2.832 -14.618 1.00 84.25 959 SER A CA 1
ATOM 7443 C C . SER A 1 959 ? 57.023 3.950 -14.101 1.00 84.25 959 SER A C 1
ATOM 7445 O O . SER A 1 959 ? 58.226 3.895 -14.351 1.00 84.25 959 SER A O 1
ATOM 7447 N N . LEU A 1 960 ? 56.494 4.886 -13.304 1.00 86.00 960 LEU A N 1
ATOM 7448 C CA . LEU A 1 960 ? 57.288 5.906 -12.618 1.00 86.00 960 LEU A CA 1
ATOM 7449 C C . LEU A 1 960 ? 58.203 5.285 -11.552 1.00 86.00 960 LEU A C 1
ATOM 7451 O O . LEU A 1 960 ? 59.383 5.624 -11.503 1.00 86.00 960 LEU A O 1
ATOM 7455 N N . ASP A 1 961 ? 57.707 4.309 -10.784 1.00 83.69 961 ASP A N 1
ATOM 7456 C CA . ASP A 1 961 ? 58.519 3.568 -9.804 1.00 83.69 961 ASP A CA 1
ATOM 7457 C C . ASP A 1 961 ? 59.691 2.836 -10.473 1.00 83.69 961 ASP A C 1
ATOM 7459 O O . ASP A 1 961 ? 60.819 2.854 -9.978 1.00 83.69 961 ASP A O 1
ATOM 7463 N N . ARG A 1 962 ? 59.451 2.234 -11.646 1.00 84.75 962 ARG A N 1
ATOM 7464 C CA . ARG A 1 962 ? 60.496 1.562 -12.438 1.00 84.75 962 ARG A CA 1
ATOM 7465 C C . ARG A 1 962 ? 61.539 2.537 -12.978 1.00 84.75 962 ARG A C 1
ATOM 7467 O O . ARG A 1 962 ? 62.723 2.209 -12.988 1.00 84.75 962 ARG A O 1
ATOM 7474 N N . VAL A 1 963 ? 61.116 3.722 -13.420 1.00 88.31 963 VAL A N 1
ATOM 7475 C CA . VAL A 1 963 ? 62.028 4.796 -13.842 1.00 88.31 963 VAL A CA 1
ATOM 7476 C C . VAL A 1 963 ? 62.868 5.276 -12.658 1.00 88.31 963 VAL A C 1
ATOM 7478 O O . VAL A 1 963 ? 64.085 5.377 -12.783 1.00 88.31 963 VAL A O 1
ATOM 7481 N N . ALA A 1 964 ? 62.246 5.511 -11.501 1.00 86.44 964 ALA A N 1
ATOM 7482 C CA . ALA A 1 964 ? 62.936 5.947 -10.291 1.00 86.44 964 ALA A CA 1
ATOM 7483 C C . ALA A 1 964 ? 63.939 4.900 -9.773 1.00 86.44 964 ALA A C 1
ATOM 7485 O O . ALA A 1 964 ? 65.011 5.272 -9.300 1.00 86.44 964 ALA A O 1
ATOM 7486 N N . ALA A 1 965 ? 63.617 3.608 -9.886 1.00 87.12 965 ALA A N 1
ATOM 7487 C CA . ALA A 1 965 ? 64.537 2.518 -9.570 1.00 87.12 965 ALA A CA 1
ATOM 7488 C C . ALA A 1 965 ? 65.735 2.487 -10.534 1.00 87.12 965 ALA A C 1
ATOM 7490 O O . ALA A 1 965 ? 66.871 2.518 -10.078 1.00 87.12 965 ALA A O 1
ATOM 7491 N N . MET A 1 966 ? 65.502 2.545 -11.853 1.00 86.69 966 MET A N 1
ATOM 7492 C CA . MET A 1 966 ? 66.589 2.574 -12.847 1.00 86.69 966 MET A CA 1
ATOM 7493 C C . MET A 1 966 ? 67.522 3.778 -12.686 1.00 86.69 966 MET A C 1
ATOM 7495 O O . MET A 1 966 ? 68.721 3.642 -12.894 1.00 86.69 966 MET A O 1
ATOM 7499 N N . LEU A 1 967 ? 66.996 4.950 -12.319 1.00 86.81 967 LEU A N 1
ATOM 7500 C CA . LEU A 1 967 ? 67.833 6.121 -12.041 1.00 86.81 967 LEU A CA 1
ATOM 7501 C C . LEU A 1 967 ? 68.695 5.917 -10.788 1.00 86.81 967 LEU A C 1
ATOM 7503 O O . LEU A 1 967 ? 69.848 6.327 -10.770 1.00 86.81 967 LEU A O 1
ATOM 7507 N N . ARG A 1 968 ? 68.152 5.264 -9.756 1.00 87.88 968 ARG A N 1
ATOM 7508 C CA . ARG A 1 968 ? 68.862 5.011 -8.496 1.00 87.88 968 ARG A CA 1
ATOM 7509 C C . ARG A 1 968 ? 69.947 3.946 -8.640 1.00 87.88 968 ARG A C 1
ATOM 7511 O O . ARG A 1 968 ? 71.011 4.090 -8.053 1.00 87.88 968 ARG A O 1
ATOM 7518 N N . ASP A 1 969 ? 69.689 2.917 -9.442 1.00 88.31 969 ASP A N 1
ATOM 7519 C CA . ASP A 1 969 ? 70.641 1.832 -9.712 1.00 88.31 969 ASP A CA 1
ATOM 7520 C C . ASP A 1 969 ? 71.858 2.300 -10.539 1.00 88.31 969 ASP A C 1
ATOM 7522 O O . ASP A 1 969 ? 72.883 1.623 -10.555 1.00 88.31 969 ASP A O 1
ATOM 7526 N N . HIS A 1 970 ? 71.755 3.461 -11.199 1.00 88.75 970 HIS A N 1
ATOM 7527 C CA . HIS A 1 970 ? 72.782 4.051 -12.067 1.00 88.75 970 HIS A CA 1
ATOM 7528 C C . HIS A 1 970 ? 73.258 5.441 -11.598 1.00 88.75 970 HIS A C 1
ATOM 7530 O O . HIS A 1 970 ? 73.750 6.235 -12.402 1.00 88.75 970 HIS A O 1
ATOM 7536 N N . ASP A 1 971 ? 73.109 5.767 -10.309 1.00 86.94 971 ASP A N 1
ATOM 7537 C CA . ASP A 1 971 ? 73.469 7.088 -9.761 1.00 86.94 971 ASP A CA 1
ATOM 7538 C C . ASP A 1 971 ? 74.973 7.395 -9.931 1.00 86.94 971 ASP A C 1
ATOM 7540 O O . ASP A 1 971 ? 75.356 8.482 -10.367 1.00 86.94 971 ASP A O 1
ATOM 7544 N N . ASP A 1 972 ? 75.825 6.386 -9.716 1.00 88.31 972 ASP A N 1
ATOM 7545 C CA . ASP A 1 972 ? 77.287 6.503 -9.806 1.00 88.31 972 ASP A CA 1
ATOM 7546 C C . ASP A 1 972 ? 77.826 6.569 -11.255 1.00 88.31 972 ASP A C 1
ATOM 7548 O O . ASP A 1 972 ? 78.973 6.971 -11.474 1.00 88.31 972 ASP A O 1
ATOM 7552 N N . ASP A 1 973 ? 77.034 6.178 -12.267 1.00 90.06 973 ASP A N 1
ATOM 7553 C CA . ASP A 1 973 ? 77.465 6.091 -13.674 1.00 90.06 973 ASP A CA 1
ATOM 7554 C C . ASP A 1 973 ? 76.484 6.699 -14.700 1.00 90.06 973 ASP A C 1
ATOM 7556 O O . ASP A 1 973 ? 76.586 6.461 -15.912 1.00 90.06 973 ASP A O 1
ATOM 7560 N N . MET A 1 974 ? 75.596 7.583 -14.233 1.00 87.25 974 MET A N 1
ATOM 7561 C CA . MET A 1 974 ? 74.476 8.176 -14.976 1.00 87.25 974 MET A CA 1
ATOM 7562 C C . MET A 1 974 ? 74.852 8.728 -16.361 1.00 87.25 974 MET A C 1
ATOM 7564 O O . MET A 1 974 ? 74.151 8.511 -17.354 1.00 87.25 974 MET A O 1
ATOM 7568 N N . GLY A 1 975 ? 75.991 9.422 -16.461 1.00 84.06 975 GLY A N 1
ATOM 7569 C CA . GLY A 1 975 ? 76.462 10.004 -17.721 1.00 84.06 975 GLY A CA 1
ATOM 7570 C C . GLY A 1 975 ? 76.755 8.954 -18.798 1.00 84.06 975 GLY A C 1
ATOM 7571 O O . GLY A 1 975 ? 76.463 9.177 -19.974 1.00 84.06 975 GLY A O 1
ATOM 7572 N N . ARG A 1 976 ? 77.280 7.783 -18.414 1.00 88.19 976 ARG A N 1
ATOM 7573 C CA . ARG A 1 976 ? 77.542 6.666 -19.333 1.00 88.19 976 ARG A CA 1
ATOM 7574 C C . ARG A 1 976 ? 76.256 5.915 -19.665 1.00 88.19 976 ARG A C 1
ATOM 7576 O O . ARG A 1 976 ? 76.052 5.573 -20.832 1.00 88.19 976 ARG A O 1
ATOM 7583 N N . PHE A 1 977 ? 75.388 5.709 -18.676 1.00 89.88 977 PHE A N 1
ATOM 7584 C CA . PHE A 1 977 ? 74.094 5.052 -18.844 1.00 89.88 977 PHE A CA 1
ATOM 7585 C C . PHE A 1 977 ? 73.217 5.785 -19.874 1.00 89.88 977 PHE A C 1
ATOM 7587 O O . PHE A 1 977 ? 72.823 5.197 -20.879 1.00 89.88 977 PHE A O 1
ATOM 7594 N N . LEU A 1 978 ? 73.016 7.099 -19.729 1.00 87.88 978 LEU A N 1
ATOM 7595 C CA . LEU A 1 978 ? 72.180 7.884 -20.651 1.00 87.88 978 LEU A CA 1
ATOM 7596 C C . LEU A 1 978 ? 72.753 7.990 -22.076 1.00 87.88 978 LEU A C 1
ATOM 7598 O O . LEU A 1 978 ? 72.004 8.153 -23.039 1.00 87.88 978 LEU A O 1
ATOM 7602 N N . THR A 1 979 ? 74.077 7.903 -22.235 1.00 85.06 979 THR A N 1
ATOM 7603 C CA . THR A 1 979 ? 74.744 8.120 -23.530 1.00 85.06 979 THR A CA 1
ATOM 7604 C C . THR A 1 979 ? 75.116 6.842 -24.263 1.00 85.06 979 THR A C 1
ATOM 7606 O O . THR A 1 979 ? 75.258 6.881 -25.487 1.00 85.06 979 THR A O 1
ATOM 7609 N N . THR A 1 980 ? 75.261 5.710 -23.575 1.00 83.56 980 THR A N 1
ATOM 7610 C CA . THR A 1 980 ? 75.829 4.480 -24.156 1.00 83.56 980 THR A CA 1
ATOM 7611 C C . THR A 1 980 ? 74.926 3.266 -23.975 1.00 83.56 980 THR A C 1
ATOM 7613 O O . THR A 1 980 ? 74.886 2.421 -24.869 1.00 83.56 980 THR A O 1
ATOM 7616 N N . ASP A 1 981 ? 74.186 3.181 -22.867 1.00 86.00 981 ASP A N 1
ATOM 7617 C CA . ASP A 1 981 ? 73.292 2.055 -22.601 1.00 86.00 981 ASP A CA 1
ATOM 7618 C C . ASP A 1 981 ? 72.000 2.165 -23.443 1.00 86.00 981 ASP A C 1
ATOM 7620 O O . ASP A 1 981 ? 71.380 3.236 -23.489 1.00 86.00 981 ASP A O 1
ATOM 7624 N N . PRO A 1 982 ? 71.557 1.089 -24.126 1.00 82.94 982 PRO A N 1
ATOM 7625 C CA . PRO A 1 982 ? 70.345 1.112 -24.944 1.00 82.94 982 PRO A CA 1
ATOM 7626 C C . PRO A 1 982 ? 69.075 1.515 -24.181 1.00 82.94 982 PRO A C 1
ATOM 7628 O O . PRO A 1 982 ? 68.207 2.162 -24.765 1.00 82.94 982 PRO A O 1
ATOM 7631 N N . LYS A 1 983 ? 68.953 1.158 -22.894 1.00 82.19 983 LYS A N 1
ATOM 7632 C CA . LYS A 1 983 ? 67.806 1.531 -22.052 1.00 82.19 983 LYS A CA 1
ATOM 7633 C C . LYS A 1 983 ? 67.929 2.975 -21.571 1.00 82.19 983 LYS A C 1
ATOM 7635 O O . LYS A 1 983 ? 66.949 3.717 -21.640 1.00 82.19 983 LYS A O 1
ATOM 7640 N N . GLY A 1 984 ? 69.131 3.394 -21.169 1.00 84.69 984 GLY A N 1
ATOM 7641 C CA . GLY A 1 984 ? 69.408 4.765 -20.730 1.00 84.69 984 GLY A CA 1
ATOM 7642 C C . GLY A 1 984 ? 69.166 5.814 -21.821 1.00 84.69 984 GLY A C 1
ATOM 7643 O O . GLY A 1 984 ? 68.612 6.873 -21.540 1.00 84.69 984 GLY A O 1
ATOM 7644 N N . ARG A 1 985 ? 69.456 5.500 -23.092 1.00 87.62 985 ARG A N 1
ATOM 7645 C CA . ARG A 1 985 ? 69.185 6.402 -24.234 1.00 87.62 985 ARG A CA 1
ATOM 7646 C C . ARG A 1 985 ? 67.699 6.675 -24.493 1.00 87.62 985 ARG A C 1
ATOM 7648 O O . ARG A 1 985 ? 67.357 7.739 -25.002 1.00 87.62 985 ARG A O 1
ATOM 7655 N N . ILE A 1 986 ? 66.818 5.719 -24.192 1.00 87.00 986 ILE A N 1
ATOM 7656 C CA . ILE A 1 986 ? 65.366 5.832 -24.436 1.00 87.00 986 ILE A CA 1
ATOM 7657 C C . ILE A 1 986 ? 64.670 6.538 -23.260 1.00 87.00 986 ILE A C 1
ATOM 7659 O O . ILE A 1 986 ? 63.609 7.143 -23.433 1.00 87.00 986 ILE A O 1
ATOM 7663 N N . LEU A 1 987 ? 65.289 6.499 -22.076 1.00 89.12 987 LEU A N 1
ATOM 7664 C CA . LEU A 1 987 ? 64.721 6.963 -20.815 1.00 89.12 987 LEU A CA 1
ATOM 7665 C C . LEU A 1 987 ? 64.228 8.425 -20.849 1.00 89.12 987 LEU A C 1
ATOM 7667 O O . LEU A 1 987 ? 63.085 8.639 -20.443 1.00 89.12 987 LEU A O 1
ATOM 7671 N N . PRO A 1 988 ? 64.965 9.420 -21.395 1.00 87.00 988 PRO A N 1
ATOM 7672 C CA . PRO A 1 988 ? 64.467 10.797 -21.464 1.00 87.00 988 PRO A CA 1
ATOM 7673 C C . PRO A 1 988 ? 63.177 10.931 -22.289 1.00 87.00 988 PRO A C 1
ATOM 7675 O O . PRO A 1 988 ? 62.234 11.598 -21.871 1.00 87.00 988 PRO A O 1
ATOM 7678 N N . GLY A 1 989 ? 63.093 10.249 -23.438 1.00 86.19 989 GLY A N 1
ATOM 7679 C CA . GLY A 1 989 ? 61.893 10.255 -24.283 1.00 86.19 989 GLY A CA 1
ATOM 7680 C C . GLY A 1 989 ? 60.718 9.491 -23.663 1.00 86.19 989 GLY A C 1
ATOM 7681 O O . GLY A 1 989 ? 59.561 9.864 -23.861 1.00 86.19 989 GLY A O 1
ATOM 7682 N N . PHE A 1 990 ? 61.003 8.445 -22.884 1.00 87.44 990 PHE A N 1
ATOM 7683 C CA . PHE A 1 990 ? 59.995 7.717 -22.116 1.00 87.44 990 PHE A CA 1
ATOM 7684 C C . PHE A 1 990 ? 59.430 8.562 -20.967 1.00 87.44 990 PHE A C 1
ATOM 7686 O O . PHE A 1 990 ? 58.217 8.582 -20.792 1.00 87.44 990 PHE A O 1
ATOM 7693 N N . ILE A 1 991 ? 60.272 9.317 -20.250 1.00 89.06 991 ILE A N 1
ATOM 7694 C CA . ILE A 1 991 ? 59.845 10.236 -19.181 1.00 89.06 991 ILE A CA 1
ATOM 7695 C C . ILE A 1 991 ? 58.910 11.320 -19.727 1.00 89.06 991 ILE A C 1
ATOM 7697 O O . ILE A 1 991 ? 57.879 11.582 -19.116 1.00 89.06 991 ILE A O 1
ATOM 7701 N N . VAL A 1 992 ? 59.213 11.903 -20.893 1.00 88.62 992 VAL A N 1
ATOM 7702 C CA . VAL A 1 992 ? 58.324 12.891 -21.535 1.00 88.62 992 VAL A CA 1
ATOM 7703 C C . VAL A 1 992 ? 56.964 12.270 -21.869 1.00 88.62 992 VAL A C 1
ATOM 7705 O O . VAL A 1 992 ? 55.934 12.817 -21.490 1.00 88.62 992 VAL A O 1
ATOM 7708 N N . LYS A 1 993 ? 56.937 11.082 -22.490 1.00 87.69 993 LYS A N 1
ATOM 7709 C CA . LYS A 1 993 ? 55.673 10.388 -22.804 1.00 87.69 993 LYS A CA 1
ATOM 7710 C C . LYS A 1 993 ? 54.879 9.999 -21.558 1.00 87.69 993 LYS A C 1
ATOM 7712 O O . LYS A 1 993 ? 53.655 10.094 -21.568 1.00 87.69 993 LYS A O 1
ATOM 7717 N N . LEU A 1 994 ? 55.562 9.553 -20.505 1.00 88.50 994 LEU A N 1
ATOM 7718 C CA . LEU A 1 994 ? 54.943 9.210 -19.228 1.00 88.50 994 LEU A CA 1
ATOM 7719 C C . LEU A 1 994 ? 54.359 10.458 -18.555 1.00 88.50 994 LEU A C 1
ATOM 7721 O O . LEU A 1 994 ? 53.236 10.413 -18.070 1.00 88.50 994 LEU A O 1
ATOM 7725 N N . SER A 1 995 ? 55.081 11.581 -18.588 1.00 88.00 995 SER A N 1
ATOM 7726 C CA . SER A 1 995 ? 54.602 12.874 -18.092 1.00 88.00 995 SER A CA 1
ATOM 7727 C C . SER A 1 995 ? 53.352 13.342 -18.843 1.00 88.00 995 SER A C 1
ATOM 7729 O O . SER A 1 995 ? 52.376 13.735 -18.209 1.00 88.00 995 SER A O 1
ATOM 7731 N N . ASP A 1 996 ? 53.342 13.254 -20.176 1.00 88.19 996 ASP A N 1
ATOM 7732 C CA . ASP A 1 996 ? 52.180 13.622 -20.997 1.00 88.19 996 ASP A CA 1
ATOM 7733 C C . ASP A 1 996 ? 50.965 12.730 -20.706 1.00 88.19 996 ASP A C 1
ATOM 7735 O O . ASP A 1 996 ? 49.827 13.201 -20.659 1.00 88.19 996 ASP A O 1
ATOM 7739 N N . GLN A 1 997 ? 51.200 11.432 -20.511 1.00 87.38 997 GLN A N 1
ATOM 7740 C CA . GLN A 1 997 ? 50.152 10.466 -20.202 1.00 87.38 997 GLN A CA 1
ATOM 7741 C C . GLN A 1 997 ? 49.561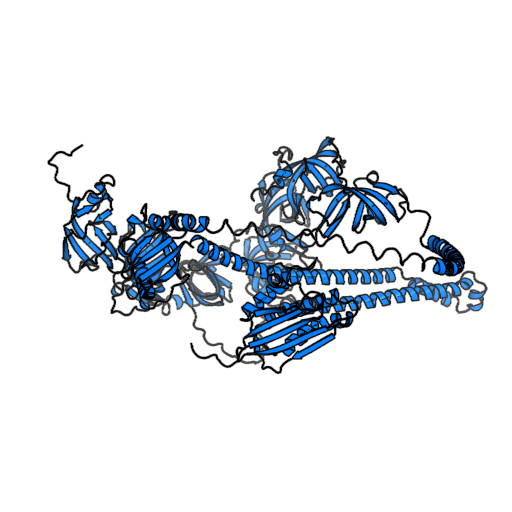 10.705 -18.805 1.00 87.38 997 GLN A C 1
ATOM 7743 O O . GLN A 1 997 ? 48.341 10.780 -18.669 1.00 87.38 997 GLN A O 1
ATOM 7748 N N . LEU A 1 998 ? 50.406 10.922 -17.792 1.00 87.94 998 LEU A N 1
ATOM 7749 C CA . LEU A 1 998 ? 49.968 11.247 -16.432 1.00 87.94 998 LEU A CA 1
ATOM 7750 C C . LEU A 1 998 ? 49.234 12.596 -16.371 1.00 87.94 998 LEU A C 1
ATOM 7752 O O . LEU A 1 998 ? 48.249 12.720 -15.647 1.00 87.94 998 LEU A O 1
ATOM 7756 N N . ALA A 1 999 ? 49.653 13.594 -17.156 1.00 87.00 999 ALA A N 1
ATOM 7757 C CA . ALA A 1 999 ? 48.957 14.878 -17.244 1.00 87.00 999 ALA A CA 1
ATOM 7758 C C . ALA A 1 999 ? 47.543 14.733 -17.835 1.00 87.00 999 ALA A C 1
ATOM 7760 O O . ALA A 1 999 ? 46.600 15.353 -17.341 1.00 87.00 999 ALA A O 1
ATOM 7761 N N . LYS A 1 1000 ? 47.370 13.880 -18.856 1.00 87.19 1000 LYS A N 1
ATOM 7762 C CA . LYS A 1 1000 ? 46.048 13.553 -19.417 1.00 87.19 1000 LYS A CA 1
ATOM 7763 C C . LYS A 1 1000 ? 45.170 12.803 -18.421 1.00 87.19 1000 LYS A C 1
ATOM 7765 O O . LYS A 1 1000 ? 44.005 13.158 -18.270 1.00 87.19 1000 LYS A O 1
ATOM 7770 N N . GLU A 1 1001 ? 45.721 11.801 -17.737 1.00 89.69 1001 GLU A N 1
ATOM 7771 C CA . GLU A 1 1001 ? 45.009 11.059 -16.687 1.00 89.69 1001 GLU A CA 1
ATOM 7772 C C . GLU A 1 1001 ? 44.525 12.002 -15.579 1.00 89.69 1001 GLU A C 1
ATOM 7774 O O . GLU A 1 1001 ? 43.359 11.949 -15.192 1.00 89.69 1001 GLU A O 1
ATOM 7779 N N . HIS A 1 1002 ? 45.387 12.917 -15.128 1.00 87.88 1002 HIS A N 1
ATOM 7780 C CA . HIS A 1 1002 ? 45.042 13.911 -14.115 1.00 87.88 1002 HIS A CA 1
ATOM 7781 C C . HIS A 1 1002 ? 43.936 14.864 -14.593 1.00 87.88 1002 HIS A C 1
ATOM 7783 O O . HIS A 1 1002 ? 43.022 15.161 -13.828 1.00 87.88 1002 HIS A O 1
ATOM 7789 N N . GLY A 1 1003 ? 43.984 15.315 -15.852 1.00 87.00 1003 GLY A N 1
ATOM 7790 C CA . GLY A 1 1003 ? 42.930 16.143 -16.446 1.00 87.00 1003 GLY A CA 1
ATOM 7791 C C . GLY A 1 1003 ? 41.567 15.449 -16.427 1.00 87.00 1003 GLY A C 1
ATOM 7792 O O . GLY A 1 1003 ? 40.609 16.003 -15.899 1.00 87.00 1003 GLY A O 1
ATOM 7793 N N . ILE A 1 1004 ? 41.511 14.195 -16.891 1.00 86.69 1004 ILE A N 1
ATOM 7794 C CA . ILE A 1 1004 ? 40.281 13.386 -16.898 1.00 86.69 1004 ILE A CA 1
ATOM 7795 C C . ILE A 1 1004 ? 39.743 13.195 -15.475 1.00 86.69 1004 ILE A C 1
ATOM 7797 O O . ILE A 1 1004 ? 38.556 13.384 -15.233 1.00 86.69 1004 ILE A O 1
ATOM 7801 N N . MET A 1 1005 ? 40.604 12.846 -14.512 1.00 85.75 1005 MET A N 1
ATOM 7802 C CA . MET A 1 1005 ? 40.170 12.661 -13.123 1.00 85.75 1005 MET A CA 1
ATOM 7803 C C . MET A 1 1005 ? 39.637 13.952 -12.501 1.00 85.75 1005 MET A C 1
ATOM 7805 O O . MET A 1 1005 ? 38.667 13.903 -11.749 1.00 85.75 1005 MET A O 1
ATOM 7809 N N . ARG A 1 1006 ? 40.253 15.098 -12.807 1.00 89.44 1006 ARG A N 1
ATOM 7810 C CA . ARG A 1 1006 ? 39.815 16.400 -12.297 1.00 89.44 1006 ARG A CA 1
ATOM 7811 C C . ARG A 1 1006 ? 38.444 16.785 -12.847 1.00 89.44 1006 ARG A C 1
ATOM 7813 O O . ARG A 1 1006 ? 37.589 17.217 -12.080 1.00 89.44 1006 ARG A O 1
ATOM 7820 N N . ASP A 1 1007 ? 38.239 16.600 -14.146 1.00 80.06 1007 ASP A N 1
ATOM 7821 C CA . ASP A 1 1007 ? 36.979 16.940 -14.806 1.00 80.06 1007 ASP A CA 1
ATOM 7822 C C . ASP A 1 1007 ? 35.840 16.031 -14.306 1.00 80.06 1007 ASP A C 1
ATOM 7824 O O . ASP A 1 1007 ? 34.762 16.515 -13.959 1.00 80.06 1007 ASP A O 1
ATOM 7828 N N . GLU A 1 1008 ? 36.093 14.727 -14.144 1.00 88.50 1008 GLU A N 1
ATOM 7829 C CA . GLU A 1 1008 ? 35.100 13.801 -13.582 1.00 88.50 1008 GLU A CA 1
ATOM 7830 C C . GLU A 1 1008 ? 34.831 14.032 -12.090 1.00 88.50 1008 GLU A C 1
ATOM 7832 O O . GLU A 1 1008 ? 33.698 13.873 -11.641 1.00 88.50 1008 GLU A O 1
ATOM 7837 N N . HIS A 1 1009 ? 35.836 14.444 -11.312 1.00 83.00 1009 HIS A N 1
ATOM 7838 C CA . HIS A 1 1009 ? 35.643 14.839 -9.915 1.00 83.00 1009 HIS A CA 1
ATOM 7839 C C . HIS A 1 1009 ? 34.725 16.061 -9.803 1.00 83.00 1009 HIS A C 1
ATOM 7841 O O . HIS A 1 1009 ? 33.801 16.071 -8.993 1.00 83.00 1009 HIS A O 1
ATOM 7847 N N . GLN A 1 1010 ? 34.941 17.070 -10.648 1.00 74.44 1010 GLN A N 1
ATOM 7848 C CA . GLN A 1 1010 ? 34.105 18.267 -10.683 1.00 74.44 1010 GLN A CA 1
ATOM 7849 C C . GLN A 1 1010 ? 32.661 17.944 -11.109 1.00 74.44 1010 GLN A C 1
ATOM 7851 O O . GLN A 1 1010 ? 31.713 18.466 -10.518 1.00 74.44 1010 GLN A O 1
ATOM 7856 N N . ASN A 1 1011 ? 32.477 17.037 -12.074 1.00 72.88 1011 ASN A N 1
ATOM 7857 C CA . ASN A 1 1011 ? 31.153 16.526 -12.442 1.00 72.88 1011 ASN A CA 1
ATOM 7858 C C . ASN A 1 1011 ? 30.482 15.789 -11.274 1.00 72.88 1011 ASN A C 1
ATOM 7860 O O . ASN A 1 1011 ? 29.277 15.930 -11.058 1.00 72.88 1011 ASN A O 1
ATOM 7864 N N . LEU A 1 1012 ? 31.244 15.007 -10.504 1.00 76.56 1012 LEU A N 1
ATOM 7865 C CA . LEU A 1 1012 ? 30.733 14.294 -9.336 1.00 76.56 1012 LEU A CA 1
ATOM 7866 C C . LEU A 1 1012 ? 30.238 15.272 -8.260 1.00 76.56 1012 LEU A C 1
ATOM 7868 O O . LEU A 1 1012 ? 29.134 15.099 -7.748 1.00 76.56 1012 LEU A O 1
ATOM 7872 N N . GLU A 1 1013 ? 31.014 16.317 -7.960 1.00 68.00 1013 GLU A N 1
ATOM 7873 C CA . GLU A 1 1013 ? 30.627 17.369 -7.011 1.00 68.00 1013 GLU A CA 1
ATOM 7874 C C . GLU A 1 1013 ? 29.344 18.089 -7.444 1.00 68.00 1013 GLU A C 1
ATOM 7876 O O . GLU A 1 1013 ? 28.416 18.213 -6.646 1.00 68.00 1013 GLU A O 1
ATOM 7881 N N . GLN A 1 1014 ? 29.245 18.495 -8.715 1.00 64.81 1014 GLN A N 1
ATOM 7882 C CA . GLN A 1 1014 ? 28.048 19.158 -9.246 1.00 64.81 1014 GLN A CA 1
ATOM 7883 C C . GLN A 1 1014 ? 26.803 18.264 -9.183 1.00 64.81 1014 GLN A C 1
ATOM 7885 O O . GLN A 1 1014 ? 25.725 18.721 -8.807 1.00 64.81 1014 GLN A O 1
ATOM 7890 N N . ASN A 1 1015 ? 26.943 16.980 -9.516 1.00 68.38 1015 ASN A N 1
ATOM 7891 C CA . ASN A 1 1015 ? 25.834 16.032 -9.459 1.00 68.38 1015 ASN A CA 1
ATOM 7892 C C . ASN A 1 1015 ? 25.395 15.739 -8.014 1.00 68.38 1015 ASN A C 1
ATOM 7894 O O . ASN A 1 1015 ? 24.202 15.631 -7.741 1.00 68.38 1015 ASN A O 1
ATOM 7898 N N . ILE A 1 1016 ? 26.335 15.644 -7.071 1.00 69.50 1016 ILE A N 1
ATOM 7899 C CA . ILE A 1 1016 ? 26.013 15.465 -5.648 1.00 69.50 1016 ILE A CA 1
ATOM 7900 C C . ILE A 1 1016 ? 25.274 16.690 -5.100 1.00 69.50 1016 ILE A C 1
ATOM 7902 O O . ILE A 1 1016 ? 24.321 16.527 -4.338 1.00 69.50 1016 ILE A O 1
ATOM 7906 N N . GLU A 1 1017 ? 25.664 17.899 -5.501 1.00 60.38 1017 GLU A N 1
ATOM 7907 C CA . GLU A 1 1017 ? 24.973 19.119 -5.078 1.00 60.38 1017 GLU A CA 1
ATOM 7908 C C . GLU A 1 1017 ? 23.541 19.181 -5.632 1.00 60.38 1017 GLU A C 1
ATOM 7910 O O . GLU A 1 1017 ? 22.602 19.406 -4.872 1.00 60.38 1017 GLU A O 1
ATOM 7915 N N . HIS A 1 1018 ? 23.337 18.815 -6.903 1.00 57.19 1018 HIS A N 1
ATOM 7916 C CA . HIS A 1 1018 ? 21.995 18.640 -7.476 1.00 57.19 1018 HIS A CA 1
ATOM 7917 C C . HIS A 1 1018 ? 21.142 17.621 -6.697 1.00 57.19 1018 HIS A C 1
ATOM 7919 O O . HIS A 1 1018 ? 19.950 17.842 -6.492 1.00 57.19 1018 HIS A O 1
ATOM 7925 N N . ILE A 1 1019 ? 21.721 16.503 -6.240 1.00 63.22 1019 ILE A N 1
ATOM 7926 C CA . ILE A 1 1019 ? 20.988 15.522 -5.421 1.00 63.22 1019 ILE A CA 1
ATOM 7927 C C . ILE A 1 1019 ? 20.574 16.141 -4.083 1.00 63.22 1019 ILE A C 1
ATOM 7929 O O . ILE A 1 1019 ? 19.433 15.951 -3.662 1.00 63.22 1019 ILE A O 1
ATOM 7933 N N . LYS A 1 1020 ? 21.458 16.899 -3.420 1.00 52.94 1020 LYS A N 1
ATOM 7934 C CA . LYS A 1 1020 ? 21.113 17.591 -2.167 1.00 52.94 1020 LYS A CA 1
ATOM 7935 C C . LYS A 1 1020 ? 19.961 18.573 -2.362 1.00 52.94 1020 LYS A C 1
ATOM 7937 O O . LYS A 1 1020 ? 19.061 18.600 -1.529 1.00 52.94 1020 LYS A O 1
ATOM 7942 N N . GLU A 1 1021 ? 19.957 19.327 -3.459 1.00 51.72 1021 GLU A N 1
ATOM 7943 C CA . GLU A 1 1021 ? 18.875 20.258 -3.799 1.00 51.72 1021 GLU A CA 1
ATOM 7944 C C . GLU A 1 1021 ? 17.535 19.530 -4.008 1.00 51.72 1021 GLU A C 1
ATOM 7946 O O . GLU A 1 1021 ? 16.506 19.956 -3.483 1.00 51.72 1021 GLU A O 1
ATOM 7951 N N . ILE A 1 1022 ? 17.539 18.387 -4.704 1.00 52.12 1022 ILE A N 1
ATOM 7952 C CA . ILE A 1 1022 ? 16.331 17.576 -4.925 1.00 52.12 1022 ILE A CA 1
ATOM 7953 C C . ILE A 1 1022 ? 15.830 16.922 -3.621 1.00 52.12 1022 ILE A C 1
ATOM 7955 O O . ILE A 1 1022 ? 14.625 16.834 -3.382 1.00 52.12 1022 ILE A O 1
ATOM 7959 N N . VAL A 1 1023 ? 16.731 16.475 -2.743 1.00 51.69 1023 VAL A N 1
ATOM 7960 C CA . VAL A 1 1023 ? 16.359 15.893 -1.440 1.00 51.69 1023 VAL A CA 1
ATOM 7961 C C . VAL A 1 1023 ? 15.818 16.963 -0.487 1.00 51.69 1023 VAL A C 1
ATOM 7963 O O . VAL A 1 1023 ? 14.816 16.726 0.188 1.00 51.69 1023 VAL A O 1
ATOM 7966 N N . ALA A 1 1024 ? 16.418 18.157 -0.474 1.00 49.97 1024 ALA A N 1
ATOM 7967 C CA . ALA A 1 1024 ? 15.911 19.302 0.281 1.00 49.97 1024 ALA A CA 1
ATOM 7968 C C . ALA A 1 1024 ? 14.517 19.735 -0.208 1.00 49.97 1024 ALA A C 1
ATOM 7970 O O . ALA A 1 1024 ? 13.660 20.088 0.603 1.00 49.97 1024 ALA A O 1
ATOM 7971 N N . MET A 1 1025 ? 14.259 19.637 -1.519 1.00 48.72 1025 MET A N 1
ATOM 7972 C CA . MET A 1 1025 ? 12.926 19.815 -2.098 1.00 48.72 1025 MET A CA 1
ATOM 7973 C C . MET A 1 1025 ? 11.932 18.811 -1.491 1.00 48.72 1025 MET A C 1
ATOM 7975 O O . MET A 1 1025 ? 10.923 19.233 -0.952 1.00 48.72 1025 MET A O 1
ATOM 7979 N N . GLN A 1 1026 ? 12.220 17.507 -1.457 1.00 49.72 1026 GLN A N 1
ATOM 7980 C CA . GLN A 1 1026 ? 11.298 16.510 -0.876 1.00 49.72 1026 GLN A CA 1
ATOM 7981 C C . GLN A 1 1026 ? 11.016 16.705 0.619 1.00 49.72 1026 GLN A C 1
ATOM 7983 O O . GLN A 1 1026 ? 9.874 16.587 1.057 1.00 49.72 1026 GLN A O 1
ATOM 7988 N N . GLN A 1 1027 ? 12.038 17.036 1.409 1.00 48.19 1027 GLN A N 1
ATOM 7989 C CA . GLN A 1 1027 ? 11.877 17.204 2.856 1.00 48.19 1027 GLN A CA 1
ATOM 7990 C C . GLN A 1 1027 ? 10.986 18.401 3.222 1.00 48.19 1027 GLN A C 1
ATOM 7992 O O . GLN A 1 1027 ? 10.253 18.325 4.203 1.00 48.19 1027 GLN A O 1
ATOM 7997 N N . ASN A 1 1028 ? 10.979 19.464 2.410 1.00 44.09 1028 ASN A N 1
ATOM 7998 C CA . ASN A 1 1028 ? 10.132 20.641 2.632 1.00 44.09 1028 ASN A CA 1
ATOM 7999 C C . ASN A 1 1028 ? 8.663 20.447 2.197 1.00 44.09 1028 ASN A C 1
ATOM 8001 O O . ASN A 1 1028 ? 7.793 21.159 2.696 1.00 44.09 1028 ASN A O 1
ATOM 8005 N N . TYR A 1 1029 ? 8.369 19.488 1.308 1.00 43.72 1029 TYR A N 1
ATOM 8006 C CA . TYR A 1 1029 ? 7.001 19.133 0.883 1.00 43.72 1029 TYR A CA 1
ATOM 8007 C C . TYR A 1 1029 ? 6.342 18.055 1.769 1.00 43.72 1029 TYR A C 1
ATOM 8009 O O . TYR A 1 1029 ? 5.141 17.823 1.662 1.00 43.72 1029 TYR A O 1
ATOM 8017 N N . ALA A 1 1030 ? 7.102 17.390 2.646 1.00 37.69 1030 ALA A N 1
ATOM 8018 C CA . ALA A 1 1030 ? 6.637 16.242 3.430 1.00 37.69 1030 ALA A CA 1
ATOM 8019 C C . ALA A 1 1030 ? 6.008 16.592 4.798 1.00 37.69 1030 ALA A C 1
ATOM 8021 O O . ALA A 1 1030 ? 5.592 15.688 5.526 1.00 37.69 1030 ALA A O 1
ATOM 8022 N N . THR A 1 1031 ? 5.925 17.871 5.180 1.00 41.06 1031 THR A N 1
ATOM 8023 C CA . THR A 1 1031 ? 5.297 18.280 6.450 1.00 41.06 1031 THR A CA 1
ATOM 8024 C C . THR A 1 1031 ? 3.773 18.371 6.324 1.00 41.06 1031 THR A C 1
ATOM 8026 O O . THR A 1 1031 ? 3.248 18.868 5.333 1.00 41.06 1031 THR A O 1
ATOM 8029 N N . VAL A 1 1032 ? 3.073 17.866 7.343 1.00 39.28 1032 VAL A N 1
ATOM 8030 C CA . VAL A 1 1032 ? 1.613 17.674 7.441 1.00 39.28 1032 VAL A CA 1
ATOM 8031 C C . VAL A 1 1032 ? 0.796 18.829 6.826 1.00 39.28 1032 VAL A C 1
ATOM 8033 O O . VAL A 1 1032 ? 0.763 19.929 7.369 1.00 39.28 1032 VAL A O 1
ATOM 8036 N N . SER A 1 1033 ? 0.083 18.570 5.721 1.00 42.75 1033 SER A N 1
ATOM 8037 C CA . SER A 1 1033 ? -0.923 19.499 5.174 1.00 42.75 1033 SER A CA 1
ATOM 8038 C C . SER A 1 1033 ? -2.164 19.523 6.078 1.00 42.75 1033 SER A C 1
ATOM 8040 O O . SER A 1 1033 ? -2.661 18.459 6.456 1.00 42.75 1033 SER A O 1
ATOM 8042 N N . GLY A 1 1034 ? -2.652 20.725 6.418 1.00 49.41 1034 GLY A N 1
ATOM 8043 C CA . GLY A 1 1034 ? -3.815 20.941 7.292 1.00 49.41 1034 GLY A CA 1
ATOM 8044 C C . GLY A 1 1034 ? -3.588 21.877 8.489 1.00 49.41 1034 GLY A C 1
ATOM 8045 O O . GLY A 1 1034 ? -4.545 22.175 9.198 1.00 49.41 1034 GLY A O 1
ATOM 8046 N N . VAL A 1 1035 ? -2.361 22.359 8.724 1.00 51.91 1035 VAL A N 1
ATOM 8047 C CA . VAL A 1 1035 ? -2.062 23.329 9.792 1.00 51.91 1035 VAL A CA 1
ATOM 8048 C C . VAL A 1 1035 ? -2.011 24.741 9.205 1.00 51.91 1035 VAL A C 1
ATOM 8050 O O . VAL A 1 1035 ? -1.209 25.031 8.320 1.00 51.91 1035 VAL A O 1
ATOM 8053 N N . THR A 1 1036 ? -2.878 25.633 9.685 1.00 67.56 1036 THR A N 1
ATOM 8054 C CA . THR A 1 1036 ? -2.831 27.059 9.339 1.00 67.56 1036 THR A CA 1
ATOM 8055 C C . THR A 1 1036 ? -1.759 27.766 10.160 1.00 67.56 1036 THR A C 1
ATOM 8057 O O . THR A 1 1036 ? -1.751 27.663 11.387 1.00 67.56 1036 THR A O 1
ATOM 8060 N N . GLU A 1 1037 ? -0.888 28.527 9.506 1.00 72.06 1037 GLU A N 1
ATOM 8061 C CA . GLU A 1 1037 ? 0.224 29.236 10.139 1.00 72.06 1037 GLU A CA 1
ATOM 8062 C C . GLU A 1 1037 ? 0.134 30.738 9.862 1.00 72.06 1037 GLU A C 1
ATOM 8064 O O . GLU A 1 1037 ? -0.320 31.168 8.801 1.00 72.06 1037 GLU A O 1
ATOM 8069 N N . LYS A 1 1038 ? 0.598 31.553 10.814 1.00 79.94 1038 LYS A N 1
ATOM 8070 C CA . LYS A 1 1038 ? 0.742 32.998 10.621 1.00 79.94 1038 LYS A CA 1
ATOM 8071 C C . LYS A 1 1038 ? 1.989 33.273 9.785 1.00 79.94 1038 LYS A C 1
ATOM 8073 O O . LYS A 1 1038 ? 3.090 32.914 10.194 1.00 79.94 1038 LYS A O 1
ATOM 8078 N N . MET A 1 1039 ? 1.832 33.947 8.652 1.00 80.62 1039 MET A N 1
ATOM 8079 C CA . MET A 1 1039 ? 2.914 34.116 7.687 1.00 80.62 1039 MET A CA 1
ATOM 8080 C C . MET A 1 1039 ? 2.836 35.434 6.904 1.00 80.62 1039 MET A C 1
ATOM 8082 O O . MET A 1 1039 ? 1.762 35.998 6.704 1.00 80.62 1039 MET A O 1
ATOM 8086 N N . MET A 1 1040 ? 3.990 35.914 6.437 1.00 84.88 1040 MET A N 1
ATOM 8087 C CA . MET A 1 1040 ? 4.092 37.022 5.484 1.00 84.88 1040 MET A CA 1
ATOM 8088 C C . MET A 1 1040 ? 4.059 36.457 4.061 1.00 84.88 1040 MET A C 1
ATOM 8090 O O . MET A 1 1040 ? 4.880 35.612 3.706 1.00 84.88 1040 MET A O 1
ATOM 8094 N N . LEU A 1 1041 ? 3.116 36.913 3.231 1.00 85.75 1041 LEU A N 1
ATOM 8095 C CA . LEU A 1 1041 ? 2.983 36.420 1.851 1.00 85.75 1041 LEU A CA 1
ATOM 8096 C C . LEU A 1 1041 ? 4.194 36.781 0.979 1.00 85.75 1041 LEU A C 1
ATOM 8098 O O . LEU A 1 1041 ? 4.569 35.991 0.119 1.00 85.75 1041 LEU A O 1
ATOM 8102 N N . ALA A 1 1042 ? 4.829 37.930 1.226 1.00 86.38 1042 ALA A N 1
ATOM 8103 C CA . ALA A 1 1042 ? 6.037 38.347 0.515 1.00 86.38 1042 ALA A CA 1
ATOM 8104 C C . ALA A 1 1042 ? 7.190 37.346 0.708 1.00 86.38 1042 ALA A C 1
ATOM 8106 O O . ALA A 1 1042 ? 7.768 36.889 -0.277 1.00 86.38 1042 ALA A O 1
ATOM 8107 N N . ASP A 1 1043 ? 7.448 36.936 1.955 1.00 84.62 1043 ASP A N 1
ATOM 8108 C CA . ASP A 1 1043 ? 8.483 35.946 2.277 1.00 84.62 1043 ASP A CA 1
ATOM 8109 C C . ASP A 1 1043 ? 8.199 34.609 1.586 1.00 84.62 1043 ASP A C 1
ATOM 8111 O O . ASP A 1 1043 ? 9.103 33.966 1.057 1.00 84.62 1043 ASP A O 1
ATOM 8115 N N . LEU A 1 1044 ? 6.922 34.220 1.523 1.00 84.69 1044 LEU A N 1
ATOM 8116 C CA . LEU A 1 1044 ? 6.501 32.985 0.875 1.00 84.69 1044 LEU A CA 1
ATOM 8117 C C . LEU A 1 1044 ? 6.773 32.993 -0.633 1.00 84.69 1044 LEU A C 1
ATOM 8119 O O . LEU A 1 1044 ? 7.320 32.023 -1.161 1.00 84.69 1044 LEU A O 1
ATOM 8123 N N . ILE A 1 1045 ? 6.405 34.068 -1.335 1.00 86.69 1045 ILE A N 1
ATOM 8124 C CA . ILE A 1 1045 ? 6.685 34.181 -2.773 1.00 86.69 1045 ILE A CA 1
ATOM 8125 C C . ILE A 1 1045 ? 8.191 34.242 -3.015 1.00 86.69 1045 ILE A C 1
ATOM 8127 O O . ILE A 1 1045 ? 8.686 33.611 -3.947 1.00 86.69 1045 ILE A O 1
ATOM 8131 N N . ASP A 1 1046 ? 8.936 34.962 -2.178 1.00 84.31 1046 ASP A N 1
ATOM 8132 C CA . ASP A 1 1046 ? 10.384 35.048 -2.324 1.00 84.31 1046 ASP A CA 1
ATOM 8133 C C . ASP A 1 1046 ? 11.068 33.701 -2.097 1.00 84.31 1046 ASP A C 1
ATOM 8135 O O . ASP A 1 1046 ? 11.999 33.369 -2.830 1.00 84.31 1046 ASP A O 1
ATOM 8139 N N . ASP A 1 1047 ? 10.592 32.890 -1.157 1.00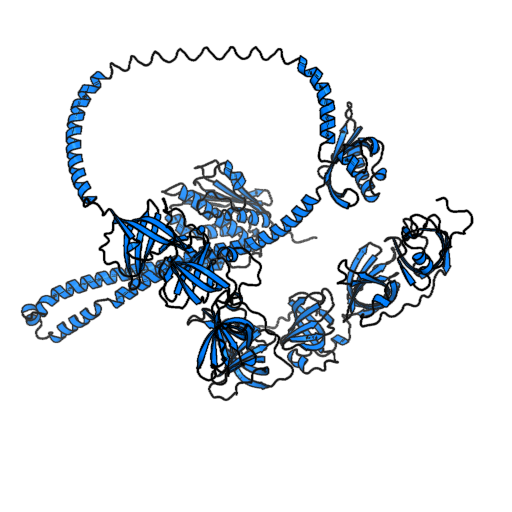 76.94 1047 ASP A N 1
ATOM 8140 C CA . ASP A 1 1047 ? 11.072 31.522 -0.982 1.00 76.94 1047 ASP A CA 1
ATOM 8141 C C . ASP A 1 1047 ? 10.742 30.654 -2.206 1.00 76.94 1047 ASP A C 1
ATOM 8143 O O . ASP A 1 1047 ? 11.625 29.958 -2.713 1.00 76.94 1047 ASP A O 1
ATOM 8147 N N . ALA A 1 1048 ? 9.539 30.776 -2.776 1.00 79.88 1048 ALA A N 1
ATOM 8148 C CA . ALA A 1 1048 ? 9.170 30.089 -4.017 1.00 79.88 1048 ALA A CA 1
ATOM 8149 C C . ALA A 1 1048 ? 10.024 30.526 -5.228 1.00 79.88 1048 ALA A C 1
ATOM 8151 O O . ALA A 1 1048 ? 10.421 29.701 -6.053 1.00 79.88 1048 ALA A O 1
ATOM 8152 N N . LEU A 1 1049 ? 10.364 31.813 -5.332 1.00 81.19 1049 LEU A N 1
ATOM 8153 C CA . LEU A 1 1049 ? 11.243 32.343 -6.378 1.00 81.19 1049 LEU A CA 1
ATOM 8154 C C . LEU A 1 1049 ? 12.704 31.909 -6.177 1.00 81.19 1049 LEU A C 1
ATOM 8156 O O . LEU A 1 1049 ? 13.389 31.602 -7.156 1.00 81.19 1049 LEU A O 1
ATOM 8160 N N . LYS A 1 1050 ? 13.190 31.842 -4.927 1.00 75.94 1050 LYS A N 1
ATOM 8161 C CA . LYS A 1 1050 ? 14.537 31.341 -4.596 1.00 75.94 1050 LYS A CA 1
ATOM 8162 C C . LYS A 1 1050 ? 14.709 29.881 -5.008 1.00 75.94 1050 LYS A C 1
ATOM 8164 O O . LYS A 1 1050 ? 15.762 29.550 -5.551 1.00 75.94 1050 LYS A O 1
ATOM 8169 N N . LEU A 1 1051 ? 13.676 29.046 -4.842 1.00 63.38 1051 LEU A N 1
ATOM 8170 C CA . LEU A 1 1051 ? 13.687 27.634 -5.261 1.00 63.38 1051 LEU A CA 1
ATOM 8171 C C . LEU A 1 1051 ? 14.000 27.442 -6.756 1.00 63.38 1051 LEU A C 1
ATOM 8173 O O . LEU A 1 1051 ? 14.482 26.384 -7.154 1.00 63.38 1051 LEU A O 1
ATOM 8177 N N . HIS A 1 1052 ? 13.776 28.462 -7.589 1.00 66.88 1052 HIS A N 1
ATOM 8178 C CA . HIS A 1 1052 ? 14.014 28.402 -9.032 1.00 66.88 1052 HIS A CA 1
ATOM 8179 C C . HIS A 1 1052 ? 15.071 29.405 -9.540 1.00 66.88 1052 HIS A C 1
ATOM 8181 O O . HIS A 1 1052 ? 15.305 29.496 -10.750 1.00 66.88 1052 HIS A O 1
ATOM 8187 N N . ALA A 1 1053 ? 15.788 30.092 -8.641 1.00 69.88 1053 ALA A N 1
ATOM 8188 C CA . ALA A 1 1053 ? 16.733 31.163 -8.974 1.00 69.88 1053 ALA A CA 1
ATOM 8189 C C . ALA A 1 1053 ? 17.846 30.738 -9.954 1.00 69.88 1053 ALA A C 1
ATOM 8191 O O . ALA A 1 1053 ? 18.120 31.445 -10.927 1.00 69.88 1053 ALA A O 1
ATOM 8192 N N . ALA A 1 1054 ? 18.440 29.554 -9.759 1.00 58.47 1054 ALA A N 1
ATOM 8193 C CA . ALA A 1 1054 ? 19.485 29.021 -10.641 1.00 58.47 1054 ALA A CA 1
ATOM 8194 C C . ALA A 1 1054 ? 18.962 28.662 -12.048 1.00 58.47 1054 ALA A C 1
ATOM 8196 O O . ALA A 1 1054 ? 19.714 28.648 -13.025 1.00 58.47 1054 ALA A O 1
ATOM 8197 N N . SER A 1 1055 ? 17.666 28.358 -12.179 1.00 63.69 1055 SER A N 1
ATOM 8198 C CA . SER A 1 1055 ? 17.035 28.125 -13.482 1.00 63.69 1055 SER A CA 1
ATOM 8199 C C . SER A 1 1055 ? 16.749 29.440 -14.201 1.00 63.69 1055 SER A C 1
ATOM 8201 O O . SER A 1 1055 ? 16.979 29.508 -15.407 1.00 63.69 1055 SER A O 1
ATOM 8203 N N . PHE A 1 1056 ? 16.286 30.469 -13.485 1.00 75.31 1056 PHE A N 1
ATOM 8204 C CA . PHE A 1 1056 ? 16.017 31.790 -14.062 1.00 75.31 1056 PHE A CA 1
ATOM 8205 C C . PHE A 1 1056 ? 17.291 32.466 -14.564 1.00 75.31 1056 PHE A C 1
ATOM 8207 O O . PHE A 1 1056 ? 17.306 32.976 -15.680 1.00 75.31 1056 PHE A O 1
ATOM 8214 N N . GLN A 1 1057 ? 18.392 32.378 -13.807 1.00 71.00 1057 GLN A N 1
ATOM 8215 C CA . GLN A 1 1057 ? 19.693 32.900 -14.243 1.00 71.00 1057 GLN A CA 1
ATOM 8216 C C . GLN A 1 1057 ? 20.216 32.212 -15.510 1.00 71.00 1057 GLN A C 1
ATOM 8218 O O . GLN A 1 1057 ? 20.744 32.887 -16.389 1.00 71.00 1057 GLN A O 1
ATOM 8223 N N . ARG A 1 1058 ? 20.042 30.888 -15.636 1.00 66.06 1058 ARG A N 1
ATOM 8224 C CA . ARG A 1 1058 ? 20.473 30.136 -16.830 1.00 66.06 1058 ARG A CA 1
ATOM 8225 C C . ARG A 1 1058 ? 19.728 30.532 -18.105 1.00 66.06 1058 ARG A C 1
ATOM 8227 O O . ARG A 1 1058 ? 20.333 30.500 -19.169 1.00 66.06 1058 ARG A O 1
ATOM 8234 N N . HIS A 1 1059 ? 18.451 30.895 -17.995 1.00 67.38 1059 HIS A N 1
ATOM 8235 C CA . HIS A 1 1059 ? 17.595 31.240 -19.139 1.00 67.38 1059 HIS A CA 1
ATOM 8236 C C . HIS A 1 1059 ? 17.447 32.760 -19.329 1.00 67.38 1059 HIS A C 1
ATOM 8238 O O . HIS A 1 1059 ? 16.703 33.202 -20.196 1.00 67.38 1059 HIS A O 1
ATOM 8244 N N . GLY A 1 1060 ? 18.161 33.568 -18.533 1.00 73.62 1060 GLY A N 1
ATOM 8245 C CA . GLY A 1 1060 ? 18.122 35.029 -18.625 1.00 73.62 1060 GLY A CA 1
ATOM 8246 C C . GLY A 1 1060 ? 16.758 35.636 -18.282 1.00 73.62 1060 GLY A C 1
ATOM 8247 O O . GLY A 1 1060 ? 16.402 36.665 -18.849 1.00 73.62 1060 GLY A O 1
ATOM 8248 N N . VAL A 1 1061 ? 15.985 34.999 -17.395 1.00 82.94 1061 VAL A N 1
ATOM 8249 C CA . VAL A 1 1061 ? 14.648 35.472 -17.006 1.00 82.94 1061 VAL A CA 1
ATOM 8250 C C . VAL A 1 1061 ? 14.759 36.580 -15.954 1.00 82.94 1061 VAL A C 1
ATOM 8252 O O . VAL A 1 1061 ? 15.340 36.380 -14.885 1.00 82.94 1061 VAL A O 1
ATOM 8255 N N . GLU A 1 1062 ? 14.188 37.749 -16.241 1.00 86.38 1062 GLU A N 1
ATOM 8256 C CA . GLU A 1 1062 ? 14.114 38.890 -15.328 1.00 86.38 1062 GLU A CA 1
ATOM 8257 C C . GLU A 1 1062 ? 12.927 38.727 -14.367 1.00 86.38 1062 GLU A C 1
ATOM 8259 O O . GLU A 1 1062 ? 11.781 38.589 -14.794 1.00 86.38 1062 GLU A O 1
ATOM 8264 N N . ILE A 1 1063 ? 13.194 38.763 -13.057 1.00 90.12 1063 ILE A N 1
ATOM 8265 C CA . ILE A 1 1063 ? 12.164 38.645 -12.016 1.00 90.12 1063 ILE A CA 1
ATOM 8266 C C . ILE A 1 1063 ? 11.865 40.021 -11.424 1.00 90.12 1063 ILE A C 1
ATOM 8268 O O . ILE A 1 1063 ? 12.696 40.587 -10.707 1.00 90.12 1063 ILE A O 1
ATOM 8272 N N . VAL A 1 1064 ? 10.660 40.528 -11.673 1.00 91.69 1064 VAL A N 1
ATOM 8273 C CA . VAL A 1 1064 ? 10.164 41.801 -11.135 1.00 91.69 1064 VAL A CA 1
ATOM 8274 C C . VAL A 1 1064 ? 9.249 41.524 -9.940 1.00 91.69 1064 VAL A C 1
ATOM 8276 O O . VAL A 1 1064 ? 8.327 40.718 -10.032 1.00 91.69 1064 VAL A O 1
ATOM 8279 N N . ARG A 1 1065 ? 9.508 42.182 -8.804 1.00 92.31 1065 ARG A N 1
ATOM 8280 C CA . ARG A 1 1065 ? 8.722 42.042 -7.567 1.00 92.31 1065 ARG A CA 1
ATOM 8281 C C . ARG A 1 1065 ? 8.006 43.345 -7.268 1.00 92.31 1065 ARG A C 1
ATOM 8283 O O . ARG A 1 1065 ? 8.646 44.392 -7.214 1.00 92.31 1065 ARG A O 1
ATOM 8290 N N . ASP A 1 1066 ? 6.705 43.263 -7.046 1.00 92.88 1066 ASP A N 1
ATOM 8291 C CA . ASP A 1 1066 ? 5.864 44.414 -6.750 1.00 92.88 1066 ASP A CA 1
ATOM 8292 C C . ASP A 1 1066 ? 4.871 44.065 -5.633 1.00 92.88 1066 ASP A C 1
ATOM 8294 O O . ASP A 1 1066 ? 3.712 43.707 -5.860 1.00 92.88 1066 ASP A O 1
ATOM 8298 N N . TYR A 1 1067 ? 5.361 44.100 -4.397 1.00 92.44 1067 TYR A N 1
ATOM 8299 C CA . TYR A 1 1067 ? 4.606 43.684 -3.220 1.00 92.44 1067 TYR A CA 1
ATOM 8300 C C . TYR A 1 1067 ? 4.041 44.899 -2.480 1.00 92.44 1067 TYR A C 1
ATOM 8302 O O . TYR A 1 1067 ? 4.778 45.820 -2.133 1.00 92.44 1067 TYR A O 1
ATOM 8310 N N . ALA A 1 1068 ? 2.735 44.891 -2.210 1.00 84.75 1068 ALA A N 1
ATOM 8311 C CA . ALA A 1 1068 ? 2.133 45.807 -1.249 1.00 84.75 1068 ALA A CA 1
ATOM 8312 C C . ALA A 1 1068 ? 2.510 45.402 0.188 1.00 84.75 1068 ALA A C 1
ATOM 8314 O O . ALA A 1 1068 ? 2.587 44.213 0.498 1.00 84.75 1068 ALA A O 1
ATOM 8315 N N . ASP A 1 1069 ? 2.708 46.389 1.062 1.00 80.44 1069 ASP A N 1
ATOM 8316 C CA . ASP A 1 1069 ? 2.964 46.166 2.488 1.00 80.44 1069 ASP A CA 1
ATOM 8317 C C . ASP A 1 1069 ? 1.653 45.769 3.188 1.00 80.44 1069 ASP A C 1
ATOM 8319 O O . ASP A 1 1069 ? 0.741 46.586 3.340 1.00 80.44 1069 ASP A O 1
ATOM 8323 N N . LEU A 1 1070 ? 1.521 44.484 3.523 1.00 81.44 1070 LEU A N 1
ATOM 8324 C CA . LEU A 1 1070 ? 0.308 43.872 4.069 1.00 81.44 1070 LEU A CA 1
ATOM 8325 C C . LEU A 1 1070 ? 0.618 43.132 5.378 1.00 81.44 1070 LEU A C 1
ATOM 8327 O O . LEU A 1 1070 ? 1.714 42.586 5.531 1.00 81.44 1070 LEU A O 1
ATOM 8331 N N . PRO A 1 1071 ? -0.339 43.068 6.323 1.00 75.81 1071 PRO A N 1
ATOM 8332 C CA . PRO A 1 1071 ? -0.140 42.371 7.588 1.00 75.81 1071 PRO A CA 1
ATOM 8333 C C . PRO A 1 1071 ? 0.007 40.848 7.396 1.00 75.81 1071 PRO A C 1
ATOM 8335 O O . PRO A 1 1071 ? -0.482 40.300 6.404 1.00 75.81 1071 PRO A O 1
ATOM 8338 N N . PRO A 1 1072 ? 0.623 40.138 8.364 1.00 80.38 1072 PRO A N 1
ATOM 8339 C CA . PRO A 1 1072 ? 0.715 38.685 8.324 1.00 80.38 1072 PRO A CA 1
ATOM 8340 C C . PRO A 1 1072 ? -0.675 38.045 8.301 1.00 80.38 1072 PRO A C 1
ATOM 8342 O O . PRO A 1 1072 ? -1.547 38.420 9.090 1.00 80.38 1072 PRO A O 1
ATOM 8345 N N . VAL A 1 1073 ? -0.845 37.034 7.458 1.00 82.50 1073 VAL A N 1
ATOM 8346 C CA . VAL A 1 1073 ? -2.098 36.289 7.289 1.00 82.50 1073 VAL A CA 1
ATOM 8347 C C . VAL A 1 1073 ? -1.988 34.892 7.877 1.00 82.50 1073 VAL A C 1
ATOM 8349 O O . VAL A 1 1073 ? -0.902 34.316 7.916 1.00 82.50 1073 VAL A O 1
ATOM 8352 N N . ILE A 1 1074 ? -3.112 34.354 8.349 1.00 80.06 1074 ILE A N 1
ATOM 8353 C CA . ILE A 1 1074 ? -3.209 32.976 8.835 1.00 80.06 1074 ILE A CA 1
ATOM 8354 C C . ILE A 1 1074 ? -3.793 32.134 7.707 1.00 80.06 1074 ILE A C 1
ATOM 8356 O O . ILE A 1 1074 ? -4.972 32.257 7.391 1.00 80.06 1074 ILE A O 1
ATOM 8360 N N . LEU A 1 1075 ? -2.957 31.311 7.082 1.00 81.56 1075 LEU A N 1
ATOM 8361 C CA . LEU A 1 1075 ? -3.337 30.456 5.958 1.00 81.56 1075 LEU A CA 1
ATOM 8362 C C . LEU A 1 1075 ? -2.604 29.117 6.055 1.00 81.56 1075 LEU A C 1
ATOM 8364 O O . LEU A 1 1075 ? -1.593 28.996 6.746 1.00 81.56 1075 LEU A O 1
ATOM 8368 N N . ASP A 1 1076 ? -3.093 28.104 5.341 1.00 81.25 1076 ASP A N 1
ATOM 8369 C CA . ASP A 1 1076 ? -2.321 26.879 5.122 1.00 81.25 1076 ASP A CA 1
ATOM 8370 C C . ASP A 1 1076 ? -1.145 27.214 4.189 1.00 81.25 1076 ASP A C 1
ATOM 8372 O O . ASP A 1 1076 ? -1.288 27.330 2.965 1.00 81.25 1076 ASP A O 1
ATOM 8376 N N . LYS A 1 1077 ? 0.029 27.404 4.803 1.00 79.31 1077 LYS A N 1
ATOM 8377 C CA . LYS A 1 1077 ? 1.285 27.756 4.133 1.00 79.31 1077 LYS A CA 1
ATOM 8378 C C . LYS A 1 1077 ? 1.609 26.789 2.995 1.00 79.31 1077 LYS A C 1
ATOM 8380 O O . LYS A 1 1077 ? 2.100 27.220 1.953 1.00 79.31 1077 LYS A O 1
ATOM 8385 N N . HIS A 1 1078 ? 1.318 25.500 3.169 1.00 74.50 1078 HIS A N 1
ATOM 8386 C CA . HIS A 1 1078 ? 1.599 24.468 2.177 1.00 74.50 1078 HIS A CA 1
ATOM 8387 C C . HIS A 1 1078 ? 0.701 24.621 0.943 1.00 74.50 1078 HIS A C 1
ATOM 8389 O O . HIS A 1 1078 ? 1.203 24.611 -0.181 1.00 74.50 1078 HIS A O 1
ATOM 8395 N N . LYS A 1 1079 ? -0.610 24.831 1.124 1.00 77.56 1079 LYS A N 1
ATOM 8396 C CA . LYS A 1 1079 ? -1.535 25.051 -0.006 1.00 77.56 1079 LYS A CA 1
ATOM 8397 C C . LYS A 1 1079 ? -1.178 26.306 -0.801 1.00 77.56 1079 LYS A C 1
ATOM 8399 O O . LYS A 1 1079 ? -1.166 26.266 -2.029 1.00 77.56 1079 LYS A O 1
ATOM 8404 N N . VAL A 1 1080 ? -0.837 27.403 -0.119 1.00 84.69 1080 VAL A N 1
ATOM 8405 C CA . VAL A 1 1080 ? -0.416 28.645 -0.790 1.00 84.69 1080 VAL A CA 1
ATOM 8406 C C . VAL A 1 1080 ? 0.903 28.431 -1.542 1.00 84.69 1080 VAL A C 1
ATOM 8408 O O . VAL A 1 1080 ? 1.000 28.793 -2.714 1.00 84.69 1080 VAL A O 1
ATOM 8411 N N . MET A 1 1081 ? 1.890 27.774 -0.920 1.00 80.06 1081 MET A N 1
ATOM 8412 C CA . MET A 1 1081 ? 3.166 27.422 -1.558 1.00 80.06 1081 MET A CA 1
ATOM 8413 C C . MET A 1 1081 ? 2.971 26.581 -2.823 1.00 80.06 1081 MET A C 1
ATOM 8415 O O . MET A 1 1081 ? 3.548 26.883 -3.866 1.00 80.06 1081 MET A O 1
ATOM 8419 N N . GLN A 1 1082 ? 2.117 25.559 -2.751 1.00 76.81 1082 GLN A N 1
ATOM 8420 C CA . GLN A 1 1082 ? 1.811 24.669 -3.868 1.00 76.81 1082 GLN A CA 1
ATOM 8421 C C . GLN A 1 1082 ? 1.234 25.431 -5.068 1.00 76.81 1082 GLN A C 1
ATOM 8423 O O . GLN A 1 1082 ? 1.618 25.165 -6.210 1.00 76.81 1082 GLN A O 1
ATOM 8428 N N . ILE A 1 1083 ? 0.326 26.383 -4.826 1.00 85.12 1083 ILE A N 1
ATOM 8429 C CA . ILE A 1 1083 ? -0.244 27.220 -5.888 1.00 85.12 1083 ILE A CA 1
ATOM 8430 C C . ILE A 1 1083 ? 0.854 28.099 -6.495 1.00 85.12 1083 ILE A C 1
ATOM 8432 O O . ILE A 1 1083 ? 1.051 28.081 -7.708 1.00 85.12 1083 ILE A O 1
ATOM 8436 N N . VAL A 1 1084 ? 1.609 28.822 -5.664 1.00 88.31 1084 VAL A N 1
ATOM 8437 C CA . VAL A 1 1084 ? 2.615 29.794 -6.118 1.00 88.31 1084 VAL A CA 1
ATOM 8438 C C . VAL A 1 1084 ? 3.742 29.130 -6.917 1.00 88.31 1084 VAL A C 1
ATOM 8440 O O . VAL A 1 1084 ? 4.068 29.604 -8.006 1.00 88.31 1084 VAL A O 1
ATOM 8443 N N . VAL A 1 1085 ? 4.300 28.010 -6.446 1.00 81.69 1085 VAL A N 1
ATOM 8444 C CA . VAL A 1 1085 ? 5.365 27.278 -7.161 1.00 81.69 1085 VAL A CA 1
ATOM 8445 C C . VAL A 1 1085 ? 4.892 26.828 -8.542 1.00 81.69 1085 VAL A C 1
ATOM 8447 O O . VAL A 1 1085 ? 5.593 26.995 -9.537 1.00 81.69 1085 VAL A O 1
ATOM 8450 N N . ASN A 1 1086 ? 3.677 26.300 -8.625 1.00 81.69 1086 ASN A N 1
ATOM 8451 C CA . ASN A 1 1086 ? 3.102 25.825 -9.875 1.00 81.69 1086 ASN A CA 1
ATOM 8452 C C . ASN A 1 1086 ? 2.867 26.967 -10.878 1.00 81.69 1086 ASN A C 1
ATOM 8454 O O . ASN A 1 1086 ? 3.192 26.828 -12.057 1.00 81.69 1086 ASN A O 1
ATOM 8458 N N . LEU A 1 1087 ? 2.388 28.127 -10.414 1.00 89.19 1087 LEU A N 1
ATOM 8459 C CA . LEU A 1 1087 ? 2.267 29.321 -11.257 1.00 89.19 1087 LEU A CA 1
ATOM 8460 C C . LEU A 1 1087 ? 3.632 29.795 -11.776 1.00 89.19 1087 LEU A C 1
ATOM 8462 O O . LEU A 1 1087 ? 3.769 30.065 -12.967 1.00 89.19 1087 LEU A O 1
ATOM 8466 N N . ILE A 1 1088 ? 4.654 29.824 -10.917 1.00 87.50 1088 ILE A N 1
ATOM 8467 C CA . ILE A 1 1088 ? 6.023 30.217 -11.281 1.00 87.50 1088 ILE A CA 1
ATOM 8468 C C . ILE A 1 1088 ? 6.625 29.258 -12.323 1.00 87.50 1088 ILE A C 1
ATOM 8470 O O . ILE A 1 1088 ? 7.239 29.698 -13.296 1.00 87.50 1088 ILE A O 1
ATOM 8474 N N . VAL A 1 1089 ? 6.432 27.948 -12.156 1.00 81.50 1089 VAL A N 1
ATOM 8475 C CA . VAL A 1 1089 ? 6.890 26.934 -13.118 1.00 81.50 1089 VAL A CA 1
ATOM 8476 C C . VAL A 1 1089 ? 6.156 27.077 -14.455 1.00 81.50 1089 VAL A C 1
ATOM 8478 O O . VAL A 1 1089 ? 6.785 27.008 -15.512 1.00 81.50 1089 VAL A O 1
ATOM 8481 N N . ASN A 1 1090 ? 4.845 27.326 -14.440 1.00 85.12 1090 ASN A N 1
ATOM 8482 C CA . ASN A 1 1090 ? 4.072 27.525 -15.667 1.00 85.12 1090 ASN A CA 1
ATOM 8483 C C . ASN A 1 1090 ? 4.494 28.783 -16.430 1.00 85.12 1090 ASN A C 1
ATOM 8485 O O . ASN A 1 1090 ? 4.692 28.679 -17.643 1.00 85.12 1090 ASN A O 1
ATOM 8489 N N . ALA A 1 1091 ? 4.699 29.895 -15.718 1.00 87.19 1091 ALA A N 1
ATOM 8490 C CA . ALA A 1 1091 ? 5.233 31.149 -16.242 1.00 87.19 1091 ALA A CA 1
ATOM 8491 C C . ALA A 1 1091 ? 6.621 30.949 -16.868 1.00 87.19 1091 ALA A C 1
ATOM 8493 O O . ALA A 1 1091 ? 6.858 31.343 -18.006 1.00 87.19 1091 ALA A O 1
ATOM 8494 N N . LYS A 1 1092 ? 7.521 30.236 -16.176 1.00 84.12 1092 LYS A N 1
ATOM 8495 C CA . LYS A 1 1092 ? 8.847 29.885 -16.703 1.00 84.12 1092 LYS A CA 1
ATOM 8496 C C . LYS A 1 1092 ? 8.750 29.144 -18.034 1.00 84.12 1092 LYS A C 1
ATOM 8498 O O . LYS A 1 1092 ? 9.383 29.537 -19.003 1.00 84.12 1092 LYS A O 1
ATOM 8503 N N . HIS A 1 1093 ? 7.966 28.072 -18.085 1.00 80.62 1093 HIS A N 1
ATOM 8504 C CA . HIS A 1 1093 ? 7.827 27.287 -19.306 1.00 80.62 1093 HIS A CA 1
ATOM 8505 C C . HIS A 1 1093 ? 7.214 28.096 -20.454 1.00 80.62 1093 HIS A C 1
ATOM 8507 O O . HIS A 1 1093 ? 7.615 27.908 -21.596 1.00 80.62 1093 HIS A O 1
ATOM 8513 N N . ALA A 1 1094 ? 6.267 28.991 -20.158 1.00 85.25 1094 ALA A N 1
ATOM 8514 C CA . ALA A 1 1094 ? 5.688 29.877 -21.163 1.00 85.25 1094 ALA A CA 1
ATOM 8515 C C . ALA A 1 1094 ? 6.729 30.856 -21.730 1.00 85.25 1094 ALA A C 1
ATOM 8517 O O . ALA A 1 1094 ? 6.715 31.131 -22.928 1.00 85.25 1094 ALA A O 1
ATOM 8518 N N . VAL A 1 1095 ? 7.644 31.347 -20.890 1.00 84.38 1095 VAL A N 1
ATOM 8519 C CA . VAL A 1 1095 ? 8.765 32.206 -21.298 1.00 84.38 1095 VAL A CA 1
ATOM 8520 C C . VAL A 1 1095 ? 9.817 31.428 -22.097 1.00 84.38 1095 VAL A C 1
ATOM 8522 O O . VAL A 1 1095 ? 10.222 31.885 -23.165 1.00 84.38 1095 VAL A O 1
ATOM 8525 N N . ASP A 1 1096 ? 10.211 30.238 -21.629 1.00 79.31 1096 ASP A N 1
ATOM 8526 C CA . ASP A 1 1096 ? 11.194 29.368 -22.296 1.00 79.31 1096 ASP A CA 1
ATOM 8527 C C . ASP A 1 1096 ? 10.729 28.953 -23.708 1.00 79.31 1096 ASP A C 1
ATOM 8529 O O . ASP A 1 1096 ? 11.540 28.815 -24.622 1.00 79.31 1096 ASP A O 1
ATOM 8533 N N . GLU A 1 1097 ? 9.421 28.750 -23.895 1.00 77.69 1097 GLU A N 1
ATOM 8534 C CA . GLU A 1 1097 ? 8.824 28.388 -25.186 1.00 77.69 1097 GLU A CA 1
ATOM 8535 C C . GLU A 1 1097 ? 8.717 29.592 -26.144 1.00 77.69 1097 GLU A C 1
ATOM 8537 O O . GLU A 1 1097 ? 8.782 29.417 -27.361 1.00 77.69 1097 GLU A O 1
ATOM 8542 N N . ALA A 1 1098 ? 8.596 30.815 -25.613 1.00 72.12 1098 ALA A N 1
ATOM 8543 C CA . ALA A 1 1098 ? 8.427 32.035 -26.404 1.00 72.12 1098 ALA A CA 1
ATOM 8544 C C . ALA A 1 1098 ? 9.741 32.642 -26.903 1.00 72.12 1098 ALA A C 1
ATOM 8546 O O . ALA A 1 1098 ? 9.790 33.137 -28.029 1.00 72.12 1098 ALA A O 1
ATOM 8547 N N . ASN A 1 1099 ? 10.796 32.640 -26.081 1.00 61.47 1099 ASN A N 1
ATOM 8548 C CA . ASN A 1 1099 ? 12.013 33.403 -26.355 1.00 61.47 1099 ASN A CA 1
ATOM 8549 C C . ASN A 1 1099 ? 13.293 32.595 -26.132 1.00 61.47 1099 ASN A C 1
ATOM 8551 O O . ASN A 1 1099 ? 13.545 32.049 -25.065 1.00 61.47 1099 ASN A O 1
ATOM 8555 N N . SER A 1 1100 ? 14.190 32.631 -27.121 1.00 54.88 1100 SER A N 1
ATOM 8556 C CA . SER A 1 1100 ? 15.524 32.018 -27.033 1.00 54.88 1100 SER A CA 1
ATOM 8557 C C . SER A 1 1100 ? 16.561 32.883 -26.290 1.00 54.88 1100 SER A C 1
ATOM 8559 O O . SER A 1 1100 ? 17.698 32.445 -26.147 1.00 54.88 1100 SER A O 1
ATOM 8561 N N . ASN A 1 1101 ? 16.202 34.106 -25.859 1.00 54.75 1101 ASN A N 1
ATOM 8562 C CA . ASN A 1 1101 ? 17.109 35.123 -25.292 1.00 54.75 1101 ASN A CA 1
ATOM 8563 C C . ASN A 1 1101 ? 16.500 35.895 -24.092 1.00 54.75 1101 ASN A C 1
ATOM 8565 O O . ASN A 1 1101 ? 16.699 37.104 -23.961 1.00 54.75 1101 ASN A O 1
ATOM 8569 N N . GLY A 1 1102 ? 15.788 35.196 -23.205 1.00 67.38 1102 GLY A N 1
ATOM 8570 C CA . GLY A 1 1102 ? 15.251 35.755 -21.956 1.00 67.38 1102 GLY A CA 1
ATOM 8571 C C . GLY A 1 1102 ? 13.818 36.289 -22.054 1.00 67.38 1102 GLY A C 1
ATOM 8572 O O . GLY A 1 1102 ? 13.308 36.570 -23.137 1.00 67.38 1102 GLY A O 1
ATOM 8573 N N . GLY A 1 1103 ? 13.172 36.412 -20.894 1.00 80.94 1103 GLY A N 1
ATOM 8574 C CA . GLY A 1 1103 ? 11.819 36.953 -20.721 1.00 80.94 1103 GLY A CA 1
ATOM 8575 C C . GLY A 1 1103 ? 11.592 37.414 -19.285 1.00 80.94 1103 GLY A C 1
ATOM 8576 O O . GLY A 1 1103 ? 12.515 37.379 -18.469 1.00 80.94 1103 GLY A O 1
ATOM 8577 N N . ARG A 1 1104 ? 10.396 37.891 -18.963 1.00 88.00 1104 ARG A N 1
ATOM 8578 C CA . ARG A 1 1104 ? 10.091 38.575 -17.707 1.00 88.00 1104 ARG A CA 1
ATOM 8579 C C . ARG A 1 1104 ? 8.946 37.900 -16.971 1.00 88.00 1104 ARG A C 1
ATOM 8581 O O . ARG A 1 1104 ? 7.860 37.716 -17.508 1.00 88.00 1104 ARG A O 1
ATOM 8588 N N . ILE A 1 1105 ? 9.171 37.626 -15.688 1.00 92.69 1105 ILE A N 1
ATOM 8589 C CA . ILE A 1 1105 ? 8.126 37.185 -14.762 1.00 92.69 1105 ILE A CA 1
ATOM 8590 C C . ILE A 1 1105 ? 7.945 38.262 -13.695 1.00 92.69 1105 ILE A C 1
ATOM 8592 O O . ILE A 1 1105 ? 8.902 38.677 -13.040 1.00 92.69 1105 ILE A O 1
ATOM 8596 N N . THR A 1 1106 ? 6.710 38.716 -13.518 1.00 93.25 1106 THR A N 1
ATOM 8597 C CA . THR A 1 1106 ? 6.330 39.721 -12.524 1.00 93.25 1106 THR A CA 1
ATOM 8598 C C . THR A 1 1106 ? 5.469 39.075 -11.448 1.00 93.25 1106 THR A C 1
ATOM 8600 O O . THR A 1 1106 ? 4.432 38.493 -11.756 1.00 93.25 1106 THR A O 1
ATOM 8603 N N . ALA A 1 1107 ? 5.894 39.182 -10.190 1.00 93.81 1107 ALA A N 1
ATOM 8604 C CA . ALA A 1 1107 ? 5.122 38.755 -9.031 1.00 93.81 1107 ALA A CA 1
ATOM 8605 C C . ALA A 1 1107 ? 4.564 39.981 -8.303 1.00 93.81 1107 ALA A C 1
ATOM 8607 O O . ALA A 1 1107 ? 5.321 40.871 -7.902 1.00 93.81 1107 ALA A O 1
ATOM 8608 N N . THR A 1 1108 ? 3.248 40.023 -8.121 1.00 93.19 1108 THR A N 1
ATOM 8609 C CA . THR A 1 1108 ? 2.541 41.171 -7.549 1.00 93.19 1108 THR A CA 1
ATOM 8610 C C . THR A 1 1108 ? 1.690 40.746 -6.360 1.00 93.19 1108 THR A C 1
ATOM 8612 O O . THR A 1 1108 ? 1.004 39.729 -6.419 1.00 93.19 1108 THR A O 1
ATOM 8615 N N . ILE A 1 1109 ? 1.702 41.543 -5.290 1.00 91.50 1109 ILE A N 1
ATOM 8616 C CA . ILE A 1 1109 ? 0.777 41.400 -4.156 1.00 91.50 1109 ILE A CA 1
ATOM 8617 C C . ILE A 1 1109 ? 0.003 42.714 -3.996 1.00 91.50 1109 ILE A C 1
ATOM 8619 O O . ILE A 1 1109 ? 0.615 43.787 -3.966 1.00 91.50 1109 ILE A O 1
ATOM 8623 N N . ARG A 1 1110 ? -1.330 42.643 -3.896 1.00 87.88 1110 ARG A N 1
ATOM 8624 C CA . ARG A 1 1110 ? -2.244 43.788 -3.714 1.00 87.88 1110 ARG A CA 1
ATOM 8625 C C . ARG A 1 1110 ? -3.363 43.465 -2.722 1.00 87.88 1110 ARG A C 1
ATOM 8627 O O . ARG A 1 1110 ? -3.808 42.327 -2.639 1.00 87.88 1110 ARG A O 1
ATOM 8634 N N . GLY A 1 1111 ? -3.868 44.475 -2.015 1.00 78.12 1111 GLY A N 1
ATOM 8635 C CA . GLY A 1 1111 ? -5.179 44.399 -1.355 1.00 78.12 1111 GLY A CA 1
ATOM 8636 C C . GLY A 1 1111 ? -6.279 44.774 -2.353 1.00 78.12 1111 GLY A C 1
ATOM 8637 O O . GLY A 1 1111 ? -6.143 45.792 -3.028 1.00 78.12 1111 GLY A O 1
ATOM 8638 N N . SER A 1 1112 ? -7.325 43.954 -2.483 1.00 63.66 1112 SER A N 1
ATOM 8639 C CA . SER A 1 1112 ? -8.346 44.102 -3.543 1.00 63.66 1112 SER A CA 1
ATOM 8640 C C . SER A 1 1112 ? -9.650 44.753 -3.043 1.00 63.66 1112 SER A C 1
ATOM 8642 O O . SER A 1 1112 ? -10.264 45.552 -3.748 1.00 63.66 1112 SER A O 1
ATOM 8644 N N . VAL A 1 1113 ? -10.061 44.470 -1.798 1.00 60.09 1113 VAL A N 1
ATOM 8645 C CA . VAL A 1 1113 ? -11.282 44.970 -1.110 1.00 60.09 1113 VAL A CA 1
ATOM 8646 C C . VAL A 1 1113 ? -11.096 44.748 0.418 1.00 60.09 1113 VAL A C 1
ATOM 8648 O O . VAL A 1 1113 ? -10.127 44.069 0.763 1.00 60.09 1113 VAL A O 1
ATOM 8651 N N . PRO A 1 1114 ? -11.939 45.274 1.345 1.00 56.69 1114 PRO A N 1
ATOM 8652 C CA . PRO A 1 1114 ? -11.644 45.348 2.789 1.00 56.69 1114 PRO A CA 1
ATOM 8653 C C . PRO A 1 1114 ? -11.183 44.070 3.505 1.00 56.69 1114 PRO A C 1
ATOM 8655 O O . PRO A 1 1114 ? -10.568 44.199 4.552 1.00 56.69 1114 PRO A O 1
ATOM 8658 N N . ASP A 1 1115 ? -11.384 42.879 2.938 1.00 71.88 1115 ASP A N 1
ATOM 8659 C CA . ASP A 1 1115 ? -11.002 41.604 3.552 1.00 71.88 1115 ASP A CA 1
ATOM 8660 C C . ASP A 1 1115 ? -10.410 40.603 2.539 1.00 71.88 1115 ASP A C 1
ATOM 8662 O O . ASP A 1 1115 ? -10.588 39.396 2.690 1.00 71.88 1115 ASP A O 1
ATOM 8666 N N . ARG A 1 1116 ? -9.749 41.055 1.457 1.00 83.94 1116 ARG A N 1
ATOM 8667 C CA . ARG A 1 1116 ? -9.157 40.146 0.445 1.00 83.94 1116 ARG A CA 1
ATOM 8668 C C . ARG A 1 1116 ? -7.789 40.593 -0.073 1.00 83.94 1116 ARG A C 1
ATOM 8670 O O . ARG A 1 1116 ? -7.565 41.778 -0.335 1.00 83.94 1116 ARG A O 1
ATOM 8677 N N . ILE A 1 1117 ? -6.894 39.626 -0.278 1.00 88.12 1117 ILE A N 1
ATOM 8678 C CA . ILE A 1 1117 ? -5.555 39.811 -0.856 1.00 88.12 1117 ILE A CA 1
ATOM 8679 C C . ILE A 1 1117 ? -5.492 39.114 -2.205 1.00 88.12 1117 ILE A C 1
ATOM 8681 O O . ILE A 1 1117 ? -5.875 37.955 -2.333 1.00 88.12 1117 ILE A O 1
ATOM 8685 N N . GLN A 1 1118 ? -4.946 39.815 -3.191 1.00 90.50 1118 GLN A N 1
ATOM 8686 C CA . GLN A 1 1118 ? -4.625 39.269 -4.498 1.00 90.50 1118 GLN A CA 1
ATOM 8687 C C . GLN A 1 1118 ? -3.119 39.092 -4.658 1.00 90.50 1118 GLN A C 1
ATOM 8689 O O . GLN A 1 1118 ? -2.328 39.999 -4.390 1.00 90.50 1118 GLN A O 1
ATOM 8694 N N . LEU A 1 1119 ? -2.748 37.908 -5.124 1.00 92.12 1119 LEU A N 1
ATOM 8695 C CA . LEU A 1 1119 ? -1.407 37.512 -5.513 1.00 92.12 1119 LEU A CA 1
ATOM 8696 C C . LEU A 1 1119 ? -1.444 37.174 -6.996 1.00 92.12 1119 LEU A C 1
ATOM 8698 O O . LEU A 1 1119 ? -2.177 36.277 -7.399 1.00 92.12 1119 LEU A O 1
ATOM 8702 N N . SER A 1 1120 ? -0.640 37.854 -7.803 1.00 93.12 1120 SER A N 1
ATOM 8703 C CA . SER A 1 1120 ? -0.601 37.627 -9.245 1.00 93.12 1120 SER A CA 1
ATOM 8704 C C . SER A 1 1120 ? 0.802 37.263 -9.706 1.00 93.12 1120 SER A C 1
ATOM 8706 O O . SER A 1 1120 ? 1.778 37.884 -9.290 1.00 93.12 1120 SER A O 1
ATOM 8708 N N . ILE A 1 1121 ? 0.894 36.267 -10.586 1.00 94.75 1121 ILE A N 1
ATOM 8709 C CA . ILE A 1 1121 ? 2.109 35.923 -11.327 1.00 94.75 1121 ILE A CA 1
ATOM 8710 C C . ILE A 1 1121 ? 1.818 36.181 -12.801 1.00 94.75 1121 ILE A C 1
ATOM 8712 O O . ILE A 1 1121 ? 0.916 35.569 -13.374 1.00 94.75 1121 ILE A O 1
ATOM 8716 N N . SER A 1 1122 ? 2.566 37.105 -13.397 1.00 93.75 1122 SER A N 1
ATOM 8717 C CA . SER A 1 1122 ? 2.448 37.472 -14.805 1.00 93.75 1122 SER A CA 1
ATOM 8718 C C . SER A 1 1122 ? 3.718 37.126 -15.561 1.00 93.75 1122 SER A C 1
ATOM 8720 O O . SER A 1 1122 ? 4.811 37.438 -15.092 1.00 93.75 1122 SER A O 1
ATOM 8722 N N . ASP A 1 1123 ? 3.573 36.549 -16.745 1.00 93.00 1123 ASP A N 1
ATOM 8723 C CA . ASP A 1 1123 ? 4.660 36.286 -17.684 1.00 93.00 1123 ASP A CA 1
ATOM 8724 C C . ASP A 1 1123 ? 4.449 37.023 -19.010 1.00 93.00 1123 ASP A C 1
ATOM 8726 O O . ASP A 1 1123 ? 3.330 37.412 -19.338 1.00 93.00 1123 ASP A O 1
ATOM 8730 N N . ASP A 1 1124 ? 5.531 37.215 -19.761 1.00 89.56 1124 ASP A N 1
ATOM 8731 C CA . ASP A 1 1124 ? 5.539 37.722 -21.139 1.00 89.56 1124 ASP A CA 1
ATOM 8732 C C . ASP A 1 1124 ? 5.774 36.602 -22.173 1.00 89.56 1124 ASP A C 1
ATOM 8734 O O . ASP A 1 1124 ? 6.301 36.839 -23.260 1.00 89.56 1124 ASP A O 1
ATOM 8738 N N . GLY A 1 1125 ? 5.401 35.366 -21.823 1.00 87.06 1125 GLY A N 1
ATOM 8739 C CA . GLY A 1 1125 ? 5.628 34.171 -22.625 1.00 87.06 1125 GLY A CA 1
ATOM 8740 C C . GLY A 1 1125 ? 4.634 33.976 -23.775 1.00 87.06 1125 GLY A C 1
ATOM 8741 O O . GLY A 1 1125 ? 3.993 34.904 -24.273 1.00 87.06 1125 GLY A O 1
ATOM 8742 N N . VAL A 1 1126 ? 4.471 32.719 -24.207 1.00 87.38 1126 VAL A N 1
ATOM 8743 C CA . VAL A 1 1126 ? 3.679 32.348 -25.402 1.00 87.38 1126 VAL A CA 1
ATOM 8744 C C . VAL A 1 1126 ? 2.194 32.707 -25.315 1.00 87.38 1126 VAL A C 1
ATOM 8746 O O . VAL A 1 1126 ? 1.501 32.646 -26.330 1.00 87.38 1126 VAL A O 1
ATOM 8749 N N . GLY A 1 1127 ? 1.698 33.098 -24.140 1.00 86.94 1127 GLY A N 1
ATOM 8750 C CA . GLY A 1 1127 ? 0.301 33.451 -23.913 1.00 86.94 1127 GLY A CA 1
ATOM 8751 C C . GLY A 1 1127 ? -0.662 32.286 -24.141 1.00 86.94 1127 GLY A C 1
ATOM 8752 O O . GLY A 1 1127 ? -0.268 31.130 -24.308 1.00 86.94 1127 GLY A O 1
ATOM 8753 N N . ILE A 1 1128 ? -1.960 32.580 -24.105 1.00 88.94 1128 ILE A N 1
ATOM 8754 C CA . ILE A 1 1128 ? -3.019 31.569 -24.131 1.00 88.94 1128 ILE A CA 1
ATOM 8755 C C . ILE A 1 1128 ? -4.057 31.959 -25.184 1.00 88.94 1128 ILE A C 1
ATOM 8757 O O . ILE A 1 1128 ? -4.490 33.108 -25.256 1.00 88.94 1128 ILE A O 1
ATOM 8761 N N . SER A 1 1129 ? -4.491 30.999 -26.008 1.00 87.19 1129 SER A N 1
ATOM 8762 C CA . SER A 1 1129 ? -5.575 31.247 -26.961 1.00 87.19 1129 SER A CA 1
ATOM 8763 C C . SER A 1 1129 ? -6.933 31.422 -26.247 1.00 87.19 1129 SER A C 1
ATOM 8765 O O . SER A 1 1129 ? -7.207 30.718 -25.269 1.00 87.19 1129 SER A O 1
ATOM 8767 N N . PRO A 1 1130 ? -7.836 32.291 -26.747 1.00 82.44 1130 PRO A N 1
ATOM 8768 C CA . PRO A 1 1130 ? -9.143 32.540 -26.122 1.00 82.44 1130 PRO A CA 1
ATOM 8769 C C . PRO A 1 1130 ? -10.004 31.283 -25.940 1.00 82.44 1130 PRO A C 1
ATOM 8771 O O . PRO A 1 1130 ? -10.735 31.153 -24.962 1.00 82.44 1130 PRO A O 1
ATOM 8774 N N . GLU A 1 1131 ? -9.874 30.328 -26.859 1.00 79.44 1131 GLU A N 1
ATOM 8775 C CA . GLU A 1 1131 ? -10.573 29.037 -26.841 1.00 79.44 1131 GLU A CA 1
ATOM 8776 C C . GLU A 1 1131 ? -10.152 28.148 -25.658 1.00 79.44 1131 GLU A C 1
ATOM 8778 O O . GLU A 1 1131 ? -10.934 27.323 -25.186 1.00 79.44 1131 GLU A O 1
ATOM 8783 N N . ASN A 1 1132 ? -8.924 28.326 -25.159 1.00 83.56 1132 ASN A N 1
ATOM 8784 C CA . ASN A 1 1132 ? -8.352 27.520 -24.085 1.00 83.56 1132 ASN A CA 1
ATOM 8785 C C . ASN A 1 1132 ? -8.563 28.139 -22.691 1.00 83.56 1132 ASN A C 1
ATOM 8787 O O . ASN A 1 1132 ? -8.474 27.415 -21.698 1.00 83.56 1132 ASN A O 1
ATOM 8791 N N . LEU A 1 1133 ? -8.902 29.434 -22.595 1.00 82.00 1133 LEU A N 1
ATOM 8792 C CA . LEU A 1 1133 ? -9.139 30.133 -21.320 1.00 82.00 1133 LEU A CA 1
ATOM 8793 C C . LEU A 1 1133 ? -10.258 29.494 -20.487 1.00 82.00 1133 LEU A C 1
ATOM 8795 O O . LEU A 1 1133 ? -10.106 29.333 -19.279 1.00 82.00 1133 LEU A O 1
ATOM 8799 N N . THR A 1 1134 ? -11.348 29.049 -21.116 1.00 75.88 1134 THR A N 1
ATOM 8800 C CA . THR A 1 1134 ? -12.471 28.407 -20.405 1.00 75.88 1134 THR A CA 1
ATOM 8801 C C . THR A 1 1134 ? -12.160 26.980 -19.946 1.00 75.88 1134 THR A C 1
ATOM 8803 O O . THR A 1 1134 ? -12.852 26.446 -19.081 1.00 75.88 1134 THR A O 1
ATOM 8806 N N . ARG A 1 1135 ? -11.112 26.354 -20.498 1.00 78.50 1135 ARG A N 1
ATOM 8807 C CA . ARG A 1 1135 ? -10.737 24.955 -20.238 1.00 78.50 1135 ARG A CA 1
ATOM 8808 C C . ARG A 1 1135 ? -9.497 24.812 -19.358 1.00 78.50 1135 ARG A C 1
ATOM 8810 O O . ARG A 1 1135 ? -9.232 23.717 -18.875 1.00 78.50 1135 ARG A O 1
ATOM 8817 N N . LEU A 1 1136 ? -8.764 25.890 -19.096 1.00 81.19 1136 LEU A N 1
ATOM 8818 C CA . LEU A 1 1136 ? -7.469 25.870 -18.405 1.00 81.19 1136 LEU A CA 1
ATOM 8819 C C . LEU A 1 1136 ? -7.480 25.274 -16.997 1.00 81.19 1136 LEU A C 1
ATOM 8821 O O . LEU A 1 1136 ? -6.508 24.644 -16.592 1.00 81.19 1136 LEU A O 1
ATOM 8825 N N . PHE A 1 1137 ? -8.584 25.438 -16.272 1.00 83.25 1137 PHE A N 1
ATOM 8826 C CA . PHE A 1 1137 ? -8.762 24.863 -14.937 1.00 83.25 1137 PHE A CA 1
ATOM 8827 C C . PHE A 1 1137 ? -9.514 23.524 -14.952 1.00 83.25 1137 PHE A C 1
ATOM 8829 O O . PHE A 1 1137 ? -9.808 22.973 -13.889 1.00 83.25 1137 PHE A O 1
ATOM 8836 N N . SER A 1 1138 ? -9.850 22.992 -16.134 1.00 72.12 1138 SER A N 1
ATOM 8837 C CA . SER A 1 1138 ? -10.501 21.686 -16.253 1.00 72.12 1138 SER A CA 1
ATOM 8838 C C . SER A 1 1138 ? -9.502 20.554 -16.012 1.00 72.12 1138 SER A C 1
ATOM 8840 O O . SER A 1 1138 ? -8.325 20.639 -16.362 1.00 72.12 1138 SER A O 1
ATOM 8842 N N . HIS A 1 1139 ? -9.975 19.499 -15.355 1.00 61.59 1139 HIS A N 1
ATOM 8843 C CA . HIS A 1 1139 ? -9.138 18.384 -14.930 1.00 61.59 1139 HIS A CA 1
ATOM 8844 C C . HIS A 1 1139 ? -8.469 17.694 -16.133 1.00 61.59 1139 HIS A C 1
ATOM 8846 O O . HIS A 1 1139 ? -9.153 17.254 -17.057 1.00 61.59 1139 HIS A O 1
ATOM 8852 N N . GLY A 1 1140 ? -7.135 17.584 -16.111 1.00 59.81 1140 GLY A N 1
ATOM 8853 C CA . GLY A 1 1140 ? -6.347 16.911 -17.153 1.00 59.81 1140 GLY A CA 1
ATOM 8854 C C . GLY A 1 1140 ? -6.179 17.707 -18.452 1.00 59.81 1140 GLY A C 1
ATOM 8855 O O . GLY A 1 1140 ? -5.684 17.170 -19.442 1.00 59.81 1140 GLY A O 1
ATOM 8856 N N . PHE A 1 1141 ? -6.582 18.980 -18.486 1.00 69.00 1141 PHE A N 1
ATOM 8857 C CA . PHE A 1 1141 ? -6.410 19.821 -19.666 1.00 69.00 1141 PHE A CA 1
ATOM 8858 C C . PHE A 1 1141 ? -4.991 20.384 -19.754 1.00 69.00 1141 PHE A C 1
ATOM 8860 O O . PHE A 1 1141 ? -4.489 21.033 -18.837 1.00 69.00 1141 PHE A O 1
ATOM 8867 N N . THR A 1 1142 ? -4.341 20.172 -20.895 1.00 75.69 1142 THR A N 1
ATOM 8868 C CA . THR A 1 1142 ? -3.026 20.735 -21.194 1.00 75.69 1142 THR A CA 1
ATOM 8869 C C . THR A 1 1142 ? -2.888 21.025 -22.682 1.00 75.69 1142 THR A C 1
ATOM 8871 O O . THR A 1 1142 ? -3.458 20.336 -23.526 1.00 75.69 1142 THR A O 1
ATOM 8874 N N . THR A 1 1143 ? -2.119 22.056 -23.009 1.00 70.12 1143 THR A N 1
ATOM 8875 C CA . THR A 1 1143 ? -1.713 22.379 -24.382 1.00 70.12 1143 THR A CA 1
ATOM 8876 C C . THR A 1 1143 ? -0.302 21.877 -24.693 1.00 70.12 1143 THR A C 1
ATOM 8878 O O . THR A 1 1143 ? 0.165 22.030 -25.819 1.00 70.12 1143 THR A O 1
ATOM 8881 N N . ARG A 1 1144 ? 0.387 21.270 -23.714 1.00 61.47 1144 ARG A N 1
ATOM 8882 C CA . ARG A 1 1144 ? 1.782 20.836 -23.837 1.00 61.47 1144 ARG A CA 1
ATOM 8883 C C . ARG A 1 1144 ? 1.870 19.341 -24.179 1.00 61.47 1144 ARG A C 1
ATOM 8885 O O . ARG A 1 1144 ? 1.195 18.552 -23.523 1.00 61.47 1144 ARG A O 1
ATOM 8892 N N . PRO A 1 1145 ? 2.763 18.921 -25.097 1.00 45.78 1145 PRO A N 1
ATOM 8893 C CA . PRO A 1 1145 ? 2.906 17.517 -25.512 1.00 45.78 1145 PRO A CA 1
ATOM 8894 C C . PRO A 1 1145 ? 3.206 16.532 -24.369 1.00 45.78 1145 PRO A C 1
ATOM 8896 O O . PRO A 1 1145 ? 2.801 15.378 -24.439 1.00 45.78 1145 PRO A O 1
ATOM 8899 N N . ASN A 1 1146 ? 3.887 17.003 -23.315 1.00 44.94 1146 ASN A N 1
ATOM 8900 C CA . ASN A 1 1146 ? 4.271 16.220 -22.132 1.00 44.94 1146 ASN A CA 1
ATOM 8901 C C . ASN A 1 1146 ? 3.650 16.771 -20.831 1.00 44.94 1146 ASN A C 1
ATOM 8903 O O . ASN A 1 1146 ? 4.131 16.470 -19.742 1.00 44.94 1146 ASN A O 1
ATOM 8907 N N . GLY A 1 1147 ? 2.653 17.656 -20.925 1.00 46.38 1147 GLY A N 1
ATOM 8908 C CA . GLY A 1 1147 ? 1.983 18.213 -19.752 1.00 46.38 1147 GLY A CA 1
ATOM 8909 C C . GLY A 1 1147 ? 0.874 17.286 -19.271 1.00 46.38 1147 GLY A C 1
ATOM 8910 O O . GLY A 1 1147 ? 0.133 16.743 -20.078 1.00 46.38 1147 GLY A O 1
ATOM 8911 N N . HIS A 1 1148 ? 0.724 17.118 -17.961 1.00 47.72 1148 HIS A N 1
ATOM 8912 C CA . HIS A 1 1148 ? -0.345 16.278 -17.409 1.00 47.72 1148 HIS A CA 1
ATOM 8913 C C . HIS A 1 1148 ? -1.669 17.034 -17.196 1.00 47.72 1148 HIS A C 1
ATOM 8915 O O . HIS A 1 1148 ? -2.726 16.426 -17.088 1.00 47.72 1148 HIS A O 1
ATOM 8921 N N . GLY A 1 1149 ? -1.638 18.372 -17.150 1.00 61.62 1149 GLY A N 1
ATOM 8922 C CA . GLY A 1 1149 ? -2.846 19.198 -17.005 1.00 61.62 1149 GLY A CA 1
ATOM 8923 C C . GLY A 1 1149 ? -3.479 19.199 -15.607 1.00 61.62 1149 GLY A C 1
ATOM 8924 O O . GLY A 1 1149 ? -4.527 19.806 -15.405 1.00 61.62 1149 GLY A O 1
ATOM 8925 N N . PHE A 1 1150 ? -2.846 18.558 -14.621 1.00 60.31 1150 PHE A N 1
ATOM 8926 C CA . PHE A 1 1150 ? -3.345 18.502 -13.241 1.00 60.31 1150 PHE A CA 1
ATOM 8927 C C . PHE A 1 1150 ? -2.911 19.695 -12.389 1.00 60.31 1150 PHE A C 1
ATOM 8929 O O . PHE A 1 1150 ? -3.615 20.069 -11.456 1.00 60.31 1150 PHE A O 1
ATOM 8936 N N . GLY A 1 1151 ? -1.789 20.336 -12.732 1.00 67.62 1151 GLY A N 1
ATOM 8937 C CA . GLY A 1 1151 ? -1.227 21.444 -11.961 1.00 67.62 1151 GLY A CA 1
ATOM 8938 C C . GLY A 1 1151 ? -2.234 22.571 -11.715 1.00 67.62 1151 GLY A C 1
ATOM 8939 O O . GLY A 1 1151 ? -2.545 22.873 -10.564 1.00 67.62 1151 GLY A O 1
ATOM 8940 N N . LEU A 1 1152 ? -2.740 23.219 -12.764 1.00 79.50 1152 LEU A N 1
ATOM 8941 C CA . LEU A 1 1152 ? -3.634 24.376 -12.614 1.00 79.50 1152 LEU A CA 1
ATOM 8942 C C . LEU A 1 1152 ? -4.995 23.997 -12.015 1.00 79.50 1152 LEU A C 1
ATOM 8944 O O . LEU A 1 1152 ? -5.549 24.765 -11.230 1.00 79.50 1152 LEU A O 1
ATOM 8948 N N . HIS A 1 1153 ? -5.496 22.796 -12.314 1.00 75.06 1153 HIS A N 1
ATOM 8949 C CA . HIS A 1 1153 ? -6.709 22.259 -11.699 1.00 75.06 1153 HIS A CA 1
ATOM 8950 C C . HIS A 1 1153 ? -6.551 22.091 -10.177 1.00 75.06 1153 HIS A C 1
ATOM 8952 O O . HIS A 1 1153 ? -7.381 22.575 -9.405 1.00 75.06 1153 HIS A O 1
ATOM 8958 N N . ASN A 1 1154 ? -5.443 21.488 -9.736 1.00 70.56 1154 ASN A N 1
ATOM 8959 C CA . ASN A 1 1154 ? -5.129 21.313 -8.317 1.00 70.56 1154 ASN A CA 1
ATOM 8960 C C . ASN A 1 1154 ? -4.909 22.658 -7.619 1.00 70.56 1154 ASN A C 1
ATOM 8962 O O . ASN A 1 1154 ? -5.396 22.854 -6.508 1.00 70.56 1154 ASN A O 1
ATOM 8966 N N . GLY A 1 1155 ? -4.252 23.611 -8.287 1.00 77.94 1155 GLY A N 1
ATOM 8967 C CA . GLY A 1 1155 ? -4.100 24.974 -7.780 1.00 77.94 1155 GLY A CA 1
ATOM 8968 C C . GLY A 1 1155 ? -5.441 25.692 -7.585 1.00 77.94 1155 GLY A C 1
ATOM 8969 O O . GLY A 1 1155 ? -5.652 26.337 -6.562 1.00 77.94 1155 GLY A O 1
ATOM 8970 N N . ALA A 1 1156 ? -6.386 25.528 -8.516 1.00 79.75 1156 ALA A N 1
ATOM 8971 C CA . ALA A 1 1156 ? -7.724 26.109 -8.409 1.00 79.75 1156 ALA A CA 1
ATOM 8972 C C . ALA A 1 1156 ? -8.585 25.450 -7.316 1.00 79.75 1156 ALA A C 1
ATOM 8974 O O . ALA A 1 1156 ? -9.377 26.135 -6.667 1.00 79.75 1156 ALA A O 1
ATOM 8975 N N . ASN A 1 1157 ? -8.433 24.140 -7.093 1.00 74.50 1157 ASN A N 1
ATOM 8976 C CA . ASN A 1 1157 ? -9.091 23.438 -5.986 1.00 74.50 1157 ASN A CA 1
ATOM 8977 C C . ASN A 1 1157 ? -8.513 23.878 -4.633 1.00 74.50 1157 ASN A C 1
ATOM 8979 O O . ASN A 1 1157 ? -9.278 24.245 -3.747 1.00 74.50 1157 ASN A O 1
ATOM 8983 N N . ALA A 1 1158 ? -7.184 23.943 -4.506 1.00 77.12 1158 ALA A N 1
ATOM 8984 C CA . ALA A 1 1158 ? -6.516 24.426 -3.298 1.00 77.12 1158 ALA A CA 1
ATOM 8985 C C . ALA A 1 1158 ? -6.887 25.885 -2.979 1.00 77.12 1158 ALA A C 1
ATOM 8987 O O . ALA A 1 1158 ? -7.118 26.221 -1.821 1.00 77.12 1158 ALA A O 1
ATOM 8988 N N . ALA A 1 1159 ? -7.016 26.744 -3.997 1.00 83.75 1159 ALA A N 1
ATOM 8989 C CA . ALA A 1 1159 ? -7.502 28.111 -3.823 1.00 83.75 1159 ALA A CA 1
ATOM 8990 C C . ALA A 1 1159 ? -8.938 28.144 -3.272 1.00 83.75 1159 ALA A C 1
ATOM 8992 O O . ALA A 1 1159 ? -9.207 28.898 -2.341 1.00 83.75 1159 ALA A O 1
ATOM 8993 N N . ARG A 1 1160 ? -9.839 27.292 -3.788 1.00 79.44 1160 ARG A N 1
ATOM 8994 C CA . ARG A 1 1160 ? -11.220 27.152 -3.285 1.00 79.44 1160 ARG A CA 1
ATOM 8995 C C . ARG A 1 1160 ? -11.272 26.651 -1.842 1.00 79.44 1160 ARG A C 1
ATOM 8997 O O . ARG A 1 1160 ? -12.056 27.164 -1.052 1.00 79.44 1160 ARG A O 1
ATOM 9004 N N . GLU A 1 1161 ? -10.422 25.691 -1.489 1.00 74.06 1161 GLU A N 1
ATOM 9005 C CA . GLU A 1 1161 ? -10.301 25.169 -0.120 1.00 74.06 1161 GLU A CA 1
ATOM 9006 C C . GLU A 1 1161 ? -9.796 26.226 0.873 1.00 74.06 1161 GLU A C 1
ATOM 9008 O O . GLU A 1 1161 ? -10.170 26.198 2.040 1.00 74.06 1161 GLU A O 1
ATOM 9013 N N . LEU A 1 1162 ? -8.997 27.190 0.408 1.00 80.94 1162 LEU A N 1
ATOM 9014 C CA . LEU A 1 1162 ? -8.575 28.361 1.183 1.00 80.94 1162 LEU A CA 1
ATOM 9015 C C . LEU A 1 1162 ? -9.649 29.470 1.251 1.00 80.94 1162 LEU A C 1
ATOM 9017 O O . LEU A 1 1162 ? -9.363 30.568 1.722 1.00 80.94 1162 LEU A O 1
ATOM 9021 N N . GLY A 1 1163 ? -10.867 29.225 0.749 1.00 80.06 1163 GLY A N 1
ATOM 9022 C CA . GLY A 1 1163 ? -11.932 30.233 0.654 1.00 80.06 1163 GLY A CA 1
ATOM 9023 C C . GLY A 1 1163 ? -11.691 31.293 -0.431 1.00 80.06 1163 GLY A C 1
ATOM 9024 O O . GLY A 1 1163 ? -12.336 32.342 -0.436 1.00 80.06 1163 GLY A O 1
ATOM 9025 N N . GLY A 1 1164 ? -10.744 31.036 -1.334 1.00 86.50 1164 GLY A N 1
ATOM 9026 C CA . GLY A 1 1164 ? -10.300 31.928 -2.395 1.00 86.50 1164 GLY A CA 1
ATOM 9027 C C . GLY A 1 1164 ? -10.657 31.458 -3.808 1.00 86.50 1164 GLY A C 1
ATOM 9028 O O . GLY A 1 1164 ? -11.447 30.537 -4.018 1.00 86.50 1164 GLY A O 1
ATOM 9029 N N . SER A 1 1165 ? -10.060 32.101 -4.809 1.00 88.88 1165 SER A N 1
ATOM 9030 C CA . SER A 1 1165 ? -10.224 31.750 -6.225 1.00 88.88 1165 SER A CA 1
ATOM 9031 C C . SER A 1 1165 ? -8.938 31.969 -7.011 1.00 88.88 1165 SER A C 1
ATOM 9033 O O . SER A 1 1165 ? -8.208 32.916 -6.743 1.00 88.88 1165 SER A O 1
ATOM 9035 N N . LEU A 1 1166 ? -8.688 31.123 -8.011 1.00 92.19 1166 LEU A N 1
ATOM 9036 C CA . LEU A 1 1166 ? -7.588 31.278 -8.961 1.00 92.19 1166 LEU A CA 1
ATOM 9037 C C . LEU A 1 1166 ? -8.167 31.588 -10.344 1.00 92.19 1166 LEU A C 1
ATOM 9039 O O . LEU A 1 1166 ? -8.953 30.801 -10.871 1.00 92.19 1166 LEU A O 1
ATOM 9043 N N . THR A 1 1167 ? -7.792 32.725 -10.918 1.00 91.31 1167 THR A N 1
ATOM 9044 C CA . THR A 1 1167 ? -8.239 33.189 -12.236 1.00 91.31 1167 THR A CA 1
ATOM 9045 C C . THR A 1 1167 ? -7.053 33.394 -13.172 1.00 91.31 1167 THR A C 1
ATOM 9047 O O . THR A 1 1167 ? -5.899 33.426 -12.742 1.00 91.31 1167 THR A O 1
ATOM 9050 N N . VAL A 1 1168 ? -7.332 33.479 -14.473 1.00 93.38 1168 VAL A N 1
ATOM 9051 C CA . VAL A 1 1168 ? -6.323 33.720 -15.507 1.00 93.38 1168 VAL A CA 1
ATOM 9052 C C . VAL A 1 1168 ? -6.837 34.735 -16.514 1.00 93.38 1168 VAL A C 1
ATOM 9054 O O . VAL A 1 1168 ? -7.991 34.674 -16.936 1.00 93.38 1168 VAL A O 1
ATOM 9057 N N . GLU A 1 1169 ? -5.953 35.630 -16.927 1.00 91.50 1169 GLU A N 1
ATOM 9058 C CA . GLU A 1 1169 ? -6.161 36.570 -18.018 1.00 91.50 1169 GLU A CA 1
ATOM 9059 C C . GLU A 1 1169 ? -5.005 36.427 -19.011 1.00 91.50 1169 GLU A C 1
ATOM 9061 O O . GLU A 1 1169 ? -3.841 36.335 -18.628 1.00 91.50 1169 GLU A O 1
ATOM 9066 N N . SER A 1 1170 ? -5.314 36.377 -20.304 1.00 92.56 1170 SER A N 1
ATOM 9067 C CA . SER A 1 1170 ? -4.303 36.419 -21.361 1.00 92.56 1170 SER A CA 1
ATOM 9068 C C . SER A 1 1170 ? -4.864 37.195 -22.553 1.00 92.56 1170 SER A C 1
ATOM 9070 O O . SER A 1 1170 ? -5.953 36.857 -23.026 1.00 92.56 1170 SER A O 1
ATOM 9072 N N . PRO A 1 1171 ? -4.155 38.219 -23.059 1.00 85.31 1171 PRO A N 1
ATOM 9073 C CA . PRO A 1 1171 ? -4.596 38.986 -24.226 1.00 85.31 1171 PRO A CA 1
ATOM 9074 C C . PRO A 1 1171 ? -4.571 38.192 -25.544 1.00 85.31 1171 PRO A C 1
ATOM 9076 O O . PRO A 1 1171 ? -5.099 38.663 -26.552 1.00 85.31 1171 PRO A O 1
ATOM 9079 N N . GLY A 1 1172 ? -3.947 37.010 -25.558 1.00 81.19 1172 GLY A N 1
ATOM 9080 C CA . GLY A 1 1172 ? -3.802 36.149 -26.729 1.00 81.19 1172 GLY A CA 1
ATOM 9081 C C . GLY A 1 1172 ? -2.410 35.520 -26.830 1.00 81.19 1172 GLY A C 1
ATOM 9082 O O . GLY A 1 1172 ? -1.546 35.728 -25.978 1.00 81.19 1172 GLY A O 1
ATOM 9083 N N . LEU A 1 1173 ? -2.182 34.750 -27.898 1.00 84.56 1173 LEU A N 1
ATOM 9084 C CA . LEU A 1 1173 ? -0.885 34.118 -28.161 1.00 84.56 1173 LEU A CA 1
ATOM 9085 C C . LEU A 1 1173 ? 0.210 35.175 -28.404 1.00 84.56 1173 LEU A C 1
ATOM 9087 O O . LEU A 1 1173 ? 0.010 36.122 -29.163 1.00 84.56 1173 LEU A O 1
ATOM 9091 N N . GLY A 1 1174 ? 1.368 34.988 -27.772 1.00 80.38 1174 GLY A N 1
ATOM 9092 C CA . GLY A 1 1174 ? 2.547 35.858 -27.835 1.00 80.38 1174 GLY A CA 1
ATOM 9093 C C . GLY A 1 1174 ? 2.484 37.113 -26.959 1.00 80.38 1174 GLY A C 1
ATOM 9094 O O . GLY A 1 1174 ? 3.362 37.963 -27.074 1.00 80.38 1174 GLY A O 1
ATOM 9095 N N . LEU A 1 1175 ? 1.449 37.259 -26.123 1.00 84.75 1175 LEU A N 1
ATOM 9096 C CA . LEU A 1 1175 ? 1.230 38.430 -25.261 1.00 84.75 1175 LEU A CA 1
ATOM 9097 C C . LEU A 1 1175 ? 1.279 38.089 -23.762 1.00 84.75 1175 LEU A C 1
ATOM 9099 O O . LEU A 1 1175 ? 0.857 38.903 -22.942 1.00 84.75 1175 LEU A O 1
ATOM 9103 N N . GLY A 1 1176 ? 1.781 36.901 -23.409 1.00 89.31 1176 GLY A N 1
ATOM 9104 C CA . GLY A 1 1176 ? 1.887 36.449 -22.025 1.00 89.31 1176 GLY A CA 1
ATOM 9105 C C . GLY A 1 1176 ? 0.557 36.092 -21.359 1.00 89.31 1176 GLY A C 1
ATOM 9106 O O . GLY A 1 1176 ? -0.518 36.093 -21.976 1.00 89.31 1176 GLY A O 1
ATOM 9107 N N . ALA A 1 1177 ? 0.632 35.739 -20.082 1.00 93.50 1177 ALA A N 1
ATOM 9108 C CA . ALA A 1 1177 ? -0.525 35.433 -19.253 1.00 93.50 1177 ALA A CA 1
ATOM 9109 C C . ALA A 1 1177 ? -0.331 35.943 -17.823 1.00 93.50 1177 ALA A C 1
ATOM 9111 O O . ALA A 1 1177 ? 0.784 36.026 -17.311 1.00 93.50 1177 ALA A O 1
ATOM 9112 N N . THR A 1 1178 ? -1.440 36.259 -17.163 1.00 95.06 1178 THR A N 1
ATOM 9113 C CA . THR A 1 1178 ? -1.475 36.659 -15.760 1.00 95.06 1178 THR A CA 1
ATOM 9114 C C . THR A 1 1178 ? -2.406 35.727 -15.008 1.00 95.06 1178 THR A C 1
ATOM 9116 O O . THR A 1 1178 ? -3.598 35.650 -15.303 1.00 95.06 1178 THR A O 1
ATOM 9119 N N . PHE A 1 1179 ? -1.867 35.024 -14.018 1.00 94.94 1179 PHE A N 1
ATOM 9120 C CA . PHE A 1 1179 ? -2.647 34.213 -13.091 1.00 94.94 1179 PHE A CA 1
ATOM 9121 C C . PHE A 1 1179 ? -2.804 34.962 -11.776 1.00 94.94 1179 PHE A C 1
ATOM 9123 O O . PHE A 1 1179 ? -1.807 35.401 -11.207 1.00 94.94 1179 PHE A O 1
ATOM 9130 N N . THR A 1 1180 ? -4.035 35.066 -11.283 1.00 93.25 1180 THR A N 1
ATOM 9131 C CA . THR A 1 1180 ? -4.369 35.815 -10.068 1.00 93.25 1180 THR A CA 1
ATOM 9132 C C . THR A 1 1180 ? -5.037 34.901 -9.052 1.00 93.25 1180 THR A C 1
ATOM 9134 O O . THR A 1 1180 ? -6.104 34.343 -9.295 1.00 93.25 1180 THR A O 1
ATOM 9137 N N . LEU A 1 1181 ? -4.391 34.744 -7.902 1.00 93.38 1181 LEU A N 1
ATOM 9138 C CA . LEU A 1 1181 ? -4.896 34.072 -6.717 1.00 93.38 1181 LEU A CA 1
ATOM 9139 C C . LEU A 1 1181 ? -5.496 35.113 -5.769 1.00 93.38 1181 LEU A C 1
ATOM 9141 O O . LEU A 1 1181 ? -4.797 36.000 -5.291 1.00 93.38 1181 LEU A O 1
ATOM 9145 N N . ASP A 1 1182 ? -6.779 34.979 -5.475 1.00 90.44 1182 ASP A N 1
ATOM 9146 C CA . ASP A 1 1182 ? -7.526 35.860 -4.584 1.00 90.44 1182 ASP A CA 1
ATOM 9147 C C . ASP A 1 1182 ? -7.895 35.106 -3.299 1.00 90.44 1182 ASP A C 1
ATOM 9149 O O . ASP A 1 1182 ? -8.562 34.073 -3.372 1.00 90.44 1182 ASP A O 1
ATOM 9153 N N . LEU A 1 1183 ? -7.472 35.603 -2.134 1.00 88.56 1183 LEU A N 1
ATOM 9154 C CA . LEU A 1 1183 ? -7.607 34.951 -0.827 1.00 88.56 1183 LEU A CA 1
ATOM 9155 C C . LEU A 1 1183 ? -8.309 35.861 0.198 1.00 88.56 1183 LEU A C 1
ATOM 9157 O O . LEU A 1 1183 ? -8.037 37.064 0.223 1.00 88.56 1183 LEU A O 1
ATOM 9161 N N . PRO A 1 1184 ? -9.162 35.313 1.083 1.00 81.81 1184 PRO A N 1
ATOM 9162 C CA . PRO A 1 1184 ? -9.769 36.072 2.173 1.00 81.81 1184 PRO A CA 1
ATOM 9163 C C . PRO A 1 1184 ? -8.753 36.397 3.284 1.00 81.81 1184 PRO A C 1
ATOM 9165 O O . PRO A 1 1184 ? -7.902 35.580 3.635 1.00 81.81 1184 PRO A O 1
ATOM 9168 N N . ILE A 1 1185 ? -8.860 37.591 3.865 1.00 70.94 1185 ILE A N 1
ATOM 9169 C CA . ILE A 1 1185 ? -8.135 38.014 5.065 1.00 70.94 1185 ILE A CA 1
ATOM 9170 C C . ILE A 1 1185 ? -9.004 37.643 6.261 1.00 70.94 1185 ILE A C 1
ATOM 9172 O O . ILE A 1 1185 ? -10.059 38.232 6.463 1.00 70.94 1185 ILE A O 1
ATOM 9176 N N . VAL A 1 1186 ? -8.554 36.700 7.085 1.00 59.66 1186 VAL A N 1
ATOM 9177 C CA . VAL A 1 1186 ? -9.086 36.557 8.445 1.00 59.66 1186 VAL A CA 1
ATOM 9178 C C . VAL A 1 1186 ? -8.151 37.343 9.370 1.00 59.66 1186 VAL A C 1
ATOM 9180 O O . VAL A 1 1186 ? -7.051 36.862 9.665 1.00 59.66 1186 VAL A O 1
ATOM 9183 N N . PRO A 1 1187 ? -8.497 38.575 9.792 1.00 50.31 1187 PRO A N 1
ATOM 9184 C CA . PRO A 1 1187 ? -7.686 39.296 10.763 1.00 50.31 1187 PRO A CA 1
ATOM 9185 C C . PRO A 1 1187 ? -7.708 38.538 12.097 1.00 50.31 1187 PRO A C 1
ATOM 9187 O O . PRO A 1 1187 ? -8.745 38.046 12.532 1.00 50.31 1187 PRO A O 1
ATOM 9190 N N . ALA A 1 1188 ? -6.551 38.431 12.751 1.00 42.00 1188 ALA A N 1
ATOM 9191 C CA . ALA A 1 1188 ? -6.311 37.589 13.928 1.00 42.00 1188 ALA A CA 1
ATOM 9192 C C . ALA A 1 1188 ? -7.009 38.059 15.235 1.00 42.00 1188 ALA A C 1
ATOM 9194 O O . ALA A 1 1188 ? -6.373 38.095 16.286 1.00 42.00 1188 ALA A O 1
ATOM 9195 N N . GLY A 1 1189 ? -8.289 38.446 15.197 1.00 38.72 1189 GLY A N 1
ATOM 9196 C CA . GLY A 1 1189 ? -8.985 39.072 16.329 1.00 38.72 1189 GLY A CA 1
ATOM 9197 C C . GLY A 1 1189 ? -10.470 38.744 16.517 1.00 38.72 1189 GLY A C 1
ATOM 9198 O O . GLY A 1 1189 ? -11.087 39.360 17.379 1.00 38.72 1189 GLY A O 1
ATOM 9199 N N . SER A 1 1190 ? -11.060 37.802 15.779 1.00 35.69 1190 SER A N 1
ATOM 9200 C CA . SER A 1 1190 ? -12.487 37.450 15.908 1.00 35.69 1190 SER A CA 1
ATOM 9201 C C . SER A 1 1190 ? -12.698 35.962 16.206 1.00 35.69 1190 SER A C 1
ATOM 9203 O O . SER A 1 1190 ? -13.296 35.225 15.433 1.00 35.69 1190 SER A O 1
ATOM 9205 N N . SER A 1 1191 ? -12.212 35.515 17.366 1.00 38.69 1191 SER A N 1
ATOM 9206 C CA . SER A 1 1191 ? -12.718 34.316 18.043 1.00 38.69 1191 SER A CA 1
ATOM 9207 C C . SER A 1 1191 ? -13.530 34.762 19.265 1.00 38.69 1191 SER A C 1
ATOM 9209 O O . SER A 1 1191 ? -12.955 35.042 20.319 1.00 38.69 1191 SER A O 1
ATOM 9211 N N . GLY A 1 1192 ? -14.849 34.880 19.111 1.00 35.12 1192 GLY A N 1
ATOM 9212 C CA . GLY A 1 1192 ? -15.779 35.188 20.199 1.00 35.12 1192 GLY A CA 1
ATOM 9213 C C . GLY A 1 1192 ? -17.230 35.298 19.720 1.00 35.12 1192 GLY A C 1
ATOM 9214 O O . GLY A 1 1192 ? -17.525 36.230 18.978 1.00 35.12 1192 GLY A O 1
ATOM 9215 N N . ALA A 1 1193 ? -18.076 34.386 20.229 1.00 30.86 1193 ALA A N 1
ATOM 9216 C CA . ALA A 1 1193 ? -19.506 34.148 19.936 1.00 30.86 1193 ALA A CA 1
ATOM 9217 C C . ALA A 1 1193 ? -19.733 33.609 18.504 1.00 30.86 1193 ALA A C 1
ATOM 9219 O O . ALA A 1 1193 ? -19.410 34.290 17.539 1.00 30.86 1193 ALA A O 1
ATOM 9220 N N . ASP A 1 1194 ? -20.128 32.356 18.275 1.00 30.19 1194 ASP A N 1
ATOM 9221 C CA . ASP A 1 1194 ? -21.237 31.580 18.859 1.00 30.19 1194 ASP A CA 1
ATOM 9222 C C . ASP A 1 1194 ? -20.957 30.068 18.980 1.00 30.19 1194 ASP A C 1
ATOM 9224 O O . ASP A 1 1194 ? -20.196 29.532 18.136 1.00 30.19 1194 ASP A O 1
#

InterPro domains:
  IPR000014 PAS domain [TIGR00229] (784-906)
  IPR000700 PAS-associated, C-terminal [PS50113] (844-909)
  IPR003594 Histidine kinase/HSP90-like ATPase domain [PF02518] (1076-1185)
  IPR003594 Histidine kinase/HSP90-like ATPase domain [SM00387] (1075-1187)
  IPR004358 Signal transduction histidine kinase-related protein, C-terminal [PR00344] (1117-1131)
  IPR004358 Signal transduction histidine kinase-related protein, C-terminal [PR00344] (1146-1164)
  IPR004358 Signal transduction histidine kinase-related protein, C-terminal [PR00344] (1171-1184)
  IPR005467 Histidine kinase domain [PS50109] (1004-1187)
  IPR013656 PAS fold 4 [PF08448] (792-901)
  IPR035965 PAS domain superfamily [SSF55785] (770-898)
  IPR036890 Histidine kinase/HSP90-like ATPase superfamily [G3DSA:3.30.565.10] (1035-1189)
  IPR036890 Histidine kinase/HSP90-like ATPase superfamily [SSF55874] (1040-1186)

Mean predicted aligned error: 23.16 Å

Sequence (1194 aa):
MSPASGQETPTVTSLADYWSLGTGGGDQEFPLRTQIDVFYYDSDWNVMWADWGGTGCYISPGTKPLPLKSGQRIELDGFVIPGQQKILWERTTIRVVQDVAPFKAVPLPVPLSRFMEFNLRLVTVEGLVCEQSELDSTHTRLTVVSPDWQLTTQVYVRPDSPIPQLRGAFVRMRGVFSVKEDIAKQSSDLEMWVSDIEDIEVTSWLAEDDRFDLPSTPVEKLAEAPGDELARIEGAVHAVDSGASITLRSDTGEVRVMTRQTRAAELGEMVEAVGYPEIGGVESRLLRGLVRILPEVGKSTEPSGGIASPKMKFRLTDQIRHLNPADARRGYLADVRGVVTWSDPELGSFFLLDSSGGIEVHLPSDGSIPAPAFGMDVIVEGQVQSGNFVPAVQATGLRPAMGRTLPSPKPLTFDQAMTGFNYGGWTEFRGYVHAVAREFGDLTRISLTTSAGDLVLLVRGFPPERPLVGALISARGVCDAIVNDRRELTGVRLLVSAPDLIEVEERAPADIFSMPLRSIGSLLQFGGTGDRDRRVRISGVVALHHPGTFFYLVDGDDRLLVLSRQSGVLQPGDRVEAVGIPGNEAGRLVIRNAVYRRLGSGPAPVARTLEHSESPKLEWEGMTVRLQGKLLSKSDYPDFTRLQLQQRNAIFEAQMPGIGEDPLVVGSLLEVTGIYRVQLDEYRQPRSFSIELRTPDDMRVLARPPWWSSTQVLWVSGALLLAMLMTAGWGMSLAHKNRLLRDADRELQEANTELENRVVERTRDLQSEVSQRRASEDALAGERRLLRTLIDNLPVYLYVKNTKGRFVIGNLPHSQLLGGDSDASVVDKSDYDLYPAELAERYEKDDIRVIETGEPLHQHEEPSCAHGQPGWFSTTKVPVRDTQGRIAGLIGISLDITERKKVEEAHNELQRQLINSSRQAGMAEVATGVLHNVGNVLNSVNISASIVRQTLRNSELKSLDRVAAMLRDHDDDMGRFLTTDPKGRILPGFIVKLSDQLAKEHGIMRDEHQNLEQNIEHIKEIVAMQQNYATVSGVTEKMMLADLIDDALKLHAASFQRHGVEIVRDYADLPPVILDKHKVMQIVVNLIVNAKHAVDEANSNGGRITATIRGSVPDRIQLSISDDGVGISPENLTRLFSHGFTTRPNGHGFGLHNGANAARELGGSLTVESPGLGLGATFTLDLPIVPAGSSGAD

Radius of gyration: 45.34 Å; Cα contacts (8 Å, |Δi|>4): 2343; chains: 1; bounding box: 159×88×116 Å

Foldseek 3Di:
DDDDPDDDADEAAFVVSLVVVDLPPPQDKGWYWYKWAWQADDPVVQWTWIDTPNDIDTARQPNDDDPAAHQFIKIKTAIDGSNVPHGPNVGIDIDGPGRHHPDDADAQDPPCPPVVVQANHKHKDKFAFQDWDDPDLFWIWTFGDFLRDIEIEIAGEPNPDDDDDRHQFIKIAIFTWHWDADPVSPDIHTYTYGRYPVRIDGDGGNVPDCLQVDPADQLQCLLVDDLPDKHKHKFFFADDDALAWTWGQDQRGIEIEGHRRGCLDDHGFIKMKMAGWDADAQHIYGRRIDIHTDPPPDDDDDDPDDDPDDQAEHADPQVQQPDDQVRLQVFGKYWYKFFWQAKDQVQQWTWGAHPNAIAIEGEDPVCPDGIDAHFFTKIFIFTWHCDLQTIHGYGPDIDGDDRHGHDDAAEDDFVRLLVVPQARHWHKYKFAFADWADDPDQWIWTWGDFQAGIEIETAGNDDSPPPRHQFIKMAIFGKHFDADPVSDGPGIYGYHHHPVRIGGPGGRDPDLQVDDEDELVVVVDDDDDDDQRDKHKYKAFWQADDAQAWTWGDDPLGIAIEGERHRPDDDQQFIKMKIAGFHDDLNGTHGPHIDMDTPGGHDGADADEDPDDDAQDPSQAFGWYKYKFAWADWDFDAFWIKTWGDDPPDIEIEIETHDDPDPDDHGWIKMAIAGWHFDADPVRDGPGIYGYGRHPVRMDTPGDDDPDDVVNVVVVVVVVVVVVVVVVVVVVVVVVVCVVPPVVPPVPPPPPDDPPDDPPDPPPDVVPDPPPPVCPVVCVVVVVVVVLVCQQPPQWWKFWAFLVQATQFTHQNVCVQQVHRHRVSRGRDHLVVRADPVVSVVVVVQQNCCQVVQDKDFQDWDWDDGNRHIFIKGKIKGFDADPVGHGGTIMMIIDTCRVVVVVVVVVVVVVVVVVVVVVVVVVVVLVVVLCVLLVVLVVLLVVLVVQLVVLVVPQPVVVVVVLVVVCVVCVVPLVCQCPPNPVNVCSVVVVVVNVVRVVVSVVSNVVSVVSNVVSVVVNVLSVVVVVVLPPDFDAWDFADVLVLLVVLCVNCVVVQVVQVEAEAEAEDDDGTFTFRSNLSSLLSNLLVVVLVVQQVQADSRYWYWYWYWDDDDPWKIKIKIWTQGQWDAPVCQVVLLPQQDDPDPPDRSHSSVSNQVSLVVQVWGWHKDTPHTSRIIMIMIMHTGDDPPDDDDD

Secondary structure (DSSP, 8-state):
-PPPS-PPPPPB-SHHHHHHT-GGGTT--EEEEEEEEEEEEETTTTEEEEESSS-EEE----SS--S--TT-EEEEEEEEEGGGTEE-GGG-EEEEEESS----PEEPPSS-TTGGGGTTSEEEEEEEEEEEEEEETTEEEEEEEETTEEEEEEEE--TTS-----TTEEEEEEEEEEEEE-TTSS-EEEEEEES-GGGEEEEEEGGG-GGGGSPBPPGGGTTTS-TTS-EEEEEEEEEEETTTEEEEEETTEEEEEE---TT---TT-EEEEEEEEEEETTEEEEEEEEEEEPP-------------PPP-EE-SHHHHHT--HHHHTT--EEEEEEEEEEEETTTTEEEEE-SS-EEEEEPPTTS-SPPPPTT-EEEEEEEEE--SSS-EEEEEEEEE--S--PPPPEE--HHHHTTSTTTT-EEEEEEEEEEEEE-STTEEEEEEE-SS-EEEEEEET--TTS--TT-EEEEEEEEEEEE-TT--EEEEEEEESSGGGEEEEEPPPS-GGGSPB--HHHHHS---SSSTTS-EEEEEEEEEEETTTEEEEEETTEEEEEE------PPTTEEEEEEEEEEEETTEEEEEEEEEEEEEE-PPPPPEEPS---S--GGGTT-EEEEEEEEEEEEE-SSEEEEEEEETTEEEEEEEES--SS-PPTT-EEEEEEEEEEEE-TTS-EEEEEEE-SSGGGEEEEEPPPS--HHHHHHHHHHHHHHHHHHHHHHHHHHHHHHHHHTTTTTSSTTSSSSSSSSSGGGSGGGSSGGGSSHHHHHHHHHHHHHHHHHHHSSSEEEEEETTS-EEEE-HHHHHHTT-SSGGGTTT--GGGTS-HHHHHHHHHHHHHHHHH-PPEEEEEEEEEETTEEEEEEEEEEEEE-TTS-EEEEEEEEEE-HHHHHHHHHHHHHHHHHHHHHHHHHHHHHHHHHHHHHHHHHHHHHHHHHHHHHHHHT-THHHHHHHHHHHHHTGGGHHHHHHHSHHHHHHHHHHHHHHHHHHHHHHHHHHHHHHHHHHHHHHHHHHHHHHHH-S-TT-EEEE-HHHHHHHHHHTTHHHHHHHT-EEEEEE-----EEEEHHHHHHHHHHHHHHHHHHHHHH-TT--EEEEEEEEEETTEEEEEEEE-SS---HHHHTTTTSTT--SSTT--SHHHHHHHHHHHHTT-EEEEE--STTS-EEEEEEEE---TT-----

Solvent-accessible surface area (backbone atoms only — not comparable to full-atom values): 65360 Å² total; per-residue (Å²): 132,86,81,75,91,84,77,80,78,69,66,32,56,40,55,68,53,48,61,70,64,42,74,86,55,46,91,49,77,33,45,29,50,35,61,38,38,30,62,32,57,40,68,88,83,50,44,30,35,29,33,38,80,89,41,47,40,82,45,77,61,66,94,56,77,66,102,72,55,49,35,21,30,34,35,43,46,28,36,29,22,63,46,73,74,39,67,42,59,96,62,36,49,79,41,80,76,34,79,76,48,88,74,79,60,43,72,66,69,83,76,61,92,58,54,78,85,44,48,46,32,54,25,34,52,72,32,38,24,54,41,68,46,77,76,54,88,39,32,38,37,34,38,32,28,38,74,90,47,69,36,41,31,42,32,34,38,59,83,90,54,83,85,77,90,50,63,48,25,28,35,39,36,42,27,39,29,40,69,45,73,42,98,82,74,77,54,69,54,42,36,31,43,24,67,40,64,84,43,49,44,77,76,51,42,65,93,73,42,70,74,71,71,51,72,74,45,54,58,73,49,45,68,76,48,58,58,89,42,80,43,24,40,62,25,32,30,72,44,77,42,82,44,51,32,36,31,32,40,36,91,58,38,62,36,39,30,33,21,45,50,48,78,52,73,54,83,66,42,50,30,39,35,31,18,28,35,44,73,62,30,51,41,40,31,21,44,60,24,49,62,48,69,54,78,87,72,71,86,75,86,75,76,100,66,97,65,90,70,77,73,62,67,43,48,49,48,45,73,47,46,70,41,51,64,72,62,19,64,69,52,36,35,33,50,33,58,27,32,25,59,29,56,37,72,89,80,35,35,32,31,36,34,37,74,72,34,26,33,50,33,35,44,48,92,86,62,85,55,78,70,65,58,69,59,41,25,33,34,40,32,27,31,33,30,43,55,78,81,49,29,25,34,40,44,77,42,79,45,84,50,78,75,50,39,77,63,85,59,44,80,51,52,66,72,61,51,74,67,57,79,50,45,43,29,61,26,28,41,65,31,32,26,73,44,74,44,80,48,77,85,59,33,22,39,38,34,26,45,46,36,70,46,76,41,40,31,43,26,29,77,44,66,80,84,59,92,46,66,58,13,35,33,38,38,42,24,27,32,40,78,38,57,50,99,84,49,47,82,76,49,57,34,36,39,21,64,44,60,83,45,48,44,76,79,38,76,48,63,95,56,74,81,74,55,73,79,43,57,57,57,67,72,74,46,98,68,82,94,77,60,49,87,37,76,47,29,36,58,29,29,28,65,40,66,46,67,41,50,34,32,35,36,34,39,91,93,31,69,42,48,36,31,21,70,60,60,73,83,67,55,68,12,29,22,34,39,37,32,21,29,44,23,54,55,93,88,36,73,29,28,40,76,28,50,71,50,82,78,50,78,46,81,59,82,76,62,46,76,52,96,68,73,67,80,47,58,72,91,44,52,72,36,45,32,30,42,60,24,33,30,71,45,78,48,80,44,92,67,31,25,40,36,37,27,36,39,92,94,34,75,40,41,35,38,31,68,34,72,76,92,67,90,80,56,74,52,19,32,32,36,44,35,22,33,30,42,63,40,62,50,100,85,65,45,56,74,40,48,36,33,43,28,79,44,74,83,38,49,45,83,76,42,73,61,71,96,74,49,74,75,57,50,50,56,53,49,53,55,48,50,56,53,46,52,55,50,47,57,52,44,56,62,50,48,66,63,50,62,77,63,54,77,75,64,66,83,76,71,81,84,78,78,84,82,78,85,84,78,80,81,84,81,74,70,86,78,68,71,81,72,62,71,75,55,58,67,62,42,59,65,49,46,58,56,46,52,53,54,48,53,43,66,40,98,43,32,35,37,28,27,35,81,83,57,25,28,70,44,41,21,42,52,32,16,45,58,68,75,26,97,37,34,81,72,45,45,74,36,44,48,69,77,72,42,61,63,76,58,18,52,53,50,48,52,53,50,49,49,21,60,74,71,58,50,61,45,70,66,45,72,42,84,45,64,59,79,84,40,85,35,32,29,34,35,29,37,38,53,36,60,44,101,84,70,47,73,54,16,33,37,38,40,35,37,84,37,43,69,59,52,56,50,49,53,52,45,52,53,51,46,53,51,46,51,56,50,47,53,53,46,52,54,45,51,55,50,49,56,47,50,55,51,46,50,57,40,51,51,53,38,52,51,33,54,49,51,43,52,51,52,64,73,69,51,65,64,69,55,52,55,54,51,55,48,58,51,62,79,31,63,95,47,44,76,53,35,43,74,70,36,80,67,38,55,47,42,66,63,47,50,52,53,50,51,54,49,50,51,51,52,51,50,54,42,51,55,34,48,52,52,37,54,55,37,52,50,53,46,51,54,56,50,54,52,54,64,71,69,68,62,80,86,89,57,67,40,80,39,51,67,67,61,52,52,51,52,48,49,57,77,43,42,76,58,32,64,74,53,53,44,45,79,44,79,48,73,56,96,71,82,68,41,68,39,44,58,62,57,54,47,55,34,52,43,51,52,52,53,52,37,48,53,31,23,63,75,55,35,99,81,32,41,45,40,38,42,37,37,44,78,76,54,103,49,32,39,35,40,32,49,31,26,63,9,37,37,39,51,77,86,46,64,85,42,48,58,36,83,56,37,58,94,48,100,86,51,70,16,47,65,55,22,51,33,35,50,46,26,44,76,64,70,25,42,57,48,74,51,49,90,22,69,65,59,1,37,36,39,38,40,37,35,60,56,66,72,98,79,82,88,77,88,134